Protein 9LJ9 (pdb70)

Sequence (724 aa):
MILQVALDLTDIEQAISIAEKAARGGAHWLEVGTPLIKKEGMRAVELLKRRFPDRKIVADLKTMDTGALEVEMAARHGADVVSILGVADDKTIKDALAVARKYGVKIMVDLIGVKDKVQRAKELEQMGVHYILVHTGITPLEDLEKVVKAVKIPVAVAGGLNLETIPKVIELGATIVIVGSAITKSKDPEGVTRKIIDLFWDEYMKTIRKAMKDITDHINEVADKLRLDEVRGLVDAMIGANKIFIYGAGRSGLVGKAFAMRLMHLDFNVYVVGETITPAFEEGDLLIAISGSGETKTIVDAAEIAKQQGGKVVAITSYKDSTLGRLADVVVEIPGRTAPMGTLFEDSTMIFLDGIIALLMAMILQVALDLTDIEQAISIAEKAARGGAHWLEVGTPLIKKEGMRAVELLKRRFPDRKIVADLKTMDTGALEVEMAARHGADVVSILGVADDKTIKDALAVARKYGVKIMVDLIGVKDKVQRAKELEQMGVHYILVHTGITPLEDLEKVVKAVKIPVAVAGGLNLETIPKVIELGATIVIVGSAITKSKDPEGVTRKIIDLFWDEYMKTIRKAMKDITDHINEVADKLRLDEVRGLVDAMIGANKIFIYGAGRSGLVGKAFAMRLMHLDFNVYVVGETITPAFEEGDLLIAISGSGETKTIVDAAEIAKQQGGKVVAITSYKDSTLGRLADVVVEIPGRTAPMGTLFEDSTMIFLDGIIALLMA

Solvent-accessible surface area: 31878 Å² total; per-residue (Å²): 38,41,0,1,0,9,0,84,51,76,68,58,118,88,0,36,47,13,0,38,82,0,12,134,4,28,1,62,12,0,11,0,0,28,54,1,32,147,148,29,38,30,118,1,0,58,62,4,41,156,125,10,87,120,63,97,0,0,0,7,6,52,42,142,103,23,22,31,121,46,2,46,78,0,14,171,62,22,2,34,0,0,2,13,22,3,62,30,100,70,138,43,0,116,45,1,24,47,16,1,208,156,74,72,12,81,0,1,0,2,2,109,51,21,201,70,48,46,93,30,0,92,67,0,54,153,49,33,3,48,24,0,4,2,68,0,60,113,130,72,29,68,41,0,78,100,0,32,168,41,11,187,38,48,4,0,0,13,30,53,6,41,73,139,34,0,60,96,0,16,134,28,41,3,47,1,0,14,1,16,79,32,0,25,179,36,211,80,4,35,14,29,0,118,115,0,13,70,41,1,12,67,55,35,11,127,34,0,60,114,1,0,74,54,2,0,81,12,0,35,91,2,0,81,139,14,128,76,94,9,0,69,16,0,6,64,6,1,112,59,18,92,33,2,5,2,51,13,31,48,17,8,8,19,1,0,64,3,3,6,61,28,0,99,120,54,136,48,79,20,53,19,42,74,95,131,126,40,50,72,35,96,133,33,1,0,4,0,0,0,2,20,58,0,93,45,151,76,0,14,58,23,0,70,100,1,67,144,83,42,6,75,0,0,0,0,0,17,109,114,108,7,37,0,5,167,46,17,78,31,35,0,69,0,54,4,180,74,15,60,94,34,5,4,5,25,1,0,0,6,0,0,1,5,0,0,1,12,9,41,90,90,40,42,0,2,0,11,0,82,28,63,66,36,124,88,0,28,41,17,0,51,74,0,16,121,4,30,0,62,10,0,9,0,0,27,57,0,14,120,142,32,37,20,125,1,0,55,67,0,46,164,108,14,89,132,71,70,0,0,0,5,5,58,48,102,101,19,20,38,134,48,5,54,76,0,15,168,51,22,2,37,0,0,1,11,23,2,75,17,100,75,139,36,0,119,46,2,13,57,16,2,147,172,74,64,12,74,0,0,0,2,2,112,52,17,200,72,58,52,107,31,0,92,66,0,50,155,60,31,3,23,17,0,3,4,60,1,59,116,138,71,31,67,48,0,62,93,0,37,150,10,12,193,40,46,4,0,0,14,30,55,10,63,71,151,40,0,57,86,0,13,129,29,39,4,44,2,0,15,0,21,79,27,0,10,136,36,214,82,5,40,14,29,0,120,110,0,15,66,36,2,12,77,54,37,14,125,37,0,70,125,1,1,72,56,2,0,86,19,0,35,90,0,0,74,113,10,141,70,105,14,0,68,16,0,6,70,21,2,113,65,23,91,32,1,6,2,46,11,30,53,16,6,9,18,6,0,48,0,4,7,62,28,0,104,126,53,139,45,72,19,53,19,41,74,92,137,136,40,52,73,34,96,136,34,1,0,4,0,0,0,3,19,53,0,94,44,152,80,0,14,64,21,0,82,96,2,66,138,87,40,2,107,0,0,0,0,0,21,111,118,92,9,62,0,5,170,53,18,68,33,23,0,60,0,28,35,255,89,21,57,133,35,4,17,10,25,1,0,0,7,2,0,3,4,0,0,2,12,9,38,97,100

Nearest PDB structures (foldseek):
  1vim-assembly1_B  TM=9.657E-01  e=5.096E-14  Archaeoglobus fulgidus
  3ajx-assembly1_B  TM=9.068E-01  e=3.013E-15  Mycobacterium gastri
  1m3s-assembly1_B  TM=9.599E-01  e=5.753E-13  Bacillus subtilis
  1m3s-assembly1_A  TM=9.534E-01  e=8.617E-13  Bacillus subtilis
  1viv-assembly1_A  TM=9.481E-01  e=2.366E-12  Bacillus subtilis

InterPro domains:
  IPR001347 SIS domain [PF01380] (246-347)
  IPR001347 SIS domain [PS51464] (241-393)
  IPR001754 Orotidine 5'-phosphate decarboxylase domain [PF00215] (2-203)
  IPR001754 Orotidine 5'-phosphate decarboxylase domain [SM00934] (2-203)
  IPR011060 Ribulose-phosphate binding barrel [SSF51366] (2-211)
  IPR013785 Aldolase-type TIM barrel [G3DSA:3.20.20.70] (1-208)
  IPR017552 3-hexulose-6-phosphate isomerase [PTHR43443] (212-406)
  IPR017552 3-hexulose-6-phosphate isomerase [TIGR03127] (220-406)
  IPR017552 3-hexulose-6-phosphate isomerase [cd05005] (217-403)
  IPR017553 3-hexulose-6-phosphate synthase [TIGR03128] (3-204)
  IPR041710 HPS/KGPDC domain [cd04726] (1-203)
  IPR046348 SIS domain superfamily [SSF53697] (215-404)

Foldseek 3Di:
DAEEEEQQDLDLVLLLVLVVLLVLLPHAEYEQAPSPCVVDPLLSQLVNCVVCVVHAYEYEPADQVDALVVLLSNLVSRHQEYEYELVDDPVRVLSVVVSCVVRVHAYEYEDPPPDPPLVSLAVCVVSPHQEYEYEQVVVGCPSLQRNPVRDDHAYEYEYPDALVCLLVSVVSRHDYYYYYCNQSVDPRSSVRSNSSVVSVVVVVVVLVVVLVVVLVVLLVVLVVPWDPLQLVVVVVLQVQADEEEEEEDDLLLVLRVVLQVLVVVVVGNYDYPPDDPDDDQAARHEYEQEDAALPPPVSLVVLVVNVVRNYAYEYEYQDCPHSNNVSHPHYGHRFQNSDGSVVSSSVSSNVVSVVSSVVVVD/DAEEEEQQDQDLVLQLVLVVLLVLLPHAEYEQAPSNCVNPNLLSLLVNCVVCVNHAYEYEPADQVDALVNLLSNLVSRHQEYEYELPHDPVRVLSSVVSCVVRVHAYEYEDAPPDDLLVSLQVCVVSPHQEYEYEQVCVGCPSLQRSQVRDDHAYEYDYPDALVCVLVSVVSRHDYYYDYCNQSVDPRNSVRSNSSVVSVVVVVVVLVVVLVVVLVVLLVVLVVPWDPQQLVVVVVLQVQAQEEEEEEDDLLLVLRVVLQVLVVVVVGNYDYPPDDPDDDQAARYEYEQEDAQLEPPVSLVVLVVNVVRNYAYEYEYQDCPHSNNVSHPHYGHRHADNDDRVVSSSVSSSVVSVVSSVVSVD

Radius of gyration: 34.87 Å; Cα contacts (8 Å, |Δi|>4): 1421; chains: 2; bounding box: 55×116×55 Å

B-factor: mean 58.92, std 23.13, range [21.62, 135.31]

Structure (mmCIF, N/CA/C/O backbone):
data_9LJ9
#
_entry.id   9LJ9
#
_cell.length_a   66.923
_cell.length_b   205.698
_cell.length_c   143.374
_cell.angle_alpha   90.000
_cell.angle_beta   90.000
_cell.angle_gamma   90.000
#
_symmetry.space_group_name_H-M   'C 2 2 21'
#
loop_
_entity.id
_entity.type
_entity.pdbx_description
1 polymer '3-hexulose-6-phosphate synthase'
2 non-polymer 'MAGNESIUM ION'
3 non-polymer 'SULFATE ION'
4 water water
#
loop_
_atom_site.group_PDB
_atom_site.id
_atom_site.type_symbol
_atom_site.label_atom_id
_atom_site.label_alt_id
_atom_site.label_comp_id
_atom_site.label_asym_id
_atom_site.label_entity_id
_atom_site.label_seq_id
_atom_site.pdbx_PDB_ins_code
_atom_site.Cartn_x
_atom_site.Cartn_y
_atom_site.Cartn_z
_atom_site.occupancy
_atom_site.B_iso_or_equiv
_atom_site.auth_seq_id
_atom_site.auth_comp_id
_atom_site.auth_asym_id
_atom_site.auth_atom_id
_atom_site.pdbx_PDB_model_num
ATOM 1 N N . MET A 1 1 ? 17.07000 50.41600 -17.16100 1.000 48.40000 1 MET B N 1
ATOM 2 C CA . MET A 1 1 ? 17.36400 51.68500 -16.52000 1.000 43.96000 1 MET B CA 1
ATOM 3 C C . MET A 1 1 ? 17.18900 52.82500 -17.50300 1.000 51.81000 1 MET B C 1
ATOM 4 O O . MET A 1 1 ? 17.15200 52.61100 -18.71600 1.000 52.70000 1 MET B O 1
ATOM 9 N N . ILE A 1 2 ? 17.06500 54.04100 -16.98100 1.000 54.23000 2 ILE B N 1
ATOM 10 C CA . ILE A 1 2 ? 16.83200 55.22500 -17.79600 1.000 50.05000 2 ILE B CA 1
ATOM 11 C C . ILE A 1 2 ? 17.82000 56.30200 -17.38200 1.000 46.27000 2 ILE B C 1
ATOM 12 O O . ILE A 1 2 ? 17.94600 56.61300 -16.19300 1.000 45.54000 2 ILE B O 1
ATOM 17 N N . LEU A 1 3 ? 18.51200 56.86400 -18.36400 1.000 44.49000 3 LEU B N 1
ATOM 18 C CA . LEU A 1 3 ? 19.42600 57.97700 -18.15900 1.000 46.61000 3 LEU B CA 1
ATOM 19 C C . LEU A 1 3 ? 18.73700 59.25700 -18.61300 1.000 45.67000 3 LEU B C 1
ATOM 20 O O . LEU A 1 3 ? 18.36400 59.38700 -19.78500 1.000 42.45000 3 LEU B O 1
ATOM 25 N N . GLN A 1 4 ? 18.55800 60.18700 -17.68300 1.000 44.14000 4 GLN B N 1
ATOM 26 C CA . GLN A 1 4 ? 17.93000 61.47200 -17.95400 1.000 53.23000 4 GLN B CA 1
ATOM 27 C C . GLN A 1 4 ? 18.99400 62.55600 -17.85000 1.000 50.93000 4 GLN B C 1
ATOM 28 O O . GLN A 1 4 ? 19.64900 62.68700 -16.81000 1.000 54.40000 4 GLN B O 1
ATOM 34 N N . VAL A 1 5 ? 19.17700 63.31500 -18.92500 1.000 47.54000 5 VAL B N 1
ATOM 35 C CA . VAL A 1 5 ? 20.19400 64.36000 -18.98700 1.000 59.95000 5 VAL B CA 1
ATOM 36 C C . VAL A 1 5 ? 19.53700 65.69000 -18.63900 1.000 59.67000 5 VAL B C 1
ATOM 37 O O . VAL A 1 5 ? 18.69400 66.19500 -19.38900 1.000 53.45000 5 VAL B O 1
ATOM 41 N N . ALA A 1 6 ? 19.94500 66.27300 -17.51200 1.000 56.34000 6 ALA B N 1
ATOM 42 C CA . ALA A 1 6 ? 19.40000 67.54400 -17.04800 1.000 61.85000 6 ALA B CA 1
ATOM 43 C C . ALA A 1 6 ? 20.13100 68.68400 -17.74000 1.000 66.72000 6 ALA B C 1
ATOM 44 O O . ALA A 1 6 ? 21.32500 68.89800 -17.51200 1.000 66.82000 6 ALA B O 1
ATOM 46 N N . LEU A 1 7 ? 19.40700 69.43000 -18.57300 1.000 74.58000 7 LEU B N 1
ATOM 47 C CA . LEU A 1 7 ? 19.96000 70.58200 -19.27800 1.000 78.01000 7 LEU B CA 1
ATOM 48 C C . LEU A 1 7 ? 19.61500 71.82600 -18.46200 1.000 87.59000 7 LEU B C 1
ATOM 49 O O . LEU A 1 7 ? 18.66000 72.55100 -18.74500 1.000 89.75000 7 LEU B O 1
ATOM 54 N N . ASP A 1 8 ? 20.41000 72.05900 -17.41500 1.000 92.16000 8 ASP B N 1
ATOM 55 C CA . ASP A 1 8 ? 20.20200 73.17500 -16.49900 1.000 91.30000 8 ASP B CA 1
ATOM 56 C C . ASP A 1 8 ? 20.79700 74.48100 -17.00500 1.000 100.70000 8 ASP B C 1
ATOM 57 O O . ASP A 1 8 ? 20.73700 75.48700 -16.28900 1.000 104.69000 8 ASP B O 1
ATOM 62 N N . LEU A 1 9 ? 21.36700 74.49600 -18.20600 1.000 108.36000 9 LEU B N 1
ATOM 63 C CA . LEU A 1 9 ? 21.96800 75.71300 -18.73100 1.000 112.88000 9 LEU B CA 1
ATOM 64 C C . LEU A 1 9 ? 20.89800 76.73300 -19.09900 1.000 114.98000 9 LEU B C 1
ATOM 65 O O . LEU A 1 9 ? 19.74700 76.39000 -19.38500 1.000 114.45000 9 LEU B O 1
ATOM 70 N N . THR A 1 10 ? 21.29000 78.00300 -19.08800 1.000 115.19000 10 THR B N 1
ATOM 71 C CA . THR A 1 10 ? 20.42900 79.07400 -19.56600 1.000 111.99000 10 THR B CA 1
ATOM 72 C C . THR A 1 10 ? 20.62900 79.35600 -21.04900 1.000 110.73000 10 THR B C 1
ATOM 73 O O . THR A 1 10 ? 19.79800 80.04200 -21.65500 1.000 105.29000 10 THR B O 1
ATOM 77 N N . ASP A 1 11 ? 21.69900 78.82900 -21.64100 1.000 113.92000 11 ASP B N 1
ATOM 78 C CA . ASP A 1 11 ? 21.96100 78.97900 -23.06700 1.000 113.69000 11 ASP B CA 1
ATOM 79 C C . ASP A 1 11 ? 21.17400 77.91900 -23.82900 1.000 113.05000 11 ASP B C 1
ATOM 80 O O . ASP A 1 11 ? 21.32200 76.72000 -23.56500 1.000 114.93000 11 ASP B O 1
ATOM 85 N N . ILE A 1 12 ? 20.33700 78.36000 -24.77100 1.000 111.61000 12 ILE B N 1
ATOM 86 C CA . ILE A 1 12 ? 19.51800 77.41800 -25.52800 1.000 110.89000 12 ILE B CA 1
ATOM 87 C C . ILE A 1 12 ? 20.36600 76.65800 -26.54100 1.000 110.58000 12 ILE B C 1
ATOM 88 O O . ILE A 1 12 ? 20.15100 75.46300 -26.77900 1.000 109.72000 12 ILE B O 1
ATOM 93 N N . GLU A 1 13 ? 21.34100 77.33200 -27.15600 1.000 115.88000 13 GLU B N 1
ATOM 94 C CA . GLU A 1 13 ? 22.19500 76.65900 -28.12700 1.000 118.32000 13 GLU B CA 1
ATOM 95 C C . GLU A 1 13 ? 23.15300 75.68300 -27.45600 1.000 114.84000 13 GLU B C 1
ATOM 96 O O . GLU A 1 13 ? 23.46900 74.63400 -28.03100 1.000 113.38000 13 GLU B O 1
ATOM 102 N N . GLN A 1 14 ? 23.62300 76.00300 -26.24700 1.000 109.09000 14 GLN B N 1
ATOM 103 C CA . GLN A 1 14 ? 24.46900 75.06000 -25.52400 1.000 112.21000 14 GLN B CA 1
ATOM 104 C C . GLN A 1 14 ? 23.67800 73.84400 -25.06700 1.000 107.34000 14 GLN B C 1
ATOM 105 O O . GLN A 1 14 ? 24.22500 72.73700 -25.00400 1.000 97.80000 14 GLN B O 1
ATOM 111 N N . ALA A 1 15 ? 22.39300 74.02800 -24.75700 1.000 107.12000 15 ALA B N 1
ATOM 112 C CA . ALA A 1 15 ? 21.57700 72.91100 -24.29900 1.000 98.36000 15 ALA B CA 1
ATOM 113 C C . ALA A 1 15 ? 21.30700 71.92100 -25.42600 1.000 95.18000 15 ALA B C 1
ATOM 114 O O . ALA A 1 15 ? 21.41800 70.70400 -25.23000 1.000 89.88000 15 ALA B O 1
ATOM 116 N N . ILE A 1 16 ? 20.96600 72.42000 -26.61800 1.000 94.90000 16 ILE B N 1
ATOM 117 C CA . ILE A 1 16 ? 20.65000 71.51300 -27.71700 1.000 91.36000 16 ILE B CA 1
ATOM 118 C C . ILE A 1 16 ? 21.91700 70.83000 -28.21500 1.000 91.77000 16 ILE B C 1
ATOM 119 O O . ILE A 1 16 ? 21.87500 69.68000 -28.67000 1.000 92.15000 16 ILE B O 1
ATOM 124 N N . SER A 1 17 ? 23.05600 71.52400 -28.14300 1.000 95.49000 17 SER B N 1
ATOM 125 C CA . SER A 1 17 ? 24.33000 70.92700 -28.52500 1.000 93.18000 17 SER B CA 1
ATOM 126 C C . SER A 1 17 ? 24.69700 69.76900 -27.60300 1.000 85.26000 17 SER B C 1
ATOM 127 O O . SER A 1 17 ? 25.26000 68.76400 -28.04900 1.000 86.17000 17 SER B O 1
ATOM 130 N N . ILE A 1 18 ? 24.37400 69.88000 -26.31500 1.000 82.23000 18 ILE B N 1
ATOM 131 C CA . ILE A 1 18 ? 24.70000 68.80200 -25.39000 1.000 81.04000 18 ILE B CA 1
ATOM 132 C C . ILE A 1 18 ? 23.77600 67.61400 -25.60500 1.000 77.92000 18 ILE B C 1
ATOM 133 O O . ILE A 1 18 ? 24.22300 66.46100 -25.62900 1.000 75.29000 18 ILE B O 1
ATOM 138 N N . ALA A 1 19 ? 22.48500 67.87600 -25.81500 1.000 78.84000 19 ALA B N 1
ATOM 139 C CA . ALA A 1 19 ? 21.52800 66.79100 -25.99600 1.000 81.87000 19 ALA B CA 1
ATOM 140 C C . ALA A 1 19 ? 21.80600 65.98300 -27.25600 1.000 83.63000 19 ALA B C 1
ATOM 141 O O . ALA A 1 19 ? 21.53200 64.77800 -27.29200 1.000 83.55000 19 ALA B O 1
ATOM 143 N N . GLU A 1 20 ? 22.35200 66.61700 -28.29400 1.000 89.63000 20 GLU B N 1
ATOM 144 C CA . GLU A 1 20 ? 22.64900 65.88000 -29.51800 1.000 92.50000 20 GLU B CA 1
ATOM 145 C C . GLU A 1 20 ? 23.78900 64.89000 -29.30700 1.000 95.51000 20 GLU B C 1
ATOM 146 O O . GLU A 1 20 ? 23.74800 63.76700 -29.82500 1.000 97.97000 20 GLU B O 1
ATOM 152 N N . LYS A 1 21 ? 24.81800 65.28300 -28.55700 1.000 81.84000 21 LYS B N 1
ATOM 153 C CA . LYS A 1 21 ? 25.90400 64.35000 -28.28000 1.000 76.31000 21 LYS B CA 1
ATOM 154 C C . LYS A 1 21 ? 25.46600 63.27800 -27.29400 1.000 76.11000 21 LYS B C 1
ATOM 155 O O . LYS A 1 21 ? 25.80700 62.10000 -27.45600 1.000 74.85000 21 LYS B O 1
ATOM 161 N N . ALA A 1 22 ? 24.69400 63.66200 -26.27600 1.000 76.94000 22 ALA B N 1
ATOM 162 C CA . ALA A 1 22 ? 24.20800 62.67900 -25.31600 1.000 70.04000 22 ALA B CA 1
ATOM 163 C C . ALA A 1 22 ? 23.28500 61.66600 -25.97500 1.000 70.40000 22 ALA B C 1
ATOM 164 O O . ALA A 1 22 ? 23.30900 60.48300 -25.61800 1.000 65.02000 22 ALA B O 1
ATOM 166 N N . ALA A 1 23 ? 22.49900 62.09800 -26.96400 1.000 71.55000 23 ALA B N 1
ATOM 167 C CA . ALA A 1 23 ? 21.60700 61.17100 -27.65100 1.000 70.43000 23 ALA B CA 1
ATOM 168 C C . ALA A 1 23 ? 22.39700 60.10800 -28.40200 1.000 72.67000 23 ALA B C 1
ATOM 169 O O . ALA A 1 23 ? 22.00400 58.93600 -28.42500 1.000 71.22000 23 ALA B O 1
ATOM 171 N N . ARG A 1 24 ? 23.51100 60.49800 -29.03000 1.000 70.88000 24 ARG B N 1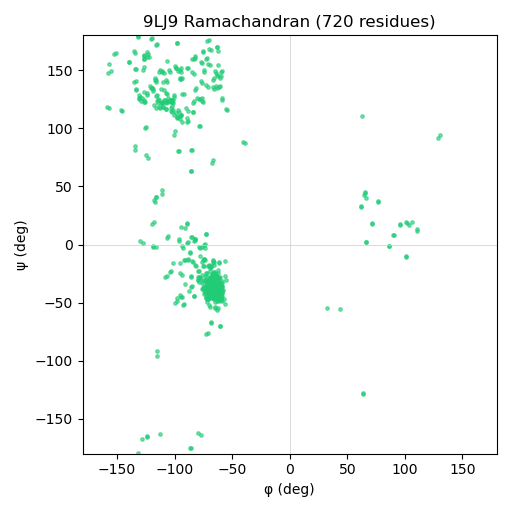
ATOM 172 C CA . ARG A 1 24 ? 24.36500 59.51600 -29.69100 1.000 70.14000 24 ARG B CA 1
ATOM 173 C C . ARG A 1 24 ? 25.02900 58.58500 -28.68600 1.000 63.33000 24 ARG B C 1
ATOM 174 O O . ARG A 1 24 ? 25.35800 57.44400 -29.02400 1.000 60.06000 24 ARG B O 1
ATOM 182 N N . GLY A 1 25 ? 25.25400 59.05500 -27.45800 1.000 62.78000 25 GLY B N 1
ATOM 183 C CA . GLY A 1 25 ? 25.83600 58.21500 -26.42600 1.000 58.62000 25 GLY B CA 1
ATOM 184 C C . GLY A 1 25 ? 24.88500 57.19600 -25.83200 1.000 55.43000 25 GLY B C 1
ATOM 185 O O . GLY A 1 25 ? 25.34200 56.28100 -25.13700 1.000 53.61000 25 GLY B O 1
ATOM 186 N N . GLY A 1 26 ? 23.58700 57.33000 -26.08600 1.000 51.24000 26 GLY B N 1
ATOM 187 C CA . GLY A 1 26 ? 22.59900 56.39600 -25.59200 1.000 47.22000 26 GLY B CA 1
ATOM 188 C C . GLY A 1 26 ? 21.66600 56.92600 -24.52500 1.000 45.98000 26 GLY B C 1
ATOM 189 O O . GLY A 1 26 ? 20.95500 56.12600 -23.90400 1.000 45.85000 26 GLY B O 1
ATOM 190 N N . ALA A 1 27 ? 21.64200 58.23600 -24.28900 1.000 50.97000 27 ALA B N 1
ATOM 191 C CA . ALA A 1 27 ? 20.74500 58.80100 -23.29100 1.000 47.11000 27 ALA B CA 1
ATOM 192 C C . ALA A 1 27 ? 19.29400 58.64300 -23.72700 1.000 48.16000 27 ALA B C 1
ATOM 193 O O . ALA A 1 27 ? 18.95900 58.80800 -24.90300 1.000 47.33000 27 ALA B O 1
ATOM 195 N N . HIS A 1 28 ? 18.42500 58.34500 -22.76100 1.000 46.83000 28 HIS B N 1
ATOM 196 C CA . HIS A 1 28 ? 17.02100 58.06800 -23.04100 1.000 48.57000 28 HIS B CA 1
ATOM 197 C C . HIS A 1 28 ? 16.16300 59.32400 -22.94800 1.000 53.08000 28 HIS B C 1
ATOM 198 O O . HIS A 1 28 ? 15.39000 59.62400 -23.86500 1.000 48.06000 28 HIS B O 1
ATOM 205 N N . TRP A 1 29 ? 16.27200 60.05200 -21.84300 1.000 49.94000 29 TRP B N 1
ATOM 206 C CA . TRP A 1 29 ? 15.43300 61.20800 -21.58800 1.000 47.86000 29 TRP B CA 1
ATOM 207 C C . TRP A 1 29 ? 16.25500 62.48900 -21.59000 1.000 52.55000 29 TRP B C 1
ATOM 208 O O . TRP A 1 29 ? 17.42400 62.50300 -21.19800 1.000 48.47000 29 TRP B O 1
ATOM 219 N N . LEU A 1 30 ? 15.61200 63.57500 -22.01400 1.000 53.86000 30 LEU B N 1
ATOM 220 C CA . LEU A 1 30 ? 16.22400 64.89500 -22.05600 1.000 52.09000 30 LEU B CA 1
ATOM 221 C C . LEU A 1 30 ? 15.33300 65.84400 -21.27500 1.000 55.13000 30 LEU B C 1
ATOM 222 O O . LEU A 1 30 ? 14.14600 65.98100 -21.58800 1.000 54.47000 30 LEU B O 1
ATOM 227 N N . GLU A 1 31 ? 15.90000 66.48300 -20.25400 1.000 56.64000 31 GLU B N 1
ATOM 228 C CA . GLU A 1 31 ? 15.15100 67.35100 -19.35500 1.000 61.25000 31 GLU B CA 1
ATOM 229 C C . GLU A 1 31 ? 15.42800 68.80500 -19.70600 1.000 61.55000 31 GLU B C 1
ATOM 230 O O . GLU A 1 31 ? 16.58500 69.23800 -19.70500 1.000 63.60000 31 GLU B O 1
ATOM 236 N N . VAL A 1 32 ? 14.36900 69.55000 -19.99700 1.000 57.89000 32 VAL B N 1
ATOM 237 C CA . VAL A 1 32 ? 14.45500 70.99100 -20.19400 1.000 62.93000 32 VAL B CA 1
ATOM 238 C C . VAL A 1 32 ? 14.27600 71.63000 -18.82200 1.000 67.43000 32 VAL B C 1
ATOM 239 O O . VAL A 1 32 ? 13.17500 71.62100 -18.26600 1.000 67.13000 32 VAL B O 1
ATOM 243 N N . GLY A 1 33 ? 15.36600 72.14500 -18.25800 1.000 68.30000 33 GLY B N 1
ATOM 244 C CA . GLY A 1 33 ? 15.34500 72.64100 -16.89700 1.000 73.95000 33 GLY B CA 1
ATOM 245 C C . GLY A 1 33 ? 14.54100 73.92000 -16.72700 1.000 79.43000 33 GLY B C 1
ATOM 246 O O . GLY A 1 33 ? 14.14100 74.59200 -17.68100 1.000 75.04000 33 GLY B O 1
ATOM 247 N N . THR A 1 34 ? 14.30000 74.25800 -15.45900 1.000 82.96000 34 THR B N 1
ATOM 248 C CA . THR A 1 34 ? 13.61900 75.51200 -15.14600 1.000 83.15000 34 THR B CA 1
ATOM 249 C C . THR A 1 34 ? 14.38700 76.75000 -15.60400 1.000 85.22000 34 THR B C 1
ATOM 250 O O . THR A 1 34 ? 13.73300 77.71300 -16.04200 1.000 87.12000 34 THR B O 1
ATOM 254 N N . PRO A 1 35 ? 15.72400 76.81300 -15.53400 1.000 84.05000 35 PRO B N 1
ATOM 255 C CA . PRO A 1 35 ? 16.41600 77.97400 -16.11700 1.000 85.41000 35 PRO B CA 1
ATOM 256 C C . PRO A 1 35 ? 16.20200 78.12200 -17.61000 1.000 85.52000 35 PRO B C 1
ATOM 257 O O . PRO A 1 35 ? 16.50200 79.18800 -18.15800 1.000 98.70000 35 PRO B O 1
ATOM 261 N N . LEU A 1 36 ? 15.71200 77.09200 -18.29300 1.000 83.24000 36 LEU B N 1
ATOM 262 C CA . LEU A 1 36 ? 15.42600 77.20000 -19.71700 1.000 83.94000 36 LEU B CA 1
ATOM 263 C C . LEU A 1 36 ? 13.97200 77.55200 -20.00600 1.000 88.34000 36 LEU B C 1
ATOM 264 O O . LEU A 1 36 ? 13.67800 78.09300 -21.07800 1.000 85.77000 36 LEU B O 1
ATOM 269 N N . ILE A 1 37 ? 13.05200 77.23700 -19.08500 1.000 89.02000 37 ILE B N 1
ATOM 270 C CA . ILE A 1 37 ? 11.63000 77.51400 -19.29300 1.000 94.88000 37 ILE B CA 1
ATOM 271 C C . ILE A 1 37 ? 11.21300 78.91500 -18.86300 1.000 100.32000 37 ILE B C 1
ATOM 272 O O . ILE A 1 37 ? 10.06600 79.31400 -19.12200 1.000 99.52000 37 ILE B O 1
ATOM 277 N N . LYS A 1 38 ? 12.10200 79.68200 -18.23300 1.000 98.93000 38 LYS B N 1
ATOM 278 C CA . LYS A 1 38 ? 11.76900 81.04600 -17.83400 1.000 99.88000 38 LYS B CA 1
ATOM 279 C C . LYS A 1 38 ? 12.20500 82.04600 -18.89400 1.000 101.84000 38 LYS B C 1
ATOM 280 O O . LYS A 1 38 ? 11.45300 82.96300 -19.23500 1.000 105.69000 38 LYS B O 1
ATOM 286 N N . LYS A 1 39 ? 13.42300 81.88200 -19.41000 1.000 99.58000 39 LYS B N 1
ATOM 287 C CA . LYS A 1 39 ? 13.91100 82.69800 -20.51300 1.000 103.22000 39 LYS B CA 1
ATOM 288 C C . LYS A 1 39 ? 13.15500 82.37800 -21.79700 1.000 102.38000 39 LYS B C 1
ATOM 289 O O . LYS A 1 39 ? 12.39700 83.21100 -22.30700 1.000 108.42000 39 LYS B O 1
ATOM 295 N N . GLU A 1 40 ? 13.35000 81.17500 -22.31900 1.000 97.04000 40 GLU B N 1
ATOM 296 C CA . GLU A 1 40 ? 12.56200 80.71700 -23.44800 1.000 97.55000 40 GLU B CA 1
ATOM 297 C C . GLU A 1 40 ? 11.17200 80.30300 -22.97800 1.000 98.51000 40 GLU B C 1
ATOM 298 O O . GLU A 1 40 ? 10.95400 79.98300 -21.80600 1.000 99.29000 40 GLU B O 1
ATOM 304 N N . GLY A 1 41 ? 10.22300 80.31600 -23.90600 1.000 92.58000 41 GLY B N 1
ATOM 305 C CA . GLY A 1 41 ? 8.86100 79.95100 -23.58400 1.000 95.03000 41 GLY B CA 1
ATOM 306 C C . GLY A 1 41 ? 8.71000 78.44800 -23.46600 1.000 93.82000 41 GLY B C 1
ATOM 307 O O . GLY A 1 41 ? 9.68400 77.70200 -23.33700 1.000 93.75000 41 GLY B O 1
ATOM 308 N N . MET A 1 42 ? 7.45600 77.99900 -23.51100 1.000 91.37000 42 MET B N 1
ATOM 309 C CA . MET A 1 42 ? 7.19800 76.56700 -23.55000 1.000 84.14000 42 MET B CA 1
ATOM 310 C C . MET A 1 42 ? 7.68700 75.93000 -24.83900 1.000 87.23000 42 MET B C 1
ATOM 311 O O . MET A 1 42 ? 7.76700 74.69800 -24.90700 1.000 91.85000 42 MET B O 1
ATOM 316 N N . ARG A 1 43 ? 8.01400 76.73200 -25.85600 1.000 84.59000 43 ARG B N 1
ATOM 317 C CA . ARG A 1 43 ? 8.56700 76.19600 -27.09100 1.000 89.39000 43 ARG B CA 1
ATOM 318 C C . ARG A 1 43 ? 9.94300 75.57800 -26.89200 1.000 90.72000 43 ARG B C 1
ATOM 319 O O . ARG A 1 43 ? 10.40300 74.84100 -27.77200 1.000 90.90000 43 ARG B O 1
ATOM 327 N N . ALA A 1 44 ? 10.60300 75.85100 -25.76100 1.000 88.11000 44 ALA B N 1
ATOM 328 C CA . ALA A 1 44 ? 11.87800 75.20100 -25.48000 1.000 86.28000 44 ALA B CA 1
ATOM 329 C C . ALA A 1 44 ? 11.72300 73.68700 -25.44700 1.000 80.70000 44 ALA B C 1
ATOM 330 O O . ALA A 1 44 ? 12.60400 72.95600 -25.91000 1.000 83.89000 44 ALA B O 1
ATOM 332 N N . VAL A 1 45 ? 10.60000 73.19700 -24.92400 1.000 77.42000 45 VAL B N 1
ATOM 333 C CA . VAL A 1 45 ? 10.37200 71.75800 -24.96000 1.000 79.57000 45 VAL B CA 1
ATOM 334 C C . VAL A 1 45 ? 9.95500 71.32300 -26.36100 1.000 78.91000 45 VAL B C 1
ATOM 335 O O . VAL A 1 45 ? 10.17600 70.17100 -26.74800 1.000 85.29000 45 VAL B O 1
ATOM 339 N N . GLU A 1 46 ? 9.35400 72.22200 -27.14200 1.000 82.65000 46 GLU B N 1
ATOM 340 C CA . GLU A 1 46 ? 8.96100 71.85900 -28.49800 1.000 82.34000 46 GLU B CA 1
ATOM 341 C C . GLU A 1 46 ? 10.15500 71.82200 -29.43900 1.000 85.12000 46 GLU B C 1
ATOM 342 O O . GLU A 1 46 ? 10.17800 71.01000 -30.37000 1.000 86.29000 46 GLU B O 1
ATOM 348 N N . LEU A 1 47 ? 11.15000 72.68400 -29.21300 1.000 86.30000 47 LEU B N 1
ATOM 349 C CA . LEU A 1 47 ? 12.36100 72.64400 -30.02600 1.000 90.78000 47 LEU B CA 1
ATOM 350 C C . LEU A 1 47 ? 13.13500 71.35400 -29.78700 1.000 93.27000 47 LEU B C 1
ATOM 351 O O . LEU A 1 47 ? 13.66000 70.75100 -30.73200 1.000 89.42000 47 LEU B O 1
ATOM 356 N N . LEU A 1 48 ? 13.20600 70.90800 -28.53000 1.000 90.48000 48 LEU B N 1
ATOM 357 C CA . LEU A 1 48 ? 13.87600 69.64700 -28.23700 1.000 80.12000 48 LEU B CA 1
ATOM 358 C C . LEU A 1 48 ? 13.08500 68.47000 -28.78500 1.000 81.92000 48 LEU B C 1
ATOM 359 O O . LEU A 1 48 ? 13.67000 67.48800 -29.25700 1.000 86.00000 48 LEU B O 1
ATOM 364 N N . LYS A 1 49 ? 11.75300 68.55300 -28.74300 1.000 80.55000 49 LYS B N 1
ATOM 365 C CA . LYS A 1 49 ? 10.94300 67.41600 -29.16100 1.000 77.87000 49 LYS B CA 1
ATOM 366 C C . LYS A 1 49 ? 10.97800 67.24300 -30.67300 1.000 83.35000 49 LYS B C 1
ATOM 367 O O . LYS A 1 49 ? 11.15100 66.12600 -31.17500 1.000 83.33000 49 LYS B O 1
ATOM 373 N N . ARG A 1 50 ? 10.81300 68.33500 -31.42200 1.000 89.39000 50 ARG B N 1
ATOM 374 C CA . ARG A 1 50 ? 10.86600 68.20900 -32.87300 1.000 87.31000 50 ARG B CA 1
ATOM 375 C C . ARG A 1 50 ? 12.26200 67.86400 -33.36400 1.000 84.37000 50 ARG B C 1
ATOM 376 O O . ARG A 1 50 ? 12.40500 67.37100 -34.48600 1.000 83.79000 50 ARG B O 1
ATOM 384 N N . ARG A 1 51 ? 13.29000 68.10100 -32.54900 1.000 85.55000 51 ARG B N 1
ATOM 385 C CA . ARG A 1 51 ? 14.64100 67.68500 -32.90200 1.000 89.49000 51 ARG B CA 1
ATOM 386 C C . ARG A 1 51 ? 14.91400 66.24500 -32.48600 1.000 89.17000 51 ARG B C 1
ATOM 387 O O . ARG A 1 51 ? 15.60300 65.51300 -33.20500 1.000 86.94000 51 ARG B O 1
ATOM 395 N N . PHE A 1 52 ? 14.37200 65.81400 -31.34500 1.000 83.37000 52 PHE B N 1
ATOM 396 C CA . PHE A 1 52 ? 14.55100 64.45600 -30.83900 1.000 72.06000 52 PHE B CA 1
ATOM 397 C C . PHE A 1 52 ? 13.19100 63.79900 -30.62500 1.000 76.14000 52 PHE B C 1
ATOM 398 O O . PHE A 1 52 ? 12.73900 63.63400 -29.48400 1.000 76.91000 52 PHE B O 1
ATOM 406 N N . PRO A 1 53 ? 12.51100 63.40500 -31.70600 1.000 77.56000 53 PRO B N 1
ATOM 407 C CA . PRO A 1 53 ? 11.25900 62.64700 -31.54700 1.000 80.41000 53 PRO B CA 1
ATOM 408 C C . PRO A 1 53 ? 11.48400 61.25400 -31.00200 1.000 80.81000 53 PRO B C 1
ATOM 409 O O . PRO A 1 53 ? 10.54700 60.65300 -30.45400 1.000 73.12000 53 PRO B O 1
ATOM 413 N N . ASP A 1 54 ? 12.69000 60.71200 -31.16600 1.000 78.77000 54 ASP B N 1
ATOM 414 C CA . ASP A 1 54 ? 12.99300 59.37800 -30.67400 1.000 78.41000 54 ASP B CA 1
ATOM 415 C C . ASP A 1 54 ? 13.19600 59.34100 -29.16800 1.000 71.60000 54 ASP B C 1
ATOM 416 O O . ASP A 1 54 ? 13.13200 58.26100 -28.57700 1.000 67.33000 54 ASP B O 1
ATOM 421 N N . ARG A 1 55 ? 13.39000 60.49200 -28.53600 1.000 67.58000 55 ARG B N 1
ATOM 422 C CA . ARG A 1 55 ? 13.62300 60.58700 -27.10300 1.000 65.13000 55 ARG B CA 1
ATOM 423 C C . ARG A 1 55 ? 12.39400 61.12900 -26.38600 1.000 57.59000 55 ARG B C 1
ATOM 424 O O . ARG A 1 55 ? 11.53600 61.78300 -26.98400 1.000 61.64000 55 ARG B O 1
ATOM 432 N N . LYS A 1 56 ? 12.30600 60.83200 -25.09100 1.000 53.77000 56 LYS B N 1
ATOM 433 C CA . LYS A 1 56 ? 11.26800 61.40600 -24.24600 1.000 52.52000 56 LYS B CA 1
ATOM 434 C C . LYS A 1 56 ? 11.80200 62.67800 -23.60500 1.000 58.35000 56 LYS B C 1
ATOM 435 O O . LYS A 1 56 ? 12.89800 62.68300 -23.03600 1.000 52.97000 56 LYS B O 1
ATOM 441 N N . ILE A 1 57 ? 11.03600 63.75900 -23.72300 1.000 62.87000 57 ILE B N 1
ATOM 442 C CA . ILE A 1 57 ? 11.42400 65.06800 -23.21000 1.000 59.55000 57 ILE B CA 1
ATOM 443 C C . ILE A 1 57 ? 10.71200 65.29900 -21.88500 1.000 53.74000 57 ILE B C 1
ATOM 444 O O . ILE A 1 57 ? 9.49300 65.10800 -21.78300 1.000 52.44000 57 ILE B O 1
ATOM 449 N N . VAL A 1 58 ? 11.48100 65.66100 -20.86000 1.000 52.62000 58 VAL B N 1
ATOM 450 C CA . VAL A 1 58 ? 10.96000 65.92400 -19.52300 1.000 55.04000 58 VAL B CA 1
ATOM 451 C C . VAL A 1 58 ? 10.90400 67.43300 -19.32400 1.000 57.89000 58 VAL B C 1
ATOM 452 O O . VAL A 1 58 ? 11.91900 68.12600 -19.46800 1.000 60.15000 58 VAL B O 1
ATOM 456 N N . ALA A 1 59 ? 9.72200 67.94500 -18.99500 1.000 57.92000 59 ALA B N 1
ATOM 457 C CA . ALA A 1 59 ? 9.52500 69.36900 -18.74800 1.000 52.13000 59 ALA B CA 1
ATOM 458 C C . ALA A 1 59 ? 9.65900 69.63200 -17.25100 1.000 51.91000 59 ALA B C 1
ATOM 459 O O . ALA A 1 59 ? 8.82500 69.18900 -16.45600 1.000 49.42000 59 ALA B O 1
ATOM 461 N N . ASP A 1 60 ? 10.71900 70.33600 -16.86700 1.000 61.01000 60 ASP B N 1
ATOM 462 C CA . ASP A 1 60 ? 10.96900 70.68600 -15.47000 1.000 65.38000 60 ASP B CA 1
ATOM 463 C C . ASP A 1 60 ? 10.08100 71.86600 -15.10000 1.000 65.95000 60 ASP B C 1
ATOM 464 O O . ASP A 1 60 ? 10.37500 73.01100 -15.44900 1.000 72.52000 60 ASP B O 1
ATOM 469 N N . LEU A 1 61 ? 8.99200 71.59300 -14.38500 1.000 62.40000 61 LEU B N 1
ATOM 470 C CA . LEU A 1 61 ? 8.10000 72.62700 -13.87300 1.000 64.98000 61 LEU B CA 1
ATOM 471 C C . LEU A 1 61 ? 8.08600 72.63400 -12.34800 1.000 66.37000 61 LEU B C 1
ATOM 472 O O . LEU A 1 61 ? 7.03700 72.78000 -11.71800 1.000 62.26000 61 LEU B O 1
ATOM 477 N N . LYS A 1 62 ? 9.25600 72.47000 -11.73400 1.000 67.57000 62 LYS B N 1
ATOM 478 C CA . LYS A 1 62 ? 9.35500 72.39800 -10.27800 1.000 70.88000 62 LYS B CA 1
ATOM 479 C C . LYS A 1 62 ? 9.45200 73.80600 -9.68600 1.000 76.93000 62 LYS B C 1
ATOM 480 O O . LYS A 1 62 ? 10.44200 74.19500 -9.07000 1.000 84.90000 62 LYS B O 1
ATOM 486 N N . THR A 1 63 ? 8.38800 74.57600 -9.89600 1.000 77.91000 63 THR B N 1
ATOM 487 C CA . THR A 1 63 ? 8.23600 75.88600 -9.28300 1.000 80.71000 63 THR B CA 1
ATOM 488 C C . THR A 1 63 ? 6.81500 76.00200 -8.74900 1.000 89.43000 63 THR B C 1
ATOM 489 O O . THR A 1 63 ? 5.94100 75.19100 -9.06800 1.000 84.01000 63 THR B O 1
ATOM 493 N N . MET A 1 64 ? 6.58700 77.01800 -7.91400 1.000 93.25000 64 MET B N 1
ATOM 494 C CA . MET A 1 64 ? 5.30900 77.12700 -7.22000 1.000 92.72000 64 MET B CA 1
ATOM 495 C C . MET A 1 64 ? 4.20400 77.79700 -8.03200 1.000 88.90000 64 MET B C 1
ATOM 496 O O . MET A 1 64 ? 3.03600 77.69400 -7.64200 1.000 84.80000 64 MET B O 1
ATOM 501 N N . ASP A 1 65 ? 4.52000 78.48300 -9.13000 1.000 95.18000 65 ASP B N 1
ATOM 502 C CA . ASP A 1 65 ? 3.46300 79.04800 -9.96400 1.000 91.61000 65 ASP B CA 1
ATOM 503 C C . ASP A 1 65 ? 2.77300 77.99700 -10.82400 1.000 91.75000 65 ASP B C 1
ATOM 504 O O . ASP A 1 65 ? 1.83400 78.33000 -11.55600 1.000 92.50000 65 ASP B O 1
ATOM 509 N N . THR A 1 66 ? 3.22000 76.74800 -10.75200 1.000 89.48000 66 THR B N 1
ATOM 510 C CA . THR A 1 66 ? 2.73600 75.70500 -11.64200 1.000 87.23000 66 THR B CA 1
ATOM 511 C C . THR A 1 66 ? 1.36700 75.20100 -11.21000 1.000 80.46000 66 THR B C 1
ATOM 512 O O . THR A 1 66 ? 1.18200 74.77900 -10.06400 1.000 81.08000 66 THR B O 1
ATOM 516 N N . GLY A 1 67 ? 0.41300 75.24100 -12.13400 1.000 77.49000 67 GLY B N 1
ATOM 517 C CA . GLY A 1 67 ? -0.89700 74.67400 -11.90200 1.000 80.60000 67 GLY B CA 1
ATOM 518 C C . GLY A 1 67 ? -1.24400 73.65400 -12.96500 1.000 77.68000 67 GLY B C 1
ATOM 519 O O . GLY A 1 67 ? -0.36800 73.21400 -13.71600 1.000 80.23000 67 GLY B O 1
ATOM 520 N N . ALA A 1 68 ? -2.52000 73.27700 -13.05200 1.000 77.93000 68 ALA B N 1
ATOM 521 C CA . ALA A 1 68 ? -2.92700 72.31900 -14.07400 1.000 79.07000 68 ALA B CA 1
ATOM 522 C C . ALA A 1 68 ? -2.75100 72.88500 -15.47500 1.000 77.02000 68 ALA B C 1
ATOM 523 O O . ALA A 1 68 ? -2.53000 72.12500 -16.42500 1.000 81.56000 68 ALA B O 1
ATOM 525 N N . LEU A 1 69 ? -2.81000 74.21200 -15.61700 1.000 77.95000 69 LEU B N 1
ATOM 526 C CA . LEU A 1 69 ? -2.67600 74.82600 -16.93400 1.000 77.36000 69 LEU B CA 1
ATOM 527 C C . LEU A 1 69 ? -1.25400 74.70200 -17.46900 1.000 76.15000 69 LEU B C 1
ATOM 528 O O . LEU A 1 69 ? -1.05800 74.38300 -18.64700 1.000 80.34000 69 LEU B O 1
ATOM 533 N N . GLU A 1 70 ? -0.24900 74.95200 -16.62500 1.000 71.18000 70 GLU B N 1
ATOM 534 C CA . GLU A 1 70 ? 1.13400 74.85300 -17.08400 1.000 75.71000 70 GLU B CA 1
ATOM 535 C C . GLU A 1 70 ? 1.50100 73.42500 -17.46600 1.000 76.81000 70 GLU B C 1
ATOM 536 O O . GLU A 1 70 ? 2.30500 73.21900 -18.38300 1.000 68.53000 70 GLU B O 1
ATOM 542 N N . VAL A 1 71 ? 0.92600 72.43200 -16.78400 1.000 76.04000 71 VAL B N 1
ATOM 543 C CA . VAL A 1 71 ? 1.16700 71.04000 -17.14900 1.000 67.11000 71 VAL B CA 1
ATOM 544 C C . VAL A 1 71 ? 0.58500 70.74400 -18.52500 1.000 68.93000 71 VAL B C 1
ATOM 545 O O . VAL A 1 71 ? 1.21100 70.06700 -19.34700 1.000 68.20000 71 VAL B O 1
ATOM 549 N N . GLU A 1 72 ? -0.61500 71.25500 -18.80600 1.000 74.75000 72 GLU B N 1
ATOM 550 C CA . GLU A 1 72 ? -1.19700 71.05200 -20.12700 1.000 73.75000 72 GLU B CA 1
ATOM 551 C C . GLU A 1 72 ? -0.42600 71.81300 -21.19800 1.000 70.11000 72 GLU B C 1
ATOM 552 O O . GLU A 1 72 ? -0.34200 71.35400 -22.34400 1.000 73.43000 72 GLU B O 1
ATOM 558 N N . MET A 1 73 ? 0.15100 72.96500 -20.84800 1.000 68.94000 73 MET B N 1
ATOM 559 C CA . MET A 1 73 ? 0.96300 73.70200 -21.81000 1.000 76.10000 73 MET B CA 1
ATOM 560 C C . MET A 1 73 ? 2.20900 72.92000 -22.20100 1.000 73.27000 73 MET B C 1
ATOM 561 O O . MET A 1 73 ? 2.69900 73.05700 -23.32800 1.000 72.04000 73 MET B O 1
ATOM 566 N N . ALA A 1 74 ? 2.74000 72.10700 -21.28500 1.000 71.04000 74 ALA B N 1
ATOM 567 C CA . ALA A 1 74 ? 3.89500 71.27900 -21.61300 1.000 72.41000 74 ALA B CA 1
ATOM 568 C C . ALA A 1 74 ? 3.51100 70.15400 -22.56500 1.000 72.69000 74 ALA B C 1
ATOM 569 O O . ALA A 1 74 ? 4.21500 69.89600 -23.54900 1.000 72.79000 74 ALA B O 1
ATOM 571 N N . ALA A 1 75 ? 2.38800 69.48300 -22.29300 1.000 69.37000 75 ALA B N 1
ATOM 572 C CA . ALA A 1 75 ? 1.96700 68.36600 -23.13200 1.000 66.86000 75 ALA B CA 1
ATOM 573 C C . ALA A 1 75 ? 1.66800 68.81800 -24.55600 1.000 73.07000 75 ALA B C 1
ATOM 574 O O . ALA A 1 75 ? 2.02600 68.13000 -25.51900 1.000 73.88000 75 ALA B O 1
ATOM 576 N N . ARG A 1 76 ? 1.03300 69.98000 -24.71700 1.000 76.01000 76 ARG B N 1
ATOM 577 C CA . ARG A 1 76 ? 0.73700 70.45000 -26.06400 1.000 78.28000 76 ARG B CA 1
ATOM 578 C C . ARG A 1 76 ? 1.98400 70.87900 -26.82000 1.000 74.29000 76 ARG B C 1
ATOM 579 O O . ARG A 1 76 ? 1.94600 70.95700 -28.05200 1.000 78.73000 76 ARG B O 1
ATOM 587 N N . HIS A 1 77 ? 3.08500 71.14300 -26.12200 1.000 74.61000 77 HIS B N 1
ATOM 588 C CA . HIS A 1 77 ? 4.34600 71.47600 -26.76700 1.000 80.17000 77 HIS B CA 1
ATOM 589 C C . HIS A 1 77 ? 5.26400 70.27100 -26.92600 1.000 75.16000 77 HIS B C 1
ATOM 590 O O . HIS A 1 77 ? 6.40300 70.42900 -27.36900 1.000 73.06000 77 HIS B O 1
ATOM 597 N N . GLY A 1 78 ? 4.80500 69.08000 -26.56600 1.000 72.77000 78 GLY B N 1
ATOM 598 C CA . GLY A 1 78 ? 5.55300 67.86700 -26.81200 1.000 80.96000 78 GLY B CA 1
ATOM 599 C C . GLY A 1 78 ? 6.29100 67.27600 -25.63200 1.000 72.68000 78 GLY B C 1
ATOM 600 O O . GLY A 1 78 ? 7.18100 66.44300 -25.84200 1.000 70.67000 78 GLY B O 1
ATOM 601 N N . ALA A 1 79 ? 5.93500 67.64500 -24.40700 1.000 67.35000 79 ALA B N 1
ATOM 602 C CA . ALA A 1 79 ? 6.57800 67.07000 -23.23700 1.000 59.62000 79 ALA B CA 1
ATOM 603 C C . ALA A 1 79 ? 5.99000 65.69100 -22.97800 1.000 59.80000 79 ALA B C 1
ATOM 604 O O . ALA A 1 79 ? 4.76900 65.53900 -22.86900 1.000 60.39000 79 ALA B O 1
ATOM 606 N N . ASP A 1 80 ? 6.85500 64.68500 -22.91000 1.000 58.89000 80 ASP B N 1
ATOM 607 C CA . ASP A 1 80 ? 6.41700 63.33200 -22.60000 1.000 55.76000 80 ASP B CA 1
ATOM 608 C C . ASP A 1 80 ? 6.32900 63.08700 -21.10400 1.000 55.52000 80 ASP B C 1
ATOM 609 O O . ASP A 1 80 ? 5.53100 62.25100 -20.66400 1.000 61.16000 80 ASP B O 1
ATOM 614 N N . VAL A 1 81 ? 7.12400 63.80400 -20.31600 1.000 54.92000 81 VAL B N 1
ATOM 615 C CA . VAL A 1 81 ? 7.09800 63.71700 -18.86200 1.000 57.88000 81 VAL B CA 1
ATOM 616 C C . VAL A 1 81 ? 7.09400 65.13300 -18.30600 1.000 56.78000 81 VAL B C 1
ATOM 617 O O . VAL A 1 81 ? 7.75000 66.02600 -18.85500 1.000 52.71000 81 VAL B O 1
ATOM 621 N N . VAL A 1 82 ? 6.32400 65.34600 -17.24200 1.000 50.29000 82 VAL B N 1
ATOM 622 C CA . VAL A 1 82 ? 6.24000 66.63000 -16.56000 1.000 49.48000 82 VAL B CA 1
ATOM 623 C C . VAL A 1 82 ? 6.58400 66.41000 -15.09200 1.000 53.14000 82 VAL B C 1
ATOM 624 O O . VAL A 1 82 ? 6.04900 65.49200 -14.45800 1.000 54.94000 82 VAL B O 1
ATOM 628 N N . SER A 1 83 ? 7.49100 67.23500 -14.56500 1.000 53.27000 83 SER B N 1
ATOM 629 C CA . SER A 1 83 ? 7.95500 67.14300 -13.18400 1.000 56.48000 83 SER B CA 1
ATOM 630 C C . SER A 1 83 ? 7.38900 68.28900 -12.35400 1.000 58.98000 83 SER B C 1
ATOM 631 O O . SER A 1 83 ? 7.48300 69.45400 -12.75400 1.000 58.79000 83 SER B O 1
ATOM 634 N N . ILE A 1 84 ? 6.81100 67.95900 -11.19800 1.000 65.59000 84 ILE B N 1
ATOM 635 C CA . ILE A 1 84 ? 6.25300 68.93700 -10.27600 1.000 62.74000 84 ILE B CA 1
ATOM 636 C C . ILE A 1 84 ? 6.75000 68.63400 -8.86300 1.000 70.46000 84 ILE B C 1
ATOM 637 O O . ILE A 1 84 ? 7.47500 67.67000 -8.63100 1.000 73.93000 84 ILE B O 1
ATOM 642 N N . LEU A 1 85 ? 6.33700 69.47300 -7.91500 1.000 74.22000 85 LEU B N 1
ATOM 643 C CA . LEU A 1 85 ? 6.76200 69.37200 -6.52700 1.000 75.78000 85 LEU B CA 1
ATOM 644 C C . LEU A 1 85 ? 5.74000 68.63000 -5.67600 1.000 78.72000 85 LEU B C 1
ATOM 645 O O . LEU A 1 85 ? 4.53000 68.70800 -5.90800 1.000 75.01000 85 LEU B O 1
ATOM 650 N N . GLY A 1 86 ? 6.24600 67.93700 -4.65100 1.000 82.57000 86 GLY B N 1
ATOM 651 C CA . GLY A 1 86 ? 5.37400 67.25200 -3.71100 1.000 84.04000 86 GLY B CA 1
ATOM 652 C C . GLY A 1 86 ? 4.80300 68.13800 -2.63200 1.000 89.20000 86 GLY B C 1
ATOM 653 O O . GLY A 1 86 ? 3.80500 67.77100 -2.00800 1.000 87.71000 86 GLY B O 1
ATOM 654 N N . VAL A 1 87 ? 5.40600 69.30900 -2.40800 1.000 90.77000 87 VAL B N 1
ATOM 655 C CA . VAL A 1 87 ? 4.89400 70.24500 -1.41100 1.000 85.80000 87 VAL B CA 1
ATOM 656 C C . VAL A 1 87 ? 3.68600 71.01100 -1.91700 1.000 90.44000 87 VAL B C 1
ATOM 657 O O . VAL A 1 87 ? 3.10800 71.80500 -1.16400 1.000 101.65000 87 VAL B O 1
ATOM 661 N N . ALA A 1 88 ? 3.28400 70.79800 -3.16800 1.000 88.47000 88 ALA B N 1
ATOM 662 C CA . ALA A 1 88 ? 2.10700 71.45300 -3.70800 1.000 94.36000 88 ALA B CA 1
ATOM 663 C C . ALA A 1 88 ? 0.84100 70.80600 -3.16100 1.000 99.00000 88 ALA B C 1
ATOM 664 O O . ALA A 1 88 ? 0.86200 69.71600 -2.58300 1.000 97.94000 88 ALA B O 1
ATOM 666 N N . ASP A 1 89 ? -0.27800 71.49400 -3.36400 1.000 107.23000 89 ASP B N 1
ATOM 667 C CA . ASP A 1 89 ? -1.56100 70.99100 -2.89600 1.000 110.19000 89 ASP B CA 1
ATOM 668 C C . ASP A 1 89 ? -1.91800 69.69500 -3.61100 1.000 109.29000 89 ASP B C 1
ATOM 669 O O . ASP A 1 89 ? -1.54600 69.47500 -4.76800 1.000 108.61000 89 ASP B O 1
ATOM 674 N N . ASP A 1 90 ? -2.62700 68.81600 -2.89800 1.000 105.70000 90 ASP B N 1
ATOM 675 C CA . ASP A 1 90 ? -3.09800 67.58600 -3.52300 1.000 103.14000 90 ASP B CA 1
ATOM 676 C C . ASP A 1 90 ? -4.06400 67.88400 -4.66000 1.000 105.73000 90 ASP B C 1
ATOM 677 O O . ASP A 1 90 ? -4.12700 67.12900 -5.63700 1.000 107.34000 90 ASP B O 1
ATOM 682 N N . LYS A 1 91 ? -4.80800 68.98900 -4.55500 1.000 105.21000 91 LYS B N 1
ATOM 683 C CA . LYS A 1 91 ? -5.73600 69.37600 -5.61200 1.000 105.42000 91 LYS B CA 1
ATOM 684 C C . LYS A 1 91 ? -5.00500 69.62400 -6.92400 1.000 106.50000 91 LYS B C 1
ATOM 685 O O . LYS A 1 91 ? -5.47600 69.21700 -7.99200 1.000 105.75000 91 LYS B O 1
ATOM 691 N N . THR A 1 92 ? -3.84200 70.27800 -6.86600 1.000 102.73000 92 THR B N 1
ATOM 692 C CA . THR A 1 92 ? -3.10100 70.55600 -8.09100 1.000 101.21000 92 THR B CA 1
ATOM 693 C C . THR A 1 92 ? -2.48700 69.29200 -8.67300 1.000 100.74000 92 THR B C 1
ATOM 694 O O . THR A 1 92 ? -2.30900 69.19500 -9.89300 1.000 101.42000 92 THR B O 1
ATOM 698 N N . ILE A 1 93 ? -2.18900 68.30500 -7.82700 1.000 99.96000 93 ILE B N 1
ATOM 699 C CA . ILE A 1 93 ? -1.58300 67.06900 -8.31200 1.000 96.87000 93 ILE B CA 1
ATOM 700 C C . ILE A 1 93 ? -2.59900 66.24500 -9.09300 1.000 98.96000 93 ILE B C 1
ATOM 701 O O . ILE A 1 93 ? -2.31300 65.76200 -10.19500 1.000 94.13000 93 ILE B O 1
ATOM 706 N N . LYS A 1 94 ? -3.80800 66.08200 -8.54500 1.000 101.55000 94 LYS B N 1
ATOM 707 C CA . LYS A 1 94 ? -4.82500 65.32300 -9.26400 1.000 100.23000 94 LYS B CA 1
ATOM 708 C C . LYS A 1 94 ? -5.30600 66.07200 -10.49800 1.000 101.82000 94 LYS B C 1
ATOM 709 O O . LYS A 1 94 ? -5.65800 65.44200 -11.50300 1.000 101.27000 94 LYS B O 1
ATOM 715 N N . ASP A 1 95 ? -5.31600 67.40700 -10.45200 1.000 103.79000 95 ASP B N 1
ATOM 716 C CA . ASP A 1 95 ? -5.63800 68.17600 -11.65000 1.000 104.00000 95 ASP B CA 1
ATOM 717 C C . ASP A 1 95 ? -4.56700 67.99300 -12.71700 1.000 100.14000 95 ASP B C 1
ATOM 718 O O . ASP A 1 95 ? -4.87800 67.90400 -13.91000 1.000 97.00000 95 ASP B O 1
ATOM 723 N N . ALA A 1 96 ? -3.29900 67.91800 -12.30500 1.000 94.50000 96 ALA B N 1
ATOM 724 C CA . ALA A 1 96 ? -2.24000 67.60100 -13.25600 1.000 90.22000 96 ALA B CA 1
ATOM 725 C C . ALA A 1 96 ? -2.31500 66.14900 -13.70900 1.000 88.32000 96 ALA B C 1
ATOM 726 O O . ALA A 1 96 ? -1.94100 65.83200 -14.84300 1.000 83.66000 96 ALA B O 1
ATOM 728 N N . LEU A 1 97 ? -2.81100 65.26200 -12.84500 1.000 89.00000 97 LEU B N 1
ATOM 729 C CA . LEU A 1 97 ? -2.95300 63.85800 -13.21100 1.000 82.62000 97 LEU B CA 1
ATOM 730 C C . LEU A 1 97 ? -4.03800 63.66700 -14.26200 1.000 83.36000 97 LEU B C 1
ATOM 731 O O . LEU A 1 97 ? -3.87600 62.87100 -15.19400 1.000 80.89000 97 LEU B O 1
ATOM 736 N N . ALA A 1 98 ? -5.16000 64.37800 -14.11800 1.000 89.08000 98 ALA B N 1
ATOM 737 C CA . ALA A 1 98 ? -6.23000 64.28200 -15.10500 1.000 83.58000 98 ALA B CA 1
ATOM 738 C C . ALA A 1 98 ? -5.79700 64.85400 -16.44800 1.000 80.42000 98 ALA B C 1
ATOM 739 O O . ALA A 1 98 ? -6.11200 64.28800 -17.50100 1.000 78.53000 98 ALA B O 1
ATOM 741 N N . VAL A 1 99 ? -5.06500 65.97000 -16.43300 1.000 82.35000 99 VAL B N 1
ATOM 742 C CA . VAL A 1 99 ? -4.54200 66.53100 -17.67500 1.000 83.70000 99 VAL B CA 1
ATOM 743 C C . VAL A 1 99 ? -3.58100 65.55200 -18.33200 1.000 80.76000 99 VAL B C 1
ATOM 744 O O . VAL A 1 99 ? -3.58100 65.38300 -19.55800 1.000 77.30000 99 VAL B O 1
ATOM 748 N N . ALA A 1 100 ? -2.75500 64.88300 -17.52600 1.000 77.38000 100 ALA B N 1
ATOM 749 C CA . ALA A 1 100 ? -1.82200 63.90100 -18.06900 1.000 77.41000 100 ALA B CA 1
ATOM 750 C C . ALA A 1 100 ? -2.55800 62.73500 -18.71600 1.000 74.31000 100 ALA B C 1
ATOM 751 O O . ALA A 1 100 ? -2.10700 62.19500 -19.73200 1.000 65.65000 100 ALA B O 1
ATOM 753 N N . ARG A 1 101 ? -3.69500 62.33200 -18.14600 1.000 75.82000 101 ARG B N 1
ATOM 754 C CA . ARG A 1 101 ? -4.43000 61.21800 -18.72900 1.000 73.38000 101 ARG B CA 1
ATOM 755 C C . ARG A 1 101 ? -5.04800 61.59600 -20.07100 1.000 73.69000 101 ARG B C 1
ATOM 756 O O . ARG A 1 101 ? -5.14500 60.74700 -20.96400 1.000 77.87000 101 ARG B O 1
ATOM 764 N N . LYS A 1 102 ? -5.42300 62.86700 -20.25300 1.000 67.93000 102 LYS B N 1
ATOM 765 C CA . LYS A 1 102 ? -5.98500 63.29500 -21.52900 1.000 69.58000 102 LYS B CA 1
ATOM 766 C C . LYS A 1 102 ? -4.95000 63.30300 -22.64800 1.000 71.89000 102 LYS B C 1
ATOM 767 O O . LYS A 1 102 ? -5.32800 63.28500 -23.82400 1.000 76.12000 102 LYS B O 1
ATOM 773 N N . TYR A 1 103 ? -3.65900 63.33700 -22.31400 1.000 72.03000 103 TYR B N 1
ATOM 774 C CA . TYR A 1 103 ? -2.59900 63.41300 -23.31100 1.000 74.62000 103 TYR B CA 1
ATOM 775 C C . TYR A 1 103 ? -1.64300 62.22600 -23.28900 1.000 73.50000 103 TYR B C 1
ATOM 776 O O . TYR A 1 103 ? -0.72900 62.17700 -24.12100 1.000 67.15000 103 TYR B O 1
ATOM 785 N N . GLY A 1 104 ? -1.81800 61.27500 -22.37600 1.000 72.67000 104 GLY B N 1
ATOM 786 C CA . GLY A 1 104 ? -0.87600 60.16900 -22.27800 1.000 72.57000 104 GLY B CA 1
ATOM 787 C C . GLY A 1 104 ? 0.51300 60.59500 -21.86200 1.000 76.77000 104 GLY B C 1
ATOM 788 O O . GLY A 1 104 ? 1.50400 60.14800 -22.45300 1.000 78.30000 104 GLY B O 1
ATOM 789 N N . VAL A 1 105 ? 0.60700 61.45700 -20.85500 1.000 71.00000 105 VAL B N 1
ATOM 790 C CA . VAL A 1 105 ? 1.86400 62.03900 -20.40500 1.000 66.60000 105 VAL B CA 1
ATOM 791 C C . VAL A 1 105 ? 2.12000 61.57900 -18.97600 1.000 69.92000 105 VAL B C 1
ATOM 792 O O . VAL A 1 105 ? 1.18300 61.44100 -18.18300 1.000 72.58000 105 VAL B O 1
ATOM 796 N N . LYS A 1 106 ? 3.38000 61.29900 -18.66300 1.000 66.05000 106 LYS B N 1
ATOM 797 C CA . LYS A 1 106 ? 3.74300 60.86400 -17.32600 1.000 64.35000 106 LYS B CA 1
ATOM 798 C C . LYS A 1 106 ? 3.91000 62.05700 -16.39100 1.000 60.13000 106 LYS B C 1
ATOM 799 O O . LYS A 1 106 ? 4.12500 63.19200 -16.81800 1.000 61.78000 106 LYS B O 1
ATOM 805 N N . ILE A 1 107 ? 3.84200 61.77800 -15.09200 1.000 59.49000 107 ILE B N 1
ATOM 806 C CA . ILE A 1 107 ? 3.94200 62.79900 -14.05500 1.000 64.16000 107 ILE B CA 1
ATOM 807 C C . ILE A 1 107 ? 5.03600 62.37900 -13.08200 1.000 58.90000 107 ILE B C 1
ATOM 808 O O . ILE A 1 107 ? 5.00200 61.26400 -12.54800 1.000 60.63000 107 ILE B O 1
ATOM 813 N N . MET A 1 108 ? 6.01200 63.25700 -12.87500 1.000 63.30000 108 MET B N 1
ATOM 814 C CA . MET A 1 108 ? 7.06200 63.07100 -11.88300 1.000 62.10000 108 MET B CA 1
ATOM 815 C C . MET A 1 108 ? 6.86300 64.05800 -10.74200 1.000 65.40000 108 MET B C 1
ATOM 816 O O . MET A 1 108 ? 6.53900 65.22500 -10.97600 1.000 69.39000 108 MET B O 1
ATOM 821 N N . VAL A 1 109 ? 7.08100 63.60500 -9.50800 1.000 67.36000 109 VAL B N 1
ATOM 822 C CA . VAL A 1 109 ? 6.85300 64.44600 -8.33600 1.000 73.72000 109 VAL B CA 1
ATOM 823 C C . VAL A 1 109 ? 8.08800 64.40800 -7.44600 1.000 73.23000 109 VAL B C 1
ATOM 824 O O . VAL A 1 109 ? 8.50400 63.33300 -6.99800 1.000 70.80000 109 VAL B O 1
ATOM 828 N N . ASP A 1 110 ? 8.64300 65.58200 -7.15800 1.000 72.95000 110 ASP B N 1
ATOM 829 C CA . ASP A 1 110 ? 9.83700 65.71700 -6.33800 1.000 77.25000 110 ASP B CA 1
ATOM 830 C C . ASP A 1 110 ? 9.47100 65.85000 -4.86100 1.000 80.42000 110 ASP B C 1
ATOM 831 O O . ASP A 1 110 ? 8.39900 66.34800 -4.50800 1.000 79.84000 110 ASP B O 1
ATOM 836 N N . LEU A 1 111 ? 10.38700 65.40900 -3.99900 1.000 81.91000 111 LEU B N 1
ATOM 837 C CA . LEU A 1 111 ? 10.23600 65.47000 -2.54900 1.000 83.96000 111 LEU B CA 1
ATOM 838 C C . LEU A 1 111 ? 11.32000 66.33700 -1.91600 1.000 85.97000 111 LEU B C 1
ATOM 839 O O . LEU A 1 111 ? 11.83500 66.02700 -0.84000 1.000 94.55000 111 LEU B O 1
ATOM 844 N N . ILE A 1 112 ? 11.68500 67.43800 -2.58000 1.000 83.01000 112 ILE B N 1
ATOM 845 C CA . ILE A 1 112 ? 12.83000 68.22700 -2.13100 1.000 90.69000 112 ILE B CA 1
ATOM 846 C C . ILE A 1 112 ? 12.53500 68.93200 -0.80800 1.000 98.40000 112 ILE B C 1
ATOM 847 O O . ILE A 1 112 ? 13.44000 69.12900 0.01500 1.000 98.28000 112 ILE B O 1
ATOM 852 N N . GLY A 1 113 ? 11.28400 69.31500 -0.57000 1.000 94.92000 113 GLY B N 1
ATOM 853 C CA . GLY A 1 113 ? 10.96600 70.04300 0.64200 1.000 91.35000 113 GLY B CA 1
ATOM 854 C C . GLY A 1 113 ? 9.97200 69.33800 1.53900 1.000 94.17000 113 GLY B C 1
ATOM 855 O O . GLY A 1 113 ? 9.37600 69.96400 2.42000 1.000 98.92000 113 GLY B O 1
ATOM 856 N N . VAL A 1 114 ? 9.78800 68.03800 1.33300 1.000 93.50000 114 VAL B N 1
ATOM 857 C CA . VAL A 1 114 ? 8.79800 67.28100 2.08900 1.000 92.45000 114 VAL B CA 1
ATOM 858 C C . VAL A 1 114 ? 9.39500 66.87800 3.43200 1.000 98.60000 114 VAL B C 1
ATOM 859 O O . VAL A 1 114 ? 10.52800 66.38500 3.50000 1.000 98.16000 114 VAL B O 1
ATOM 863 N N . LYS A 1 115 ? 8.62700 67.08400 4.50600 1.000 103.82000 115 LYS B N 1
ATOM 864 C CA . LYS A 1 115 ? 9.04000 66.70700 5.85400 1.000 105.76000 115 LYS B CA 1
ATOM 865 C C . LYS A 1 115 ? 9.27700 65.20400 5.95200 1.000 105.39000 115 LYS B C 1
ATOM 866 O O . LYS A 1 115 ? 10.42000 64.75700 6.09300 1.000 97.40000 115 LYS B O 1
ATOM 872 N N . ASP A 1 116 ? 8.20200 64.42000 5.88900 1.000 103.02000 116 ASP B N 1
ATOM 873 C CA . ASP A 1 116 ? 8.29100 62.96100 5.90200 1.000 101.68000 116 ASP B CA 1
ATOM 874 C C . ASP A 1 116 ? 8.15000 62.49300 4.45700 1.000 107.45000 116 ASP B C 1
ATOM 875 O O . ASP A 1 116 ? 7.04300 62.31300 3.94500 1.000 104.41000 116 ASP B O 1
ATOM 880 N N . LYS A 1 117 ? 9.29400 62.29700 3.79600 1.000 107.06000 117 LYS B N 1
ATOM 881 C CA . LYS A 1 117 ? 9.28900 61.88600 2.39600 1.000 102.54000 117 LYS B CA 1
ATOM 882 C C . LYS A 1 117 ? 8.74000 60.47600 2.22500 1.000 103.32000 117 LYS B C 1
ATOM 883 O O . LYS A 1 117 ? 8.10500 60.17700 1.20800 1.000 98.57000 117 LYS B O 1
ATOM 889 N N . VAL A 1 118 ? 8.97100 59.60500 3.20800 1.000 105.08000 118 VAL B N 1
ATOM 890 C CA . VAL A 1 118 ? 8.52100 58.22100 3.10600 1.000 106.84000 118 VAL B CA 1
ATOM 891 C C . VAL A 1 118 ? 7.00100 58.15900 3.07100 1.000 106.74000 118 VAL B C 1
ATOM 892 O O . VAL A 1 118 ? 6.40500 57.56000 2.16600 1.000 106.93000 118 VAL B O 1
ATOM 896 N N . GLN A 1 119 ? 6.35400 58.77300 4.06600 1.000 111.93000 119 GLN B N 1
ATOM 897 C CA . GLN A 1 119 ? 4.89800 58.74200 4.15600 1.000 116.46000 119 GLN B CA 1
ATOM 898 C C . GLN A 1 119 ? 4.26500 59.36600 2.91500 1.000 111.05000 119 GLN B C 1
ATOM 899 O O . GLN A 1 119 ? 3.31700 58.81800 2.34000 1.000 108.25000 119 GLN B O 1
ATOM 905 N N . ARG A 1 120 ? 4.78300 60.52100 2.49300 1.000 106.12000 120 ARG B N 1
ATOM 906 C CA . ARG A 1 120 ? 4.23000 61.23600 1.34600 1.000 107.70000 120 ARG B CA 1
ATOM 907 C C . ARG A 1 120 ? 4.26000 60.39600 0.07200 1.000 108.69000 120 ARG B C 1
ATOM 908 O O . ARG A 1 120 ? 3.36700 60.52300 -0.77500 1.000 102.20000 120 ARG B O 1
ATOM 916 N N . ALA A 1 121 ? 5.27700 59.54400 -0.08500 1.000 109.09000 121 ALA B N 1
ATOM 917 C CA . ALA A 1 121 ? 5.43900 58.77900 -1.32100 1.000 103.48000 121 ALA B CA 1
ATOM 918 C C . ALA A 1 121 ? 4.30000 57.78600 -1.53900 1.000 98.12000 121 ALA B C 1
ATOM 919 O O . ALA A 1 121 ? 3.85100 57.59500 -2.67700 1.000 95.27000 121 ALA B O 1
ATOM 921 N N . LYS A 1 122 ? 3.81800 57.14100 -0.46600 1.000 104.32000 122 LYS B N 1
ATOM 922 C CA . LYS A 1 122 ? 2.78700 56.10900 -0.60900 1.000 108.18000 122 LYS B CA 1
ATOM 923 C C . LYS A 1 122 ? 1.49600 56.68200 -1.17400 1.000 102.72000 122 LYS B C 1
ATOM 924 O O . LYS A 1 122 ? 0.91600 56.11700 -2.10700 1.000 101.78000 122 LYS B O 1
ATOM 930 N N . GLU A 1 123 ? 1.02300 57.80100 -0.61500 1.000 99.10000 123 GLU B N 1
ATOM 931 C CA . GLU A 1 123 ? -0.23400 58.38000 -1.08300 1.000 104.58000 123 GLU B CA 1
ATOM 932 C C . GLU A 1 123 ? -0.12200 58.90800 -2.50700 1.000 104.80000 123 GLU B C 1
ATOM 933 O O . GLU A 1 123 ? -1.12900 58.97800 -3.22100 1.000 106.12000 123 GLU B O 1
ATOM 939 N N . LEU A 1 124 ? 1.08000 59.30000 -2.92800 1.000 102.96000 124 LEU B N 1
ATOM 940 C CA . LEU A 1 124 ? 1.27500 59.71100 -4.31300 1.000 101.26000 124 LEU B CA 1
ATOM 941 C C . LEU A 1 124 ? 1.03500 58.54900 -5.27000 1.000 101.55000 124 LEU B C 1
ATOM 942 O O . LEU A 1 124 ? 0.48500 58.73900 -6.36200 1.000 97.38000 124 LEU B O 1
ATOM 947 N N . GLU A 1 125 ? 1.43700 57.33600 -4.87700 1.000 98.48000 125 GLU B N 1
ATOM 948 C CA . GLU A 1 125 ? 1.17400 56.16200 -5.70300 1.000 93.19000 125 GLU B CA 1
ATOM 949 C C . GLU A 1 125 ? -0.31800 55.87000 -5.80500 1.000 103.02000 125 GLU B C 1
ATOM 950 O O . GLU A 1 125 ? -0.76800 55.28700 -6.79800 1.000 106.49000 125 GLU B O 1
ATOM 956 N N . GLN A 1 126 ? -1.10000 56.27400 -4.80000 1.000 104.94000 126 GLN B N 1
ATOM 957 C CA . GLN A 1 126 ? -2.52900 55.97500 -4.80800 1.000 108.34000 126 GLN B CA 1
ATOM 958 C C . GLN A 1 126 ? -3.26100 56.78400 -5.87200 1.000 108.63000 126 GLN B C 1
ATOM 959 O O . GLN A 1 126 ? -4.13800 56.25300 -6.56500 1.000 112.90000 126 GLN B O 1
ATOM 965 N N . MET A 1 127 ? -2.91600 58.06700 -6.02300 1.000 101.27000 127 MET B N 1
ATOM 966 C CA . MET A 1 127 ? -3.59200 58.90100 -7.01000 1.000 97.24000 127 MET B CA 1
ATOM 967 C C . MET A 1 127 ? -3.16600 58.59600 -8.43800 1.000 96.15000 127 MET B C 1
ATOM 968 O O . MET A 1 127 ? -3.82900 59.06200 -9.37000 1.000 93.60000 127 MET B O 1
ATOM 973 N N . GLY A 1 128 ? -2.09500 57.84200 -8.63400 1.000 97.71000 128 GLY B N 1
ATOM 974 C CA . GLY A 1 128 ? -1.61400 57.51500 -9.95300 1.000 91.25000 128 GLY B CA 1
ATOM 975 C C . GLY A 1 128 ? -0.35800 58.22900 -10.41400 1.000 82.37000 128 GLY B C 1
ATOM 976 O O . GLY A 1 128 ? -0.12900 58.30500 -11.62800 1.000 85.68000 128 GLY B O 1
ATOM 977 N N . VAL A 1 129 ? 0.43800 58.78500 -9.49800 1.000 80.38000 129 VAL B N 1
ATOM 978 C CA . VAL A 1 129 ? 1.71400 59.36700 -9.89400 1.000 76.25000 129 VAL B CA 1
ATOM 979 C C . VAL A 1 129 ? 2.60900 58.29000 -10.49300 1.000 71.63000 129 VAL B C 1
ATOM 980 O O . VAL A 1 129 ? 2.72200 57.17700 -9.96300 1.000 76.32000 129 VAL B O 1
ATOM 984 N N . HIS A 1 130 ? 3.25800 58.62600 -11.60800 1.000 67.50000 130 HIS B N 1
ATOM 985 C CA . HIS A 1 130 ? 4.03300 57.63900 -12.34900 1.000 64.96000 130 HIS B CA 1
ATOM 986 C C . HIS A 1 130 ? 5.43500 57.46500 -11.77000 1.000 69.65000 130 HIS B C 1
ATOM 987 O O . HIS A 1 130 ? 5.90000 56.33100 -11.61100 1.000 75.14000 130 HIS B O 1
ATOM 994 N N . TYR A 1 131 ? 6.12100 58.56400 -11.43700 1.000 66.57000 131 TYR B N 1
ATOM 995 C CA . TYR A 1 131 ? 7.48700 58.50000 -10.93500 1.000 66.00000 131 TYR B CA 1
ATOM 996 C C . TYR A 1 131 ? 7.66000 59.38500 -9.70900 1.000 67.47000 131 TYR B C 1
ATOM 997 O O . TYR A 1 131 ? 6.98600 60.40400 -9.55900 1.000 67.97000 131 TYR B O 1
ATOM 1006 N N . ILE A 1 132 ? 8.59000 58.99700 -8.84200 1.000 69.17000 132 ILE B N 1
ATOM 1007 C CA . ILE A 1 132 ? 8.93400 59.76000 -7.64800 1.000 69.23000 132 ILE B CA 1
ATOM 1008 C C . ILE A 1 132 ? 10.37800 60.22400 -7.78900 1.000 70.38000 132 ILE B C 1
ATOM 1009 O O . ILE A 1 132 ? 11.26800 59.41600 -8.08400 1.000 68.69000 132 ILE B O 1
ATOM 1014 N N . LEU A 1 133 ? 10.60900 61.51900 -7.59900 1.000 71.93000 133 LEU B N 1
ATOM 1015 C CA . LEU A 1 133 ? 11.94000 62.10400 -7.71400 1.000 76.52000 133 LEU B CA 1
ATOM 1016 C C . LEU A 1 133 ? 12.48000 62.43000 -6.32700 1.000 79.19000 133 LEU B C 1
ATOM 1017 O O . LEU A 1 133 ? 11.85900 63.19000 -5.57300 1.000 75.97000 133 LEU B O 1
ATOM 1022 N N . VAL A 1 134 ? 13.65300 61.87800 -6.00900 1.000 74.45000 134 VAL B N 1
ATOM 1023 C CA . VAL A 1 134 ? 14.34600 62.14500 -4.75600 1.000 74.39000 134 VAL B CA 1
ATOM 1024 C C . VAL A 1 134 ? 15.76600 62.59000 -5.07300 1.000 74.56000 134 VAL B C 1
ATOM 1025 O O . VAL A 1 134 ? 16.27900 62.38300 -6.17500 1.000 77.81000 134 VAL B O 1
ATOM 1029 N N . HIS A 1 135 ? 16.40100 63.20900 -4.08600 1.000 72.57000 135 HIS B N 1
ATOM 1030 C CA . HIS A 1 135 ? 17.74800 63.73300 -4.23700 1.000 77.83000 135 HIS B CA 1
ATOM 1031 C C . HIS A 1 135 ? 18.73300 62.92700 -3.39700 1.000 79.47000 135 HIS B C 1
ATOM 1032 O O . HIS A 1 135 ? 18.38900 62.40500 -2.33200 1.000 81.16000 135 HIS B O 1
ATOM 1039 N N . THR A 1 136 ? 19.96700 62.82800 -3.89600 1.000 77.61000 136 THR B N 1
ATOM 1040 C CA . THR A 1 136 ? 20.97200 62.00100 -3.23400 1.000 86.94000 136 THR B CA 1
ATOM 1041 C C . THR A 1 136 ? 21.46400 62.64200 -1.94300 1.000 95.71000 136 THR B C 1
ATOM 1042 O O . THR A 1 136 ? 21.69100 61.94700 -0.94600 1.000 101.10000 136 THR B O 1
ATOM 1046 N N . GLY A 1 137 ? 21.64400 63.95900 -1.94100 1.000 95.83000 137 GLY B N 1
ATOM 1047 C CA . GLY A 1 137 ? 22.20900 64.64300 -0.79800 1.000 100.58000 137 GLY B CA 1
ATOM 1048 C C . GLY A 1 137 ? 23.71400 64.78200 -0.81300 1.000 104.68000 137 GLY B C 1
ATOM 1049 O O . GLY A 1 137 ? 24.28900 65.21500 0.19400 1.000 107.05000 137 GLY B O 1
ATOM 1050 N N . ILE A 1 138 ? 24.37000 64.42900 -1.92000 1.000 104.34000 138 ILE B N 1
ATOM 1051 C CA . ILE A 1 138 ? 25.81600 64.60100 -2.01700 1.000 103.89000 138 ILE B CA 1
ATOM 1052 C C . ILE A 1 138 ? 26.17200 66.08100 -2.01600 1.000 103.21000 138 ILE B C 1
ATOM 1053 O O . ILE A 1 138 ? 27.17600 66.49500 -1.42200 1.000 107.59000 138 ILE B O 1
ATOM 1058 N N . THR A 1 146 ? 23.39000 62.28000 5.60200 1.000 110.28000 146 THR B N 1
ATOM 1059 C CA . THR A 1 146 ? 23.54600 60.87100 5.26400 1.000 120.23000 146 THR B CA 1
ATOM 1060 C C . THR A 1 146 ? 23.11900 60.65600 3.81600 1.000 121.27000 146 THR B C 1
ATOM 1061 O O . THR A 1 146 ? 21.94800 60.35300 3.54700 1.000 117.87000 146 THR B O 1
ATOM 1065 N N . PRO A 1 147 ? 24.03000 60.82700 2.85800 1.000 124.58000 147 PRO B N 1
ATOM 1066 C CA . PRO A 1 147 ? 23.65600 60.66300 1.45100 1.000 117.85000 147 PRO B CA 1
ATOM 1067 C C . PRO A 1 147 ? 23.12200 59.26500 1.19000 1.000 118.05000 147 PRO B C 1
ATOM 1068 O O . PRO A 1 147 ? 23.50600 58.29600 1.85000 1.000 120.20000 147 PRO B O 1
ATOM 1072 N N . LEU A 1 148 ? 22.20500 59.17800 0.22700 1.000 114.01000 148 LEU B N 1
ATOM 1073 C CA . LEU A 1 148 ? 21.53000 57.96200 -0.21800 1.000 109.60000 148 LEU B CA 1
ATOM 1074 C C . LEU A 1 148 ? 20.62200 57.35600 0.84700 1.000 107.19000 148 LEU B C 1
ATOM 1075 O O . LEU A 1 148 ? 20.01700 56.30500 0.59200 1.000 108.16000 148 LEU B O 1
ATOM 1080 N N . GLU A 1 149 ? 20.49100 57.97500 2.02500 1.000 104.41000 149 GLU B N 1
ATOM 1081 C CA . GLU A 1 149 ? 19.54900 57.46000 3.01400 1.000 105.82000 149 GLU B CA 1
ATOM 1082 C C . GLU A 1 149 ? 18.11500 57.60600 2.52700 1.000 102.58000 149 GLU B C 1
ATOM 1083 O O . GLU A 1 149 ? 17.30000 56.69000 2.68800 1.000 102.64000 149 GLU B O 1
ATOM 1089 N N . ASP A 1 150 ? 17.79700 58.75000 1.91600 1.000 103.20000 150 ASP B N 1
ATOM 1090 C CA . ASP A 1 150 ? 16.46000 58.96600 1.37600 1.000 103.58000 150 ASP B CA 1
ATOM 1091 C C . ASP A 1 150 ? 16.11700 57.91000 0.33400 1.000 105.17000 150 ASP B C 1
ATOM 1092 O O . ASP A 1 150 ? 15.01500 57.34800 0.34100 1.000 99.95000 150 ASP B O 1
ATOM 1097 N N . LEU A 1 151 ? 17.06300 57.61400 -0.55900 1.000 102.41000 151 LEU B N 1
ATOM 1098 C CA . LEU A 1 151 ? 16.82400 56.62900 -1.60500 1.000 95.71000 151 LEU B CA 1
ATOM 1099 C C . LEU A 1 151 ? 16.50200 55.25600 -1.02900 1.000 97.55000 151 LEU B C 1
ATOM 1100 O O . LEU A 1 151 ? 15.78800 54.47200 -1.66700 1.000 92.83000 151 LEU B O 1
ATOM 1105 N N . GLU A 1 152 ? 17.00700 54.94400 0.16800 1.000 101.52000 152 GLU B N 1
ATOM 1106 C CA . GLU A 1 152 ? 16.71600 53.64600 0.77100 1.000 98.16000 152 GLU B CA 1
ATOM 1107 C C . GLU A 1 152 ? 15.22400 53.50200 1.05400 1.000 96.23000 152 GLU B C 1
ATOM 1108 O O . GLU A 1 152 ? 14.57000 52.56800 0.57300 1.000 89.74000 152 GLU B O 1
ATOM 1114 N N . LYS A 1 153 ? 14.66700 54.44100 1.83000 1.000 103.99000 153 LYS B N 1
ATOM 1115 C CA . LYS A 1 153 ? 13.32600 54.27300 2.38700 1.000 105.40000 153 LYS B CA 1
ATOM 1116 C C . LYS A 1 153 ? 12.23300 54.47300 1.34200 1.000 106.71000 153 LYS B C 1
ATOM 1117 O O . LYS A 1 153 ? 11.25900 53.71100 1.31100 1.000 107.98000 153 LYS B O 1
ATOM 1123 N N . VAL A 1 154 ? 12.37400 55.48500 0.48200 1.000 102.12000 154 VAL B N 1
ATOM 1124 C CA . VAL A 1 154 ? 11.34000 55.76100 -0.51300 1.000 99.77000 154 VAL B CA 1
ATOM 1125 C C . VAL A 1 154 ? 11.21900 54.60800 -1.49900 1.000 96.08000 154 VAL B C 1
ATOM 1126 O O . VAL A 1 154 ? 10.11400 54.24700 -1.92100 1.000 90.16000 154 VAL B O 1
ATOM 1130 N N . VAL A 1 155 ? 12.34900 54.00700 -1.88000 1.000 98.04000 155 VAL B N 1
ATOM 1131 C CA . VAL A 1 155 ? 12.30500 52.86800 -2.79300 1.000 93.28000 155 VAL B CA 1
ATOM 1132 C C . VAL A 1 155 ? 11.64300 51.67000 -2.12300 1.000 94.40000 155 VAL B C 1
ATOM 1133 O O . VAL A 1 155 ? 10.79200 50.99900 -2.72000 1.000 97.13000 155 VAL B O 1
ATOM 1137 N N . LYS A 1 156 ? 12.00800 51.38900 -0.87100 1.000 92.12000 156 LYS B N 1
ATOM 1138 C CA . LYS A 1 156 ? 11.43500 50.24400 -0.17400 1.000 93.47000 156 LYS B CA 1
ATOM 1139 C C . LYS A 1 156 ? 9.99500 50.47000 0.25600 1.000 91.89000 156 LYS B C 1
ATOM 1140 O O . LYS A 1 156 ? 9.39400 49.56200 0.84000 1.000 91.47000 156 LYS B O 1
ATOM 1146 N N . ALA A 1 157 ? 9.42000 51.63400 -0.03400 1.000 94.89000 157 ALA B N 1
ATOM 1147 C CA . ALA A 1 157 ? 8.06600 51.95800 0.38800 1.000 98.59000 157 ALA B CA 1
ATOM 1148 C C . ALA A 1 157 ? 7.05600 51.94000 -0.74600 1.000 98.58000 157 ALA B C 1
ATOM 1149 O O . ALA A 1 157 ? 5.87400 51.69700 -0.49700 1.000 100.74000 157 ALA B O 1
ATOM 1151 N N . VAL A 1 158 ? 7.48900 52.19100 -1.98000 1.000 93.71000 158 VAL B N 1
ATOM 1152 C CA . VAL A 1 158 ? 6.58200 52.31900 -3.11000 1.000 91.61000 158 VAL B CA 1
ATOM 1153 C C . VAL A 1 158 ? 6.97700 51.30800 -4.17800 1.000 84.75000 158 VAL B C 1
ATOM 1154 O O . VAL A 1 158 ? 8.07400 50.74400 -4.16000 1.000 85.48000 158 VAL B O 1
ATOM 1158 N N . LYS A 1 159 ? 6.05600 51.07700 -5.11800 1.000 82.17000 159 LYS B N 1
ATOM 1159 C CA . LYS A 1 159 ? 6.27900 50.13700 -6.20900 1.000 86.47000 159 LYS B CA 1
ATOM 1160 C C . LYS A 1 159 ? 6.58000 50.80200 -7.54700 1.000 84.32000 159 LYS B C 1
ATOM 1161 O O . LYS A 1 159 ? 7.19700 50.16500 -8.40600 1.000 86.51000 159 LYS B O 1
ATOM 1167 N N . ILE A 1 160 ? 6.16100 52.04900 -7.75100 1.000 83.58000 160 ILE B N 1
ATOM 1168 C CA . ILE A 1 160 ? 6.38500 52.75100 -9.01500 1.000 76.29000 160 ILE B CA 1
ATOM 1169 C C . ILE A 1 160 ? 7.85800 53.13200 -9.12900 1.000 69.55000 160 ILE B C 1
ATOM 1170 O O . ILE A 1 160 ? 8.56000 53.17700 -8.10700 1.000 69.53000 160 ILE B O 1
ATOM 1175 N N . PRO A 1 161 ? 8.37000 53.40700 -10.33200 1.000 63.52000 161 PRO B N 1
ATOM 1176 C CA . PRO A 1 161 ? 9.79200 53.74600 -10.46300 1.000 64.86000 161 PRO B CA 1
ATOM 1177 C C . PRO A 1 161 ? 10.14600 55.01700 -9.70400 1.000 66.64000 161 PRO B C 1
ATOM 1178 O O . PRO A 1 161 ? 9.36100 55.96500 -9.62400 1.000 64.96000 161 PRO B O 1
ATOM 1182 N N . VAL A 1 162 ? 11.35700 55.02600 -9.15100 1.000 66.48000 162 VAL B N 1
ATOM 1183 C CA . VAL A 1 162 ? 11.87400 56.14500 -8.37600 1.000 63.74000 162 VAL B CA 1
ATOM 1184 C C . VAL A 1 162 ? 13.05200 56.74700 -9.12700 1.000 64.97000 162 VAL B C 1
ATOM 1185 O O . VAL A 1 162 ? 13.99700 56.03400 -9.48800 1.000 66.64000 162 VAL B O 1
ATOM 1189 N N . ALA A 1 163 ? 12.98200 58.05000 -9.38500 1.000 66.24000 163 ALA B N 1
ATOM 1190 C CA . ALA A 1 163 ? 14.07100 58.77900 -10.01500 1.000 60.23000 163 ALA B CA 1
ATOM 1191 C C . ALA A 1 163 ? 14.94900 59.42400 -8.95200 1.000 64.40000 163 ALA B C 1
ATOM 1192 O O . ALA A 1 163 ? 14.45100 59.92500 -7.93900 1.000 68.45000 163 ALA B O 1
ATOM 1194 N N . VAL A 1 164 ? 16.25700 59.43300 -9.19900 1.000 62.33000 164 VAL B N 1
ATOM 1195 C CA . VAL A 1 164 ? 17.22200 60.00100 -8.26700 1.000 68.62000 164 VAL B CA 1
ATOM 1196 C C . VAL A 1 164 ? 18.07500 61.02200 -9.00600 1.000 68.71000 164 VAL B C 1
ATOM 1197 O O . VAL A 1 164 ? 18.30100 60.91700 -10.21600 1.000 61.12000 164 VAL B O 1
ATOM 1201 N N . ALA A 1 165 ? 18.58200 62.00400 -8.25300 1.000 76.51000 165 ALA B N 1
ATOM 1202 C CA . ALA A 1 165 ? 19.47200 63.04100 -8.82900 1.000 72.47000 165 ALA B CA 1
ATOM 1203 C C . ALA A 1 165 ? 20.33200 63.65200 -7.72700 1.000 71.64000 165 ALA B C 1
ATOM 1204 O O . ALA A 1 165 ? 19.91500 63.62000 -6.55600 1.000 69.88000 165 ALA B O 1
ATOM 1206 N N . GLY A 1 166 ? 21.48900 64.20300 -8.09600 1.000 74.03000 166 GLY B N 1
ATOM 1207 C CA . GLY A 1 166 ? 22.33500 64.89700 -7.10900 1.000 73.03000 166 GLY B CA 1
ATOM 1208 C C . GLY A 1 166 ? 23.76800 64.41300 -7.11500 1.000 76.05000 166 GLY B C 1
ATOM 1209 O O . GLY A 1 166 ? 24.06500 63.46200 -6.37800 1.000 84.47000 166 GLY B O 1
ATOM 1210 N N . GLY A 1 167 ? 24.63700 65.05400 -7.89300 1.000 71.41000 167 GLY B N 1
ATOM 1211 C CA . GLY A 1 167 ? 26.06900 64.70100 -7.87400 1.000 81.28000 167 GLY B CA 1
ATOM 1212 C C . GLY A 1 167 ? 26.33800 63.31500 -8.40700 1.000 76.77000 167 GLY B C 1
ATOM 1213 O O . GLY A 1 167 ? 27.21100 62.62900 -7.85000 1.000 74.95000 167 GLY B O 1
ATOM 1214 N N . LEU A 1 168 ? 25.63400 62.93100 -9.46800 1.000 79.33000 168 LEU B N 1
ATOM 1215 C CA . LEU A 1 168 ? 25.77600 61.56500 -10.01900 1.000 72.37000 168 LEU B CA 1
ATOM 1216 C C . LEU A 1 168 ? 26.88700 61.55500 -11.07100 1.000 72.83000 168 LEU B C 1
ATOM 1217 O O . LEU A 1 168 ? 26.75700 62.25800 -12.08700 1.000 71.51000 168 LEU B O 1
ATOM 1222 N N . ASN A 1 169 ? 27.94400 60.79300 -10.80900 1.000 72.96000 169 ASN B N 1
ATOM 1223 C CA . ASN A 1 169 ? 29.08200 60.69800 -11.75500 1.000 74.56000 169 ASN B CA 1
ATOM 1224 C C . ASN A 1 169 ? 29.42100 59.22400 -11.94200 1.000 74.69000 169 ASN B C 1
ATOM 1225 O O . ASN A 1 169 ? 28.78100 58.38000 -11.28900 1.000 70.85000 169 ASN B O 1
ATOM 1230 N N . LEU A 1 170 ? 30.41600 58.93400 -12.77400 1.000 72.81000 170 LEU B N 1
ATOM 1231 C CA . LEU A 1 170 ? 30.83300 57.54300 -12.91200 1.000 67.36000 170 LEU B CA 1
ATOM 1232 C C . LEU A 1 170 ? 31.22300 56.92600 -11.57600 1.000 75.15000 170 LEU B C 1
ATOM 1233 O O . LEU A 1 170 ? 31.30000 55.69600 -11.47500 1.000 73.35000 170 LEU B O 1
ATOM 1238 N N . GLU A 1 171 ? 31.42900 57.75000 -10.54800 1.000 83.13000 171 GLU B N 1
ATOM 1239 C CA . GLU A 1 171 ? 31.81000 57.30700 -9.21500 1.000 79.29000 171 GLU B CA 1
ATOM 1240 C C . GLU A 1 171 ? 30.60900 56.97300 -8.34100 1.000 81.28000 171 GLU B C 1
ATOM 1241 O O . GLU A 1 171 ? 30.63800 55.97600 -7.61200 1.000 82.07000 171 GLU B O 1
ATOM 1247 N N . THR A 1 172 ? 29.54000 57.76700 -8.41900 1.000 79.40000 172 THR B N 1
ATOM 1248 C CA . THR A 1 172 ? 28.38200 57.58400 -7.55300 1.000 76.95000 172 THR B CA 1
ATOM 1249 C C . THR A 1 172 ? 27.21100 56.87300 -8.22300 1.000 74.44000 172 THR B C 1
ATOM 1250 O O . THR A 1 172 ? 26.31000 56.40500 -7.51700 1.000 71.28000 172 THR B O 1
ATOM 1254 N N . ILE A 1 173 ? 27.20300 56.77200 -9.55700 1.000 70.43000 173 ILE B N 1
ATOM 1255 C CA . ILE A 1 173 ? 26.08800 56.10000 -10.23400 1.000 71.56000 173 ILE B CA 1
ATOM 1256 C C . ILE A 1 173 ? 25.97200 54.63600 -9.85600 1.000 70.22000 173 ILE B C 1
ATOM 1257 O O . ILE A 1 173 ? 24.84300 54.16700 -9.63800 1.000 73.95000 173 ILE B O 1
ATOM 1262 N N . PRO A 1 174 ? 27.05000 53.84500 -9.76500 1.000 75.45000 174 PRO B N 1
ATOM 1263 C CA . PRO A 1 174 ? 26.87400 52.44100 -9.35300 1.000 73.18000 174 PRO B CA 1
ATOM 1264 C C . PRO A 1 174 ? 26.17600 52.28700 -8.01400 1.000 75.02000 174 PRO B C 1
ATOM 1265 O O . PRO A 1 174 ? 25.50600 51.27200 -7.78800 1.000 78.82000 174 PRO B O 1
ATOM 1269 N N . LYS A 1 175 ? 26.29000 53.27800 -7.12700 1.000 75.66000 175 LYS B N 1
ATOM 1270 C CA . LYS A 1 175 ? 25.67300 53.16500 -5.81100 1.000 78.73000 175 LYS B CA 1
ATOM 1271 C C . LYS A 1 175 ? 24.15500 53.28500 -5.90000 1.000 77.81000 175 LYS B C 1
ATOM 1272 O O . LYS A 1 175 ? 23.42600 52.43600 -5.37400 1.000 79.14000 175 LYS B O 1
ATOM 1278 N N . VAL A 1 176 ? 23.66000 54.31400 -6.59500 1.000 75.57000 176 VAL B N 1
ATOM 1279 C CA . VAL A 1 176 ? 22.21500 54.52900 -6.66700 1.000 77.84000 176 VAL B CA 1
ATOM 1280 C C . VAL A 1 176 ? 21.52800 53.39300 -7.41500 1.000 73.51000 176 VAL B C 1
ATOM 1281 O O . VAL A 1 176 ? 20.34700 53.11300 -7.18000 1.000 73.22000 176 VAL B O 1
ATOM 1285 N N . ILE A 1 177 ? 22.24300 52.71700 -8.31600 1.000 69.10000 177 ILE B N 1
ATOM 1286 C CA . ILE A 1 177 ? 21.66200 51.56400 -9.00000 1.000 74.63000 177 ILE B CA 1
ATOM 1287 C C . ILE A 1 177 ? 21.47600 50.40300 -8.02900 1.000 77.06000 177 ILE B C 1
ATOM 1288 O O . ILE A 1 177 ? 20.45900 49.69900 -8.06900 1.000 77.10000 177 ILE B O 1
ATOM 1293 N N . GLU A 1 178 ? 22.43900 50.20100 -7.12500 1.000 80.37000 178 GLU B N 1
ATOM 1294 C CA . GLU A 1 178 ? 22.34200 49.10900 -6.16200 1.000 83.66000 178 GLU B CA 1
ATOM 1295 C C . GLU A 1 178 ? 21.14300 49.27600 -5.23300 1.000 82.26000 178 GLU B C 1
ATOM 1296 O O . GLU A 1 178 ? 20.58100 48.28000 -4.76000 1.000 85.10000 178 GLU B O 1
ATOM 1302 N N . LEU A 1 179 ? 20.71300 50.51100 -4.98700 1.000 79.16000 179 LEU B N 1
ATOM 1303 C CA . LEU A 1 179 ? 19.59900 50.77400 -4.08500 1.000 73.48000 179 LEU B CA 1
ATOM 1304 C C . LEU A 1 179 ? 18.24100 50.74900 -4.77700 1.000 75.15000 179 LEU B C 1
ATOM 1305 O O . LEU A 1 179 ? 17.22600 51.01800 -4.12300 1.000 73.80000 179 LEU B O 1
ATOM 1310 N N . GLY A 1 180 ? 18.19300 50.45000 -6.06900 1.000 72.16000 180 GLY B N 1
ATOM 1311 C CA . GLY A 1 180 ? 16.93800 50.27800 -6.76500 1.000 67.40000 180 GLY B CA 1
ATOM 1312 C C . GLY A 1 180 ? 16.41000 51.48600 -7.50500 1.000 62.90000 180 GLY B C 1
ATOM 1313 O O . GLY A 1 180 ? 15.21900 51.51000 -7.83400 1.000 64.00000 180 GLY B O 1
ATOM 1314 N N . ALA A 1 181 ? 17.24800 52.47900 -7.78500 1.000 65.32000 181 ALA B N 1
ATOM 1315 C CA . ALA A 1 181 ? 16.80000 53.62800 -8.55700 1.000 62.40000 181 ALA B CA 1
ATOM 1316 C C . ALA A 1 181 ? 16.58300 53.23000 -10.01200 1.000 67.00000 181 ALA B C 1
ATOM 1317 O O . ALA A 1 181 ? 17.39800 52.51900 -10.60800 1.000 72.24000 181 ALA B O 1
ATOM 1319 N N . THR A 1 182 ? 15.47100 53.69000 -10.58500 1.000 54.75000 182 THR B N 1
ATOM 1320 C CA . THR A 1 182 ? 15.13700 53.35100 -11.96500 1.000 56.88000 182 THR B CA 1
ATOM 1321 C C . THR A 1 182 ? 15.62500 54.41500 -12.94200 1.000 56.77000 182 THR B C 1
ATOM 1322 O O . THR A 1 182 ? 16.21400 54.09600 -13.98100 1.000 49.31000 182 THR B O 1
ATOM 1326 N N . ILE A 1 183 ? 15.39000 55.67900 -12.61500 1.000 54.57000 183 ILE B N 1
ATOM 1327 C CA . ILE A 1 183 ? 15.74600 56.80200 -13.46700 1.000 51.46000 183 ILE B CA 1
ATOM 1328 C C . ILE A 1 183 ? 16.93000 57.51000 -12.82800 1.000 55.34000 183 ILE B C 1
ATOM 1329 O O . ILE A 1 183 ? 16.86300 57.91900 -11.66200 1.000 60.31000 183 ILE B O 1
ATOM 1334 N N . VAL A 1 184 ? 18.02200 57.62600 -13.57800 1.000 50.93000 184 VAL B N 1
ATOM 1335 C CA . VAL A 1 184 ? 19.23700 58.28900 -13.11800 1.000 53.39000 184 VAL B CA 1
ATOM 1336 C C . VAL A 1 184 ? 19.34700 59.61700 -13.85500 1.000 54.72000 184 VAL B C 1
ATOM 1337 O O . VAL A 1 184 ? 19.46600 59.64000 -15.08700 1.000 50.51000 184 VAL B O 1
ATOM 1341 N N . ILE A 1 185 ? 19.28900 60.71700 -13.10500 1.000 59.22000 185 ILE B N 1
ATOM 1342 C CA . ILE A 1 185 ? 19.34300 62.06900 -13.65500 1.000 58.36000 185 ILE B CA 1
ATOM 1343 C C . ILE A 1 185 ? 20.74700 62.60700 -13.42300 1.000 58.96000 185 ILE B C 1
ATOM 1344 O O . ILE A 1 185 ? 21.14700 62.84100 -12.27900 1.000 62.17000 185 ILE B O 1
ATOM 1349 N N . VAL A 1 186 ? 21.49900 62.83000 -14.48900 1.000 52.66000 186 VAL B N 1
ATOM 1350 C CA . VAL A 1 186 ? 22.86000 63.32900 -14.38200 1.000 62.57000 186 VAL B CA 1
ATOM 1351 C C . VAL A 1 186 ? 22.95000 64.63300 -15.15400 1.000 70.43000 186 VAL B C 1
ATOM 1352 O O . VAL A 1 186 ? 22.40500 64.74000 -16.25700 1.000 63.86000 186 VAL B O 1
ATOM 1356 N N . GLY A 1 187 ? 23.61900 65.62600 -14.56800 1.000 74.41000 187 GLY B N 1
ATOM 1357 C CA . GLY A 1 187 ? 23.78000 66.92300 -15.20900 1.000 74.57000 187 GLY B CA 1
ATOM 1358 C C . GLY A 1 187 ? 25.21000 67.28900 -15.57000 1.000 75.55000 187 GLY B C 1
ATOM 1359 O O . GLY A 1 187 ? 25.68500 66.99000 -16.67100 1.000 75.77000 187 GLY B O 1
ATOM 1360 N N . SER A 1 188 ? 25.89700 67.96700 -14.64900 1.000 76.29000 188 SER B N 1
ATOM 1361 C CA . SER A 1 188 ? 27.22000 68.50900 -14.94000 1.000 75.31000 188 SER B CA 1
ATOM 1362 C C . SER A 1 188 ? 28.24700 67.43000 -15.26800 1.000 77.07000 188 SER B C 1
ATOM 1363 O O . SER A 1 188 ? 29.23400 67.72500 -15.95300 1.000 72.36000 188 SER B O 1
ATOM 1366 N N . ALA A 1 189 ? 28.04400 66.19300 -14.80600 1.000 71.18000 189 ALA B N 1
ATOM 1367 C CA . ALA A 1 189 ? 28.98600 65.13100 -15.13400 1.000 60.30000 189 ALA B CA 1
ATOM 1368 C C . ALA A 1 189 ? 29.03600 64.86200 -16.63400 1.000 60.08000 189 ALA B C 1
ATOM 1369 O O . ALA A 1 189 ? 30.07200 64.40300 -17.13700 1.000 62.48000 189 ALA B O 1
ATOM 1371 N N . ILE A 1 190 ? 27.94500 65.11700 -17.35900 1.000 58.92000 190 ILE B N 1
ATOM 1372 C CA . ILE A 1 190 ? 27.93500 65.02000 -18.83000 1.000 66.40000 190 ILE B CA 1
ATOM 1373 C C . ILE A 1 190 ? 28.11100 66.38800 -19.46800 1.000 76.61000 190 ILE B C 1
ATOM 1374 O O . ILE A 1 190 ? 28.93100 66.56100 -20.36700 1.000 77.08000 190 ILE B O 1
ATOM 1379 N N . THR A 1 191 ? 27.33800 67.37600 -19.00300 1.000 77.90000 191 THR B N 1
ATOM 1380 C CA . THR A 1 191 ? 27.27300 68.66800 -19.67900 1.000 78.35000 191 THR B CA 1
ATOM 1381 C C . THR A 1 191 ? 28.58500 69.43600 -19.56800 1.000 81.58000 191 THR B C 1
ATOM 1382 O O . THR A 1 191 ? 28.90400 70.24800 -20.44700 1.000 80.11000 191 THR B O 1
ATOM 1386 N N . LYS A 1 192 ? 29.35300 69.19700 -18.50700 1.000 79.42000 192 LYS B N 1
ATOM 1387 C CA . LYS A 1 192 ? 30.60800 69.91100 -18.30500 1.000 83.85000 192 LYS B CA 1
ATOM 1388 C C . LYS A 1 192 ? 31.80200 68.97900 -18.47900 1.000 83.75000 192 LYS B C 1
ATOM 1389 O O . LYS A 1 192 ? 32.71800 68.97800 -17.65000 1.000 83.08000 192 LYS B O 1
ATOM 1395 N N . SER A 1 193 ? 31.79900 68.17900 -19.54400 1.000 77.55000 193 SER B N 1
ATOM 1396 C CA . SER A 1 193 ? 32.89400 67.26800 -19.83200 1.000 81.08000 193 SER B CA 1
ATOM 1397 C C . SER A 1 193 ? 33.43100 67.53500 -21.23400 1.000 78.94000 193 SER B C 1
ATOM 1398 O O . SER A 1 193 ? 32.76800 68.15100 -22.07500 1.000 77.52000 193 SER B O 1
ATOM 1401 N N . LYS A 1 194 ? 34.65500 67.05900 -21.47200 1.000 76.89000 194 LYS B N 1
ATOM 1402 C CA . LYS A 1 194 ? 35.28400 67.24300 -22.77500 1.000 78.97000 194 LYS B CA 1
ATOM 1403 C C . LYS A 1 194 ? 34.58600 66.42800 -23.85600 1.000 82.93000 194 LYS B C 1
ATOM 1404 O O . LYS A 1 194 ? 34.54800 66.84900 -25.01900 1.000 81.22000 194 LYS B O 1
ATOM 1410 N N . ASP A 1 195 ? 34.03200 65.26900 -23.49500 1.000 83.44000 195 ASP B N 1
ATOM 1411 C CA . ASP A 1 195 ? 33.31700 64.39300 -24.42400 1.000 76.87000 195 ASP B CA 1
ATOM 1412 C C . ASP A 1 195 ? 32.02800 63.94200 -23.75200 1.000 74.74000 195 ASP B C 1
ATOM 1413 O O . ASP A 1 195 ? 31.98000 62.86400 -23.14200 1.000 77.92000 195 ASP B O 1
ATOM 1418 N N . PRO A 1 196 ? 30.96200 64.74200 -23.83800 1.000 74.74000 196 PRO B N 1
ATOM 1419 C CA . PRO A 1 196 ? 29.69800 64.33200 -23.20200 1.000 74.11000 196 PRO B CA 1
ATOM 1420 C C . PRO A 1 196 ? 29.13300 63.04300 -23.77000 1.000 67.50000 196 PRO B C 1
ATOM 1421 O O . PRO A 1 196 ? 28.45400 62.30600 -23.04600 1.000 61.77000 196 PRO B O 1
ATOM 1425 N N . GLU A 1 197 ? 29.40300 62.74200 -25.04400 1.000 67.40000 197 GLU B N 1
ATOM 1426 C CA . GLU A 1 197 ? 28.95000 61.48000 -25.61900 1.000 64.50000 197 GLU B CA 1
ATOM 1427 C C . GLU A 1 197 ? 29.73600 60.30600 -25.05200 1.000 63.21000 197 GLU B C 1
ATOM 1428 O O . GLU A 1 197 ? 29.17000 59.23600 -24.79400 1.000 61.63000 197 GLU B O 1
ATOM 1434 N N . GLY A 1 198 ? 31.04400 60.48400 -24.86000 1.000 56.64000 198 GLY B N 1
ATOM 1435 C CA . GLY A 1 198 ? 31.85000 59.41700 -24.29300 1.000 54.06000 198 GLY B CA 1
ATOM 1436 C C . GLY A 1 198 ? 31.47500 59.09900 -22.85900 1.000 53.43000 198 GLY B C 1
ATOM 1437 O O . GLY A 1 198 ? 31.47500 57.93400 -22.45400 1.000 58.37000 198 GLY B O 1
ATOM 1438 N N . VAL A 1 199 ? 31.17400 60.12800 -22.06500 1.000 54.94000 199 VAL B N 1
ATOM 1439 C CA . VAL A 1 199 ? 30.74500 59.90800 -20.68700 1.000 55.33000 199 VAL B CA 1
ATOM 1440 C C . VAL A 1 199 ? 29.40500 59.18600 -20.65200 1.000 55.50000 199 VAL B C 1
ATOM 1441 O O . VAL A 1 199 ? 29.16300 58.34200 -19.78000 1.000 58.81000 199 VAL B O 1
ATOM 1445 N N . THR A 1 200 ? 28.51500 59.50500 -21.59500 1.000 53.84000 200 THR B N 1
ATOM 1446 C CA . THR A 1 200 ? 27.21400 58.84400 -21.65100 1.000 54.33000 200 THR B CA 1
ATOM 1447 C C . THR A 1 200 ? 27.36200 57.34700 -21.90500 1.000 56.68000 200 THR B C 1
ATOM 1448 O O . THR A 1 200 ? 26.64900 56.53700 -21.30100 1.000 52.75000 200 THR B O 1
ATOM 1452 N N . ARG A 1 201 ? 28.29600 56.96000 -22.78100 1.000 49.44000 201 ARG B N 1
ATOM 1453 C CA . ARG A 1 201 ? 28.50100 55.54300 -23.06400 1.000 44.52000 201 ARG B CA 1
ATOM 1454 C C . ARG A 1 201 ? 28.99900 54.79900 -21.83500 1.000 52.79000 201 ARG B C 1
ATOM 1455 O O . ARG A 1 201 ? 28.63900 53.63400 -21.62100 1.000 51.66000 201 ARG B O 1
ATOM 1463 N N . LYS A 1 202 ? 29.82900 55.44600 -21.01400 1.000 48.69000 202 LYS B N 1
ATOM 1464 C CA . LYS A 1 202 ? 30.27600 54.78400 -19.79500 1.000 52.72000 202 LYS B CA 1
ATOM 1465 C C . LYS A 1 202 ? 29.12600 54.57900 -18.81800 1.000 52.97000 202 LYS B C 1
ATOM 1466 O O . LYS A 1 202 ? 29.08900 53.56300 -18.11300 1.000 51.21000 202 LYS B O 1
ATOM 1472 N N . ILE A 1 203 ? 28.16400 55.50300 -18.78900 1.000 48.77000 203 ILE B N 1
ATOM 1473 C CA . ILE A 1 203 ? 27.00300 55.32200 -17.92700 1.000 51.63000 203 ILE B CA 1
ATOM 1474 C C . ILE A 1 203 ? 26.13200 54.17700 -18.43800 1.000 52.83000 203 ILE B C 1
ATOM 1475 O O . ILE A 1 203 ? 25.66700 53.33800 -17.65500 1.000 45.47000 203 ILE B O 1
ATOM 1480 N N . ILE A 1 204 ? 25.92900 54.09600 -19.75600 1.000 45.22000 204 ILE B N 1
ATOM 1481 C CA . ILE A 1 204 ? 25.15400 52.98300 -20.30000 1.000 48.70000 204 ILE B CA 1
ATOM 1482 C C . ILE A 1 204 ? 25.88700 51.66100 -20.09500 1.000 48.73000 204 ILE B C 1
ATOM 1483 O O . ILE A 1 204 ? 25.25000 50.62000 -19.88600 1.000 42.42000 204 ILE B O 1
ATOM 1488 N N . ASP A 1 205 ? 27.22600 51.67000 -20.15700 1.000 48.92000 205 ASP B N 1
ATOM 1489 C CA . ASP A 1 205 ? 27.99300 50.46600 -19.84500 1.000 41.48000 205 ASP B CA 1
ATOM 1490 C C . ASP A 1 205 ? 27.75900 50.02300 -18.40700 1.000 41.64000 205 ASP B C 1
ATOM 1491 O O . ASP A 1 205 ? 27.70500 48.82200 -18.11900 1.000 42.52000 205 ASP B O 1
ATOM 1496 N N . LEU A 1 206 ? 27.61100 50.98100 -17.49000 1.000 43.71000 206 LEU B N 1
ATOM 1497 C CA . LEU A 1 206 ? 27.24900 50.63600 -16.12100 1.000 46.63000 206 LEU B CA 1
ATOM 1498 C C . LEU A 1 206 ? 25.86100 50.00800 -16.07200 1.000 49.29000 206 LEU B C 1
ATOM 1499 O O . LEU A 1 206 ? 25.61200 49.08700 -15.28500 1.000 41.54000 206 LEU B O 1
ATOM 1504 N N . PHE A 1 207 ? 24.94200 50.49700 -16.91100 1.000 44.62000 207 PHE B N 1
ATOM 1505 C CA . PHE A 1 207 ? 23.61000 49.91100 -16.96000 1.000 42.63000 207 PHE B CA 1
ATOM 1506 C C . PHE A 1 207 ? 23.67200 48.46200 -17.41700 1.000 42.13000 207 PHE B C 1
ATOM 1507 O O . PHE A 1 207 ? 22.96300 47.60300 -16.88000 1.000 41.84000 207 PHE B O 1
ATOM 1515 N N . TRP A 1 208 ? 24.51900 48.16500 -18.40300 1.000 38.75000 208 TRP B N 1
ATOM 1516 C CA . TRP A 1 208 ? 24.61000 46.79700 -18.89000 1.000 42.05000 208 TRP B CA 1
ATOM 1517 C C . TRP A 1 208 ? 25.37800 45.88900 -17.94200 1.000 43.16000 208 TRP B C 1
ATOM 1518 O O . TRP A 1 208 ? 25.24400 44.66600 -18.03600 1.000 50.31000 208 TRP B O 1
ATOM 1529 N N . ASP A 1 209 ? 26.17200 46.45100 -17.03400 1.000 45.22000 209 ASP B N 1
ATOM 1530 C CA . ASP A 1 209 ? 26.72500 45.64100 -15.95800 1.000 45.85000 209 ASP B CA 1
ATOM 1531 C C . ASP A 1 209 ? 25.61700 45.14000 -15.04800 1.000 45.46000 209 ASP B C 1
ATOM 1532 O O . ASP A 1 209 ? 25.67800 44.01100 -14.54600 1.000 45.65000 209 ASP B O 1
ATOM 1537 N N . GLU A 1 210 ? 24.59100 45.96600 -14.83200 1.000 39.53000 210 GLU B N 1
ATOM 1538 C CA . GLU A 1 210 ? 23.44200 45.53300 -14.04700 1.000 44.28000 210 GLU B CA 1
ATOM 1539 C C . GLU A 1 210 ? 22.54400 44.59100 -14.83700 1.000 47.30000 210 GLU B C 1
ATOM 1540 O O . GLU A 1 210 ? 22.02800 43.61500 -14.28100 1.000 43.37000 210 GLU B O 1
ATOM 1546 N N . TYR A 1 211 ? 22.38100 44.84500 -16.13900 1.000 45.41000 211 TYR B N 1
ATOM 1547 C CA . TYR A 1 211 ? 21.51800 43.99500 -16.95300 1.000 40.49000 211 TYR B CA 1
ATOM 1548 C C . TYR A 1 211 ? 22.04000 42.56800 -17.00500 1.000 43.97000 211 TYR B C 1
ATOM 1549 O O . TYR A 1 211 ? 21.26300 41.61000 -16.89300 1.000 41.23000 211 TYR B O 1
ATOM 1558 N N . MET A 1 212 ? 23.35800 42.40800 -17.16800 1.000 41.80000 212 MET B N 1
ATOM 1559 C CA . MET A 1 212 ? 23.94300 41.07300 -17.18900 1.000 36.84000 212 MET B CA 1
ATOM 1560 C C . MET A 1 212 ? 23.72200 40.35900 -15.86000 1.000 42.72000 212 MET B C 1
ATOM 1561 O O . MET A 1 212 ? 23.45700 39.15000 -15.84100 1.000 41.45000 212 MET B O 1
ATOM 1566 N N . LYS A 1 213 ? 23.76200 41.09200 -14.74200 1.000 40.27000 213 LYS B N 1
ATOM 1567 C CA . LYS A 1 213 ? 23.45500 40.46700 -13.46000 1.000 38.22000 213 LYS B CA 1
ATOM 1568 C C . LYS A 1 213 ? 21.98800 40.06600 -13.39000 1.000 42.12000 213 LYS B C 1
ATOM 1569 O O . LYS A 1 213 ? 21.65400 39.02000 -12.82400 1.000 45.97000 213 LYS B O 1
ATOM 1575 N N . THR A 1 214 ? 21.10100 40.87100 -13.98100 1.000 38.85000 214 THR B N 1
ATOM 1576 C CA . THR A 1 214 ? 19.67200 40.57400 -13.92100 1.000 39.28000 214 THR B CA 1
ATOM 1577 C C . THR A 1 214 ? 19.33900 39.29500 -14.67800 1.000 40.62000 214 THR B C 1
ATOM 1578 O O . THR A 1 214 ? 18.56600 38.46300 -14.19000 1.000 40.54000 214 THR B O 1
ATOM 1582 N N . ILE A 1 215 ? 19.89500 39.12900 -15.88100 1.000 36.56000 215 ILE B N 1
ATOM 1583 C CA . ILE A 1 215 ? 19.57900 37.94800 -16.67900 1.000 40.14000 215 ILE B CA 1
ATOM 1584 C C . ILE A 1 215 ? 20.20600 36.69800 -16.07200 1.000 35.29000 215 ILE B C 1
ATOM 1585 O O . ILE A 1 215 ? 19.58400 35.63100 -16.04700 1.000 38.60000 215 ILE B O 1
ATOM 1590 N N . ARG A 1 216 ? 21.44000 36.80100 -15.57200 1.000 36.45000 216 ARG B N 1
ATOM 1591 C CA . ARG A 1 216 ? 22.06600 35.64700 -14.93200 1.000 37.10000 216 ARG B CA 1
ATOM 1592 C C . ARG A 1 216 ? 21.31400 35.24100 -13.67400 1.000 40.02000 216 ARG B C 1
ATOM 1593 O O . ARG A 1 216 ? 21.09700 34.04800 -13.42500 1.000 38.29000 216 ARG B O 1
ATOM 1601 N N . LYS A 1 217 ? 20.91000 36.22400 -12.86900 1.000 33.97000 217 LYS B N 1
ATOM 1602 C CA . LYS A 1 217 ? 20.12800 35.93800 -11.67400 1.000 37.04000 217 LYS B CA 1
ATOM 1603 C C . LYS A 1 217 ? 18.75100 35.37900 -12.03000 1.000 39.97000 217 LYS B C 1
ATOM 1604 O O . LYS A 1 217 ? 18.23100 34.50400 -11.32700 1.000 41.95000 217 LYS B O 1
ATOM 1610 N N . ALA A 1 218 ? 18.14800 35.86100 -13.11900 1.000 36.79000 218 ALA B N 1
ATOM 1611 C CA . ALA A 1 218 ? 16.86500 35.30900 -13.55200 1.000 37.56000 218 ALA B CA 1
ATOM 1612 C C . ALA A 1 218 ? 17.00600 33.84700 -13.96500 1.000 36.73000 218 ALA B C 1
ATOM 1613 O O . ALA A 1 218 ? 16.14000 33.02000 -13.65400 1.000 37.72000 218 ALA B O 1
ATOM 1615 N N . MET A 1 219 ? 18.09800 33.51100 -14.65600 1.000 33.04000 219 MET B N 1
ATOM 1616 C CA . MET A 1 219 ? 18.30600 32.13900 -15.09700 1.000 35.27000 219 MET B CA 1
ATOM 1617 C C . MET A 1 219 ? 18.52200 31.21300 -13.90800 1.000 34.81000 219 MET B C 1
ATOM 1618 O O . MET A 1 219 ? 17.93400 30.12500 -13.84000 1.000 35.67000 219 MET B O 1
ATOM 1623 N N . LYS A 1 220 ? 19.35600 31.62900 -12.95100 1.000 37.31000 220 LYS B N 1
ATOM 1624 C CA . LYS A 1 220 ? 19.63300 30.76000 -11.81600 1.000 36.21000 220 LYS B CA 1
ATOM 1625 C C . LYS A 1 220 ? 18.45300 30.68700 -10.85400 1.000 37.31000 220 LYS B C 1
ATOM 1626 O O . LYS A 1 220 ? 18.27800 29.67100 -10.17300 1.000 37.33000 220 LYS B O 1
ATOM 1632 N N . ASP A 1 221 ? 17.61700 31.72800 -10.80200 1.000 40.15000 221 ASP B N 1
ATOM 1633 C CA . ASP A 1 221 ? 16.40100 31.63900 -10.00000 1.000 38.12000 221 ASP B CA 1
ATOM 1634 C C . ASP A 1 221 ? 15.44700 30.58400 -10.55100 1.000 44.16000 221 ASP B C 1
ATOM 1635 O O . ASP A 1 221 ? 14.75300 29.91200 -9.77900 1.000 35.38000 221 ASP B O 1
ATOM 1640 N N . ILE A 1 222 ? 15.39900 30.41300 -11.87300 1.000 38.36000 222 ILE B N 1
ATOM 1641 C CA . ILE A 1 222 ? 14.56700 29.36000 -12.43700 1.000 32.21000 222 ILE B CA 1
ATOM 1642 C C . ILE A 1 222 ? 15.17400 27.99300 -12.14300 1.000 37.05000 222 ILE B C 1
ATOM 1643 O O . ILE A 1 222 ? 14.48400 27.08100 -11.67200 1.000 36.13000 222 ILE B O 1
ATOM 1648 N N . THR A 1 223 ? 16.48400 27.84300 -12.36300 1.000 34.09000 223 THR B N 1
ATOM 1649 C CA . THR A 1 223 ? 17.10500 26.53800 -12.15600 1.000 36.77000 223 THR B CA 1
ATOM 1650 C C . THR A 1 223 ? 17.08700 26.12600 -10.68900 1.000 34.87000 223 THR B C 1
ATOM 1651 O O . THR A 1 223 ? 17.02600 24.92800 -10.39100 1.000 35.79000 223 THR B O 1
ATOM 1655 N N . ASP A 1 224 ? 17.13700 27.08600 -9.76300 1.000 35.06000 224 ASP B N 1
ATOM 1656 C CA . ASP A 1 224 ? 17.01600 26.73300 -8.35100 1.000 36.20000 224 ASP B CA 1
ATOM 1657 C C . ASP A 1 224 ? 15.63300 26.18000 -8.04900 1.000 35.17000 224 ASP B C 1
ATOM 1658 O O . ASP A 1 224 ? 15.49100 25.21600 -7.28800 1.000 38.43000 224 ASP B O 1
ATOM 1663 N N . HIS A 1 225 ? 14.60600 26.76600 -8.65600 1.000 36.55000 225 HIS B N 1
ATOM 1664 C CA . HIS A 1 225 ? 13.25800 26.27100 -8.44300 1.000 33.68000 225 HIS B CA 1
ATOM 1665 C C . HIS A 1 225 ? 13.09800 24.86900 -9.02400 1.000 37.24000 225 HIS B C 1
ATOM 1666 O O . HIS A 1 225 ? 12.44200 24.01200 -8.42000 1.000 39.65000 225 HIS B O 1
ATOM 1673 N N . ILE A 1 226 ? 13.74000 24.59700 -10.16200 1.000 32.26000 226 ILE B N 1
ATOM 1674 C CA . ILE A 1 226 ? 13.60000 23.28800 -10.79200 1.000 34.60000 226 ILE B CA 1
ATOM 1675 C C . ILE A 1 226 ? 14.31600 22.21400 -9.98000 1.000 35.02000 226 ILE B C 1
ATOM 1676 O O . ILE A 1 226 ? 13.82900 21.08300 -9.86500 1.000 33.47000 226 ILE B O 1
ATOM 1681 N N . ASN A 1 227 ? 15.46000 22.55300 -9.37500 1.000 37.60000 227 ASN B N 1
ATOM 1682 C CA . ASN A 1 227 ? 16.13600 21.60400 -8.49400 1.000 35.33000 227 ASN B CA 1
ATOM 1683 C C . ASN A 1 227 ? 15.26600 21.24100 -7.29700 1.000 36.46000 227 ASN B C 1
ATOM 1684 O O . ASN A 1 227 ? 15.26400 20.08800 -6.84900 1.000 37.32000 227 ASN B O 1
ATOM 1689 N N . GLU A 1 228 ? 14.51700 22.21100 -6.76500 1.000 35.31000 228 GLU B N 1
ATOM 1690 C CA . GLU A 1 228 ? 13.59300 21.91700 -5.67300 1.000 40.25000 228 GLU B CA 1
ATOM 1691 C C . GLU A 1 228 ? 12.47100 20.99100 -6.12800 1.000 44.93000 228 GLU B C 1
ATOM 1692 O O . GLU A 1 228 ? 12.08800 20.07000 -5.39600 1.000 43.35000 228 GLU B O 1
ATOM 1698 N N . VAL A 1 229 ? 11.93800 21.21200 -7.33500 1.000 40.19000 229 VAL B N 1
ATOM 1699 C CA . VAL A 1 229 ? 10.90600 20.32300 -7.86400 1.000 37.65000 229 VAL B CA 1
ATOM 1700 C C . VAL A 1 229 ? 11.44300 18.90500 -7.98600 1.000 36.69000 229 VAL B C 1
ATOM 1701 O O . VAL A 1 229 ? 10.78200 17.93900 -7.58700 1.000 39.96000 229 VAL B O 1
ATOM 1705 N N . ALA A 1 230 ? 12.66700 18.76100 -8.50300 1.000 37.11000 230 ALA B N 1
ATOM 1706 C CA . ALA A 1 230 ? 13.25900 17.43700 -8.66000 1.000 37.00000 230 ALA B CA 1
ATOM 1707 C C . ALA A 1 230 ? 13.44100 16.75100 -7.31500 1.000 38.25000 230 ALA B C 1
ATOM 1708 O O . ALA A 1 230 ? 13.10200 15.57200 -7.16100 1.000 36.63000 230 ALA B O 1
ATOM 1710 N N . ASP A 1 231 ? 13.94900 17.48200 -6.32100 1.000 39.78000 231 ASP B N 1
ATOM 1711 C CA . ASP A 1 231 ? 14.16900 16.89700 -5.00700 1.000 35.19000 231 ASP B CA 1
ATOM 1712 C C . ASP A 1 231 ? 12.87100 16.49900 -4.32800 1.000 41.10000 231 ASP B C 1
ATOM 1713 O O . ASP A 1 231 ? 12.89000 15.63000 -3.44900 1.000 45.67000 231 ASP B O 1
ATOM 1718 N N . LYS A 1 232 ? 11.74800 17.10600 -4.70800 1.000 37.37000 232 LYS B N 1
ATOM 1719 C CA . LYS A 1 232 ? 10.49300 16.87100 -4.01300 1.000 38.84000 232 LYS B CA 1
ATOM 1720 C C . LYS A 1 232 ? 9.52300 16.00900 -4.81000 1.000 39.71000 232 LYS B C 1
ATOM 1721 O O . LYS A 1 232 ? 8.39800 15.78000 -4.35100 1.000 39.21000 232 LYS B O 1
ATOM 1727 N N . LEU A 1 233 ? 9.94400 15.48400 -5.96000 1.000 38.90000 233 LEU B N 1
ATOM 1728 C CA . LEU A 1 233 ? 9.08900 14.58000 -6.71800 1.000 41.75000 233 LEU B CA 1
ATOM 1729 C C . LEU A 1 233 ? 8.75700 13.34000 -5.89800 1.000 38.59000 233 LEU B C 1
ATOM 1730 O O . LEU A 1 233 ? 9.58700 12.84200 -5.13400 1.000 40.79000 233 LEU B O 1
ATOM 1735 N N . ARG A 1 234 ? 7.53000 12.85200 -6.05700 1.000 38.94000 234 ARG B N 1
ATOM 1736 C CA . ARG A 1 234 ? 7.02700 11.70900 -5.31100 1.000 38.79000 234 ARG B CA 1
ATOM 1737 C C . ARG A 1 234 ? 6.89300 10.49400 -6.21900 1.000 42.66000 234 ARG B C 1
ATOM 1738 O O . ARG A 1 234 ? 6.58900 10.61100 -7.41000 1.000 41.68000 234 ARG B O 1
ATOM 1746 N N . LEU A 1 235 ? 7.10100 9.32000 -5.62500 1.000 45.16000 235 LEU B N 1
ATOM 1747 C CA . LEU A 1 235 ? 7.00200 8.07300 -6.37400 1.000 42.68000 235 LEU B CA 1
ATOM 1748 C C . LEU A 1 235 ? 5.61400 7.89100 -6.97700 1.000 39.34000 235 LEU B C 1
ATOM 1749 O O . LEU A 1 235 ? 5.48300 7.46800 -8.13100 1.000 40.58000 235 LEU B O 1
ATOM 1754 N N . ASP A 1 236 ? 4.56600 8.24200 -6.22900 1.000 42.66000 236 ASP B N 1
ATOM 1755 C CA . ASP A 1 236 ? 3.20700 8.08800 -6.74600 1.000 44.62000 236 ASP B CA 1
ATOM 1756 C C . ASP A 1 236 ? 3.01300 8.88900 -8.02800 1.000 44.70000 236 ASP B C 1
ATOM 1757 O O . ASP A 1 236 ? 2.37900 8.41700 -8.97900 1.000 46.10000 236 ASP B O 1
ATOM 1762 N N . GLU A 1 237 ? 3.56100 10.10200 -8.07300 1.000 44.11000 237 GLU B N 1
ATOM 1763 C CA . GLU A 1 237 ? 3.39000 10.94200 -9.25000 1.000 41.06000 237 GLU B CA 1
ATOM 1764 C C . GLU A 1 237 ? 4.15300 10.38300 -10.43800 1.000 43.84000 237 GLU B C 1
ATOM 1765 O O . GLU A 1 237 ? 3.58400 10.18600 -11.51900 1.000 42.31000 237 GLU B O 1
ATOM 1771 N N . VAL A 1 238 ? 5.45000 10.13000 -10.25900 1.000 36.21000 238 VAL B N 1
ATOM 1772 C CA . VAL A 1 238 ? 6.27700 9.69900 -11.37900 1.000 31.86000 238 VAL B CA 1
ATOM 1773 C C . VAL A 1 238 ? 5.81400 8.34100 -11.88500 1.000 36.26000 238 VAL B C 1
ATOM 1774 O O . VAL A 1 238 ? 5.60200 8.14800 -13.08700 1.000 39.34000 238 VAL B O 1
ATOM 1778 N N . ARG A 1 239 ? 5.63300 7.38000 -10.97500 1.000 43.74000 239 ARG B N 1
ATOM 1779 C CA . ARG A 1 239 ? 5.20000 6.05800 -11.41300 1.000 36.83000 239 ARG B CA 1
ATOM 1780 C C . ARG A 1 239 ? 3.77600 6.09500 -11.95400 1.000 38.03000 239 ARG B C 1
ATOM 1781 O O . ARG A 1 239 ? 3.46200 5.40500 -12.93300 1.000 36.49000 239 ARG B O 1
ATOM 1789 N N . GLY A 1 240 ? 2.91500 6.92700 -11.35700 1.000 36.32000 240 GLY B N 1
ATOM 1790 C CA . GLY A 1 240 ? 1.55600 7.06200 -11.85600 1.000 35.39000 240 GLY B CA 1
ATOM 1791 C C . GLY A 1 240 ? 1.50400 7.54700 -13.29100 1.000 38.87000 240 GLY B C 1
ATOM 1792 O O . GLY A 1 240 ? 0.67000 7.09500 -14.08000 1.000 42.60000 240 GLY B O 1
ATOM 1793 N N . LEU A 1 241 ? 2.39800 8.46700 -13.65500 1.000 38.43000 241 LEU B N 1
ATOM 1794 C CA . LEU A 1 241 ? 2.44100 8.92100 -15.04100 1.000 39.13000 241 LEU B CA 1
ATOM 1795 C C . LEU A 1 241 ? 3.01600 7.84100 -15.95000 1.000 39.51000 241 LEU B C 1
ATOM 1796 O O . LEU A 1 241 ? 2.42400 7.51200 -16.98600 1.000 36.01000 241 LEU B O 1
ATOM 1801 N N . VAL A 1 242 ? 4.13400 7.23000 -15.54500 1.000 33.15000 242 VAL B N 1
ATOM 1802 C CA . VAL A 1 242 ? 4.81700 6.27500 -16.41300 1.000 33.89000 242 VAL B CA 1
ATOM 1803 C C . VAL A 1 242 ? 3.95100 5.03700 -16.63800 1.000 41.46000 242 VAL B C 1
ATOM 1804 O O . VAL A 1 242 ? 3.78900 4.57800 -17.77400 1.000 41.27000 242 VAL B O 1
ATOM 1808 N N . ASP A 1 243 ? 3.36900 4.48500 -15.56900 1.000 36.90000 243 ASP B N 1
ATOM 1809 C CA . ASP A 1 243 ? 2.52000 3.31100 -15.74500 1.000 39.09000 243 ASP B CA 1
ATOM 1810 C C . ASP A 1 243 ? 1.30500 3.63000 -16.60900 1.000 39.89000 243 ASP B C 1
ATOM 1811 O O . ASP A 1 243 ? 0.88500 2.80600 -17.43000 1.000 37.36000 243 ASP B O 1
ATOM 1816 N N . ALA A 1 244 ? 0.75500 4.83800 -16.47500 1.000 44.52000 244 ALA B N 1
ATOM 1817 C CA . ALA A 1 244 ? -0.36700 5.22500 -17.32300 1.000 39.22000 244 ALA B CA 1
ATOM 1818 C C . ALA A 1 244 ? 0.05600 5.34800 -18.78200 1.000 38.50000 244 ALA B C 1
ATOM 1819 O O . ALA A 1 244 ? -0.70600 4.98400 -19.68400 1.000 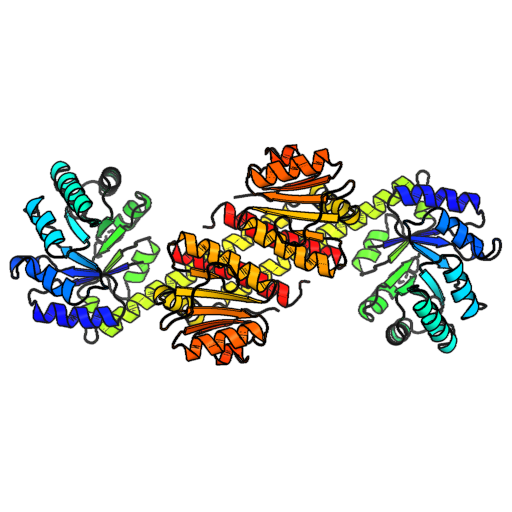40.63000 244 ALA B O 1
ATOM 1821 N N . MET A 1 245 ? 1.26600 5.85500 -19.04100 1.000 36.59000 245 MET B N 1
ATOM 1822 C CA . MET A 1 245 ? 1.71300 5.97600 -20.42600 1.000 37.08000 245 MET B CA 1
ATOM 1823 C C . MET A 1 245 ? 1.93200 4.61000 -21.06300 1.000 40.96000 245 MET B C 1
ATOM 1824 O O . MET A 1 245 ? 1.57400 4.39400 -22.22700 1.000 39.44000 245 MET B O 1
ATOM 1829 N N . ILE A 1 246 ? 2.52400 3.68100 -20.31500 1.000 42.73000 246 ILE B N 1
ATOM 1830 C CA . ILE A 1 246 ? 2.86000 2.37800 -20.87300 1.000 39.17000 246 ILE B CA 1
ATOM 1831 C C . ILE A 1 246 ? 1.60100 1.55500 -21.11400 1.000 43.42000 246 ILE B C 1
ATOM 1832 O O . ILE A 1 246 ? 1.49500 0.83900 -22.11700 1.000 48.82000 246 ILE B O 1
ATOM 1837 N N . GLY A 1 247 ? 0.62200 1.65900 -20.22200 1.000 36.49000 247 GLY B N 1
ATOM 1838 C CA . GLY A 1 247 ? -0.60500 0.90300 -20.34100 1.000 34.42000 247 GLY B CA 1
ATOM 1839 C C . GLY A 1 247 ? -1.67500 1.52000 -21.21400 1.000 42.61000 247 GLY B C 1
ATOM 1840 O O . GLY A 1 247 ? -2.79200 0.99500 -21.26500 1.000 49.01000 247 GLY B O 1
ATOM 1841 N N . ALA A 1 248 ? -1.37900 2.61100 -21.90800 1.000 47.18000 248 ALA B N 1
ATOM 1842 C CA . ALA A 1 248 ? -2.36600 3.31400 -22.71200 1.000 42.22000 248 ALA B CA 1
ATOM 1843 C C . ALA A 1 248 ? -2.32200 2.86200 -24.16700 1.000 39.24000 248 ALA B C 1
ATOM 1844 O O . ALA A 1 248 ? -1.26300 2.53300 -24.70400 1.000 39.00000 248 ALA B O 1
ATOM 1846 N N . ASN A 1 249 ? -3.48500 2.89400 -24.81400 1.000 39.83000 249 ASN B N 1
ATOM 1847 C CA . ASN A 1 249 ? -3.55400 2.66800 -26.25200 1.000 38.26000 249 ASN B CA 1
ATOM 1848 C C . ASN A 1 249 ? -2.95400 3.86700 -26.97000 1.000 42.70000 249 ASN B C 1
ATOM 1849 O O . ASN A 1 249 ? -1.82100 3.80300 -27.45700 1.000 38.49000 249 ASN B O 1
ATOM 1854 N N . LYS A 1 250 ? -3.70200 4.96200 -27.03100 1.000 40.81000 250 LYS B N 1
ATOM 1855 C CA . LYS A 1 250 ? -3.21300 6.22900 -27.55000 1.000 39.73000 250 LYS B CA 1
ATOM 1856 C C . LYS A 1 250 ? -2.94300 7.18600 -26.39600 1.000 36.44000 250 LYS B C 1
ATOM 1857 O O . LYS A 1 250 ? -3.58200 7.11400 -25.34300 1.000 34.41000 250 LYS B O 1
ATOM 1863 N N . ILE A 1 251 ? -1.97900 8.07800 -26.59800 1.000 35.43000 251 ILE B N 1
ATOM 1864 C CA . ILE A 1 251 ? -1.64100 9.11200 -25.62500 1.000 36.95000 251 ILE B CA 1
ATOM 1865 C C . ILE A 1 251 ? -1.96600 10.46300 -26.24700 1.000 30.25000 251 ILE B C 1
ATOM 1866 O O . ILE A 1 251 ? -1.50900 10.77000 -27.35300 1.000 30.36000 251 ILE B O 1
ATOM 1871 N N . PHE A 1 252 ? -2.80200 11.23800 -25.56500 1.000 33.93000 252 PHE B N 1
ATOM 1872 C CA . PHE A 1 252 ? -3.14900 12.59400 -25.97000 1.000 35.08000 252 PHE B CA 1
ATOM 1873 C C . PHE A 1 252 ? -2.56400 13.58900 -24.97400 1.000 34.21000 252 PHE B C 1
ATOM 1874 O O . PHE A 1 252 ? -2.67700 13.39600 -23.75800 1.000 34.73000 252 PHE B O 1
ATOM 1882 N N . ILE A 1 253 ? -1.94500 14.64800 -25.48700 1.000 30.27000 253 ILE B N 1
ATOM 1883 C CA . ILE A 1 253 ? -1.35400 15.69700 -24.66600 1.000 30.90000 253 ILE B CA 1
ATOM 1884 C C . ILE A 1 253 ? -2.06300 17.00600 -24.98400 1.000 30.44000 253 ILE B C 1
ATOM 1885 O O . ILE A 1 253 ? -2.30300 17.32100 -26.15500 1.000 29.14000 253 ILE B O 1
ATOM 1890 N N . TYR A 1 254 ? -2.44100 17.74500 -23.94300 1.000 30.22000 254 TYR B N 1
ATOM 1891 C CA . TYR A 1 254 ? -3.21000 18.97500 -24.12500 1.000 34.08000 254 TYR B CA 1
ATOM 1892 C C . TYR A 1 254 ? -2.78100 19.97200 -23.05800 1.000 33.24000 254 TYR B C 1
ATOM 1893 O O . TYR A 1 254 ? -3.01400 19.75000 -21.86600 1.000 33.40000 254 TYR B O 1
ATOM 1902 N N . GLY A 1 255 ? -2.16900 21.07400 -23.49000 1.000 31.63000 255 GLY B N 1
ATOM 1903 C CA . GLY A 1 255 ? -1.79900 22.13400 -22.58500 1.000 35.12000 255 GLY B CA 1
ATOM 1904 C C . GLY A 1 255 ? -2.35100 23.46400 -23.06000 1.000 37.35000 255 GLY B C 1
ATOM 1905 O O . GLY A 1 255 ? -2.66500 23.65400 -24.23600 1.000 33.08000 255 GLY B O 1
ATOM 1906 N N . ALA A 1 256 ? -2.43600 24.39700 -22.11600 1.000 38.20000 256 ALA B N 1
ATOM 1907 C CA . ALA A 1 256 ? -3.01600 25.71500 -22.34800 1.000 41.01000 256 ALA B CA 1
ATOM 1908 C C . ALA A 1 256 ? -1.90800 26.74700 -22.51900 1.000 41.52000 256 ALA B C 1
ATOM 1909 O O . ALA A 1 256 ? -1.05300 26.89500 -21.64000 1.000 44.20000 256 ALA B O 1
ATOM 1911 N N . GLY A 1 257 ? -1.93100 27.45600 -23.64300 1.000 40.07000 257 GLY B N 1
ATOM 1912 C CA . GLY A 1 257 ? -0.97800 28.53200 -23.86000 1.000 33.37000 257 GLY B CA 1
ATOM 1913 C C . GLY A 1 257 ? 0.44900 28.02200 -23.91800 1.000 41.30000 257 GLY B C 1
ATOM 1914 O O . GLY A 1 257 ? 0.78300 27.09700 -24.66600 1.000 38.43000 257 GLY B O 1
ATOM 1915 N N . ARG A 1 258 ? 1.31300 28.63500 -23.11000 1.000 35.64000 258 ARG B N 1
ATOM 1916 C CA . ARG A 1 258 ? 2.71200 28.23100 -23.08400 1.000 33.46000 258 ARG B CA 1
ATOM 1917 C C . ARG A 1 258 ? 2.86700 26.79800 -22.57100 1.000 34.19000 258 ARG B C 1
ATOM 1918 O O . ARG A 1 258 ? 3.79600 26.08800 -22.97500 1.000 33.97000 258 ARG B O 1
ATOM 1926 N N . SER A 1 259 ? 1.95700 26.34600 -21.70500 1.000 30.59000 259 SER B N 1
ATOM 1927 C CA . SER A 1 259 ? 1.95100 24.94100 -21.30700 1.000 32.57000 259 SER B CA 1
ATOM 1928 C C . SER A 1 259 ? 1.73300 24.01700 -22.50300 1.000 31.64000 259 SER B C 1
ATOM 1929 O O . SER A 1 259 ? 2.24900 22.89400 -22.51500 1.000 31.99000 259 SER B O 1
ATOM 1932 N N . GLY A 1 260 ? 0.95800 24.46100 -23.50200 1.000 25.62000 260 GLY B N 1
ATOM 1933 C CA . GLY A 1 260 ? 0.75100 23.66100 -24.69700 1.000 23.94000 260 GLY B CA 1
ATOM 1934 C C . GLY A 1 260 ? 2.00700 23.47100 -25.52300 1.000 27.21000 260 GLY B C 1
ATOM 1935 O O . GLY A 1 260 ? 2.19000 22.41800 -26.14400 1.000 26.80000 260 GLY B O 1
ATOM 1936 N N . LEU A 1 261 ? 2.88000 24.48100 -25.56100 1.000 27.13000 261 LEU B N 1
ATOM 1937 C CA . LEU A 1 261 ? 4.15900 24.32300 -26.24500 1.000 27.26000 261 LEU B CA 1
ATOM 1938 C C . LEU A 1 261 ? 5.05200 23.33000 -25.51100 1.000 30.93000 261 LEU B C 1
ATOM 1939 O O . LEU A 1 261 ? 5.73800 22.51400 -26.14500 1.000 27.00000 261 LEU B O 1
ATOM 1944 N N . VAL A 1 262 ? 5.03000 23.36300 -24.17200 1.000 28.53000 262 VAL B N 1
ATOM 1945 C CA . VAL A 1 262 ? 5.74600 22.36400 -23.37900 1.000 27.72000 262 VAL B CA 1
ATOM 1946 C C . VAL A 1 262 ? 5.20100 20.97300 -23.66800 1.000 32.30000 262 VAL B C 1
ATOM 1947 O O . VAL A 1 262 ? 5.96300 20.00600 -23.80900 1.000 30.17000 262 VAL B O 1
ATOM 1951 N N . GLY A 1 263 ? 3.87300 20.84800 -23.76000 1.000 30.24000 263 GLY B N 1
ATOM 1952 C CA . GLY A 1 263 ? 3.28900 19.55400 -24.06100 1.000 31.80000 263 GLY B CA 1
ATOM 1953 C C . GLY A 1 263 ? 3.69500 19.04000 -25.42800 1.000 28.67000 263 GLY B C 1
ATOM 1954 O O . GLY A 1 263 ? 3.98000 17.85100 -25.59600 1.000 27.48000 263 GLY B O 1
ATOM 1955 N N . LYS A 1 264 ? 3.75500 19.93400 -26.41500 1.000 30.00000 264 LYS B N 1
ATOM 1956 C CA . LYS A 1 264 ? 4.18100 19.52800 -27.74800 1.000 28.29000 264 LYS B CA 1
ATOM 1957 C C . LYS A 1 264 ? 5.64600 19.12300 -27.75800 1.000 30.02000 264 LYS B C 1
ATOM 1958 O O . LYS A 1 264 ? 6.02500 18.17300 -28.45500 1.000 30.59000 264 LYS B O 1
ATOM 1964 N N . ALA A 1 265 ? 6.48800 19.82700 -26.99400 1.000 30.96000 265 ALA B N 1
ATOM 1965 C CA . ALA A 1 265 ? 7.90200 19.45900 -26.93000 1.000 30.54000 265 ALA B CA 1
ATOM 1966 C C . ALA A 1 265 ? 8.07800 18.07600 -26.32300 1.000 30.66000 265 ALA B C 1
ATOM 1967 O O . ALA A 1 265 ? 8.95000 17.30800 -26.74800 1.000 34.66000 265 ALA B O 1
ATOM 1969 N N . PHE A 1 266 ? 7.24700 17.73600 -25.33800 1.000 29.18000 266 PHE B N 1
ATOM 1970 C CA . PHE A 1 266 ? 7.29000 16.40100 -24.75800 1.000 27.76000 266 PHE B CA 1
ATOM 1971 C C . PHE A 1 266 ? 6.76900 15.35700 -25.73700 1.000 34.43000 266 PHE B C 1
ATOM 1972 O O . PHE A 1 266 ? 7.39200 14.30300 -25.91500 1.000 31.16000 266 PHE B O 1
ATOM 1980 N N . ALA A 1 267 ? 5.66600 15.66300 -26.43200 1.000 32.48000 267 ALA B N 1
ATOM 1981 C CA . ALA A 1 267 ? 5.09900 14.71300 -27.38400 1.000 34.10000 267 ALA B CA 1
ATOM 1982 C C . ALA A 1 267 ? 6.08800 14.40100 -28.50200 1.000 35.52000 267 ALA B C 1
ATOM 1983 O O . ALA A 1 267 ? 6.21900 13.24600 -28.92400 1.000 30.66000 267 ALA B O 1
ATOM 1985 N N . MET A 1 268 ? 6.81800 15.41800 -28.96600 1.000 37.76000 268 MET B N 1
ATOM 1986 C CA . MET A 1 268 ? 7.79600 15.20800 -30.02700 1.000 35.39000 268 MET B CA 1
ATOM 1987 C C . MET A 1 268 ? 8.83300 14.17000 -29.61700 1.000 38.03000 268 MET B C 1
ATOM 1988 O O . MET A 1 268 ? 9.23600 13.32900 -30.42900 1.000 44.28000 268 MET B O 1
ATOM 1993 N N . ARG A 1 269 ? 9.25700 14.19200 -28.35100 1.000 39.28000 269 ARG B N 1
ATOM 1994 C CA . ARG A 1 269 ? 10.22000 13.20200 -27.87700 1.000 34.31000 269 ARG B CA 1
ATOM 1995 C C . ARG A 1 269 ? 9.58200 11.82400 -27.71600 1.000 37.63000 269 ARG B C 1
ATOM 1996 O O . ARG A 1 269 ? 10.20200 10.81100 -28.05700 1.000 38.84000 269 ARG B O 1
ATOM 2004 N N . LEU A 1 270 ? 8.34200 11.76500 -27.20900 1.000 38.10000 270 LEU B N 1
ATOM 2005 C CA . LEU A 1 270 ? 7.65200 10.48300 -27.05200 1.000 34.28000 270 LEU B CA 1
ATOM 2006 C C . LEU A 1 270 ? 7.46900 9.77300 -28.38000 1.000 39.79000 270 LEU B C 1
ATOM 2007 O O . LEU A 1 270 ? 7.45900 8.53800 -28.43000 1.000 40.45000 270 LEU B O 1
ATOM 2012 N N . MET A 1 271 ? 7.28400 10.53300 -29.45500 1.000 41.82000 271 MET B N 1
ATOM 2013 C CA . MET A 1 271 ? 7.15300 9.91900 -30.76600 1.000 44.17000 271 MET B CA 1
ATOM 2014 C C . MET A 1 271 ? 8.41300 9.14500 -31.13700 1.000 40.56000 271 MET B C 1
ATOM 2015 O O . MET A 1 271 ? 8.33400 8.06700 -31.73600 1.000 44.56000 271 MET B O 1
ATOM 2020 N N . HIS A 1 272 ? 9.58700 9.66300 -30.76400 1.000 43.25000 272 HIS B N 1
ATOM 2021 C CA . HIS A 1 272 ? 10.83200 8.96900 -31.07800 1.000 43.60000 272 HIS B CA 1
ATOM 2022 C C . HIS A 1 272 ? 10.93600 7.62900 -30.35800 1.000 43.19000 272 HIS B C 1
ATOM 2023 O O . HIS A 1 272 ? 11.61100 6.71800 -30.84600 1.000 50.94000 272 HIS B O 1
ATOM 2030 N N . LEU A 1 273 ? 10.26100 7.47500 -29.22200 1.000 41.99000 273 LEU B N 1
ATOM 2031 C CA . LEU A 1 273 ? 10.27700 6.22600 -28.47800 1.000 40.21000 273 LEU B CA 1
ATOM 2032 C C . LEU A 1 273 ? 9.17300 5.27200 -28.91800 1.000 45.38000 273 LEU B C 1
ATOM 2033 O O . LEU A 1 273 ? 8.84800 4.33500 -28.17900 1.000 45.59000 273 LEU B O 1
ATOM 2038 N N . ASP A 1 274 ? 8.59400 5.49300 -30.10000 1.000 49.33000 274 ASP B N 1
ATOM 2039 C CA . ASP A 1 274 ? 7.56500 4.62100 -30.67500 1.000 55.46000 274 ASP B CA 1
ATOM 2040 C C . ASP A 1 274 ? 6.31200 4.54700 -29.80900 1.000 50.77000 274 ASP B C 1
ATOM 2041 O O . ASP A 1 274 ? 5.63900 3.51400 -29.76000 1.000 58.53000 274 ASP B O 1
ATOM 2046 N N . PHE A 1 275 ? 5.97900 5.63200 -29.12300 1.000 42.37000 275 PHE B N 1
ATOM 2047 C CA . PHE A 1 275 ? 4.67900 5.71900 -28.47900 1.000 38.30000 275 PHE B CA 1
ATOM 2048 C C . PHE A 1 275 ? 3.64200 6.17900 -29.49500 1.000 39.39000 275 PHE B C 1
ATOM 2049 O O . PHE A 1 275 ? 3.93500 6.96000 -30.40500 1.000 42.03000 275 PHE B O 1
ATOM 2057 N N . ASN A 1 276 ? 2.41700 5.68400 -29.33200 1.000 33.49000 276 ASN B N 1
ATOM 2058 C CA . ASN A 1 276 ? 1.29600 6.14100 -30.14900 1.000 35.95000 276 ASN B CA 1
ATOM 2059 C C . ASN A 1 276 ? 0.72900 7.40100 -29.49900 1.000 34.31000 276 ASN B C 1
ATOM 2060 O O . ASN A 1 276 ? -0.24700 7.37600 -28.75000 1.000 38.52000 276 ASN B O 1
ATOM 2065 N N . VAL A 1 277 ? 1.38600 8.52600 -29.77700 1.000 35.41000 277 VAL B N 1
ATOM 2066 C CA . VAL A 1 277 ? 1.14900 9.78200 -29.07800 1.000 33.74000 277 VAL B CA 1
ATOM 2067 C C . VAL A 1 277 ? 0.62300 10.82600 -30.05900 1.000 32.23000 277 VAL B C 1
ATOM 2068 O O . VAL A 1 277 ? 1.03100 10.86300 -31.22600 1.000 30.28000 277 VAL B O 1
ATOM 2072 N N . TYR A 1 278 ? -0.29200 11.66700 -29.58100 1.000 28.92000 278 TYR B N 1
ATOM 2073 C CA . TYR A 1 278 ? -0.88400 12.72200 -30.38900 1.000 29.88000 278 TYR B CA 1
ATOM 2074 C C . TYR A 1 278 ? -1.03500 13.98800 -29.56000 1.000 31.99000 278 TYR B C 1
ATOM 2075 O O . TYR A 1 278 ? -1.09300 13.95300 -28.32800 1.000 28.45000 278 TYR B O 1
ATOM 2084 N N . VAL A 1 279 ? -1.10600 15.11200 -30.26600 1.000 31.66000 279 VAL B N 1
ATOM 2085 C CA . VAL A 1 279 ? -1.27200 16.43000 -29.66900 1.000 32.73000 279 VAL B CA 1
ATOM 2086 C C . VAL A 1 279 ? -2.69200 16.90000 -29.96600 1.000 34.96000 279 VAL B C 1
ATOM 2087 O O . VAL A 1 279 ? -3.11200 16.93100 -31.13000 1.000 38.94000 279 VAL B O 1
ATOM 2091 N N . VAL A 1 280 ? -3.43800 17.24700 -28.91600 1.000 32.71000 280 VAL B N 1
ATOM 2092 C CA . VAL A 1 280 ? -4.79000 17.76400 -29.09500 1.000 35.06000 280 VAL B CA 1
ATOM 2093 C C . VAL A 1 280 ? -4.71900 19.11300 -29.79700 1.000 39.37000 280 VAL B C 1
ATOM 2094 O O . VAL A 1 280 ? -3.90400 19.97600 -29.44100 1.000 40.20000 280 VAL B O 1
ATOM 2098 N N . GLY A 1 281 ? -5.56200 19.29900 -30.80700 1.000 37.68000 281 GLY B N 1
ATOM 2099 C CA . GLY A 1 281 ? -5.63000 20.55400 -31.52200 1.000 35.41000 281 GLY B CA 1
ATOM 2100 C C . GLY A 1 281 ? -4.91900 20.57800 -32.85900 1.000 39.81000 281 GLY B C 1
ATOM 2101 O O . GLY A 1 281 ? -5.10400 21.53800 -33.61700 1.000 42.89000 281 GLY B O 1
ATOM 2102 N N . GLU A 1 282 ? -4.12800 19.56000 -33.18000 1.000 40.48000 282 GLU B N 1
ATOM 2103 C CA . GLU A 1 282 ? -3.43700 19.49200 -34.45900 1.000 37.33000 282 GLU B CA 1
ATOM 2104 C C . GLU A 1 282 ? -4.21400 18.61000 -35.43400 1.000 36.48000 282 GLU B C 1
ATOM 2105 O O . GLU A 1 282 ? -5.20100 17.96500 -35.07500 1.000 43.24000 282 GLU B O 1
ATOM 2111 N N . THR A 1 283 ? -3.74000 18.57800 -36.68300 1.000 35.38000 283 THR B N 1
ATOM 2112 C CA . THR A 1 283 ? -4.54900 18.03900 -37.77500 1.000 39.20000 283 THR B CA 1
ATOM 2113 C C . THR A 1 283 ? -4.82100 16.54800 -37.61400 1.000 39.48000 283 THR B C 1
ATOM 2114 O O . THR A 1 283 ? -5.92800 16.08000 -37.90700 1.000 43.64000 283 THR B O 1
ATOM 2118 N N . ILE A 1 284 ? -3.83000 15.78100 -37.15200 1.000 42.41000 284 ILE B N 1
ATOM 2119 C CA . ILE A 1 284 ? -3.90800 14.32500 -37.22100 1.000 38.05000 284 ILE B CA 1
ATOM 2120 C C . ILE A 1 284 ? -4.47400 13.70700 -35.94000 1.000 44.62000 284 ILE B C 1
ATOM 2121 O O . ILE A 1 284 ? -4.66300 12.48200 -35.88300 1.000 49.60000 284 ILE B O 1
ATOM 2126 N N . THR A 1 285 ? -4.80300 14.51800 -34.93400 1.000 38.33000 285 THR B N 1
ATOM 2127 C CA . THR A 1 285 ? -5.36000 14.03000 -33.67700 1.000 41.63000 285 THR B CA 1
ATOM 2128 C C . THR A 1 285 ? -6.61000 13.18000 -33.91400 1.000 38.66000 285 THR B C 1
ATOM 2129 O O . THR A 1 285 ? -7.63000 13.70800 -34.37800 1.000 35.93000 285 THR B O 1
ATOM 2133 N N . PRO A 1 286 ? -6.58400 11.87800 -33.58100 1.000 38.84000 286 PRO B N 1
ATOM 2134 C CA . PRO A 1 286 ? -7.77100 11.03600 -33.78200 1.000 37.00000 286 PRO B CA 1
ATOM 2135 C C . PRO A 1 286 ? -8.74500 11.09300 -32.61800 1.000 37.75000 286 PRO B C 1
ATOM 2136 O O . PRO A 1 286 ? -8.54900 11.84200 -31.65800 1.000 41.69000 286 PRO B O 1
ATOM 2140 N N . ALA A 1 287 ? -9.79400 10.28600 -32.68500 1.000 41.15000 287 ALA B N 1
ATOM 2141 C CA . ALA A 1 287 ? -10.82400 10.32100 -31.66100 1.000 46.13000 287 ALA B CA 1
ATOM 2142 C C . ALA A 1 287 ? -10.34400 9.61500 -30.40100 1.000 40.91000 287 ALA B C 1
ATOM 2143 O O . ALA A 1 287 ? -9.69600 8.56600 -30.46500 1.000 43.72000 287 ALA B O 1
ATOM 2145 N N . PHE A 1 288 ? -10.66700 10.20300 -29.25300 1.000 36.92000 288 PHE B N 1
ATOM 2146 C CA . PHE A 1 288 ? -10.30500 9.63300 -27.96500 1.000 39.99000 288 PHE B CA 1
ATOM 2147 C C . PHE A 1 288 ? -11.22200 8.45600 -27.66300 1.000 50.80000 288 PHE B C 1
ATOM 2148 O O . PHE A 1 288 ? -12.44600 8.61600 -27.61100 1.000 53.21000 288 PHE B O 1
ATOM 2156 N N . GLU A 1 289 ? -10.63600 7.28300 -27.44800 1.000 51.54000 289 GLU B N 1
ATOM 2157 C CA . GLU A 1 289 ? -11.39300 6.05900 -27.24100 1.000 47.65000 289 GLU B CA 1
ATOM 2158 C C . GLU A 1 289 ? -11.06900 5.45600 -25.87700 1.000 48.70000 289 GLU B C 1
ATOM 2159 O O . GLU A 1 289 ? -10.21200 5.94600 -25.13400 1.000 45.68000 289 GLU B O 1
ATOM 2165 N N . GLU A 1 290 ? -11.76100 4.35900 -25.57400 1.000 50.44000 290 GLU B N 1
ATOM 2166 C CA . GLU A 1 290 ? -11.55600 3.64100 -24.32600 1.000 51.64000 290 GLU B CA 1
ATOM 2167 C C . GLU A 1 290 ? -10.13800 3.08600 -24.25200 1.000 47.63000 290 GLU B C 1
ATOM 2168 O O . GLU A 1 290 ? -9.63300 2.49000 -25.20700 1.000 45.05000 290 GLU B O 1
ATOM 2174 N N . GLY A 1 291 ? -9.50000 3.26700 -23.09600 1.000 43.80000 291 GLY B N 1
ATOM 2175 C CA . GLY A 1 291 ? -8.12500 2.86200 -22.90900 1.000 43.44000 291 GLY B CA 1
ATOM 2176 C C . GLY A 1 291 ? -7.08600 3.88300 -23.32900 1.000 47.24000 291 GLY B C 1
ATOM 2177 O O . GLY A 1 291 ? -5.88600 3.62400 -23.18100 1.000 49.80000 291 GLY B O 1
ATOM 2178 N N . ASP A 1 292 ? -7.50000 5.03100 -23.85200 1.000 43.49000 292 ASP B N 1
ATOM 2179 C CA . ASP A 1 292 ? -6.55300 6.08400 -24.16700 1.000 42.23000 292 ASP B CA 1
ATOM 2180 C C . ASP A 1 292 ? -6.24400 6.88600 -22.90700 1.000 44.36000 292 ASP B C 1
ATOM 2181 O O . ASP A 1 292 ? -6.95500 6.80800 -21.90000 1.000 49.55000 292 ASP B O 1
ATOM 2186 N N . LEU A 1 293 ? -5.14300 7.63100 -22.95900 1.000 44.62000 293 LEU B N 1
ATOM 2187 C CA . LEU A 1 293 ? -4.68700 8.46700 -21.85500 1.000 37.99000 293 LEU B CA 1
ATOM 2188 C C . LEU A 1 293 ? -4.64400 9.92000 -22.30100 1.000 33.29000 293 LEU B C 1
ATOM 2189 O O . LEU A 1 293 ? -4.14500 10.22400 -23.39000 1.000 31.79000 293 LEU B O 1
ATOM 2194 N N . LEU A 1 294 ? -5.15600 10.81400 -21.45800 1.000 32.95000 294 LEU B N 1
ATOM 2195 C CA . LEU A 1 294 ? -5.03200 12.25200 -21.66200 1.000 35.45000 294 LEU B CA 1
ATOM 2196 C C . LEU A 1 294 ? -4.09300 12.82200 -20.60700 1.000 35.00000 294 LEU B C 1
ATOM 2197 O O . LEU A 1 294 ? -4.37400 12.73600 -19.40700 1.000 32.14000 294 LEU B O 1
ATOM 2202 N N . ILE A 1 295 ? -2.98300 13.39900 -21.05700 1.000 35.67000 295 ILE B N 1
ATOM 2203 C CA . ILE A 1 295 ? -2.07800 14.14100 -20.18900 1.000 33.74000 295 ILE B CA 1
ATOM 2204 C C . ILE A 1 295 ? -2.48900 15.60600 -20.27500 1.000 32.90000 295 ILE B C 1
ATOM 2205 O O . ILE A 1 295 ? -2.23800 16.27200 -21.28500 1.000 35.04000 295 ILE B O 1
ATOM 2210 N N . ALA A 1 296 ? -3.13500 16.10200 -19.22000 1.000 31.51000 296 ALA B N 1
ATOM 2211 C CA . ALA A 1 296 ? -3.68600 17.45200 -19.18800 1.000 35.80000 296 ALA B CA 1
ATOM 2212 C C . ALA A 1 296 ? -2.75400 18.36700 -18.40000 1.000 30.28000 296 ALA B C 1
ATOM 2213 O O . ALA A 1 296 ? -2.51000 18.13500 -17.21100 1.000 30.94000 296 ALA B O 1
ATOM 2215 N N . ILE A 1 297 ? -2.27100 19.42600 -19.04500 1.000 30.15000 297 ILE B N 1
ATOM 2216 C CA . ILE A 1 297 ? -1.30100 20.33500 -18.44000 1.000 34.41000 297 ILE B CA 1
ATOM 2217 C C . ILE A 1 297 ? -1.95500 21.69100 -18.21100 1.000 32.09000 297 ILE B C 1
ATOM 2218 O O . ILE A 1 297 ? -2.33100 22.38100 -19.16800 1.000 34.52000 297 ILE B O 1
ATOM 2223 N N . SER A 1 298 ? -2.03700 22.09400 -16.94400 1.000 29.62000 298 SER B N 1
ATOM 2224 C CA . SER A 1 298 ? -2.64900 23.36900 -16.58100 1.000 33.69000 298 SER B CA 1
ATOM 2225 C C . SER A 1 298 ? -2.10800 23.80900 -15.23200 1.000 32.72000 298 SER B C 1
ATOM 2226 O O . SER A 1 298 ? -2.34800 23.13600 -14.22700 1.000 35.25000 298 SER B O 1
ATOM 2229 N N . GLY A 1 299 ? -1.41100 24.94600 -15.20100 1.000 33.57000 299 GLY B N 1
ATOM 2230 C CA . GLY A 1 299 ? -0.81900 25.39900 -13.95300 1.000 32.28000 299 GLY B CA 1
ATOM 2231 C C . GLY A 1 299 ? -1.85300 25.61500 -12.86700 1.000 38.18000 299 GLY B C 1
ATOM 2232 O O . GLY A 1 299 ? -1.69500 25.14700 -11.73700 1.000 36.73000 299 GLY B O 1
ATOM 2233 N N . SER A 1 300 ? -2.94300 26.31100 -13.20300 1.000 40.64000 300 SER B N 1
ATOM 2234 C CA . SER A 1 300 ? -3.98800 26.59400 -12.22500 1.000 37.22000 300 SER B CA 1
ATOM 2235 C C . SER A 1 300 ? -4.92500 25.41700 -11.99300 1.000 38.48000 300 SER B C 1
ATOM 2236 O O . SER A 1 300 ? -5.56100 25.35300 -10.93800 1.000 43.90000 300 SER B O 1
ATOM 2239 N N . GLY A 1 301 ? -5.02100 24.48900 -12.94100 1.000 36.89000 301 GLY B N 1
ATOM 2240 C CA . GLY A 1 301 ? -5.99200 23.42100 -12.84200 1.000 37.79000 301 GLY B CA 1
ATOM 2241 C C . GLY A 1 301 ? -7.41900 23.86400 -13.05500 1.000 42.06000 301 GLY B C 1
ATOM 2242 O O . GLY A 1 301 ? -8.34500 23.15000 -12.66400 1.000 41.19000 301 GLY B O 1
ATOM 2243 N N . GLU A 1 302 ? -7.62600 25.04200 -13.65100 1.000 43.55000 302 GLU B N 1
ATOM 2244 C CA . GLU A 1 302 ? -8.96400 25.56400 -13.88500 1.000 39.57000 302 GLU B CA 1
ATOM 2245 C C . GLU A 1 302 ? -9.18700 26.03200 -15.31500 1.000 38.68000 302 GLU B C 1
ATOM 2246 O O . GLU A 1 302 ? -10.26800 26.54700 -15.60800 1.000 41.69000 302 GLU B O 1
ATOM 2252 N N . THR A 1 303 ? -8.20600 25.87200 -16.20500 1.000 40.51000 303 THR B N 1
ATOM 2253 C CA . THR A 1 303 ? -8.36900 26.29800 -17.59100 1.000 39.08000 303 THR B CA 1
ATOM 2254 C C . THR A 1 303 ? -9.54600 25.57500 -18.22600 1.000 40.07000 303 THR B C 1
ATOM 2255 O O . THR A 1 303 ? -9.59900 24.34200 -18.23600 1.000 46.70000 303 THR B O 1
ATOM 2259 N N . LYS A 1 304 ? -10.47800 26.34600 -18.78200 1.000 41.61000 304 LYS B N 1
ATOM 2260 C CA . LYS A 1 304 ? -11.76000 25.77400 -19.18300 1.000 44.64000 304 LYS B CA 1
ATOM 2261 C C . LYS A 1 304 ? -11.59300 24.70000 -20.25700 1.000 42.89000 304 LYS B C 1
ATOM 2262 O O . LYS A 1 304 ? -12.17100 23.61200 -20.15100 1.000 39.93000 304 LYS B O 1
ATOM 2268 N N . THR A 1 305 ? -10.79200 24.97700 -21.29400 1.000 37.75000 305 THR B N 1
ATOM 2269 C CA . THR A 1 305 ? -10.65100 24.00300 -22.37800 1.000 40.54000 305 THR B CA 1
ATOM 2270 C C . THR A 1 305 ? -9.97000 22.72400 -21.89600 1.000 42.85000 305 THR B C 1
ATOM 2271 O O . THR A 1 305 ? -10.34400 21.62000 -22.31100 1.000 41.54000 305 THR B O 1
ATOM 2275 N N . ILE A 1 306 ? -8.98300 22.84700 -21.00600 1.000 39.53000 306 ILE B N 1
ATOM 2276 C CA . ILE A 1 306 ? -8.30700 21.66500 -20.48200 1.000 40.81000 306 ILE B CA 1
ATOM 2277 C C . ILE A 1 306 ? -9.26300 20.84300 -19.62000 1.000 38.57000 306 ILE B C 1
ATOM 2278 O O . ILE A 1 306 ? -9.28600 19.60900 -19.69900 1.000 36.45000 306 ILE B O 1
ATOM 2283 N N . VAL A 1 307 ? -10.08100 21.51100 -18.80100 1.000 39.47000 307 VAL B N 1
ATOM 2284 C CA . VAL A 1 307 ? -11.04500 20.79900 -17.96500 1.000 43.63000 307 VAL B CA 1
ATOM 2285 C C . VAL A 1 307 ? -12.09300 20.10900 -18.82600 1.000 42.15000 307 VAL B C 1
ATOM 2286 O O . VAL A 1 307 ? -12.50700 18.97900 -18.54000 1.000 46.02000 307 VAL B O 1
ATOM 2290 N N . ASP A 1 308 ? -12.53900 20.76900 -19.89500 1.000 40.90000 308 ASP B N 1
ATOM 2291 C CA . ASP A 1 308 ? -13.54200 20.15800 -20.75800 1.000 40.82000 308 ASP B CA 1
ATOM 2292 C C . ASP A 1 308 ? -12.98400 18.92500 -21.45900 1.000 48.43000 308 ASP B C 1
ATOM 2293 O O . ASP A 1 308 ? -13.69500 17.92600 -21.63300 1.000 51.75000 308 ASP B O 1
ATOM 2298 N N . ALA A 1 309 ? -11.70100 18.95700 -21.83200 1.000 49.20000 309 ALA B N 1
ATOM 2299 C CA . ALA A 1 309 ? -11.09600 17.79400 -22.47100 1.000 38.22000 309 ALA B CA 1
ATOM 2300 C C . ALA A 1 309 ? -10.92700 16.64100 -21.48600 1.000 37.76000 309 ALA B C 1
ATOM 2301 O O . ALA A 1 309 ? -11.10400 15.47500 -21.85500 1.000 40.99000 309 ALA B O 1
ATOM 2303 N N . ALA A 1 310 ? -10.58300 16.94200 -20.23100 1.000 39.48000 310 ALA B N 1
ATOM 2304 C CA . ALA A 1 310 ? -10.45000 15.88100 -19.23600 1.000 43.66000 310 ALA B CA 1
ATOM 2305 C C . ALA A 1 310 ? -11.79900 15.24400 -18.92100 1.000 45.43000 310 ALA B C 1
ATOM 2306 O O . ALA A 1 310 ? -11.89200 14.02400 -18.74200 1.000 38.49000 310 ALA B O 1
ATOM 2308 N N . GLU A 1 311 ? -12.86100 16.05100 -18.88200 1.000 48.83000 311 GLU B N 1
ATOM 2309 C CA . GLU A 1 311 ? -14.18600 15.51200 -18.60400 1.000 46.34000 311 GLU B CA 1
ATOM 2310 C C . GLU A 1 311 ? -14.64900 14.58700 -19.72100 1.000 48.22000 311 GLU B C 1
ATOM 2311 O O . GLU A 1 311 ? -15.28600 13.56100 -19.45900 1.000 52.01000 311 GLU B O 1
ATOM 2317 N N . ILE A 1 312 ? -14.34300 14.93200 -20.97300 1.000 49.16000 312 ILE B N 1
ATOM 2318 C CA . ILE A 1 312 ? -14.69500 14.05700 -22.08600 1.000 43.62000 312 ILE B CA 1
ATOM 2319 C C . ILE A 1 312 ? -13.91600 12.75000 -22.00800 1.000 45.96000 312 ILE B C 1
ATOM 2320 O O . ILE A 1 312 ? -14.47200 11.66900 -22.23700 1.000 44.42000 312 ILE B O 1
ATOM 2325 N N . ALA A 1 313 ? -12.62800 12.82400 -21.65400 1.000 49.05000 313 ALA B N 1
ATOM 2326 C CA . ALA A 1 313 ? -11.80000 11.62300 -21.59000 1.000 46.79000 313 ALA B CA 1
ATOM 2327 C C . ALA A 1 313 ? -12.30600 10.64700 -20.53400 1.000 46.73000 313 ALA B C 1
ATOM 2328 O O . ALA A 1 313 ? -12.26900 9.42600 -20.73600 1.000 45.12000 313 ALA B O 1
ATOM 2330 N N . LYS A 1 314 ? -12.79100 11.16200 -19.40400 1.000 43.41000 314 LYS B N 1
ATOM 2331 C CA . LYS A 1 314 ? -13.32200 10.27000 -18.38200 1.000 48.95000 314 LYS B CA 1
ATOM 2332 C C . LYS A 1 314 ? -14.60900 9.60800 -18.85600 1.000 52.22000 314 LYS B C 1
ATOM 2333 O O . LYS A 1 314 ? -14.80700 8.40300 -18.65400 1.000 44.72000 314 LYS B O 1
ATOM 2339 N N . GLN A 1 315 ? -15.47900 10.37100 -19.52100 1.000 47.77000 315 GLN B N 1
ATOM 2340 C CA . GLN A 1 315 ? -16.72300 9.80600 -20.03100 1.000 49.47000 315 GLN B CA 1
ATOM 2341 C C . GLN A 1 315 ? -16.47000 8.73400 -21.08500 1.000 51.04000 315 GLN B C 1
ATOM 2342 O O . GLN A 1 315 ? -17.26900 7.80300 -21.22300 1.000 53.98000 315 GLN B O 1
ATOM 2348 N N . GLN A 1 316 ? -15.36800 8.83300 -21.82300 1.000 49.54000 316 GLN B N 1
ATOM 2349 C CA . GLN A 1 316 ? -15.04200 7.83500 -22.83100 1.000 45.52000 316 GLN B CA 1
ATOM 2350 C C . GLN A 1 316 ? -14.36900 6.60000 -22.24700 1.000 51.74000 316 GLN B C 1
ATOM 2351 O O . GLN A 1 316 ? -13.98300 5.70700 -23.01100 1.000 54.23000 316 GLN B O 1
ATOM 2357 N N . GLY A 1 317 ? -14.23200 6.51700 -20.92900 1.000 44.95000 317 GLY B N 1
ATOM 2358 C CA . GLY A 1 317 ? -13.56700 5.38300 -20.32100 1.000 51.25000 317 GLY B CA 1
ATOM 2359 C C . GLY A 1 317 ? -12.05900 5.41700 -20.43400 1.000 49.96000 317 GLY B C 1
ATOM 2360 O O . GLY A 1 317 ? -11.42900 4.36800 -20.61000 1.000 52.08000 317 GLY B O 1
ATOM 2361 N N . GLY A 1 318 ? -11.45400 6.60500 -20.34200 1.000 51.62000 318 GLY B N 1
ATOM 2362 C CA . GLY A 1 318 ? -10.01900 6.74900 -20.40900 1.000 47.99000 318 GLY B CA 1
ATOM 2363 C C . GLY A 1 318 ? -9.44800 7.27900 -19.10000 1.000 46.21000 318 GLY B C 1
ATOM 2364 O O . GLY A 1 318 ? -10.17700 7.65600 -18.17500 1.000 44.75000 318 GLY B O 1
ATOM 2365 N N . LYS A 1 319 ? -8.12400 7.28000 -19.02800 1.000 45.09000 319 LYS B N 1
ATOM 2366 C CA . LYS A 1 319 ? -7.41700 7.80500 -17.87200 1.000 42.39000 319 LYS B CA 1
ATOM 2367 C C . LYS A 1 319 ? -6.93300 9.22400 -18.14600 1.000 39.50000 319 LYS B C 1
ATOM 2368 O O . LYS A 1 319 ? -6.69200 9.61300 -19.29300 1.000 38.20000 319 LYS B O 1
ATOM 2374 N N . VAL A 1 320 ? -6.80900 9.99900 -17.07200 1.000 37.28000 320 VAL B N 1
ATOM 2375 C CA . VAL A 1 320 ? -6.35900 11.38100 -17.13700 1.000 34.58000 320 VAL B CA 1
ATOM 2376 C C . VAL A 1 320 ? -5.24800 11.57000 -16.11800 1.000 38.99000 320 VAL B C 1
ATOM 2377 O O . VAL A 1 320 ? -5.40800 11.21200 -14.94600 1.000 39.23000 320 VAL B O 1
ATOM 2381 N N . VAL A 1 321 ? -4.11500 12.09700 -16.57600 1.000 38.43000 321 VAL B N 1
ATOM 2382 C CA . VAL A 1 321 ? -3.02300 12.53700 -15.71500 1.000 33.27000 321 VAL B CA 1
ATOM 2383 C C . VAL A 1 321 ? -2.96200 14.05400 -15.80000 1.000 32.36000 321 VAL B C 1
ATOM 2384 O O . VAL A 1 321 ? -2.80600 14.61600 -16.89100 1.000 35.62000 321 VAL B O 1
ATOM 2388 N N . ALA A 1 322 ? -3.09300 14.71900 -14.65600 1.000 34.03000 322 ALA B N 1
ATOM 2389 C CA . ALA A 1 322 ? -3.08900 16.17600 -14.59200 1.000 34.11000 322 ALA B CA 1
ATOM 2390 C C . ALA A 1 322 ? -1.74500 16.64800 -14.05700 1.000 37.29000 322 ALA B C 1
ATOM 2391 O O . ALA A 1 322 ? -1.29900 16.19100 -12.99900 1.000 37.68000 322 ALA B O 1
ATOM 2393 N N . ILE A 1 323 ? -1.07900 17.50900 -14.82100 1.000 36.32000 323 ILE B N 1
ATOM 2394 C CA . ILE A 1 323 ? 0.10500 18.23100 -14.37000 1.000 36.21000 323 ILE B CA 1
ATOM 2395 C C . ILE A 1 323 ? -0.34700 19.63300 -13.98500 1.000 32.79000 323 ILE B C 1
ATOM 2396 O O . ILE A 1 323 ? -0.75600 20.42600 -14.84100 1.000 33.88000 323 ILE B O 1
ATOM 2401 N N . THR A 1 324 ? -0.30200 19.93800 -12.69300 1.000 31.36000 324 THR B N 1
ATOM 2402 C CA . THR A 1 324 ? -0.86100 21.18300 -12.19600 1.000 33.40000 324 THR B CA 1
ATOM 2403 C C . THR A 1 324 ? -0.12700 21.60100 -10.93100 1.000 36.80000 324 THR B C 1
ATOM 2404 O O . THR A 1 324 ? 0.55900 20.79900 -10.29100 1.000 39.76000 324 THR B O 1
ATOM 2408 N N . SER A 1 325 ? -0.29200 22.86500 -10.55900 1.000 34.84000 325 SER B N 1
ATOM 2409 C CA . SER A 1 325 ? 0.22400 23.33600 -9.28300 1.000 42.30000 325 SER B CA 1
ATOM 2410 C C . SER A 1 325 ? -0.77300 23.15700 -8.14600 1.000 46.29000 325 SER B C 1
ATOM 2411 O O . SER A 1 325 ? -0.38200 23.26600 -6.97700 1.000 49.93000 325 SER B O 1
ATOM 2414 N N . TYR A 1 326 ? -2.03800 22.87200 -8.45600 1.000 37.27000 326 TYR B N 1
ATOM 2415 C CA . TYR A 1 326 ? -3.09100 22.78600 -7.44700 1.000 42.96000 326 TYR B CA 1
ATOM 2416 C C . TYR A 1 326 ? -3.78400 21.43400 -7.56400 1.000 45.91000 326 TYR B C 1
ATOM 2417 O O . TYR A 1 326 ? -4.65700 21.24000 -8.41700 1.000 44.38000 326 TYR B O 1
ATOM 2426 N N . LYS A 1 327 ? -3.40700 20.51500 -6.67700 1.000 49.52000 327 LYS B N 1
ATOM 2427 C CA . LYS A 1 327 ? -3.93400 19.16100 -6.74900 1.000 53.19000 327 LYS B CA 1
ATOM 2428 C C . LYS A 1 327 ? -5.43200 19.12100 -6.48500 1.000 50.01000 327 LYS B C 1
ATOM 2429 O O . LYS A 1 327 ? -6.12300 18.24800 -7.01600 1.000 53.51000 327 LYS B O 1
ATOM 2435 N N . ASP A 1 328 ? -5.95600 20.05500 -5.69600 1.000 51.21000 328 ASP B N 1
ATOM 2436 C CA . ASP A 1 328 ? -7.37500 20.07100 -5.37100 1.000 55.37000 328 ASP B CA 1
ATOM 2437 C C . ASP A 1 328 ? -8.19200 20.91400 -6.34200 1.000 52.21000 328 ASP B C 1
ATOM 2438 O O . ASP A 1 328 ? -9.35500 21.22000 -6.05400 1.000 60.50000 328 ASP B O 1
ATOM 2443 N N . SER A 1 32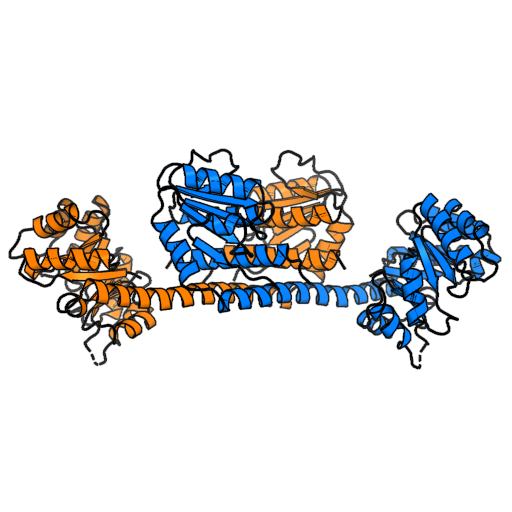9 ? -7.61900 21.28200 -7.48400 1.000 52.51000 329 SER B N 1
ATOM 2444 C CA . SER A 1 329 ? -8.34000 22.04900 -8.48800 1.000 44.79000 329 SER B CA 1
ATOM 2445 C C . SER A 1 329 ? -9.38700 21.17300 -9.17200 1.000 45.16000 329 SER B C 1
ATOM 2446 O O . SER A 1 329 ? -9.47500 19.96200 -8.94900 1.000 46.06000 329 SER B O 1
ATOM 2449 N N . THR A 1 330 ? -10.17400 21.80100 -10.04800 1.000 44.49000 330 THR B N 1
ATOM 2450 C CA . THR A 1 330 ? -11.17400 21.06100 -10.80900 1.000 44.42000 330 THR B CA 1
ATOM 2451 C C . THR A 1 330 ? -10.52400 19.98500 -11.66400 1.000 44.61000 330 THR B C 1
ATOM 2452 O O . THR A 1 330 ? -11.01300 18.85000 -11.73100 1.000 47.64000 330 THR B O 1
ATOM 2456 N N . LEU A 1 331 ? -9.40700 20.31700 -12.30500 1.000 45.50000 331 LEU B N 1
ATOM 2457 C CA . LEU A 1 331 ? -8.68400 19.32900 -13.09400 1.000 45.87000 331 LEU B CA 1
ATOM 2458 C C . LEU A 1 331 ? -8.07200 18.25000 -12.20600 1.000 43.15000 331 LEU B C 1
ATOM 2459 O O . LEU A 1 331 ? -8.07200 17.06600 -12.56600 1.000 42.37000 331 LEU B O 1
ATOM 2464 N N . GLY A 1 332 ? -7.55200 18.63600 -11.03900 1.000 46.11000 332 GLY B N 1
ATOM 2465 C CA . GLY A 1 332 ? -6.95900 17.65300 -10.14900 1.000 44.46000 332 GLY B CA 1
ATOM 2466 C C . GLY A 1 332 ? -7.96100 16.62200 -9.66300 1.000 49.05000 332 GLY B C 1
ATOM 2467 O O . GLY A 1 332 ? -7.65900 15.42700 -9.61300 1.000 52.10000 332 GLY B O 1
ATOM 2468 N N . ARG A 1 333 ? -9.17400 17.06300 -9.31700 1.000 46.66000 333 ARG B N 1
ATOM 2469 C CA . ARG A 1 333 ? -10.17900 16.11700 -8.84300 1.000 48.84000 333 ARG B CA 1
ATOM 2470 C C . ARG A 1 333 ? -10.62800 15.14400 -9.92800 1.000 48.26000 333 ARG B C 1
ATOM 2471 O O . ARG A 1 333 ? -11.04300 14.02700 -9.60600 1.000 51.68000 333 ARG B O 1
ATOM 2479 N N . LEU A 1 334 ? -10.51400 15.52100 -11.20200 1.000 46.20000 334 LEU B N 1
ATOM 2480 C CA . LEU A 1 334 ? -10.88300 14.61400 -12.28300 1.000 47.42000 334 LEU B CA 1
ATOM 2481 C C . LEU A 1 334 ? -9.81300 13.56500 -12.55400 1.000 51.93000 334 LEU B C 1
ATOM 2482 O O . LEU A 1 334 ? -10.13700 12.46000 -13.00700 1.000 47.19000 334 LEU B O 1
ATOM 2487 N N . ALA A 1 335 ? -8.55000 13.88100 -12.28100 1.000 45.62000 335 ALA B N 1
ATOM 2488 C CA . ALA A 1 335 ? -7.44800 13.05700 -12.75200 1.000 47.47000 335 ALA B CA 1
ATOM 2489 C C . ALA A 1 335 ? -7.31500 11.76400 -11.95600 1.000 43.11000 335 ALA B C 1
ATOM 2490 O O . ALA A 1 335 ? -7.64800 11.69400 -10.77000 1.000 48.28000 335 ALA B O 1
ATOM 2492 N N . ASP A 1 336 ? -6.82400 10.72800 -12.63300 1.000 39.71000 336 ASP B N 1
ATOM 2493 C CA . ASP A 1 336 ? -6.45300 9.50200 -11.94000 1.000 40.38000 336 ASP B CA 1
ATOM 2494 C C . ASP A 1 336 ? -5.09200 9.63200 -11.27000 1.000 44.35000 336 ASP B C 1
ATOM 2495 O O . ASP A 1 336 ? -4.84600 8.99600 -10.24000 1.000 44.74000 336 ASP B O 1
ATOM 2500 N N . VAL A 1 337 ? -4.20300 10.44100 -11.84200 1.000 43.42000 337 VAL B N 1
ATOM 2501 C CA . VAL A 1 337 ? -2.89800 10.73900 -11.26600 1.000 36.32000 337 VAL B CA 1
ATOM 2502 C C . VAL A 1 337 ? -2.68500 12.24400 -11.34200 1.000 36.18000 337 VAL B C 1
ATOM 2503 O O . VAL A 1 337 ? -2.90800 12.85400 -12.39400 1.000 35.73000 337 VAL B O 1
ATOM 2507 N N . VAL A 1 338 ? -2.24300 12.83800 -10.23800 1.000 38.01000 338 VAL B N 1
ATOM 2508 C CA . VAL A 1 338 ? -1.95800 14.26600 -10.16900 1.000 33.55000 338 VAL B CA 1
ATOM 2509 C C . VAL A 1 338 ? -0.47300 14.44100 -9.90100 1.000 41.59000 338 VAL B C 1
ATOM 2510 O O . VAL A 1 338 ? 0.02900 14.01000 -8.85600 1.000 48.15000 338 VAL B O 1
ATOM 2514 N N . VAL A 1 339 ? 0.22400 15.06800 -10.84400 1.000 45.46000 339 VAL B N 1
ATOM 2515 C CA . VAL A 1 339 ? 1.62000 15.45900 -10.68100 1.000 39.91000 339 VAL B CA 1
ATOM 2516 C C . VAL A 1 339 ? 1.61400 16.93000 -10.28700 1.000 39.26000 339 VAL B C 1
ATOM 2517 O O . VAL A 1 339 ? 1.28000 17.79800 -11.10100 1.000 35.74000 339 VAL B O 1
ATOM 2521 N N . GLU A 1 340 ? 1.94900 17.21300 -9.03000 1.000 39.00000 340 GLU B N 1
ATOM 2522 C CA . GLU A 1 340 ? 1.91100 18.57400 -8.50400 1.000 44.22000 340 GLU B CA 1
ATOM 2523 C C . GLU A 1 340 ? 3.25800 19.24900 -8.75800 1.000 41.53000 340 GLU B C 1
ATOM 2524 O O . GLU A 1 340 ? 4.26400 18.90000 -8.13200 1.000 47.68000 340 GLU B O 1
ATOM 2530 N N . ILE A 1 341 ? 3.27800 20.21000 -9.67700 1.000 37.85000 341 ILE B N 1
ATOM 2531 C CA . ILE A 1 341 ? 4.45900 21.02400 -9.95700 1.000 40.73000 341 ILE B CA 1
ATOM 2532 C C . ILE A 1 341 ? 4.25300 22.39500 -9.31600 1.000 43.76000 341 ILE B C 1
ATOM 2533 O O . ILE A 1 341 ? 3.38800 23.15700 -9.78200 1.000 44.69000 341 ILE B O 1
ATOM 2538 N N . PRO A 1 342 ? 5.05100 22.80500 -8.30800 1.000 49.92000 342 PRO B N 1
ATOM 2539 C CA . PRO A 1 342 ? 4.92200 24.15000 -7.77700 1.000 50.61000 342 PRO B CA 1
ATOM 2540 C C . PRO A 1 342 ? 5.22800 25.22400 -8.80400 1.000 58.54000 342 PRO B C 1
ATOM 2541 O O . PRO A 1 342 ? 5.96400 24.98000 -9.77200 1.000 55.98000 342 PRO B O 1
ATOM 2545 N N . GLY A 1 343 ? 4.65500 26.40800 -8.60600 1.000 67.26000 343 GLY B N 1
ATOM 2546 C CA . GLY A 1 343 ? 4.88600 27.53300 -9.52900 1.000 64.92000 343 GLY B CA 1
ATOM 2547 C C . GLY A 1 343 ? 5.53100 28.67500 -8.78300 1.000 72.57000 343 GLY B C 1
ATOM 2548 O O . GLY A 1 343 ? 5.80800 29.70600 -9.40700 1.000 71.96000 343 GLY B O 1
ATOM 2549 N N . ARG A 1 344 ? 5.75500 28.49700 -7.48200 1.000 88.91000 344 ARG B N 1
ATOM 2550 C CA . ARG A 1 344 ? 6.43800 29.53300 -6.67300 1.000 87.71000 344 ARG B CA 1
ATOM 2551 C C . ARG A 1 344 ? 7.03500 28.86000 -5.43100 1.000 89.48000 344 ARG B C 1
ATOM 2552 O O . ARG A 1 344 ? 7.93000 29.48100 -4.82600 1.000 93.77000 344 ARG B O 1
ATOM 2560 N N . THR A 1 365 ? 11.59800 36.54200 -9.32500 1.000 70.24000 365 THR B N 1
ATOM 2561 C CA . THR A 1 365 ? 12.00300 37.11700 -10.60400 1.000 75.05000 365 THR B CA 1
ATOM 2562 C C . THR A 1 365 ? 11.00100 36.77500 -11.70100 1.000 78.21000 365 THR B C 1
ATOM 2563 O O . THR A 1 365 ? 10.49800 37.66200 -12.39600 1.000 68.73000 365 THR B O 1
ATOM 2567 N N . ALA A 1 366 ? 10.73100 35.47700 -11.86200 1.000 80.51000 366 ALA B N 1
ATOM 2568 C CA . ALA A 1 366 ? 9.84400 34.91800 -12.87600 1.000 75.16000 366 ALA B CA 1
ATOM 2569 C C . ALA A 1 366 ? 8.44100 34.71500 -12.31000 1.000 74.76000 366 ALA B C 1
ATOM 2570 O O . ALA A 1 366 ? 8.29100 34.34900 -11.14000 1.000 74.97000 366 ALA B O 1
ATOM 2572 N N . PRO A 1 367 ? 7.40400 34.94300 -13.11500 1.000 77.23000 367 PRO B N 1
ATOM 2573 C CA . PRO A 1 367 ? 6.02900 34.74900 -12.63000 1.000 77.00000 367 PRO B CA 1
ATOM 2574 C C . PRO A 1 367 ? 5.77000 33.29500 -12.25700 1.000 73.09000 367 PRO B C 1
ATOM 2575 O O . PRO A 1 367 ? 6.55900 32.38900 -12.54500 1.000 64.63000 367 PRO B O 1
ATOM 2579 N N . MET A 1 368 ? 4.62200 33.07200 -11.60700 1.000 83.81000 368 MET B N 1
ATOM 2580 C CA . MET A 1 368 ? 4.25900 31.71300 -11.21800 1.000 76.29000 368 MET B CA 1
ATOM 2581 C C . MET A 1 368 ? 4.09100 30.81200 -12.43200 1.000 58.40000 368 MET B C 1
ATOM 2582 O O . MET A 1 368 ? 4.48400 29.63800 -12.39400 1.000 49.23000 368 MET B O 1
ATOM 2587 N N . GLY A 1 369 ? 3.55100 31.35500 -13.52500 1.000 56.66000 369 GLY B N 1
ATOM 2588 C CA . GLY A 1 369 ? 3.38500 30.56400 -14.73200 1.000 52.68000 369 GLY B CA 1
ATOM 2589 C C . GLY A 1 369 ? 4.70200 30.16700 -15.37700 1.000 46.95000 369 GLY B C 1
ATOM 2590 O O . GLY A 1 369 ? 4.86000 29.03100 -15.84200 1.000 38.11000 369 GLY B O 1
ATOM 2591 N N . THR A 1 370 ? 5.65900 31.09700 -15.43400 1.000 41.50000 370 THR B N 1
ATOM 2592 C CA . THR A 1 370 ? 6.94600 30.78500 -16.04800 1.000 42.76000 370 THR B CA 1
ATOM 2593 C C . THR A 1 370 ? 7.65900 29.67400 -15.28700 1.000 38.41000 370 THR B C 1
ATOM 2594 O O . THR A 1 370 ? 8.22200 28.75700 -15.89600 1.000 36.38000 370 THR B O 1
ATOM 2598 N N . LEU A 1 371 ? 7.62600 29.72800 -13.95300 1.000 37.75000 371 LEU B N 1
ATOM 2599 C CA . LEU A 1 371 ? 8.23400 28.66800 -13.15700 1.000 33.14000 371 LEU B CA 1
ATOM 2600 C C . LEU A 1 371 ? 7.52900 27.34100 -13.39300 1.000 32.59000 371 LEU B C 1
ATOM 2601 O O . LEU A 1 371 ? 8.17900 26.29600 -13.51000 1.000 33.00000 371 LEU B O 1
ATOM 2606 N N . PHE A 1 372 ? 6.20200 27.36600 -13.50600 1.000 33.45000 372 PHE B N 1
ATOM 2607 C CA . PHE A 1 372 ? 5.46900 26.13100 -13.74600 1.000 32.90000 372 PHE B CA 1
ATOM 2608 C C . PHE A 1 372 ? 5.80800 25.55000 -15.11500 1.000 32.49000 372 PHE B C 1
ATOM 2609 O O . PHE A 1 372 ? 6.10400 24.35800 -15.23600 1.000 33.44000 372 PHE B O 1
ATOM 2617 N N . GLU A 1 373 ? 5.79900 26.38800 -16.15300 1.000 30.69000 373 GLU B N 1
ATOM 2618 C CA . GLU A 1 373 ? 6.06300 25.90300 -17.50300 1.000 32.36000 373 GLU B CA 1
ATOM 2619 C C . GLU A 1 373 ? 7.48400 25.36100 -17.63600 1.000 33.66000 373 GLU B C 1
ATOM 2620 O O . GLU A 1 373 ? 7.69500 24.28600 -18.21400 1.000 31.61000 373 GLU B O 1
ATOM 2626 N N . ASP A 1 374 ? 8.47500 26.08000 -17.09900 1.000 31.66000 374 ASP B N 1
ATOM 2627 C CA . ASP A 1 374 ? 9.85900 25.63500 -17.25200 1.000 31.29000 374 ASP B CA 1
ATOM 2628 C C . ASP A 1 374 ? 10.15500 24.41500 -16.38700 1.000 31.85000 374 ASP B C 1
ATOM 2629 O O . ASP A 1 374 ? 10.89900 23.52100 -16.80700 1.000 29.91000 374 ASP B O 1
ATOM 2634 N N . SER A 1 375 ? 9.55800 24.34000 -15.19200 1.000 32.30000 375 SER B N 1
ATOM 2635 C CA . SER A 1 375 ? 9.74100 23.15300 -14.36300 1.000 29.19000 375 SER B CA 1
ATOM 2636 C C . SER A 1 375 ? 9.12500 21.93300 -15.02800 1.000 29.49000 375 SER B C 1
ATOM 2637 O O . SER A 1 375 ? 9.73400 20.85900 -15.04700 1.000 31.93000 375 SER B O 1
ATOM 2640 N N . THR A 1 376 ? 7.92100 22.08100 -15.58500 1.000 24.57000 376 THR B N 1
ATOM 2641 C CA . THR A 1 376 ? 7.31400 20.97900 -16.31800 1.000 24.55000 376 THR B CA 1
ATOM 2642 C C . THR A 1 376 ? 8.18800 20.58400 -17.49800 1.000 27.17000 376 THR B C 1
ATOM 2643 O O . THR A 1 376 ? 8.38700 19.39300 -17.76700 1.000 29.78000 376 THR B O 1
ATOM 2647 N N . MET A 1 377 ? 8.77000 21.57700 -18.16800 1.000 32.10000 377 MET B N 1
ATOM 2648 C CA . MET A 1 377 ? 9.61800 21.32000 -19.32400 1.000 31.04000 377 MET B CA 1
ATOM 2649 C C . MET A 1 377 ? 10.76000 20.37300 -18.97300 1.000 34.58000 377 MET B C 1
ATOM 2650 O O . MET A 1 377 ? 10.95000 19.34200 -19.62900 1.000 34.97000 377 MET B O 1
ATOM 2655 N N . ILE A 1 378 ? 11.49600 20.67000 -17.90300 1.000 30.20000 378 ILE B N 1
ATOM 2656 C CA . ILE A 1 378 ? 12.65200 19.84100 -17.57700 1.000 34.63000 378 ILE B CA 1
ATOM 2657 C C . ILE A 1 378 ? 12.24300 18.55300 -16.86000 1.000 36.25000 378 ILE B C 1
ATOM 2658 O O . ILE A 1 378 ? 12.93200 17.53000 -16.97000 1.000 34.59000 378 ILE B O 1
ATOM 2663 N N . PHE A 1 379 ? 11.12200 18.56400 -16.14100 1.000 32.20000 379 PHE B N 1
ATOM 2664 C CA . PHE A 1 379 ? 10.60800 17.32700 -15.57000 1.000 30.33000 379 PHE B CA 1
ATOM 2665 C C . PHE A 1 379 ? 10.26400 16.32700 -16.67000 1.000 33.73000 379 PHE B C 1
ATOM 2666 O O . PHE A 1 379 ? 10.65100 15.15500 -16.60200 1.000 32.22000 379 PHE B O 1
ATOM 2674 N N . LEU A 1 380 ? 9.56400 16.78300 -17.71500 1.000 31.91000 380 LEU B N 1
ATOM 2675 C CA . LEU A 1 380 ? 9.19800 15.87400 -18.79400 1.000 28.35000 380 LEU B CA 1
ATOM 2676 C C . LEU A 1 380 ? 10.42400 15.39800 -19.56200 1.000 30.86000 380 LEU B C 1
ATOM 2677 O O . LEU A 1 380 ? 10.40400 14.30300 -20.14200 1.000 31.12000 380 LEU B O 1
ATOM 2682 N N . ASP A 1 381 ? 11.50500 16.18500 -19.55900 1.000 33.48000 381 ASP B N 1
ATOM 2683 C CA . ASP A 1 381 ? 12.75400 15.71100 -20.14200 1.000 31.76000 381 ASP B CA 1
ATOM 2684 C C . ASP A 1 381 ? 13.43300 14.68500 -19.25100 1.000 33.83000 381 ASP B C 1
ATOM 2685 O O . ASP A 1 381 ? 14.12300 13.78800 -19.75400 1.000 34.74000 381 ASP B O 1
ATOM 2690 N N . GLY A 1 382 ? 13.24800 14.79200 -17.93600 1.000 31.68000 382 GLY B N 1
ATOM 2691 C CA . GLY A 1 382 ? 13.67600 13.71700 -17.06100 1.000 32.87000 382 GLY B CA 1
ATOM 2692 C C . GLY A 1 382 ? 12.88900 12.44000 -17.29500 1.000 34.04000 382 GLY B C 1
ATOM 2693 O O . GLY A 1 382 ? 13.44700 11.34100 -17.23500 1.000 35.25000 382 GLY B O 1
ATOM 2694 N N . ILE A 1 383 ? 11.58300 12.56800 -17.56400 1.000 31.32000 383 ILE B N 1
ATOM 2695 C CA . ILE A 1 383 ? 10.76100 11.40200 -17.88300 1.000 31.03000 383 ILE B CA 1
ATOM 2696 C C . ILE A 1 383 ? 11.30300 10.69900 -19.12200 1.000 34.89000 383 ILE B C 1
ATOM 2697 O O . ILE A 1 383 ? 11.43700 9.46900 -19.14900 1.000 39.20000 383 ILE B O 1
ATOM 2702 N N . ILE A 1 384 ? 11.65500 11.46900 -20.15600 1.000 35.65000 384 ILE B N 1
ATOM 2703 C CA . ILE A 1 384 ? 12.18300 10.86800 -21.37700 1.000 33.72000 384 ILE B CA 1
ATOM 2704 C C . ILE A 1 384 ? 13.46900 10.10600 -21.08300 1.000 39.15000 384 ILE B C 1
ATOM 2705 O O . ILE A 1 384 ? 13.63400 8.95700 -21.51200 1.000 39.01000 384 ILE B O 1
ATOM 2710 N N . ALA A 1 385 ? 14.38000 10.71400 -20.31300 1.000 36.45000 385 ALA B N 1
ATOM 2711 C CA . ALA A 1 385 ? 15.63600 10.04300 -19.97900 1.000 34.08000 385 ALA B CA 1
ATOM 2712 C C . ALA A 1 385 ? 15.38000 8.73600 -19.24900 1.000 43.71000 385 ALA B C 1
ATOM 2713 O O . ALA A 1 385 ? 16.09000 7.74300 -19.46200 1.000 41.16000 385 ALA B O 1
ATOM 2715 N N . LEU A 1 386 ? 14.34900 8.71100 -18.40500 1.000 38.32000 386 LEU B N 1
ATOM 2716 C CA . LEU A 1 386 ? 14.00000 7.48700 -17.70000 1.000 35.95000 386 LEU B CA 1
ATOM 2717 C C . LEU A 1 386 ? 13.53300 6.41700 -18.67700 1.000 46.17000 386 LEU B C 1
ATOM 2718 O O . LEU A 1 386 ? 13.98600 5.26700 -18.61700 1.000 49.00000 386 LEU B O 1
ATOM 2723 N N . LEU A 1 387 ? 12.65700 6.79200 -19.61500 1.000 45.02000 387 LEU B N 1
ATOM 2724 C CA . LEU A 1 387 ? 12.14500 5.81900 -20.57200 1.000 40.48000 387 LEU B CA 1
ATOM 2725 C C . LEU A 1 387 ? 13.25700 5.28200 -21.46800 1.000 40.93000 387 LEU B C 1
ATOM 2726 O O . LEU A 1 387 ? 13.26400 4.09000 -21.80300 1.000 48.29000 387 LEU B O 1
ATOM 2731 N N . MET A 1 388 ? 14.23600 6.13700 -21.83500 1.000 40.20000 388 MET B N 1
ATOM 2732 C CA . MET A 1 388 ? 15.40100 5.70900 -22.61700 1.000 48.99000 388 MET B CA 1
ATOM 2733 C C . MET A 1 388 ? 16.38100 4.88100 -21.80900 1.000 51.93000 388 MET B C 1
ATOM 2734 O O . MET A 1 388 ? 17.47600 4.64200 -22.31700 1.000 54.85000 388 MET B O 1
ATOM 2739 N N . ALA A 1 389 ? 16.08100 4.45200 -20.58800 1.000 54.55000 389 ALA B N 1
ATOM 2740 C CA . ALA A 1 389 ? 17.00800 3.61500 -19.83400 1.000 52.17000 389 ALA B CA 1
ATOM 2741 C C . ALA A 1 389 ? 16.32500 2.33300 -19.36000 1.000 54.56000 389 ALA B C 1
ATOM 2742 O O . ALA A 1 389 ? 15.10300 2.29200 -19.19200 1.000 49.97000 389 ALA B O 1
ATOM 2744 N N . MET B 1 1 ? 14.66900 -1.49100 -16.52300 1.000 46.71000 1 MET A N 1
ATOM 2745 C CA . MET B 1 1 ? 15.17200 -2.79900 -16.12000 1.000 43.58000 1 MET A CA 1
ATOM 2746 C C . MET B 1 1 ? 14.12300 -3.88400 -16.33900 1.000 44.42000 1 MET A C 1
ATOM 2747 O O . MET B 1 1 ? 12.94000 -3.59100 -16.50200 1.000 46.52000 1 MET A O 1
ATOM 2752 N N . ILE B 1 2 ? 14.56700 -5.13900 -16.33400 1.000 46.58000 2 ILE A N 1
ATOM 2753 C CA . ILE B 1 2 ? 13.73300 -6.27500 -16.70200 1.000 42.11000 2 ILE A CA 1
ATOM 2754 C C . ILE B 1 2 ? 13.78800 -7.29000 -15.56600 1.000 40.18000 2 ILE A C 1
ATOM 2755 O O . ILE B 1 2 ? 14.87100 -7.60200 -15.06000 1.000 39.58000 2 ILE A O 1
ATOM 2760 N N . LEU B 1 3 ? 12.62500 -7.77100 -15.13500 1.000 36.33000 3 LEU A N 1
ATOM 2761 C CA . LEU B 1 3 ? 12.54800 -8.82800 -14.13300 1.000 39.20000 3 LEU A CA 1
ATOM 2762 C C . LEU B 1 3 ? 12.20900 -10.15200 -14.81300 1.000 40.49000 3 LEU A C 1
ATOM 2763 O O . LEU B 1 3 ? 11.13300 -10.29500 -15.40500 1.000 35.76000 3 LEU A O 1
ATOM 2768 N N . GLN B 1 4 ? 13.12400 -11.11700 -14.71800 1.000 39.59000 4 GLN A N 1
ATOM 2769 C CA . GLN B 1 4 ? 12.96900 -12.44000 -15.31600 1.000 36.81000 4 GLN A CA 1
ATOM 2770 C C . GLN B 1 4 ? 12.81900 -13.48700 -14.21900 1.000 37.32000 4 GLN A C 1
ATOM 2771 O O . GLN B 1 4 ? 13.70300 -13.63600 -13.36900 1.000 38.53000 4 GLN A O 1
ATOM 2777 N N . VAL B 1 5 ? 11.70900 -14.21400 -14.24400 1.000 37.02000 5 VAL A N 1
ATOM 2778 C CA . VAL B 1 5 ? 11.40700 -15.22600 -13.23800 1.000 44.48000 5 VAL A CA 1
ATOM 2779 C C . VAL B 1 5 ? 11.82300 -16.58800 -13.78200 1.000 46.11000 5 VAL A C 1
ATOM 2780 O O . VAL B 1 5 ? 11.26600 -17.06400 -14.77900 1.000 46.56000 5 VAL A O 1
ATOM 2784 N N . ALA B 1 6 ? 12.80400 -17.21300 -13.13300 1.000 41.13000 6 ALA A N 1
ATOM 2785 C CA . ALA B 1 6 ? 13.30800 -18.51700 -13.55500 1.000 50.28000 6 ALA A CA 1
ATOM 2786 C C . ALA B 1 6 ? 12.42000 -19.61200 -12.97700 1.000 55.99000 6 ALA A C 1
ATOM 2787 O O . ALA B 1 6 ? 12.37200 -19.80200 -11.75700 1.000 56.41000 6 ALA A O 1
ATOM 2789 N N . LEU B 1 7 ? 11.71600 -20.33600 -13.84800 1.000 52.87000 7 LEU A N 1
ATOM 2790 C CA . LEU B 1 7 ? 10.85600 -21.44100 -13.42600 1.000 63.09000 7 LEU A CA 1
ATOM 2791 C C . LEU B 1 7 ? 11.62800 -22.75000 -13.58900 1.000 69.04000 7 LEU A C 1
ATOM 2792 O O . LEU B 1 7 ? 11.45600 -23.49500 -14.55400 1.000 70.43000 7 LEU A O 1
ATOM 2797 N N . ASP B 1 8 ? 12.48600 -23.03200 -12.61000 1.000 71.03000 8 ASP A N 1
ATOM 2798 C CA . ASP B 1 8 ? 13.33400 -24.21800 -12.62700 1.000 80.98000 8 ASP A CA 1
ATOM 2799 C C . ASP B 1 8 ? 12.61700 -25.47000 -12.13700 1.000 89.26000 8 ASP A C 1
ATOM 2800 O O . ASP B 1 8 ? 13.24900 -26.52700 -12.03500 1.000 86.42000 8 ASP A O 1
ATOM 2805 N N . LEU B 1 9 ? 11.32200 -25.37500 -11.84800 1.000 83.96000 9 LEU A N 1
ATOM 2806 C CA . LEU B 1 9 ? 10.57000 -26.52400 -11.37200 1.000 85.36000 9 LEU A CA 1
ATOM 2807 C C . LEU B 1 9 ? 10.40300 -27.55000 -12.49000 1.000 92.75000 9 LEU A C 1
ATOM 2808 O O . LEU B 1 9 ? 10.45800 -27.22100 -13.67800 1.000 95.70000 9 LEU A O 1
ATOM 2813 N N . THR B 1 10 ? 10.22100 -28.81400 -12.09800 1.000 92.66000 10 THR A N 1
ATOM 2814 C CA . THR B 1 10 ? 9.90000 -29.87100 -13.05100 1.000 93.59000 10 THR A CA 1
ATOM 2815 C C . THR B 1 10 ? 8.39900 -30.08200 -13.21400 1.000 92.61000 10 THR A C 1
ATOM 2816 O O . THR B 1 10 ? 7.98300 -30.77200 -14.15200 1.000 98.48000 10 THR A O 1
ATOM 2820 N N . ASP B 1 11 ? 7.58700 -29.52700 -12.32000 1.000 79.35000 11 ASP A N 1
ATOM 2821 C CA . ASP B 1 11 ? 6.13800 -29.62000 -12.43400 1.000 84.51000 11 ASP A CA 1
ATOM 2822 C C . ASP B 1 11 ? 5.63400 -28.51900 -13.35800 1.000 84.89000 11 ASP A C 1
ATOM 2823 O O . ASP B 1 11 ? 5.86500 -27.33200 -13.10000 1.000 94.55000 11 ASP A O 1
ATOM 2828 N N . ILE B 1 12 ? 4.94300 -28.90500 -14.43200 1.000 78.44000 12 ILE A N 1
ATOM 2829 C CA . ILE B 1 12 ? 4.44900 -27.90800 -15.37500 1.000 82.56000 12 ILE A CA 1
ATOM 2830 C C . ILE B 1 12 ? 3.23700 -27.18100 -14.80300 1.000 82.52000 12 ILE A C 1
ATOM 2831 O O . ILE B 1 12 ? 3.07700 -25.96900 -14.99200 1.000 77.83000 12 ILE A O 1
ATOM 2836 N N . GLU B 1 13 ? 2.37500 -27.89700 -14.07900 1.000 83.90000 13 GLU A N 1
ATOM 2837 C CA . GLU B 1 13 ? 1.19500 -27.25500 -13.51200 1.000 88.09000 13 GLU A CA 1
ATOM 2838 C C . GLU B 1 13 ? 1.56700 -26.30100 -12.38600 1.000 84.14000 13 GLU A C 1
ATOM 2839 O O . GLU B 1 13 ? 0.90200 -25.27700 -12.20000 1.000 81.25000 13 GLU A O 1
ATOM 2845 N N . GLN B 1 14 ? 2.61200 -26.62500 -11.61900 1.000 87.37000 14 GLN A N 1
ATOM 2846 C CA . GLN B 1 14 ? 3.09900 -25.70200 -10.60000 1.000 87.40000 14 GLN A CA 1
ATOM 2847 C C . GLN B 1 14 ? 3.78700 -24.49100 -11.21500 1.000 82.32000 14 GLN A C 1
ATOM 2848 O O . GLN B 1 14 ? 3.74500 -23.39900 -10.63900 1.000 79.29000 14 GLN A O 1
ATOM 2854 N N . ALA B 1 15 ? 4.42300 -24.66300 -12.37500 1.000 79.85000 15 ALA A N 1
ATOM 2855 C CA . ALA B 1 15 ? 5.14200 -23.55500 -12.99100 1.000 71.91000 15 ALA A CA 1
ATOM 2856 C C . ALA B 1 15 ? 4.18300 -22.48000 -13.47900 1.000 71.19000 15 ALA A C 1
ATOM 2857 O O . ALA B 1 15 ? 4.42400 -21.28400 -13.27600 1.000 67.87000 15 ALA A O 1
ATOM 2859 N N . ILE B 1 16 ? 3.08900 -22.88400 -14.12500 1.000 70.58000 16 ILE A N 1
ATOM 2860 C CA . ILE B 1 16 ? 2.14200 -21.90200 -14.63400 1.000 68.80000 16 ILE A CA 1
ATOM 2861 C C . ILE B 1 16 ? 1.36600 -21.26100 -13.48900 1.000 65.40000 16 ILE A C 1
ATOM 2862 O O . ILE B 1 16 ? 1.04600 -20.06600 -13.53800 1.000 59.70000 16 ILE A O 1
ATOM 2867 N N . SER B 1 17 ? 1.09000 -22.01800 -12.42400 1.000 67.86000 17 SER A N 1
ATOM 2868 C CA . SER B 1 17 ? 0.39600 -21.44100 -11.27700 1.000 66.56000 17 SER A CA 1
ATOM 2869 C C . SER B 1 17 ? 1.23500 -20.36100 -10.61300 1.000 63.96000 17 SER A C 1
ATOM 2870 O O . SER B 1 17 ? 0.70900 -19.32400 -10.19100 1.000 60.94000 17 SER A O 1
ATOM 2873 N N . ILE B 1 18 ? 2.54600 -20.58100 -10.52600 1.000 63.91000 18 ILE A N 1
ATOM 2874 C CA . ILE B 1 18 ? 3.43300 -19.59400 -9.92100 1.000 60.34000 18 ILE A CA 1
ATOM 2875 C C . ILE B 1 18 ? 3.67800 -18.43600 -10.88400 1.000 55.79000 18 ILE A C 1
ATOM 2876 O O . ILE B 1 18 ? 3.74100 -17.27200 -10.47200 1.000 50.46000 18 ILE A O 1
ATOM 2881 N N . ALA B 1 19 ? 3.81800 -18.73400 -12.17900 1.000 54.81000 19 ALA A N 1
ATOM 2882 C CA . ALA B 1 19 ? 4.03900 -17.67900 -13.16300 1.000 53.11000 19 ALA A CA 1
ATOM 2883 C C . ALA B 1 19 ? 2.85100 -16.73200 -13.23600 1.000 55.21000 19 ALA A C 1
ATOM 2884 O O . ALA B 1 19 ? 3.02100 -15.54300 -13.53000 1.000 52.59000 19 ALA A O 1
ATOM 2886 N N . GLU B 1 20 ? 1.64600 -17.23400 -12.95700 1.000 59.49000 20 GLU A N 1
ATOM 2887 C CA . GLU B 1 20 ? 0.46900 -16.37300 -12.96600 1.000 57.39000 20 GLU A CA 1
ATOM 2888 C C . GLU B 1 20 ? 0.52000 -15.36100 -11.82900 1.000 54.51000 20 GLU A C 1
ATOM 2889 O O . GLU B 1 20 ? 0.13800 -14.19900 -12.00700 1.000 55.81000 20 GLU A O 1
ATOM 2895 N N . LYS B 1 21 ? 0.99800 -15.78000 -10.65700 1.000 54.36000 21 LYS A N 1
ATOM 2896 C CA . LYS B 1 21 ? 1.11800 -14.84800 -9.54100 1.000 55.30000 21 LYS A CA 1
ATOM 2897 C C . LYS B 1 21 ? 2.24500 -13.84800 -9.77700 1.000 51.24000 21 LYS A C 1
ATOM 2898 O O . LYS B 1 21 ? 2.10600 -12.66000 -9.46400 1.000 49.45000 21 LYS A O 1
ATOM 2904 N N . ALA B 1 22 ? 3.37000 -14.30700 -10.32800 1.000 52.35000 22 ALA A N 1
ATOM 2905 C CA . ALA B 1 22 ? 4.45300 -13.37900 -10.62900 1.000 49.86000 22 ALA A CA 1
ATOM 2906 C C . ALA B 1 22 ? 4.04700 -12.37900 -11.70300 1.000 48.67000 22 ALA A C 1
ATOM 2907 O O . ALA B 1 22 ? 4.47600 -11.22200 -11.66100 1.000 44.88000 22 ALA A O 1
ATOM 2909 N N . ALA B 1 23 ? 3.22100 -12.79900 -12.66300 1.000 48.06000 23 ALA A N 1
ATOM 2910 C CA . ALA B 1 23 ? 2.78600 -11.88300 -13.71000 1.000 40.66000 23 ALA A CA 1
ATOM 2911 C C . ALA B 1 23 ? 1.92100 -10.76900 -13.14000 1.000 46.28000 23 ALA A C 1
ATOM 2912 O O . ALA B 1 23 ? 2.08000 -9.60200 -13.51700 1.000 46.28000 23 ALA A O 1
ATOM 2914 N N . ARG B 1 24 ? 1.02200 -11.10000 -12.20600 1.000 48.08000 24 ARG A N 1
ATOM 2915 C CA . ARG B 1 24 ? 0.21600 -10.06600 -11.56100 1.000 49.33000 24 ARG A CA 1
ATOM 2916 C C . ARG B 1 24 ? 1.06700 -9.12000 -10.73200 1.000 45.42000 24 ARG A C 1
ATOM 2917 O O . ARG B 1 24 ? 0.69800 -7.95600 -10.55300 1.000 47.52000 24 ARG A O 1
ATOM 2925 N N . GLY B 1 25 ? 2.19600 -9.59500 -10.21400 1.000 46.50000 25 GLY A N 1
ATOM 2926 C CA . GLY B 1 25 ? 3.08000 -8.72700 -9.46500 1.000 44.93000 25 GLY A CA 1
ATOM 2927 C C . GLY B 1 25 ? 3.87100 -7.76500 -10.31900 1.000 42.60000 25 GLY A C 1
ATOM 2928 O O . GLY B 1 25 ? 4.47600 -6.83700 -9.77100 1.000 43.61000 25 GLY A O 1
ATOM 2929 N N . GLY B 1 26 ? 3.88800 -7.96500 -11.63400 1.000 39.76000 26 GLY A N 1
ATOM 2930 C CA . GLY B 1 26 ? 4.59800 -7.08900 -12.53400 1.000 35.38000 26 GLY A CA 1
ATOM 2931 C C . GLY B 1 26 ? 5.82800 -7.67100 -13.19700 1.000 37.77000 26 GLY A C 1
ATOM 2932 O O . GLY B 1 26 ? 6.60500 -6.90900 -13.78500 1.000 44.91000 26 GLY A O 1
ATOM 2933 N N . ALA B 1 27 ? 6.03100 -8.98300 -13.13100 1.000 37.66000 27 ALA A N 1
ATOM 2934 C CA . ALA B 1 27 ? 7.18700 -9.59400 -13.77500 1.000 43.47000 27 ALA A CA 1
ATOM 2935 C C . ALA B 1 27 ? 7.09200 -9.45200 -15.29100 1.000 39.43000 27 ALA A C 1
ATOM 2936 O O . ALA B 1 27 ? 6.00600 -9.51400 -15.87000 1.000 43.53000 27 ALA A O 1
ATOM 2938 N N . HIS B 1 28 ? 8.23800 -9.23600 -15.93600 1.000 39.69000 28 HIS A N 1
ATOM 2939 C CA . HIS B 1 28 ? 8.25300 -9.01200 -17.37800 1.000 44.04000 28 HIS A CA 1
ATOM 2940 C C . HIS B 1 28 ? 8.46800 -10.30300 -18.16600 1.000 41.65000 28 HIS A C 1
ATOM 2941 O O . HIS B 1 28 ? 7.69500 -10.60500 -19.08000 1.000 41.45000 28 HIS A O 1
ATOM 2948 N N . TRP B 1 29 ? 9.51000 -11.06400 -17.83400 1.000 42.53000 29 TRP A N 1
ATOM 2949 C CA . TRP B 1 29 ? 9.86600 -12.27500 -18.56100 1.000 46.75000 29 TRP A CA 1
ATOM 2950 C C . TRP B 1 29 ? 9.66200 -13.50500 -17.68600 1.000 40.77000 29 TRP A C 1
ATOM 2951 O O . TRP B 1 29 ? 9.78500 -13.44500 -16.46200 1.000 45.19000 29 TRP A O 1
ATOM 2962 N N . LEU B 1 30 ? 9.35000 -14.62400 -18.33300 1.000 46.30000 30 LEU A N 1
ATOM 2963 C CA . LEU B 1 30 ? 9.17600 -15.90900 -17.66300 1.000 51.37000 30 LEU A CA 1
ATOM 2964 C C . LEU B 1 30 ? 10.07000 -16.93700 -18.34400 1.000 47.47000 30 LEU A C 1
ATOM 2965 O O . LEU B 1 30 ? 9.96500 -17.14400 -19.55700 1.000 49.71000 30 LEU A O 1
ATOM 2970 N N . GLU B 1 31 ? 10.95300 -17.56800 -17.57400 1.000 43.61000 31 GLU A N 1
ATOM 2971 C CA . GLU B 1 31 ? 11.93100 -18.50800 -18.11100 1.000 53.43000 31 GLU A CA 1
ATOM 2972 C C . GLU B 1 31 ? 11.49700 -19.94000 -17.81300 1.000 53.66000 31 GLU A C 1
ATOM 2973 O O . GLU B 1 31 ? 11.29300 -20.30300 -16.64900 1.000 50.65000 31 GLU A O 1
ATOM 2979 N N . VAL B 1 32 ? 11.36400 -20.74600 -18.86400 1.000 59.87000 32 VAL A N 1
ATOM 2980 C CA . VAL B 1 32 ? 11.09000 -22.17600 -18.74000 1.000 63.72000 32 VAL A CA 1
ATOM 2981 C C . VAL B 1 32 ? 12.42700 -22.90300 -18.64500 1.000 62.56000 32 VAL A C 1
ATOM 2982 O O . VAL B 1 32 ? 13.12200 -23.07300 -19.65000 1.000 58.40000 32 VAL A O 1
ATOM 2986 N N . GLY B 1 33 ? 12.77100 -23.36100 -17.44100 1.000 69.34000 33 GLY A N 1
ATOM 2987 C CA . GLY B 1 33 ? 14.09200 -23.89800 -17.18300 1.000 70.91000 33 GLY A CA 1
ATOM 2988 C C . GLY B 1 33 ? 14.36900 -25.21600 -17.88300 1.000 73.19000 33 GLY A C 1
ATOM 2989 O O . GLY B 1 33 ? 13.48700 -25.88300 -18.42500 1.000 72.21000 33 GLY A O 1
ATOM 2990 N N . THR B 1 34 ? 15.64800 -25.58800 -17.86700 1.000 77.50000 34 THR A N 1
ATOM 2991 C CA . THR B 1 34 ? 16.05600 -26.86400 -18.45000 1.000 79.56000 34 THR A CA 1
ATOM 2992 C C . THR B 1 34 ? 15.44400 -28.08200 -17.76200 1.000 81.01000 34 THR A C 1
ATOM 2993 O O . THR B 1 34 ? 15.10700 -29.04400 -18.47500 1.000 82.11000 34 THR A O 1
ATOM 2997 N N . PRO B 1 35 ? 15.28000 -28.13400 -16.43300 1.000 79.78000 35 PRO A N 1
ATOM 2998 C CA . PRO B 1 35 ? 14.55100 -29.27300 -15.84800 1.000 82.52000 35 PRO A CA 1
ATOM 2999 C C . PRO B 1 35 ? 13.11700 -29.37100 -16.32900 1.000 85.37000 35 PRO A C 1
ATOM 3000 O O . PRO B 1 35 ? 12.49100 -30.42500 -16.15900 1.000 90.90000 35 PRO A O 1
ATOM 3004 N N . LEU B 1 36 ? 12.57600 -28.31300 -16.92800 1.000 88.28000 36 LEU A N 1
ATOM 3005 C CA . LEU B 1 36 ? 11.22900 -28.36900 -17.47400 1.000 87.95000 36 LEU A CA 1
ATOM 3006 C C . LEU B 1 36 ? 11.22000 -28.73100 -18.95200 1.000 89.29000 36 LEU A C 1
ATOM 3007 O O . LEU B 1 36 ? 10.24400 -29.31400 -19.43100 1.000 94.53000 36 LEU A O 1
ATOM 3012 N N . ILE B 1 37 ? 12.29300 -28.43300 -19.68900 1.000 89.40000 37 ILE A N 1
ATOM 3013 C CA . ILE B 1 37 ? 12.32300 -28.77600 -21.10800 1.000 93.18000 37 ILE A CA 1
ATOM 3014 C C . ILE B 1 37 ? 12.82300 -30.19400 -21.35600 1.000 100.70000 37 ILE A C 1
ATOM 3015 O O . ILE B 1 37 ? 12.77100 -30.66500 -22.50200 1.000 101.45000 37 ILE A O 1
ATOM 3020 N N . LYS B 1 38 ? 13.31100 -30.89100 -20.32800 1.000 98.24000 38 LYS A N 1
ATOM 3021 C CA . LYS B 1 38 ? 13.70300 -32.28900 -20.46600 1.000 97.73000 38 LYS A CA 1
ATOM 3022 C C . LYS B 1 38 ? 12.62800 -33.25600 -19.98500 1.000 99.73000 38 LYS A C 1
ATOM 3023 O O . LYS B 1 38 ? 12.32700 -34.23500 -20.67700 1.000 102.95000 38 LYS A O 1
ATOM 3029 N N . LYS B 1 39 ? 12.04100 -33.00700 -18.81600 1.000 97.24000 39 LYS A N 1
ATOM 3030 C CA . LYS B 1 39 ? 10.89000 -33.80100 -18.40400 1.000 99.06000 39 LYS A CA 1
ATOM 3031 C C . LYS B 1 39 ? 9.71400 -33.45200 -19.32400 1.000 100.65000 39 LYS A C 1
ATOM 3032 O O . LYS B 1 39 ? 9.26600 -34.30400 -20.10100 1.000 100.99000 39 LYS A O 1
ATOM 3038 N N . GLU B 1 40 ? 9.20600 -32.21800 -19.25700 1.000 104.37000 40 GLU A N 1
ATOM 3039 C CA . GLU B 1 40 ? 8.25300 -31.79800 -20.25200 1.000 107.02000 40 GLU A CA 1
ATOM 3040 C C . GLU B 1 40 ? 8.98800 -31.49500 -21.55200 1.000 106.67000 40 GLU A C 1
ATOM 3041 O O . GLU B 1 40 ? 10.18200 -31.21700 -21.57100 1.000 104.58000 40 GLU A O 1
ATOM 3047 N N . GLY B 1 41 ? 8.26400 -31.57400 -22.66800 1.000 97.67000 41 GLY A N 1
ATOM 3048 C CA . GLY B 1 41 ? 8.85400 -31.30000 -23.96600 1.000 94.01000 41 GLY A CA 1
ATOM 3049 C C . GLY B 1 41 ? 8.98100 -29.82000 -24.25600 1.000 91.76000 41 GLY A C 1
ATOM 3050 O O . GLY B 1 41 ? 8.93100 -28.96600 -23.36700 1.000 95.50000 41 GLY A O 1
ATOM 3051 N N . MET B 1 42 ? 9.16700 -29.52000 -25.54200 1.000 90.90000 42 MET A N 1
ATOM 3052 C CA . MET B 1 42 ? 9.13900 -28.13800 -26.01000 1.000 82.70000 42 MET A CA 1
ATOM 3053 C C . MET B 1 42 ? 7.76100 -27.50500 -25.88000 1.000 79.23000 42 MET A C 1
ATOM 3054 O O . MET B 1 42 ? 7.65000 -26.28100 -25.98700 1.000 79.41000 42 MET A O 1
ATOM 3059 N N . ARG B 1 43 ? 6.71300 -28.30600 -25.65300 1.000 81.33000 43 ARG A N 1
ATOM 3060 C CA . ARG B 1 43 ? 5.38400 -27.75200 -25.42200 1.000 87.39000 43 ARG A CA 1
ATOM 3061 C C . ARG B 1 43 ? 5.31100 -26.96300 -24.12000 1.000 84.89000 43 ARG A C 1
ATOM 3062 O O . ARG B 1 43 ? 4.35300 -26.21000 -23.91400 1.000 80.20000 43 ARG A O 1
ATOM 3070 N N . ALA B 1 44 ? 6.28800 -27.13400 -23.22800 1.000 79.42000 44 ALA A N 1
ATOM 3071 C CA . ALA B 1 44 ? 6.33000 -26.29900 -22.03700 1.000 77.57000 44 ALA A CA 1
ATOM 3072 C C . ALA B 1 44 ? 6.44900 -24.83000 -22.41100 1.000 73.80000 44 ALA A C 1
ATOM 3073 O O . ALA B 1 44 ? 5.86100 -23.97000 -21.74700 1.000 76.02000 44 ALA A O 1
ATOM 3075 N N . VAL B 1 45 ? 7.16900 -24.52800 -23.49200 1.000 65.91000 45 VAL A N 1
ATOM 3076 C CA . VAL B 1 45 ? 7.29400 -23.14400 -23.92800 1.000 69.74000 45 VAL A CA 1
ATOM 3077 C C . VAL B 1 45 ? 6.01600 -22.65000 -24.59800 1.000 69.43000 45 VAL A C 1
ATOM 3078 O O . VAL B 1 45 ? 5.66300 -21.47000 -24.46800 1.000 68.67000 45 VAL A O 1
ATOM 3082 N N . GLU B 1 46 ? 5.27500 -23.53100 -25.27400 1.000 72.00000 46 GLU A N 1
ATOM 3083 C CA . GLU B 1 46 ? 4.04700 -23.09200 -25.92500 1.000 74.23000 46 GLU A CA 1
ATOM 3084 C C . GLU B 1 46 ? 2.89800 -22.94000 -24.93900 1.000 67.15000 46 GLU A C 1
ATOM 3085 O O . GLU B 1 46 ? 2.03900 -22.07400 -25.13100 1.000 68.28000 46 GLU A O 1
ATOM 3091 N N . LEU B 1 47 ? 2.86100 -23.75800 -23.88500 1.000 66.55000 47 LEU A N 1
ATOM 3092 C CA . LEU B 1 47 ? 1.81700 -23.60100 -22.87900 1.000 69.62000 47 LEU A CA 1
ATOM 3093 C C . LEU B 1 47 ? 1.96100 -22.27800 -22.13900 1.000 69.32000 47 LEU A C 1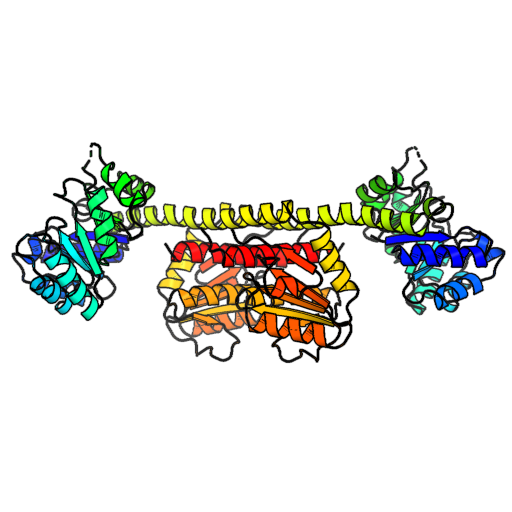
ATOM 3094 O O . LEU B 1 47 ? 0.96200 -21.61200 -21.84700 1.000 68.61000 47 LEU A O 1
ATOM 3099 N N . LEU B 1 48 ? 3.19900 -21.87700 -21.84100 1.000 69.10000 48 LEU A N 1
ATOM 3100 C CA . LEU B 1 48 ? 3.42700 -20.60000 -21.17400 1.000 60.98000 48 LEU A CA 1
ATOM 3101 C C . LEU B 1 48 ? 3.11800 -19.42500 -22.09400 1.000 57.56000 48 LEU A C 1
ATOM 3102 O O . LEU B 1 48 ? 2.60100 -18.39700 -21.64300 1.000 58.94000 48 LEU A O 1
ATOM 3107 N N . LYS B 1 49 ? 3.40800 -19.56400 -23.38900 1.000 55.79000 49 LYS A N 1
ATOM 3108 C CA . LYS B 1 49 ? 3.23300 -18.44400 -24.30800 1.000 61.37000 49 LYS A CA 1
ATOM 3109 C C . LYS B 1 49 ? 1.75700 -18.15100 -24.54800 1.000 61.77000 49 LYS A C 1
ATOM 3110 O O . LYS B 1 49 ? 1.32900 -16.99100 -24.51000 1.000 62.84000 49 LYS A O 1
ATOM 3116 N N . ARG B 1 50 ? 0.96000 -19.19200 -24.79500 1.000 63.34000 50 ARG A N 1
ATOM 3117 C CA . ARG B 1 50 ? -0.46700 -18.99300 -25.01600 1.000 69.79000 50 ARG A CA 1
ATOM 3118 C C . ARG B 1 50 ? -1.19800 -18.57300 -23.74800 1.000 65.45000 50 ARG A C 1
ATOM 3119 O O . ARG B 1 50 ? -2.31400 -18.05000 -23.83800 1.000 73.63000 50 ARG A O 1
ATOM 3127 N N . ARG B 1 51 ? -0.60100 -18.78100 -22.57500 1.000 62.67000 51 ARG A N 1
ATOM 3128 C CA . ARG B 1 51 ? -1.18700 -18.31800 -21.32200 1.000 64.75000 51 ARG A CA 1
ATOM 3129 C C . ARG B 1 51 ? -0.82500 -16.86800 -21.01600 1.000 62.30000 51 ARG A C 1
ATOM 3130 O O . ARG B 1 51 ? -1.64200 -16.12900 -20.45300 1.000 58.83000 51 ARG A O 1
ATOM 3138 N N . PHE B 1 52 ? 0.39300 -16.44500 -21.36500 1.000 62.69000 52 PHE A N 1
ATOM 3139 C CA . PHE B 1 52 ? 0.86100 -15.07900 -21.14000 1.000 63.81000 52 PHE A CA 1
ATOM 3140 C C . PHE B 1 52 ? 1.33100 -14.49900 -22.46900 1.000 63.76000 52 PHE A C 1
ATOM 3141 O O . PHE B 1 52 ? 2.54300 -14.40300 -22.71800 1.000 60.86000 52 PHE A O 1
ATOM 3149 N N . PRO B 1 53 ? 0.40600 -14.09300 -23.34700 1.000 68.44000 53 PRO A N 1
ATOM 3150 C CA . PRO B 1 53 ? 0.84200 -13.49000 -24.61700 1.000 68.40000 53 PRO A CA 1
ATOM 3151 C C . PRO B 1 53 ? 1.49500 -12.12500 -24.45400 1.000 69.16000 53 PRO A C 1
ATOM 3152 O O . PRO B 1 53 ? 2.39100 -11.78900 -25.23600 1.000 62.47000 53 PRO A O 1
ATOM 3156 N N . ASP B 1 54 ? 1.10400 -11.33900 -23.44800 1.000 70.66000 54 ASP A N 1
ATOM 3157 C CA . ASP B 1 54 ? 1.73800 -10.04600 -23.22400 1.000 71.45000 54 ASP A CA 1
ATOM 3158 C C . ASP B 1 54 ? 3.09600 -10.16500 -22.54300 1.000 69.16000 54 ASP A C 1
ATOM 3159 O O . ASP B 1 54 ? 3.79500 -9.15100 -22.40800 1.000 65.39000 54 ASP A O 1
ATOM 3164 N N . ARG B 1 55 ? 3.45900 -11.35000 -22.06200 1.000 60.58000 55 ARG A N 1
ATOM 3165 C CA . ARG B 1 55 ? 4.75000 -11.57100 -21.43300 1.000 60.67000 55 ARG A CA 1
ATOM 3166 C C . ARG B 1 55 ? 5.69000 -12.21800 -22.44000 1.000 59.57000 55 ARG A C 1
ATOM 3167 O O . ARG B 1 55 ? 5.25800 -12.89500 -23.37600 1.000 62.39000 55 ARG A O 1
ATOM 3175 N N . LYS B 1 56 ? 6.98400 -11.99700 -22.24400 1.000 58.33000 56 LYS A N 1
ATOM 3176 C CA . LYS B 1 56 ? 8.00100 -12.63300 -23.06700 1.000 49.61000 56 LYS A CA 1
ATOM 3177 C C . LYS B 1 56 ? 8.46000 -13.91300 -22.38500 1.000 49.30000 56 LYS A C 1
ATOM 3178 O O . LYS B 1 56 ? 8.76100 -13.91000 -21.18700 1.000 45.73000 56 LYS A O 1
ATOM 3184 N N . ILE B 1 57 ? 8.47400 -15.01300 -23.13900 1.000 57.28000 57 ILE A N 1
ATOM 3185 C CA . ILE B 1 57 ? 8.81800 -16.32900 -22.61000 1.000 54.00000 57 ILE A CA 1
ATOM 3186 C C . ILE B 1 57 ? 10.25700 -16.64100 -22.99100 1.000 51.78000 57 ILE A C 1
ATOM 3187 O O . ILE B 1 57 ? 10.61600 -16.59400 -24.17300 1.000 55.25000 57 ILE A O 1
ATOM 3192 N N . VAL B 1 58 ? 11.07400 -16.98300 -21.99900 1.000 54.07000 58 VAL A N 1
ATOM 3193 C CA . VAL B 1 58 ? 12.48300 -17.30400 -22.20600 1.000 56.78000 58 VAL A CA 1
ATOM 3194 C C . VAL B 1 58 ? 12.64800 -18.81800 -22.14800 1.000 56.87000 58 VAL A C 1
ATOM 3195 O O . VAL B 1 58 ? 12.31300 -19.45000 -21.13900 1.000 53.44000 58 VAL A O 1
ATOM 3199 N N . ALA B 1 59 ? 13.17700 -19.40400 -23.21900 1.000 58.88000 59 ALA A N 1
ATOM 3200 C CA . ALA B 1 59 ? 13.40800 -20.84400 -23.28100 1.000 60.69000 59 ALA A CA 1
ATOM 3201 C C . ALA B 1 59 ? 14.84600 -21.12700 -22.85600 1.000 64.99000 59 ALA A C 1
ATOM 3202 O O . ALA B 1 59 ? 15.79400 -20.77900 -23.56900 1.000 60.73000 59 ALA A O 1
ATOM 3204 N N . ASP B 1 60 ? 15.00400 -21.75900 -21.69600 1.000 61.97000 60 ASP A N 1
ATOM 3205 C CA . ASP B 1 60 ? 16.32100 -22.09800 -21.16100 1.000 64.87000 60 ASP A CA 1
ATOM 3206 C C . ASP B 1 60 ? 16.84800 -23.33400 -21.88200 1.000 65.64000 60 ASP A C 1
ATOM 3207 O O . ASP B 1 60 ? 16.45000 -24.46200 -21.58300 1.000 64.55000 60 ASP A O 1
ATOM 3212 N N . LEU B 1 61 ? 17.75900 -23.12300 -22.83000 1.000 64.99000 61 LEU A N 1
ATOM 3213 C CA . LEU B 1 61 ? 18.44500 -24.19700 -23.54000 1.000 64.76000 61 LEU A CA 1
ATOM 3214 C C . LEU B 1 61 ? 19.93900 -24.16300 -23.24400 1.000 70.11000 61 LEU A C 1
ATOM 3215 O O . LEU B 1 61 ? 20.77200 -24.37200 -24.12900 1.000 67.93000 61 LEU A O 1
ATOM 3220 N N . LYS B 1 62 ? 20.29200 -23.90300 -21.98700 1.000 75.00000 62 LYS A N 1
ATOM 3221 C CA . LYS B 1 62 ? 21.69200 -23.75100 -21.58500 1.000 73.84000 62 LYS A CA 1
ATOM 3222 C C . LYS B 1 62 ? 22.32900 -25.10800 -21.27100 1.000 77.95000 62 LYS A C 1
ATOM 3223 O O . LYS B 1 62 ? 22.73800 -25.39900 -20.14800 1.000 77.86000 62 LYS A O 1
ATOM 3229 N N . THR B 1 63 ? 22.40600 -25.94300 -22.30700 1.000 82.83000 63 THR A N 1
ATOM 3230 C CA . THR B 1 63 ? 23.14800 -27.19600 -22.27800 1.000 77.16000 63 THR A CA 1
ATOM 3231 C C . THR B 1 63 ? 23.95700 -27.29600 -23.56500 1.000 81.13000 63 THR A C 1
ATOM 3232 O O . THR B 1 63 ? 23.72000 -26.55600 -24.52300 1.000 84.23000 63 THR A O 1
ATOM 3236 N N . MET B 1 64 ? 24.93000 -28.20800 -23.58600 1.000 84.71000 64 MET A N 1
ATOM 3237 C CA . MET B 1 64 ? 25.82500 -28.26800 -24.73700 1.000 86.01000 64 MET A CA 1
ATOM 3238 C C . MET B 1 64 ? 25.28300 -29.10800 -25.88800 1.000 83.36000 64 MET A C 1
ATOM 3239 O O . MET B 1 64 ? 25.83200 -29.03700 -26.99200 1.000 75.48000 64 MET A O 1
ATOM 3244 N N . ASP B 1 65 ? 24.24200 -29.91000 -25.66600 1.000 84.08000 65 ASP A N 1
ATOM 3245 C CA . ASP B 1 65 ? 23.63600 -30.60300 -26.79700 1.000 87.78000 65 ASP A CA 1
ATOM 3246 C C . ASP B 1 65 ? 22.80800 -29.68000 -27.68600 1.000 86.88000 65 ASP A C 1
ATOM 3247 O O . ASP B 1 65 ? 22.31300 -30.13900 -28.72100 1.000 88.49000 65 ASP A O 1
ATOM 3252 N N . THR B 1 66 ? 22.66700 -28.40300 -27.32700 1.000 90.07000 66 THR A N 1
ATOM 3253 C CA . THR B 1 66 ? 21.79200 -27.49600 -28.05700 1.000 88.20000 66 THR A CA 1
ATOM 3254 C C . THR B 1 66 ? 22.44100 -27.06700 -29.36600 1.000 79.28000 66 THR A C 1
ATOM 3255 O O . THR B 1 66 ? 23.57200 -26.57200 -29.37900 1.000 79.68000 66 THR A O 1
ATOM 3259 N N . GLY B 1 67 ? 21.72000 -27.26400 -30.46500 1.000 79.71000 67 GLY A N 1
ATOM 3260 C CA . GLY B 1 67 ? 22.16200 -26.80100 -31.76300 1.000 79.92000 67 GLY A CA 1
ATOM 3261 C C . GLY B 1 67 ? 21.13700 -25.90200 -32.41900 1.000 78.63000 67 GLY A C 1
ATOM 3262 O O . GLY B 1 67 ? 20.21000 -25.42600 -31.75900 1.000 80.02000 67 GLY A O 1
ATOM 3263 N N . ALA B 1 68 ? 21.28600 -25.67300 -33.72500 1.000 81.83000 68 ALA A N 1
ATOM 3264 C CA . ALA B 1 68 ? 20.32900 -24.83800 -34.44100 1.000 84.11000 68 ALA A CA 1
ATOM 3265 C C . ALA B 1 68 ? 18.94300 -25.46700 -34.45700 1.000 85.25000 68 ALA A C 1
ATOM 3266 O O . ALA B 1 68 ? 17.94000 -24.75300 -34.56800 1.000 90.37000 68 ALA A O 1
ATOM 3268 N N . LEU B 1 69 ? 18.86700 -26.79500 -34.34100 1.000 86.83000 69 LEU A N 1
ATOM 3269 C CA . LEU B 1 69 ? 17.57300 -27.47100 -34.35700 1.000 92.38000 69 LEU A CA 1
ATOM 3270 C C . LEU B 1 69 ? 16.78500 -27.17600 -33.08800 1.000 90.34000 69 LEU A C 1
ATOM 3271 O O . LEU B 1 69 ? 15.58700 -26.87100 -33.14600 1.000 92.00000 69 LEU A O 1
ATOM 3276 N N . GLU B 1 70 ? 17.43700 -27.26900 -31.92600 1.000 88.39000 70 GLU A N 1
ATOM 3277 C CA . GLU B 1 70 ? 16.74700 -26.97100 -30.67500 1.000 89.64000 70 GLU A CA 1
ATOM 3278 C C . GLU B 1 70 ? 16.40600 -25.49000 -30.55800 1.000 86.32000 70 GLU A C 1
ATOM 3279 O O . GLU B 1 70 ? 15.35600 -25.14300 -30.00700 1.000 83.32000 70 GLU A O 1
ATOM 3285 N N . VAL B 1 71 ? 17.26900 -24.60800 -31.07100 1.000 82.38000 71 VAL A N 1
ATOM 3286 C CA . VAL B 1 71 ? 16.97600 -23.17700 -31.04000 1.000 81.29000 71 VAL A CA 1
ATOM 3287 C C . VAL B 1 71 ? 15.78900 -22.85500 -31.93800 1.000 85.18000 71 VAL A C 1
ATOM 3288 O O . VAL B 1 71 ? 14.90900 -22.06700 -31.57100 1.000 82.46000 71 VAL A O 1
ATOM 3292 N N . GLU B 1 72 ? 15.73500 -23.46700 -33.12200 1.000 87.56000 72 GLU A N 1
ATOM 3293 C CA . GLU B 1 72 ? 14.60800 -23.22600 -34.01300 1.000 89.50000 72 GLU A CA 1
ATOM 3294 C C . GLU B 1 72 ? 13.31600 -23.79600 -33.44200 1.000 84.06000 72 GLU A C 1
ATOM 3295 O O . GLU B 1 72 ? 12.24400 -23.21700 -33.64600 1.000 86.37000 72 GLU A O 1
ATOM 3301 N N . MET B 1 73 ? 13.40200 -24.90300 -32.70000 1.000 81.13000 73 MET A N 1
ATOM 3302 C CA . MET B 1 73 ? 12.20800 -25.47500 -32.08700 1.000 88.90000 73 MET A CA 1
ATOM 3303 C C . MET B 1 73 ? 11.61300 -24.54700 -31.03600 1.000 86.56000 73 MET A C 1
ATOM 3304 O O . MET B 1 73 ? 10.39200 -24.52900 -30.84900 1.000 85.65000 73 MET A O 1
ATOM 3309 N N . ALA B 1 74 ? 12.45100 -23.76200 -30.35800 1.000 87.56000 74 ALA A N 1
ATOM 3310 C CA . ALA B 1 74 ? 11.94500 -22.83900 -29.35100 1.000 79.52000 74 ALA A CA 1
ATOM 3311 C C . ALA B 1 74 ? 11.16300 -21.70200 -29.99500 1.000 79.48000 74 ALA A C 1
ATOM 3312 O O . ALA B 1 74 ? 10.07000 -21.35000 -29.53600 1.000 85.19000 74 ALA A O 1
ATOM 3314 N N . ALA B 1 75 ? 11.70300 -21.11800 -31.06600 1.000 76.25000 75 ALA A N 1
ATOM 3315 C CA . ALA B 1 75 ? 11.00100 -20.02700 -31.73100 1.000 76.10000 75 ALA A CA 1
ATOM 3316 C C . ALA B 1 75 ? 9.67700 -20.50700 -32.31000 1.000 80.61000 75 ALA A C 1
ATOM 3317 O O . ALA B 1 75 ? 8.66200 -19.80600 -32.22400 1.000 77.39000 75 ALA A O 1
ATOM 3319 N N . ARG B 1 76 ? 9.66400 -21.71800 -32.87600 1.000 83.68000 76 ARG A N 1
ATOM 3320 C CA . ARG B 1 76 ? 8.44500 -22.27200 -33.45500 1.000 87.10000 76 ARG A CA 1
ATOM 3321 C C . ARG B 1 76 ? 7.42600 -22.66000 -32.39200 1.000 83.78000 76 ARG A C 1
ATOM 3322 O O . ARG B 1 76 ? 6.24000 -22.80600 -32.71000 1.000 79.29000 76 ARG A O 1
ATOM 3330 N N . HIS B 1 77 ? 7.85900 -22.82700 -31.14200 1.000 82.59000 77 HIS A N 1
ATOM 3331 C CA . HIS B 1 77 ? 6.96200 -23.08800 -30.02500 1.000 82.60000 77 HIS A CA 1
ATOM 3332 C C . HIS B 1 77 ? 6.59900 -21.83000 -29.24700 1.000 77.81000 77 HIS A C 1
ATOM 3333 O O . HIS B 1 77 ? 5.89500 -21.92600 -28.23800 1.000 66.51000 77 HIS A O 1
ATOM 3340 N N . GLY B 1 78 ? 7.06300 -20.66400 -29.67700 1.000 72.75000 78 GLY A N 1
ATOM 3341 C CA . GLY B 1 78 ? 6.66100 -19.42000 -29.06200 1.000 70.53000 78 GLY A CA 1
ATOM 3342 C C . GLY B 1 78 ? 7.64300 -18.81100 -28.08900 1.000 69.63000 78 GLY A C 1
ATOM 3343 O O . GLY B 1 78 ? 7.22900 -17.99800 -27.25900 1.000 70.01000 78 GLY A O 1
ATOM 3344 N N . ALA B 1 79 ? 8.91500 -19.19400 -28.14100 1.000 72.50000 79 ALA A N 1
ATOM 3345 C CA . ALA B 1 79 ? 9.92200 -18.59200 -27.27900 1.000 65.15000 79 ALA A CA 1
ATOM 3346 C C . ALA B 1 79 ? 10.36500 -17.25700 -27.86300 1.000 60.66000 79 ALA A C 1
ATOM 3347 O O . ALA B 1 79 ? 10.76100 -17.18000 -29.03000 1.000 66.68000 79 ALA A O 1
ATOM 3349 N N . ASP B 1 80 ? 10.28100 -16.20500 -27.05500 1.000 53.75000 80 ASP A N 1
ATOM 3350 C CA . ASP B 1 80 ? 10.70100 -14.87600 -27.47700 1.000 53.51000 80 ASP A CA 1
ATOM 3351 C C . ASP B 1 80 ? 12.18900 -14.63300 -27.27300 1.000 52.46000 80 ASP A C 1
ATOM 3352 O O . ASP B 1 80 ? 12.78000 -13.82100 -27.99300 1.000 55.70000 80 ASP A O 1
ATOM 3357 N N . VAL B 1 81 ? 12.79500 -15.30400 -26.29500 1.000 54.85000 81 VAL A N 1
ATOM 3358 C CA . VAL B 1 81 ? 14.22500 -15.23100 -26.01800 1.000 55.60000 81 VAL A CA 1
ATOM 3359 C C . VAL B 1 81 ? 14.73400 -16.64400 -25.78600 1.000 56.32000 81 VAL A C 1
ATOM 3360 O O . VAL B 1 81 ? 14.06300 -17.45600 -25.13800 1.000 53.15000 81 VAL A O 1
ATOM 3364 N N . VAL B 1 82 ? 15.92100 -16.94100 -26.30700 1.000 64.37000 82 VAL A N 1
ATOM 3365 C CA . VAL B 1 82 ? 16.55700 -18.24100 -26.13100 1.000 63.73000 82 VAL A CA 1
ATOM 3366 C C . VAL B 1 82 ? 17.93100 -18.01700 -25.51700 1.000 55.56000 82 VAL A C 1
ATOM 3367 O O . VAL B 1 82 ? 18.71700 -17.20900 -26.02400 1.000 58.13000 82 VAL A O 1
ATOM 3371 N N . SER B 1 83 ? 18.21900 -18.73000 -24.43100 1.000 56.25000 83 SER A N 1
ATOM 3372 C CA . SER B 1 83 ? 19.48500 -18.60300 -23.72000 1.000 65.49000 83 SER A CA 1
ATOM 3373 C C . SER B 1 83 ? 20.34800 -19.83100 -23.99300 1.000 63.62000 83 SER A C 1
ATOM 3374 O O . SER B 1 83 ? 19.88000 -20.96800 -23.86300 1.000 62.97000 83 SER A O 1
ATOM 3377 N N . ILE B 1 84 ? 21.60100 -19.59200 -24.38400 1.000 62.12000 84 ILE A N 1
ATOM 3378 C CA . ILE B 1 84 ? 22.56700 -20.63500 -24.71200 1.000 65.62000 84 ILE A CA 1
ATOM 3379 C C . ILE B 1 84 ? 23.87600 -20.33300 -23.98500 1.000 63.32000 84 ILE A C 1
ATOM 3380 O O . ILE B 1 84 ? 23.98800 -19.34800 -23.25700 1.000 62.09000 84 ILE A O 1
ATOM 3385 N N . LEU B 1 85 ? 24.87300 -21.18900 -24.19400 1.000 63.55000 85 LEU A N 1
ATOM 3386 C CA . LEU B 1 85 ? 26.13900 -21.08400 -23.48400 1.000 63.41000 85 LEU A CA 1
ATOM 3387 C C . LEU B 1 85 ? 27.16300 -20.31700 -24.31400 1.000 61.49000 85 LEU A C 1
ATOM 3388 O O . LEU B 1 85 ? 27.14200 -20.35400 -25.54700 1.000 64.92000 85 LEU A O 1
ATOM 3393 N N . GLY B 1 86 ? 28.07200 -19.62500 -23.62000 1.000 62.59000 86 GLY A N 1
ATOM 3394 C CA . GLY B 1 86 ? 29.15800 -18.93900 -24.29800 1.000 69.80000 86 GLY A CA 1
ATOM 3395 C C . GLY B 1 86 ? 30.33500 -19.81800 -24.64700 1.000 71.12000 86 GLY A C 1
ATOM 3396 O O . GLY B 1 86 ? 31.14200 -19.44000 -25.50200 1.000 74.20000 86 GLY A O 1
ATOM 3397 N N . VAL B 1 87 ? 30.44700 -20.98700 -24.00800 1.000 68.11000 87 VAL A N 1
ATOM 3398 C CA . VAL B 1 87 ? 31.53400 -21.92100 -24.30000 1.000 73.65000 87 VAL A CA 1
ATOM 3399 C C . VAL B 1 87 ? 31.30500 -22.72700 -25.56700 1.000 83.08000 87 VAL A C 1
ATOM 3400 O O . VAL B 1 87 ? 32.17700 -23.51800 -25.94900 1.000 94.18000 87 VAL A O 1
ATOM 3404 N N . ALA B 1 88 ? 30.16800 -22.54900 -26.23500 1.000 80.21000 88 ALA A N 1
ATOM 3405 C CA . ALA B 1 88 ? 29.89100 -23.26500 -27.46900 1.000 84.26000 88 ALA A CA 1
ATOM 3406 C C . ALA B 1 88 ? 30.70200 -22.68000 -28.62700 1.000 82.61000 88 ALA A C 1
ATOM 3407 O O . ALA B 1 88 ? 31.27100 -21.58800 -28.53700 1.000 80.70000 88 ALA A O 1
ATOM 3409 N N . ASP B 1 89 ? 30.75400 -23.42900 -29.72700 1.000 85.82000 89 ASP A N 1
ATOM 3410 C CA . ASP B 1 89 ? 31.48100 -22.97200 -30.90200 1.000 91.77000 89 ASP A CA 1
ATOM 3411 C C . ASP B 1 89 ? 30.82100 -21.72800 -31.48700 1.000 86.13000 89 ASP A C 1
ATOM 3412 O O . ASP B 1 89 ? 29.60400 -21.54300 -31.39900 1.000 89.34000 89 ASP A O 1
ATOM 3417 N N . ASP B 1 90 ? 31.64500 -20.86600 -32.09000 1.000 83.85000 90 ASP A N 1
ATOM 3418 C CA . ASP B 1 90 ? 31.11700 -19.67000 -32.73900 1.000 85.67000 90 ASP A CA 1
ATOM 3419 C C . ASP B 1 90 ? 30.18300 -20.02000 -33.88800 1.000 88.29000 90 ASP A C 1
ATOM 3420 O O . ASP B 1 90 ? 29.24300 -19.26800 -34.17300 1.000 87.97000 90 ASP A O 1
ATOM 3425 N N . LYS B 1 91 ? 30.41600 -21.15600 -34.55000 1.000 90.63000 91 LYS A N 1
ATOM 3426 C CA . LYS B 1 91 ? 29.54700 -21.56400 -35.64900 1.000 95.89000 91 LYS A CA 1
ATOM 3427 C C . LYS B 1 91 ? 28.11500 -21.77200 -35.17300 1.000 90.92000 91 LYS A C 1
ATOM 3428 O O . LYS B 1 91 ? 27.16500 -21.33900 -35.83400 1.000 90.30000 91 LYS A O 1
ATOM 3434 N N . THR B 1 92 ? 27.94100 -22.41400 -34.01700 1.000 88.97000 92 THR A N 1
ATOM 3435 C CA . THR B 1 92 ? 26.59800 -22.63900 -33.49500 1.000 91.44000 92 THR A CA 1
ATOM 3436 C C . THR B 1 92 ? 25.97200 -21.35100 -32.97000 1.000 92.91000 92 THR A C 1
ATOM 3437 O O . THR B 1 92 ? 24.74200 -21.24300 -32.90900 1.000 87.54000 92 THR A O 1
ATOM 3441 N N . ILE B 1 93 ? 26.78900 -20.37500 -32.57300 1.000 87.20000 93 ILE A N 1
ATOM 3442 C CA . ILE B 1 93 ? 26.24300 -19.11400 -32.07900 1.000 84.62000 93 ILE A CA 1
ATOM 3443 C C . ILE B 1 93 ? 25.62200 -18.32100 -33.22500 1.000 89.07000 93 ILE A C 1
ATOM 3444 O O . ILE B 1 93 ? 24.50100 -17.81000 -33.11000 1.000 89.48000 93 ILE A O 1
ATOM 3449 N N . LYS B 1 94 ? 26.33600 -18.20200 -34.34900 1.000 89.95000 94 LYS A N 1
ATOM 3450 C CA . LYS B 1 94 ? 25.75400 -17.49900 -35.48700 1.000 91.72000 94 LYS A CA 1
ATOM 3451 C C . LYS B 1 94 ? 24.63200 -18.30700 -36.12600 1.000 87.56000 94 LYS A C 1
ATOM 3452 O O . LYS B 1 94 ? 23.69400 -17.72400 -36.68400 1.000 87.40000 94 LYS A O 1
ATOM 3458 N N . ASP B 1 95 ? 24.70900 -19.64100 -36.06500 1.000 87.68000 95 ASP A N 1
ATOM 3459 C CA . ASP B 1 95 ? 23.60500 -20.46400 -36.55200 1.000 94.31000 95 ASP A CA 1
ATOM 3460 C C . ASP B 1 95 ? 22.35800 -20.27200 -35.69800 1.000 94.86000 95 ASP A C 1
ATOM 3461 O O . ASP B 1 95 ? 21.23700 -20.26300 -36.21900 1.000 92.61000 95 ASP A O 1
ATOM 3466 N N . ALA B 1 96 ? 22.52700 -20.13700 -34.38000 1.000 94.85000 96 ALA A N 1
ATOM 3467 C CA . ALA B 1 96 ? 21.39100 -19.78200 -33.53800 1.000 83.31000 96 ALA A CA 1
ATOM 3468 C C . ALA B 1 96 ? 20.98800 -18.32900 -33.73800 1.000 84.27000 96 ALA A C 1
ATOM 3469 O O . ALA B 1 96 ? 19.80400 -17.99500 -33.62200 1.000 83.54000 96 ALA A O 1
ATOM 3471 N N . LEU B 1 97 ? 21.95200 -17.45500 -34.04900 1.000 82.31000 97 LEU A N 1
ATOM 3472 C CA . LEU B 1 97 ? 21.62200 -16.05600 -34.30300 1.000 85.61000 97 LEU A CA 1
ATOM 3473 C C . LEU B 1 97 ? 20.88200 -15.89400 -35.62400 1.000 87.89000 97 LEU A C 1
ATOM 3474 O O . LEU B 1 97 ? 19.90800 -15.13700 -35.70800 1.000 87.52000 97 LEU A O 1
ATOM 3479 N N . ALA B 1 98 ? 21.32800 -16.59900 -36.66600 1.000 89.31000 98 ALA A N 1
ATOM 3480 C CA . ALA B 1 98 ? 20.63700 -16.53100 -37.94900 1.000 91.89000 98 ALA A CA 1
ATOM 3481 C C . ALA B 1 98 ? 19.24700 -17.14600 -37.85000 1.000 90.49000 98 ALA A C 1
ATOM 3482 O O . ALA B 1 98 ? 18.29100 -16.63600 -38.44700 1.000 89.39000 98 ALA A O 1
ATOM 3484 N N . VAL B 1 99 ? 19.11900 -18.24900 -37.10600 1.000 88.63000 99 VAL A N 1
ATOM 3485 C CA . VAL B 1 99 ? 17.80200 -18.83100 -36.86100 1.000 91.94000 99 VAL A CA 1
ATOM 3486 C C . VAL B 1 99 ? 16.93300 -17.85200 -36.08300 1.000 92.09000 99 VAL A C 1
ATOM 3487 O O . VAL B 1 99 ? 15.74400 -17.68400 -36.37700 1.000 91.30000 99 VAL A O 1
ATOM 3491 N N . ALA B 1 100 ? 17.51700 -17.17900 -35.08800 1.000 87.07000 100 ALA A N 1
ATOM 3492 C CA . ALA B 1 100 ? 16.76400 -16.18800 -34.32700 1.000 87.24000 100 ALA A CA 1
ATOM 3493 C C . ALA B 1 100 ? 16.34900 -15.01500 -35.20600 1.000 86.39000 100 ALA A C 1
ATOM 3494 O O . ALA B 1 100 ? 15.25100 -14.46900 -35.04900 1.000 85.10000 100 ALA A O 1
ATOM 3496 N N . ARG B 1 101 ? 17.20500 -14.62900 -36.15500 1.000 89.84000 101 ARG A N 1
ATOM 3497 C CA . ARG B 1 101 ? 16.88700 -13.49000 -37.00700 1.000 90.32000 101 ARG A CA 1
ATOM 3498 C C . ARG B 1 101 ? 15.71200 -13.80000 -37.92400 1.000 90.63000 101 ARG A C 1
ATOM 3499 O O . ARG B 1 101 ? 14.95900 -12.89100 -38.29400 1.000 90.57000 101 ARG A O 1
ATOM 3507 N N . LYS B 1 102 ? 15.52700 -15.07400 -38.27800 1.000 91.03000 102 LYS A N 1
ATOM 3508 C CA . LYS B 1 102 ? 14.40400 -15.46600 -39.11900 1.000 94.25000 102 LYS A CA 1
ATOM 3509 C C . LYS B 1 102 ? 13.06500 -15.32500 -38.40700 1.000 92.32000 102 LYS A C 1
ATOM 3510 O O . LYS B 1 102 ? 12.02700 -15.27600 -39.07600 1.000 90.23000 102 LYS A O 1
ATOM 3516 N N . TYR B 1 103 ? 13.05900 -15.24900 -37.07500 1.000 92.83000 103 TYR A N 1
ATOM 3517 C CA . TYR B 1 103 ? 11.81800 -15.16900 -36.31800 1.000 87.95000 103 TYR A CA 1
ATOM 3518 C C . TYR B 1 103 ? 11.67900 -13.86700 -35.54900 1.000 86.29000 103 TYR A C 1
ATOM 3519 O O . TYR B 1 103 ? 10.65000 -13.66200 -34.89500 1.000 85.48000 103 TYR A O 1
ATOM 3528 N N . GLY B 1 104 ? 12.67100 -12.98500 -35.60800 1.000 89.78000 104 GLY A N 1
ATOM 3529 C CA . GLY B 1 104 ? 12.63900 -11.79400 -34.78000 1.000 92.08000 104 GLY A CA 1
ATOM 3530 C C . GLY B 1 104 ? 12.72000 -12.12900 -33.30600 1.000 87.81000 104 GLY A C 1
ATOM 3531 O O . GLY B 1 104 ? 11.96100 -11.57100 -32.50100 1.000 87.32000 104 GLY A O 1
ATOM 3532 N N . VAL B 1 105 ? 13.61600 -13.04400 -32.93800 1.000 79.24000 105 VAL A N 1
ATOM 3533 C CA . VAL B 1 105 ? 13.75300 -13.55400 -31.58000 1.000 72.53000 105 VAL A CA 1
ATOM 3534 C C . VAL B 1 105 ? 15.12600 -13.16400 -31.05100 1.000 71.67000 105 VAL A C 1
ATOM 3535 O O . VAL B 1 105 ? 16.11700 -13.20200 -31.78900 1.000 73.97000 105 VAL A O 1
ATOM 3539 N N . LYS B 1 106 ? 15.18300 -12.77800 -29.77500 1.000 68.96000 106 LYS A N 1
ATOM 3540 C CA . LYS B 1 106 ? 16.44400 -12.40400 -29.15100 1.000 63.00000 106 LYS A CA 1
ATOM 3541 C C . LYS B 1 106 ? 17.19900 -13.64400 -28.66200 1.000 64.26000 106 LYS A C 1
ATOM 3542 O O . LYS B 1 106 ? 16.62400 -14.71800 -28.46300 1.000 60.81000 106 LYS A O 1
ATOM 3548 N N . ILE B 1 107 ? 18.50700 -13.48100 -28.46200 1.000 64.27000 107 ILE A N 1
ATOM 3549 C CA . ILE B 1 107 ? 19.38300 -14.57000 -28.04100 1.000 64.06000 107 ILE A CA 1
ATOM 3550 C C . ILE B 1 107 ? 20.18600 -14.12300 -26.82600 1.000 56.12000 107 ILE A C 1
ATOM 3551 O O . ILE B 1 107 ? 20.87800 -13.10200 -26.87600 1.000 58.50000 107 ILE A O 1
ATOM 3556 N N . MET B 1 108 ? 20.11700 -14.90100 -25.75100 1.000 53.65000 108 MET A N 1
ATOM 3557 C CA . MET B 1 108 ? 20.90200 -14.66200 -24.54900 1.000 57.69000 108 MET A CA 1
ATOM 3558 C C . MET B 1 108 ? 22.00700 -15.70400 -24.46300 1.000 57.86000 108 MET A C 1
ATOM 3559 O O . MET B 1 108 ? 21.79600 -16.87500 -24.79400 1.000 58.77000 108 MET A O 1
ATOM 3564 N N . VAL B 1 109 ? 23.19400 -15.27900 -24.04300 1.000 47.89000 109 VAL A N 1
ATOM 3565 C CA . VAL B 1 109 ? 24.33900 -16.17500 -23.96100 1.000 58.89000 109 VAL A CA 1
ATOM 3566 C C . VAL B 1 109 ? 24.98900 -16.03200 -22.59300 1.000 55.41000 109 VAL A C 1
ATOM 3567 O O . VAL B 1 109 ? 25.36900 -14.92600 -22.19100 1.000 55.62000 109 VAL A O 1
ATOM 3571 N N . ASP B 1 110 ? 25.13600 -17.15600 -21.89600 1.000 52.04000 110 ASP A N 1
ATOM 3572 C CA . ASP B 1 110 ? 25.73100 -17.20100 -20.57200 1.000 51.71000 110 ASP A CA 1
ATOM 3573 C C . ASP B 1 110 ? 27.24100 -17.36900 -20.68500 1.000 57.70000 110 ASP A C 1
ATOM 3574 O O . ASP B 1 110 ? 27.74900 -17.95600 -21.64200 1.000 65.97000 110 ASP A O 1
ATOM 3579 N N . LEU B 1 111 ? 27.95500 -16.86500 -19.68400 1.000 54.91000 111 LEU A N 1
ATOM 3580 C CA . LEU B 1 111 ? 29.40900 -16.95300 -19.63400 1.000 62.63000 111 LEU A CA 1
ATOM 3581 C C . LEU B 1 111 ? 29.86100 -17.77300 -18.43200 1.000 64.95000 111 LEU A C 1
ATOM 3582 O O . LEU B 1 111 ? 30.89900 -17.50400 -17.82900 1.000 68.50000 111 LEU A O 1
ATOM 3587 N N . ILE B 1 112 ? 29.10700 -18.82300 -18.10500 1.000 58.82000 112 ILE A N 1
ATOM 3588 C CA . ILE B 1 112 ? 29.33400 -19.54500 -16.85800 1.000 61.79000 112 ILE A CA 1
ATOM 3589 C C . ILE B 1 112 ? 30.67400 -20.27900 -16.86600 1.000 74.48000 112 ILE A C 1
ATOM 3590 O O . ILE B 1 112 ? 31.30700 -20.43700 -15.81400 1.000 81.82000 112 ILE A O 1
ATOM 3595 N N . GLY B 1 113 ? 31.14300 -20.72100 -18.02800 1.000 68.49000 113 GLY A N 1
ATOM 3596 C CA . GLY B 1 113 ? 32.38600 -21.46800 -18.05400 1.000 74.67000 113 GLY A CA 1
ATOM 3597 C C . GLY B 1 113 ? 33.49600 -20.81000 -18.84900 1.000 75.17000 113 GLY A C 1
ATOM 3598 O O . GLY B 1 113 ? 34.46700 -21.47000 -19.23200 1.000 73.23000 113 GLY A O 1
ATOM 3599 N N . VAL B 1 114 ? 33.37600 -19.50900 -19.08500 1.000 71.25000 114 VAL A N 1
ATOM 3600 C CA . VAL B 1 114 ? 34.31500 -18.79400 -19.94100 1.000 68.60000 114 VAL A CA 1
ATOM 3601 C C . VAL B 1 114 ? 35.57000 -18.44500 -19.15200 1.000 78.26000 114 VAL A C 1
ATOM 3602 O O . VAL B 1 114 ? 35.49400 -17.99100 -18.00500 1.000 75.43000 114 VAL A O 1
ATOM 3606 N N . LYS B 1 115 ? 36.73400 -18.67600 -19.76700 1.000 89.85000 115 LYS A N 1
ATOM 3607 C CA . LYS B 1 115 ? 38.02900 -18.34200 -19.18200 1.000 84.98000 115 LYS A CA 1
ATOM 3608 C C . LYS B 1 115 ? 38.13800 -16.84600 -18.91900 1.000 79.38000 115 LYS A C 1
ATOM 3609 O O . LYS B 1 115 ? 38.15400 -16.41100 -17.76400 1.000 82.72000 115 LYS A O 1
ATOM 3615 N N . ASP B 1 116 ? 38.22700 -16.05700 -19.98700 1.000 84.78000 116 ASP A N 1
ATOM 3616 C CA . ASP B 1 116 ? 38.28000 -14.59800 -19.90600 1.000 85.79000 116 ASP A CA 1
ATOM 3617 C C . ASP B 1 116 ? 36.88000 -14.06900 -20.20200 1.000 83.29000 116 ASP A C 1
ATOM 3618 O O . ASP B 1 116 ? 36.48500 -13.93700 -21.36300 1.000 75.85000 116 ASP A O 1
ATOM 3623 N N . LYS B 1 117 ? 36.12600 -13.76600 -19.14100 1.000 84.58000 117 LYS A N 1
ATOM 3624 C CA . LYS B 1 117 ? 34.75000 -13.31700 -19.32200 1.000 77.29000 117 LYS A CA 1
ATOM 3625 C C . LYS B 1 117 ? 34.68400 -11.98200 -20.05300 1.000 77.14000 117 LYS A C 1
ATOM 3626 O O . LYS B 1 117 ? 33.75700 -11.75200 -20.83800 1.000 70.10000 117 LYS A O 1
ATOM 3632 N N . VAL B 1 118 ? 35.66300 -11.10300 -19.83000 1.000 81.25000 118 VAL A N 1
ATOM 3633 C CA . VAL B 1 118 ? 35.62800 -9.78200 -20.45200 1.000 77.88000 118 VAL A CA 1
ATOM 3634 C C . VAL B 1 118 ? 35.74400 -9.90200 -21.96500 1.000 80.24000 118 VAL A C 1
ATOM 3635 O O . VAL B 1 118 ? 34.88600 -9.41200 -22.70500 1.000 77.56000 118 VAL A O 1
ATOM 3639 N N . GLN B 1 119 ? 36.78800 -10.58200 -22.44500 1.000 80.00000 119 GLN A N 1
ATOM 3640 C CA . GLN B 1 119 ? 37.00100 -10.71900 -23.88300 1.000 81.99000 119 GLN A CA 1
ATOM 3641 C C . GLN B 1 119 ? 35.81900 -11.39800 -24.56500 1.000 81.57000 119 GLN A C 1
ATOM 3642 O O . GLN B 1 119 ? 35.29100 -10.88300 -25.55700 1.000 84.10000 119 GLN A O 1
ATOM 3648 N N . ARG B 1 120 ? 35.35500 -12.52600 -24.01500 1.000 81.49000 120 ARG A N 1
ATOM 3649 C CA . ARG B 1 120 ? 34.30600 -13.30300 -24.67600 1.000 80.62000 120 ARG A CA 1
ATOM 3650 C C . ARG B 1 120 ? 33.03500 -12.48600 -24.87000 1.000 80.67000 120 ARG A C 1
ATOM 3651 O O . ARG B 1 120 ? 32.35300 -12.62400 -25.89100 1.000 76.25000 120 ARG A O 1
ATOM 3659 N N . ALA B 1 121 ? 32.70700 -11.61500 -23.91500 1.000 81.29000 121 ALA A N 1
ATOM 3660 C CA . ALA B 1 121 ? 31.49200 -10.82000 -24.05100 1.000 80.44000 121 ALA A CA 1
ATOM 3661 C C . ALA B 1 121 ? 31.59100 -9.86400 -25.23300 1.000 77.37000 121 ALA A C 1
ATOM 3662 O O . ALA B 1 121 ? 30.61900 -9.66900 -25.97300 1.000 73.81000 121 ALA A O 1
ATOM 3664 N N . LYS B 1 122 ? 32.75900 -9.26000 -25.42900 1.000 75.26000 122 LYS A N 1
ATOM 3665 C CA . LYS B 1 122 ? 32.90700 -8.25900 -26.47700 1.000 82.18000 122 LYS A CA 1
ATOM 3666 C C . LYS B 1 122 ? 32.77900 -8.88200 -27.86700 1.000 81.08000 122 LYS A C 1
ATOM 3667 O O . LYS B 1 122 ? 32.11800 -8.32100 -28.75000 1.000 80.41000 122 LYS A O 1
ATOM 3673 N N . GLU B 1 123 ? 33.43900 -10.02200 -28.09600 1.000 81.93000 123 GLU A N 1
ATOM 3674 C CA . GLU B 1 123 ? 33.32000 -10.67100 -29.40000 1.000 87.17000 123 GLU A CA 1
ATOM 3675 C C . GLU B 1 123 ? 31.91600 -11.21600 -29.61800 1.000 86.33000 123 GLU A C 1
ATOM 3676 O O . GLU B 1 123 ? 31.47600 -11.34600 -30.76500 1.000 85.46000 123 GLU A O 1
ATOM 3682 N N . LEU B 1 124 ? 31.20800 -11.55900 -28.53700 1.000 86.64000 124 LEU A N 1
ATOM 3683 C CA . LEU B 1 124 ? 29.79800 -11.91600 -28.66000 1.000 81.04000 124 LEU A CA 1
ATOM 3684 C C . LEU B 1 124 ? 28.98300 -10.72000 -29.13000 1.000 80.22000 124 LEU A C 1
ATOM 3685 O O . LEU B 1 124 ? 28.06000 -10.86200 -29.94000 1.000 80.77000 124 LEU A O 1
ATOM 3690 N N . GLU B 1 125 ? 29.32900 -9.52500 -28.64700 1.000 78.30000 125 GLU A N 1
ATOM 3691 C CA . GLU B 1 125 ? 28.64600 -8.31700 -29.09000 1.000 79.63000 125 GLU A CA 1
ATOM 3692 C C . GLU B 1 125 ? 28.90000 -8.04900 -30.56900 1.000 88.02000 125 GLU A C 1
ATOM 3693 O O . GLU B 1 125 ? 28.05500 -7.45100 -31.24500 1.000 93.29000 125 GLU A O 1
ATOM 3699 N N . GLN B 1 126 ? 30.03600 -8.51200 -31.09400 1.000 89.58000 126 GLN A N 1
ATOM 3700 C CA . GLN B 1 126 ? 30.36300 -8.27500 -32.49600 1.000 87.52000 126 GLN A CA 1
ATOM 3701 C C . GLN B 1 126 ? 29.47100 -9.09200 -33.42300 1.000 90.67000 126 GLN A C 1
ATOM 3702 O O . GLN B 1 126 ? 29.06600 -8.61000 -34.48700 1.000 96.44000 126 GLN A O 1
ATOM 3708 N N . MET B 1 127 ? 29.17800 -10.34100 -33.05300 1.000 84.42000 127 MET A N 1
ATOM 3709 C CA . MET B 1 127 ? 28.34500 -11.20000 -33.88900 1.000 91.16000 127 MET A CA 1
ATOM 3710 C C . MET B 1 127 ? 26.86900 -10.82300 -33.85700 1.000 89.04000 127 MET A C 1
ATOM 3711 O O . MET B 1 127 ? 26.10300 -11.31500 -34.69300 1.000 81.22000 127 MET A O 1
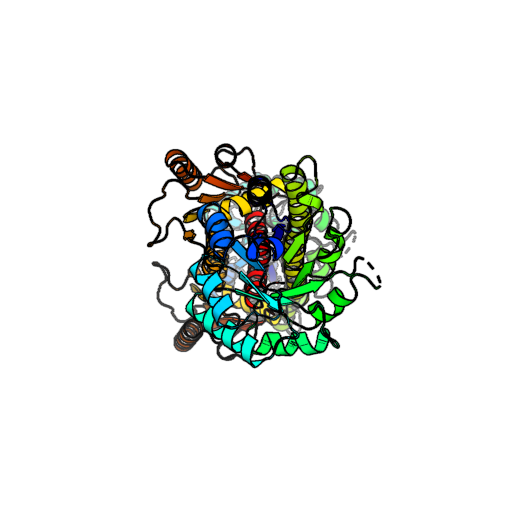ATOM 3716 N N . GLY B 1 128 ? 26.44700 -9.98300 -32.92500 1.000 90.77000 128 GLY A N 1
ATOM 3717 C CA . GLY B 1 128 ? 25.06400 -9.58200 -32.84100 1.000 93.41000 128 GLY A CA 1
ATOM 3718 C C . GLY B 1 128 ? 24.27300 -10.24400 -31.73800 1.000 86.26000 128 GLY A C 1
ATOM 3719 O O . GLY B 1 128 ? 23.03700 -10.20900 -31.78400 1.000 77.44000 128 GLY A O 1
ATOM 3720 N N . VAL B 1 129 ? 24.94600 -10.84800 -30.75400 1.000 82.89000 129 VAL A N 1
ATOM 3721 C CA . VAL B 1 129 ? 24.25700 -11.40200 -29.59800 1.000 74.01000 129 VAL A CA 1
ATOM 3722 C C . VAL B 1 129 ? 23.52700 -10.28800 -28.87000 1.000 73.18000 129 VAL A C 1
ATOM 3723 O O . VAL B 1 129 ? 24.06600 -9.19400 -28.66300 1.000 76.33000 129 VAL A O 1
ATOM 3727 N N . HIS B 1 130 ? 22.29000 -10.56500 -28.46800 1.000 67.17000 130 HIS A N 1
ATOM 3728 C CA . HIS B 1 130 ? 21.45000 -9.50800 -27.92600 1.000 65.67000 130 HIS A CA 1
ATOM 3729 C C . HIS B 1 130 ? 21.72100 -9.25100 -26.45100 1.000 61.63000 130 HIS A C 1
ATOM 3730 O O . HIS B 1 130 ? 21.81100 -8.09100 -26.03400 1.000 63.42000 130 HIS A O 1
ATOM 3737 N N . TYR B 1 131 ? 21.85300 -10.30100 -25.64700 1.000 60.20000 131 TYR A N 1
ATOM 3738 C CA . TYR B 1 131 ? 22.06200 -10.13900 -24.21500 1.000 62.65000 131 TYR A CA 1
ATOM 3739 C C . TYR B 1 131 ? 23.18100 -11.05500 -23.73200 1.000 59.55000 131 TYR A C 1
ATOM 3740 O O . TYR B 1 131 ? 23.41700 -12.13300 -24.29100 1.000 54.10000 131 TYR A O 1
ATOM 3749 N N . ILE B 1 132 ? 23.85600 -10.61300 -22.66900 1.000 57.59000 132 ILE A N 1
ATOM 3750 C CA . ILE B 1 132 ? 24.91400 -11.37000 -22.00900 1.000 58.29000 132 ILE A CA 1
ATOM 3751 C C . ILE B 1 132 ? 24.46400 -11.69100 -20.59000 1.000 55.34000 132 ILE A C 1
ATOM 3752 O O . ILE B 1 132 ? 24.09400 -10.79000 -19.83200 1.000 49.97000 132 ILE A O 1
ATOM 3757 N N . LEU B 1 133 ? 24.53100 -12.96700 -20.22700 1.000 54.60000 133 LEU A N 1
ATOM 3758 C CA . LEU B 1 133 ? 24.15800 -13.45100 -18.90500 1.000 48.33000 133 LEU A CA 1
ATOM 3759 C C . LEU B 1 133 ? 25.42200 -13.79300 -18.12700 1.000 51.46000 133 LEU A C 1
ATOM 3760 O O . LEU B 1 133 ? 26.27100 -14.54900 -18.61200 1.000 49.54000 133 LEU A O 1
ATOM 3765 N N . VAL B 1 134 ? 25.55800 -13.20900 -16.93900 1.000 48.60000 134 VAL A N 1
ATOM 3766 C CA . VAL B 1 134 ? 26.65600 -13.50900 -16.03500 1.000 47.94000 134 VAL A CA 1
ATOM 3767 C C . VAL B 1 134 ? 26.05900 -13.88900 -14.68700 1.000 47.43000 134 VAL A C 1
ATOM 3768 O O . VAL B 1 134 ? 24.88900 -13.63000 -14.40500 1.000 49.42000 134 VAL A O 1
ATOM 3772 N N . HIS B 1 135 ? 26.87500 -14.52600 -13.85700 1.000 45.85000 135 HIS A N 1
ATOM 3773 C CA . HIS B 1 135 ? 26.43800 -15.00100 -12.55500 1.000 47.22000 135 HIS A CA 1
ATOM 3774 C C . HIS B 1 135 ? 27.09700 -14.19900 -11.44200 1.000 43.21000 135 HIS A C 1
ATOM 3775 O O . HIS B 1 135 ? 28.21700 -13.70300 -11.59000 1.000 48.64000 135 HIS A O 1
ATOM 3782 N N . THR B 1 136 ? 26.37400 -14.06600 -10.32700 1.000 42.49000 136 THR A N 1
ATOM 3783 C CA . THR B 1 136 ? 26.83900 -13.22200 -9.23100 1.000 48.22000 136 THR A CA 1
ATOM 3784 C C . THR B 1 136 ? 28.01300 -13.85500 -8.50100 1.000 50.64000 136 THR A C 1
ATOM 3785 O O . THR B 1 136 ? 28.93400 -13.15200 -8.07100 1.000 54.72000 136 THR A O 1
ATOM 3789 N N . GLY B 1 137 ? 27.98500 -15.17100 -8.32200 1.000 51.99000 137 GLY A N 1
ATOM 3790 C CA . GLY B 1 137 ? 28.99900 -15.84200 -7.54100 1.000 54.10000 137 GLY A CA 1
ATOM 3791 C C . GLY B 1 137 ? 28.68900 -15.95000 -6.06600 1.000 58.90000 137 GLY A C 1
ATOM 3792 O O . GLY B 1 137 ? 29.57200 -16.33800 -5.29200 1.000 65.37000 137 GLY A O 1
ATOM 3793 N N . ILE B 1 138 ? 27.47500 -15.58800 -5.64700 1.000 63.85000 138 ILE A N 1
ATOM 3794 C CA . ILE B 1 138 ? 27.09500 -15.72900 -4.24600 1.000 64.37000 138 ILE A CA 1
ATOM 3795 C C . ILE B 1 138 ? 26.99400 -17.19900 -3.86900 1.000 67.70000 138 ILE A C 1
ATOM 3796 O O . ILE B 1 138 ? 27.34500 -17.59600 -2.75000 1.000 78.32000 138 ILE A O 1
ATOM 3801 N N . THR B 1 146 ? 35.16000 -13.88100 -5.49900 1.000 75.26000 146 THR A N 1
ATOM 3802 C CA . THR B 1 146 ? 34.87800 -12.45200 -5.39000 1.000 80.02000 146 THR A CA 1
ATOM 3803 C C . THR B 1 146 ? 33.54200 -12.14600 -6.05700 1.000 77.38000 146 THR A C 1
ATOM 3804 O O . THR B 1 146 ? 33.49700 -11.84500 -7.25700 1.000 74.83000 146 THR A O 1
ATOM 3808 N N . PRO B 1 147 ? 32.43500 -12.23400 -5.31800 1.000 76.55000 147 PRO A N 1
ATOM 3809 C CA . PRO B 1 147 ? 31.11700 -12.01500 -5.92900 1.000 71.62000 147 PRO A CA 1
ATOM 3810 C C . PRO B 1 147 ? 30.98500 -10.63000 -6.54700 1.000 71.51000 147 PRO A C 1
ATOM 3811 O O . PRO B 1 147 ? 31.57200 -9.65200 -6.07900 1.000 72.10000 147 PRO A O 1
ATOM 3815 N N . LEU B 1 148 ? 30.19300 -10.56600 -7.61700 1.000 71.65000 148 LEU A N 1
ATOM 3816 C CA . LEU B 1 148 ? 29.87400 -9.37500 -8.40100 1.000 71.17000 148 LEU A CA 1
ATOM 3817 C C . LEU B 1 148 ? 31.07300 -8.79300 -9.14400 1.000 66.62000 148 LEU A C 1
ATOM 3818 O O . LEU B 1 148 ? 30.91500 -7.77700 -9.82900 1.000 69.30000 148 LEU A O 1
ATOM 3823 N N . GLU B 1 149 ? 32.25400 -9.40800 -9.06200 1.000 68.55000 149 GLU A N 1
ATOM 3824 C CA . GLU B 1 149 ? 33.38800 -8.89500 -9.82600 1.000 72.69000 149 GLU A CA 1
ATOM 3825 C C . GLU B 1 149 ? 33.15300 -9.04100 -11.32500 1.000 71.17000 149 GLU A C 1
ATOM 3826 O O . GLU B 1 149 ? 33.43700 -8.11600 -12.09500 1.000 71.56000 149 GLU A O 1
ATOM 3832 N N . ASP B 1 150 ? 32.62400 -10.19000 -11.75500 1.000 69.58000 150 ASP A N 1
ATOM 3833 C CA . ASP B 1 150 ? 32.30700 -10.37800 -13.16600 1.000 64.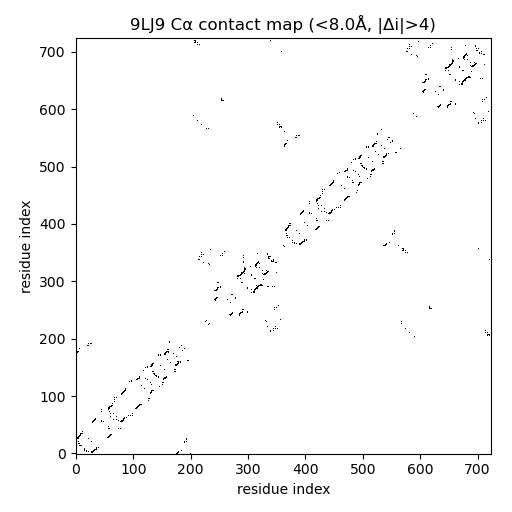60000 150 ASP A CA 1
ATOM 3834 C C . ASP B 1 150 ? 31.27600 -9.36300 -13.64200 1.000 69.15000 150 ASP A C 1
ATOM 3835 O O . ASP B 1 150 ? 31.42100 -8.78700 -14.72600 1.000 69.78000 150 ASP A O 1
ATOM 3840 N N . LEU B 1 151 ? 30.23200 -9.12600 -12.84200 1.000 65.77000 151 LEU A N 1
ATOM 3841 C CA . LEU B 1 151 ? 29.20500 -8.16800 -13.23700 1.000 59.26000 151 LEU A CA 1
ATOM 3842 C C . LEU B 1 151 ? 29.78800 -6.78100 -13.45900 1.000 66.00000 151 LEU A C 1
ATOM 3843 O O . LEU B 1 151 ? 29.31400 -6.04100 -14.32900 1.000 66.73000 151 LEU A O 1
ATOM 3848 N N . GLU B 1 152 ? 30.84100 -6.43200 -12.71900 1.000 66.72000 152 GLU A N 1
ATOM 3849 C CA . GLU B 1 152 ? 31.51400 -5.15500 -12.93200 1.000 65.98000 152 GLU A CA 1
ATOM 3850 C C . GLU B 1 152 ? 32.10200 -5.07200 -14.33300 1.000 70.30000 152 GLU A C 1
ATOM 3851 O O . GLU B 1 152 ? 31.77900 -4.16100 -15.10200 1.000 67.90000 152 GLU A O 1
ATOM 3857 N N . LYS B 1 153 ? 32.93200 -6.04800 -14.69900 1.000 69.35000 153 LYS A N 1
ATOM 3858 C CA . LYS B 1 153 ? 33.72100 -5.93000 -15.91800 1.000 69.94000 153 LYS A CA 1
ATOM 3859 C C . LYS B 1 153 ? 32.87200 -6.13600 -17.16600 1.000 67.13000 153 LYS A C 1
ATOM 3860 O O . LYS B 1 153 ? 33.06200 -5.43600 -18.16700 1.000 70.71000 153 LYS A O 1
ATOM 3866 N N . VAL B 1 154 ? 31.94100 -7.09300 -17.14000 1.000 65.78000 154 VAL A N 1
ATOM 3867 C CA . VAL B 1 154 ? 31.10200 -7.32400 -18.31600 1.000 64.01000 154 VAL A CA 1
ATOM 3868 C C . VAL B 1 154 ? 30.24100 -6.10300 -18.61000 1.000 66.32000 154 VAL A C 1
ATOM 3869 O O . VAL B 1 154 ? 30.04300 -5.73400 -19.77500 1.000 65.38000 154 VAL A O 1
ATOM 3873 N N . VAL B 1 155 ? 29.74200 -5.43600 -17.56500 1.000 70.22000 155 VAL A N 1
ATOM 3874 C CA . VAL B 1 155 ? 28.94200 -4.23300 -17.77600 1.000 69.79000 155 VAL A CA 1
ATOM 3875 C C . VAL B 1 155 ? 29.79500 -3.13700 -18.39700 1.000 71.47000 155 VAL A C 1
ATOM 3876 O O . VAL B 1 155 ? 29.37100 -2.46400 -19.34500 1.000 70.39000 155 VAL A O 1
ATOM 3880 N N . LYS B 1 156 ? 31.01600 -2.95300 -17.88800 1.000 71.06000 156 LYS A N 1
ATOM 3881 C CA . LYS B 1 156 ? 31.92000 -1.93300 -18.40100 1.000 66.59000 156 LYS A CA 1
ATOM 3882 C C . LYS B 1 156 ? 32.53500 -2.29400 -19.74700 1.000 65.68000 156 LYS A C 1
ATOM 3883 O O . LYS B 1 156 ? 33.30900 -1.49300 -20.27600 1.000 71.09000 156 LYS A O 1
ATOM 3889 N N . ALA B 1 157 ? 32.22000 -3.45800 -20.31600 1.000 67.93000 157 ALA A N 1
ATOM 3890 C CA . ALA B 1 157 ? 32.84400 -3.90500 -21.55500 1.000 71.94000 157 ALA A CA 1
ATOM 3891 C C . ALA B 1 157 ? 31.93000 -3.87500 -22.76900 1.000 74.83000 157 ALA A C 1
ATOM 3892 O O . ALA B 1 157 ? 32.42500 -3.73300 -23.89000 1.000 78.75000 157 ALA A O 1
ATOM 3894 N N . VAL B 1 158 ? 30.62100 -4.02600 -22.58700 1.000 71.79000 158 VAL A N 1
ATOM 3895 C CA . VAL B 1 158 ? 29.68700 -4.11300 -23.70000 1.000 72.93000 158 VAL A CA 1
ATOM 3896 C C . VAL B 1 158 ? 28.62000 -3.03400 -23.54600 1.000 71.75000 158 VAL A C 1
ATOM 3897 O O . VAL B 1 158 ? 28.46400 -2.42300 -22.48900 1.000 73.74000 158 VAL A O 1
ATOM 3901 N N . LYS B 1 159 ? 27.88600 -2.80300 -24.63400 1.000 71.04000 159 LYS A N 1
ATOM 3902 C CA . LYS B 1 159 ? 26.80400 -1.83100 -24.65100 1.000 69.43000 159 LYS A CA 1
ATOM 3903 C C . LYS B 1 159 ? 25.42900 -2.47600 -24.57800 1.000 67.17000 159 LYS A C 1
ATOM 3904 O O . LYS B 1 159 ? 24.47100 -1.81000 -24.16800 1.000 71.17000 159 LYS A O 1
ATOM 3910 N N . ILE B 1 160 ? 25.31400 -3.74500 -24.95800 1.000 70.25000 160 ILE A N 1
ATOM 3911 C CA . ILE B 1 160 ? 24.04900 -4.47900 -24.95200 1.000 70.56000 160 ILE A CA 1
ATOM 3912 C C . ILE B 1 160 ? 23.64500 -4.77200 -23.50800 1.000 60.81000 160 ILE A C 1
ATOM 3913 O O . ILE B 1 160 ? 24.48700 -4.68200 -22.60100 1.000 61.72000 160 ILE A O 1
ATOM 3918 N N . PRO B 1 161 ? 22.37500 -5.07500 -23.23500 1.000 59.04000 161 PRO A N 1
ATOM 3919 C CA . PRO B 1 161 ? 21.97100 -5.36200 -21.85200 1.000 61.73000 161 PRO A CA 1
ATOM 3920 C C . PRO B 1 161 ? 22.66500 -6.60000 -21.29400 1.000 56.80000 161 PRO A C 1
ATOM 3921 O O . PRO B 1 161 ? 22.91600 -7.57700 -22.00400 1.000 59.33000 161 PRO A O 1
ATOM 3925 N N . VAL B 1 162 ? 22.95600 -6.55800 -19.99600 1.000 56.47000 162 VAL A N 1
ATOM 3926 C CA . VAL B 1 162 ? 23.62400 -7.65000 -19.29600 1.000 57.12000 162 VAL A CA 1
ATOM 3927 C C . VAL B 1 162 ? 22.64300 -8.24100 -18.29300 1.000 51.60000 162 VAL A C 1
ATOM 3928 O O . VAL B 1 162 ? 22.10700 -7.52600 -17.44000 1.000 51.97000 162 VAL A O 1
ATOM 3932 N N . ALA B 1 163 ? 22.41600 -9.54600 -18.39000 1.000 54.43000 163 ALA A N 1
ATOM 3933 C CA . ALA B 1 163 ? 21.55400 -10.25800 -17.45700 1.000 51.67000 163 ALA A CA 1
ATOM 3934 C C . ALA B 1 163 ? 22.38400 -10.85100 -16.32600 1.000 50.51000 163 ALA A C 1
ATOM 3935 O O . ALA B 1 163 ? 23.51600 -11.29800 -16.53400 1.000 49.68000 163 ALA A O 1
ATOM 3937 N N . VAL B 1 164 ? 21.81700 -10.84600 -15.12500 1.000 48.47000 164 VAL A N 1
ATOM 3938 C CA . VAL B 1 164 ? 22.50700 -11.36100 -13.95100 1.000 47.01000 164 VAL A CA 1
ATOM 3939 C C . VAL B 1 164 ? 21.62700 -12.38600 -13.24600 1.000 48.97000 164 VAL A C 1
ATOM 3940 O O . VAL B 1 164 ? 20.39300 -12.31300 -13.27500 1.000 47.20000 164 VAL A O 1
ATOM 3944 N N . ALA B 1 165 ? 22.28900 -13.34400 -12.58900 1.000 46.53000 165 ALA A N 1
ATOM 3945 C CA . ALA B 1 165 ? 21.58300 -14.42100 -11.86500 1.000 44.24000 165 ALA A CA 1
ATOM 3946 C C . ALA B 1 165 ? 22.49400 -14.96300 -10.76700 1.000 45.73000 165 ALA A C 1
ATOM 3947 O O . ALA B 1 165 ? 23.71600 -14.93000 -10.94500 1.000 45.54000 165 ALA A O 1
ATOM 3949 N N . GLY B 1 166 ? 21.91800 -15.43500 -9.66100 1.000 46.68000 166 GLY A N 1
ATOM 3950 C CA . GLY B 1 166 ? 22.72600 -16.06200 -8.60400 1.000 41.36000 166 GLY A CA 1
ATOM 3951 C C . GLY B 1 166 ? 22.43600 -15.52300 -7.22500 1.000 40.06000 166 GLY A C 1
ATOM 3952 O O . GLY B 1 166 ? 23.06200 -14.52900 -6.84200 1.000 49.37000 166 GLY A O 1
ATOM 3953 N N . GLY B 1 167 ? 21.55200 -16.17600 -6.48100 1.000 39.12000 167 GLY A N 1
ATOM 3954 C CA . GLY B 1 167 ? 21.27400 -15.76600 -5.09500 1.000 42.37000 167 GLY A CA 1
ATOM 3955 C C . GLY B 1 167 ? 20.65800 -14.39100 -5.01600 1.000 54.05000 167 GLY A C 1
ATOM 3956 O O . GLY B 1 167 ? 21.03400 -13.62700 -4.11000 1.000 56.22000 167 GLY A O 1
ATOM 3957 N N . LEU B 1 168 ? 19.71500 -14.09400 -5.90500 1.000 50.53000 168 LEU A N 1
ATOM 3958 C CA . LEU B 1 168 ? 19.12600 -12.73500 -5.94900 1.000 43.66000 168 LEU A CA 1
ATOM 3959 C C . LEU B 1 168 ? 17.82800 -12.68800 -5.13500 1.000 47.99000 168 LEU A C 1
ATOM 3960 O O . LEU B 1 168 ? 16.84800 -13.33600 -5.53300 1.000 44.59000 168 LEU A O 1
ATOM 3965 N N . ASN B 1 169 ? 17.85400 -11.98000 -4.00900 1.000 49.03000 169 ASN A N 1
ATOM 3966 C CA . ASN B 1 169 ? 16.66100 -11.78900 -3.19700 1.000 38.99000 169 ASN A CA 1
ATOM 3967 C C . ASN B 1 169 ? 16.49500 -10.29600 -2.92800 1.000 42.66000 169 ASN A C 1
ATOM 3968 O O . ASN B 1 169 ? 17.15700 -9.47700 -3.57100 1.000 44.74000 169 ASN A O 1
ATOM 3973 N N . LEU B 1 170 ? 15.62100 -9.91500 -1.99400 1.000 41.38000 170 LEU A N 1
ATOM 3974 C CA . LEU B 1 170 ? 15.39900 -8.49200 -1.75900 1.000 38.14000 170 LEU A CA 1
ATOM 3975 C C . LEU B 1 170 ? 16.62200 -7.76900 -1.19200 1.000 42.20000 170 LEU A C 1
ATOM 3976 O O . LEU B 1 170 ? 16.68700 -6.54100 -1.28900 1.000 50.21000 170 LEU A O 1
ATOM 3981 N N . GLU B 1 171 ? 17.60500 -8.48000 -0.63500 1.000 42.39000 171 GLU A N 1
ATOM 3982 C CA . GLU B 1 171 ? 18.77500 -7.79200 -0.09600 1.000 46.12000 171 GLU A CA 1
ATOM 3983 C C . GLU B 1 171 ? 19.89200 -7.63700 -1.12000 1.000 47.07000 171 GLU A C 1
ATOM 3984 O O . GLU B 1 171 ? 20.62800 -6.64500 -1.08300 1.000 49.90000 171 GLU A O 1
ATOM 3990 N N . THR B 1 172 ? 20.05600 -8.60800 -2.01400 1.000 45.29000 172 THR A N 1
ATOM 3991 C CA . THR B 1 172 ? 21.17400 -8.60100 -2.94300 1.000 46.07000 172 THR A CA 1
ATOM 3992 C C . THR B 1 172 ? 20.82300 -7.99800 -4.29200 1.000 46.89000 172 THR A C 1
ATOM 3993 O O . THR B 1 172 ? 21.73300 -7.66700 -5.06100 1.000 48.34000 172 THR A O 1
ATOM 3997 N N . ILE B 1 173 ? 19.53200 -7.85100 -4.59500 1.000 43.62000 173 ILE A N 1
ATOM 3998 C CA . ILE B 1 173 ? 19.13900 -7.22900 -5.86100 1.000 46.29000 173 ILE A CA 1
ATOM 3999 C C . ILE B 1 173 ? 19.58100 -5.77800 -5.94500 1.000 48.67000 173 ILE A C 1
ATOM 4000 O O . ILE B 1 173 ? 20.08700 -5.37400 -7.00200 1.000 50.77000 173 ILE A O 1
ATOM 4005 N N . PRO B 1 174 ? 19.45100 -4.94100 -4.90300 1.000 45.51000 174 PRO A N 1
ATOM 4006 C CA . PRO B 1 174 ? 19.88900 -3.54200 -5.05100 1.000 44.50000 174 PRO A CA 1
ATOM 4007 C C . PRO B 1 174 ? 21.32800 -3.38900 -5.49600 1.000 45.71000 174 PRO A C 1
ATOM 4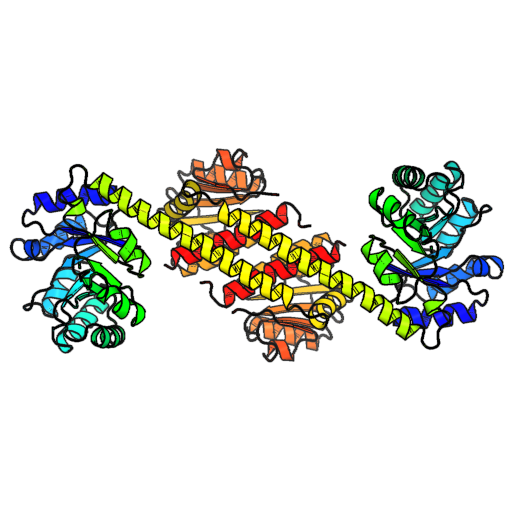008 O O . PRO B 1 174 ? 21.63700 -2.43800 -6.22200 1.000 49.41000 174 PRO A O 1
ATOM 4012 N N . LYS B 1 175 ? 22.20600 -4.32700 -5.13900 1.000 46.01000 175 LYS A N 1
ATOM 4013 C CA . LYS B 1 175 ? 23.61100 -4.18500 -5.50500 1.000 44.18000 175 LYS A CA 1
ATOM 4014 C C . LYS B 1 175 ? 23.82800 -4.43100 -6.99400 1.000 45.55000 175 LYS A C 1
ATOM 4015 O O . LYS B 1 175 ? 24.56900 -3.69100 -7.65000 1.000 49.65000 175 LYS A O 1
ATOM 4021 N N . VAL B 1 176 ? 23.22600 -5.49000 -7.54200 1.000 47.47000 176 VAL A N 1
ATOM 4022 C CA . VAL B 1 176 ? 23.43400 -5.76700 -8.95900 1.000 44.20000 176 VAL A CA 1
ATOM 4023 C C . VAL B 1 176 ? 22.83100 -4.65900 -9.81900 1.000 45.24000 176 VAL A C 1
ATOM 4024 O O . VAL B 1 176 ? 23.30000 -4.40500 -10.93600 1.000 46.98000 176 VAL A O 1
ATOM 4028 N N . ILE B 1 177 ? 21.81000 -3.96300 -9.31300 1.000 47.06000 177 ILE A N 1
ATOM 4029 C CA . ILE B 1 177 ? 21.26700 -2.82200 -10.04100 1.000 52.36000 177 ILE A CA 1
ATOM 4030 C C . ILE B 1 177 ? 22.27200 -1.67700 -10.04400 1.000 51.43000 177 ILE A C 1
ATOM 4031 O O . ILE B 1 177 ? 22.47600 -1.00900 -11.06600 1.000 43.25000 177 ILE A O 1
ATOM 4036 N N . GLU B 1 178 ? 22.94200 -1.45900 -8.91000 1.000 47.82000 178 GLU A N 1
ATOM 4037 C CA . GLU B 1 178 ? 23.93000 -0.39100 -8.81200 1.000 46.48000 178 GLU A CA 1
ATOM 4038 C C . GLU B 1 178 ? 25.10100 -0.61600 -9.76000 1.000 54.33000 178 GLU A C 1
ATOM 4039 O O . GLU B 1 178 ? 25.75300 0.34600 -10.18200 1.000 60.85000 178 GLU A O 1
ATOM 4045 N N . LEU B 1 179 ? 25.38400 -1.87000 -10.10200 1.000 52.26000 179 LEU A N 1
ATOM 4046 C CA . LEU B 1 179 ? 26.50000 -2.20300 -10.97400 1.000 47.69000 179 LEU A CA 1
ATOM 4047 C C . LEU B 1 179 ? 26.12700 -2.20200 -12.45200 1.000 51.88000 179 LEU A C 1
ATOM 4048 O O . LEU B 1 179 ? 26.98000 -2.51200 -13.28800 1.000 57.59000 179 LEU A O 1
ATOM 4053 N N . GLY B 1 180 ? 24.88400 -1.87700 -12.79200 1.000 46.47000 180 GLY A N 1
ATOM 4054 C CA . GLY B 1 180 ? 24.48400 -1.72300 -14.17300 1.000 48.93000 180 GLY A CA 1
ATOM 4055 C C . GLY B 1 180 ? 23.84000 -2.92100 -14.83900 1.000 53.82000 180 GLY A C 1
ATOM 4056 O O . GLY B 1 180 ? 23.76700 -2.94800 -16.07400 1.000 57.10000 180 GLY A O 1
ATOM 4057 N N . ALA B 1 181 ? 23.36400 -3.90000 -14.07600 1.000 47.42000 181 ALA A N 1
ATOM 4058 C CA . ALA B 1 181 ? 22.65300 -5.02100 -14.67400 1.000 51.51000 181 ALA A CA 1
ATOM 4059 C C . ALA B 1 181 ? 21.27400 -4.57500 -15.15000 1.000 44.10000 181 ALA A C 1
ATOM 4060 O O . ALA B 1 181 ? 20.58500 -3.80500 -14.47600 1.000 43.78000 181 ALA A O 1
ATOM 4062 N N . THR B 1 182 ? 20.89400 -5.02600 -16.34400 1.000 46.31000 182 THR A N 1
ATOM 4063 C CA . THR B 1 182 ? 19.61500 -4.66700 -16.94600 1.000 49.14000 182 THR A CA 1
ATOM 4064 C C . THR B 1 182 ? 18.53900 -5.71200 -16.68700 1.000 47.04000 182 THR A C 1
ATOM 4065 O O . THR B 1 182 ? 17.39000 -5.36600 -16.38600 1.000 43.61000 182 THR A O 1
ATOM 4069 N N . ILE B 1 183 ? 18.88400 -6.98500 -16.82900 1.000 44.92000 183 ILE A N 1
ATOM 4070 C CA . ILE B 1 183 ? 17.95000 -8.08600 -16.63700 1.000 44.64000 183 ILE A CA 1
ATOM 4071 C C . ILE B 1 183 ? 18.30400 -8.77500 -15.32900 1.000 41.89000 183 ILE A C 1
ATOM 4072 O O . ILE B 1 183 ? 19.43300 -9.24700 -15.15100 1.000 46.89000 183 ILE A O 1
ATOM 4077 N N . VAL B 1 184 ? 17.34300 -8.82400 -14.41400 1.000 40.33000 184 VAL A N 1
ATOM 4078 C CA . VAL B 1 184 ? 17.51300 -9.44700 -13.10900 1.000 38.10000 184 VAL A CA 1
ATOM 4079 C C . VAL B 1 184 ? 16.71600 -10.74200 -13.10800 1.000 38.91000 184 VAL A C 1
ATOM 4080 O O . VAL B 1 184 ? 15.48700 -10.72300 -13.25400 1.000 40.00000 184 VAL A O 1
ATOM 4084 N N . ILE B 1 185 ? 17.41800 -11.86100 -12.95900 1.000 37.63000 185 ILE A N 1
ATOM 4085 C CA . ILE B 1 185 ? 16.82600 -13.19200 -12.98900 1.000 43.54000 185 ILE A CA 1
ATOM 4086 C C . ILE B 1 185 ? 16.68900 -13.68400 -11.55700 1.000 45.98000 185 ILE A C 1
ATOM 4087 O O . ILE B 1 185 ? 17.69400 -13.88900 -10.86400 1.000 48.35000 185 ILE A O 1
ATOM 4092 N N . VAL B 1 186 ? 15.45000 -13.88400 -11.11300 1.000 44.10000 186 VAL A N 1
ATOM 4093 C CA . VAL B 1 186 ? 15.16000 -14.29900 -9.74700 1.000 42.23000 186 VAL A CA 1
ATOM 4094 C C . VAL B 1 186 ? 14.42400 -15.62900 -9.81000 1.000 45.70000 186 VAL A C 1
ATOM 4095 O O . VAL B 1 186 ? 13.47300 -15.77500 -10.58700 1.000 40.99000 186 VAL A O 1
ATOM 4099 N N . GLY B 1 187 ? 14.83300 -16.57900 -8.97000 1.000 42.04000 187 GLY A N 1
ATOM 4100 C CA . GLY B 1 187 ? 14.17200 -17.86600 -8.93900 1.000 39.58000 187 GLY A CA 1
ATOM 4101 C C . GLY B 1 187 ? 13.46700 -18.15200 -7.62800 1.000 39.39000 187 GLY A C 1
ATOM 4102 O O . GLY B 1 187 ? 12.35700 -17.66400 -7.40500 1.000 40.59000 187 GLY A O 1
ATOM 4103 N N . SER B 1 188 ? 14.12800 -18.87500 -6.72200 1.000 42.58000 188 SER A N 1
ATOM 4104 C CA . SER B 1 188 ? 13.46900 -19.34300 -5.50600 1.000 37.98000 188 SER A CA 1
ATOM 4105 C C . SER B 1 188 ? 12.98300 -18.20700 -4.61400 1.000 38.68000 188 SER A C 1
ATOM 4106 O O . SER B 1 188 ? 12.07800 -18.42200 -3.79700 1.000 38.19000 188 SER A O 1
ATOM 4109 N N . ALA B 1 189 ? 13.55500 -17.00700 -4.74100 1.000 40.38000 189 ALA A N 1
ATOM 4110 C CA . ALA B 1 189 ? 13.06200 -15.89100 -3.93900 1.000 35.31000 189 ALA A CA 1
ATOM 4111 C C . ALA B 1 189 ? 11.60200 -15.57400 -4.25700 1.000 34.03000 189 ALA A C 1
ATOM 4112 O O . ALA B 1 189 ? 10.86900 -15.10900 -3.37900 1.000 33.72000 189 ALA A O 1
ATOM 4114 N N . ILE B 1 190 ? 11.15900 -15.83500 -5.48600 1.000 35.77000 190 ILE A N 1
ATOM 4115 C CA . ILE B 1 190 ? 9.74900 -15.72300 -5.85500 1.000 37.74000 190 ILE A CA 1
ATOM 4116 C C . ILE B 1 190 ? 9.06200 -17.08000 -5.87200 1.000 40.57000 190 ILE A C 1
ATOM 4117 O O . ILE B 1 190 ? 7.99400 -17.25000 -5.28200 1.000 43.08000 190 ILE A O 1
ATOM 4122 N N . THR B 1 191 ? 9.65400 -18.06300 -6.55200 1.000 43.78000 191 THR A N 1
ATOM 4123 C CA . THR B 1 191 ? 8.94100 -19.31800 -6.77200 1.000 42.69000 191 THR A CA 1
ATOM 4124 C C . THR B 1 191 ? 8.75800 -20.11500 -5.48800 1.000 42.60000 191 THR A C 1
ATOM 4125 O O . THR B 1 191 ? 7.77900 -20.85900 -5.36600 1.000 43.96000 191 THR A O 1
ATOM 4129 N N . LYS B 1 192 ? 9.65900 -19.97400 -4.51900 1.000 43.41000 192 LYS A N 1
ATOM 4130 C CA . LYS B 1 192 ? 9.53600 -20.77500 -3.30500 1.000 47.97000 192 LYS A CA 1
ATOM 4131 C C . LYS B 1 192 ? 9.17400 -19.92300 -2.09900 1.000 49.80000 192 LYS A C 1
ATOM 4132 O O . LYS B 1 192 ? 9.68700 -20.15300 -1.00000 1.000 54.71000 192 LYS A O 1
ATOM 4138 N N . SER B 1 193 ? 8.23500 -19.00100 -2.26800 1.000 42.17000 193 SER A N 1
ATOM 4139 C CA . SER B 1 193 ? 7.84700 -18.09900 -1.19700 1.000 42.70000 193 SER A CA 1
ATOM 4140 C C . SER B 1 193 ? 6.35800 -18.23400 -0.90300 1.000 41.90000 193 SER A C 1
ATOM 4141 O O . SER B 1 193 ? 5.58500 -18.76000 -1.70800 1.000 40.17000 193 SER A O 1
ATOM 4144 N N . LYS B 1 194 ? 5.96900 -17.76600 0.28300 1.000 43.38000 194 LYS A N 1
ATOM 4145 C CA . LYS B 1 194 ? 4.56800 -17.84400 0.68200 1.000 48.46000 194 LYS A CA 1
ATOM 4146 C C . LYS B 1 194 ? 3.68200 -16.91100 -0.13900 1.000 46.07000 194 LYS A C 1
ATOM 4147 O O . LYS B 1 194 ? 2.49600 -17.20400 -0.32800 1.000 49.93000 194 LYS A O 1
ATOM 4153 N N . ASP B 1 195 ? 4.22100 -15.79200 -0.62500 1.000 44.29000 195 ASP A N 1
ATOM 4154 C CA . ASP B 1 195 ? 3.47700 -14.84800 -1.46400 1.000 52.65000 195 ASP A CA 1
ATOM 4155 C C . ASP B 1 195 ? 4.34600 -14.45000 -2.65000 1.000 49.45000 195 ASP A C 1
ATOM 4156 O O . ASP B 1 195 ? 4.96000 -13.37200 -2.65200 1.000 45.93000 195 ASP A O 1
ATOM 4161 N N . PRO B 1 196 ? 4.39300 -15.28000 -3.69800 1.000 47.52000 196 PRO A N 1
ATOM 4162 C CA . PRO B 1 196 ? 5.22500 -14.93400 -4.86600 1.000 46.58000 196 PRO A CA 1
ATOM 4163 C C . PRO B 1 196 ? 4.79500 -13.65900 -5.57800 1.000 48.75000 196 PRO A C 1
ATOM 4164 O O . PRO B 1 196 ? 5.64300 -12.98600 -6.18000 1.000 45.40000 196 PRO A O 1
ATOM 4168 N N . GLU B 1 197 ? 3.51000 -13.30300 -5.52900 1.000 46.47000 197 GLU A N 1
ATOM 4169 C CA . GLU B 1 197 ? 3.06700 -12.04700 -6.12700 1.000 48.74000 197 GLU A CA 1
ATOM 4170 C C . GLU B 1 197 ? 3.54800 -10.84200 -5.32400 1.000 48.77000 197 GLU A C 1
ATOM 4171 O O . GLU B 1 197 ? 3.94400 -9.82300 -5.90300 1.000 47.56000 197 GLU A O 1
ATOM 4177 N N . GLY B 1 198 ? 3.51200 -10.93400 -3.99200 1.000 48.78000 198 GLY A N 1
ATOM 4178 C CA . GLY B 1 198 ? 3.98000 -9.82800 -3.17100 1.000 39.48000 198 GLY A CA 1
ATOM 4179 C C . GLY B 1 198 ? 5.46900 -9.57600 -3.31700 1.000 43.09000 198 GLY A C 1
ATOM 4180 O O . GLY B 1 198 ? 5.90900 -8.42500 -3.35600 1.000 43.42000 198 GLY A O 1
ATOM 4181 N N . VAL B 1 199 ? 6.26300 -10.64900 -3.40300 1.000 38.61000 199 VAL A N 1
ATOM 4182 C CA . VAL B 1 199 ? 7.70300 -10.50800 -3.59800 1.000 37.52000 199 VAL A CA 1
ATOM 4183 C C . VAL B 1 199 ? 8.00500 -9.88300 -4.95700 1.000 40.63000 199 VAL A C 1
ATOM 4184 O O . VAL B 1 199 ? 8.94000 -9.08600 -5.09400 1.000 40.84000 199 VAL A O 1
ATOM 4188 N N . THR B 1 200 ? 7.22300 -10.23200 -5.98300 1.000 39.82000 200 THR A N 1
ATOM 4189 C CA . THR B 1 200 ? 7.43200 -9.63600 -7.29800 1.000 37.03000 200 THR A CA 1
ATOM 4190 C C . THR B 1 200 ? 7.18700 -8.13000 -7.25800 1.000 42.79000 200 THR A C 1
ATOM 4191 O O . THR B 1 200 ? 7.94900 -7.35500 -7.84800 1.000 36.51000 200 THR A O 1
ATOM 4195 N N . ARG B 1 201 ? 6.14000 -7.69500 -6.54600 1.000 41.18000 201 ARG A N 1
ATOM 4196 C CA . ARG B 1 201 ? 5.87200 -6.26500 -6.43200 1.000 39.07000 201 ARG A CA 1
ATOM 4197 C C . ARG B 1 201 ? 6.98300 -5.56200 -5.66900 1.000 37.42000 201 ARG A C 1
ATOM 4198 O O . ARG B 1 201 ? 7.31300 -4.40700 -5.95800 1.000 36.49000 201 ARG A O 1
ATOM 4206 N N . LYS B 1 202 ? 7.54600 -6.22800 -4.66300 1.000 40.22000 202 LYS A N 1
ATOM 4207 C CA . LYS B 1 202 ? 8.63000 -5.62200 -3.90500 1.000 38.26000 202 LYS A CA 1
ATOM 4208 C C . LYS B 1 202 ? 9.89500 -5.50100 -4.74400 1.000 37.77000 202 LYS A C 1
ATOM 4209 O O . LYS B 1 202 ? 10.64800 -4.53400 -4.58900 1.000 37.94000 202 LYS A O 1
ATOM 4215 N N . ILE B 1 203 ? 10.13000 -6.44900 -5.65500 1.000 40.55000 203 ILE A N 1
ATOM 4216 C CA . ILE B 1 203 ? 11.27800 -6.33900 -6.55000 1.000 41.60000 203 ILE A CA 1
ATOM 4217 C C . ILE B 1 203 ? 11.07500 -5.18600 -7.52700 1.000 41.16000 203 ILE A C 1
ATOM 4218 O O . ILE B 1 203 ? 12.01300 -4.43300 -7.82200 1.000 37.41000 203 ILE A O 1
ATOM 4223 N N . ILE B 1 204 ? 9.84700 -5.01600 -8.02900 1.000 36.12000 204 ILE A N 1
ATOM 4224 C CA . ILE B 1 204 ? 9.55600 -3.88000 -8.90000 1.000 37.16000 204 ILE A CA 1
ATOM 4225 C C . ILE B 1 204 ? 9.71300 -2.57300 -8.12800 1.000 41.43000 204 ILE A C 1
ATOM 4226 O O . ILE B 1 204 ? 10.19700 -1.57500 -8.67700 1.000 41.88000 204 ILE A O 1
ATOM 4231 N N . ASP B 1 205 ? 9.35600 -2.56800 -6.83600 1.000 37.23000 205 ASP A N 1
ATOM 4232 C CA . ASP B 1 205 ? 9.60100 -1.39500 -5.99900 1.000 37.61000 205 ASP A CA 1
ATOM 4233 C C . ASP B 1 205 ? 11.08600 -1.07300 -5.91900 1.000 43.27000 205 ASP A C 1
ATOM 4234 O O . ASP B 1 205 ? 11.47200 0.10100 -5.84700 1.000 44.86000 205 ASP A O 1
ATOM 4239 N N . LEU B 1 206 ? 11.93600 -2.10200 -5.90700 1.000 40.95000 206 LEU A N 1
ATOM 4240 C CA . LEU B 1 206 ? 13.36900 -1.84300 -5.93600 1.000 38.87000 206 LEU A CA 1
ATOM 4241 C C . LEU B 1 206 ? 13.78400 -1.19500 -7.25000 1.000 38.68000 206 LEU A C 1
ATOM 4242 O O . LEU B 1 206 ? 14.65600 -0.31900 -7.26700 1.000 34.54000 206 LEU A O 1
ATOM 4247 N N . PHE B 1 207 ? 13.15700 -1.60100 -8.35900 1.000 40.10000 207 PHE A N 1
ATOM 4248 C CA . PHE B 1 207 ? 13.47100 -1.00000 -9.65100 1.000 37.73000 207 PHE A CA 1
ATOM 4249 C C . PHE B 1 207 ? 13.14200 0.48500 -9.65300 1.000 42.70000 207 PHE A C 1
ATOM 4250 O O . PHE B 1 207 ? 13.89900 1.29900 -10.19700 1.000 39.86000 207 PHE A O 1
ATOM 4258 N N . TRP B 1 208 ? 12.02200 0.85600 -9.03100 1.000 37.21000 208 TRP A N 1
ATOM 4259 C CA . TRP B 1 208 ? 11.60100 2.24600 -8.99900 1.000 38.21000 208 TRP A CA 1
ATOM 4260 C C . TRP B 1 208 ? 12.42200 3.08900 -8.03600 1.000 38.63000 208 TRP A C 1
ATOM 4261 O O . TRP B 1 208 ? 12.43400 4.31800 -8.16900 1.000 39.01000 208 TRP A O 1
ATOM 4272 N N . ASP B 1 209 ? 13.12800 2.47300 -7.08800 1.000 34.89000 209 ASP A N 1
ATOM 4273 C CA . ASP B 1 209 ? 14.08000 3.25000 -6.30500 1.000 38.96000 209 ASP A CA 1
ATOM 4274 C C . ASP B 1 209 ? 15.20200 3.77300 -7.18900 1.000 40.35000 209 ASP A C 1
ATOM 4275 O O . ASP B 1 209 ? 15.64900 4.91500 -7.02600 1.000 43.24000 209 ASP A O 1
ATOM 4280 N N . GLU B 1 210 ? 15.63700 2.96800 -8.16200 1.000 41.80000 210 GLU A N 1
ATOM 4281 C CA . GLU B 1 210 ? 16.65000 3.40700 -9.11500 1.000 41.78000 210 GLU A CA 1
ATOM 4282 C C . GLU B 1 210 ? 16.06700 4.38100 -10.13200 1.000 39.85000 210 GLU A C 1
ATOM 4283 O O . GLU B 1 210 ? 16.75900 5.30300 -10.57400 1.000 36.86000 210 GLU A O 1
ATOM 4289 N N . TYR B 1 211 ? 14.80500 4.18000 -10.52900 1.000 36.26000 211 TYR A N 1
ATOM 4290 C CA . TYR B 1 211 ? 14.18000 5.08300 -11.49000 1.000 38.32000 211 TYR A CA 1
ATOM 4291 C C . TYR B 1 211 ? 14.08700 6.49600 -10.92500 1.000 39.49000 211 TYR A C 1
ATOM 4292 O O . TYR B 1 211 ? 14.37800 7.47100 -11.62800 1.000 34.04000 211 TYR A O 1
ATOM 4301 N N . MET B 1 212 ? 13.71600 6.62200 -9.64600 1.000 34.98000 212 MET A N 1
ATOM 4302 C CA . MET B 1 212 ? 13.64300 7.94000 -9.02500 1.000 36.12000 212 MET A CA 1
ATOM 4303 C C . MET B 1 212 ? 15.00400 8.61300 -9.00600 1.000 40.33000 212 MET A C 1
ATOM 4304 O O . MET B 1 212 ? 15.09800 9.84000 -9.12100 1.000 38.52000 212 MET A O 1
ATOM 4309 N N . LYS B 1 213 ? 16.07200 7.83200 -8.83300 1.000 35.18000 213 LYS A N 1
ATOM 4310 C CA . LYS B 1 213 ? 17.40400 8.41600 -8.89900 1.000 37.58000 213 LYS A CA 1
ATOM 4311 C C . LYS B 1 213 ? 17.73000 8.86900 -10.31500 1.000 35.32000 213 LYS A C 1
ATOM 4312 O O . LYS B 1 213 ? 18.36700 9.91000 -10.50800 1.000 37.48000 213 LYS A O 1
ATOM 4318 N N . THR B 1 214 ? 17.27200 8.11900 -11.31700 1.000 35.05000 214 THR A N 1
ATOM 4319 C CA . THR B 1 214 ? 17.58400 8.45600 -12.70100 1.000 37.16000 214 THR A CA 1
ATOM 4320 C C . THR B 1 214 ? 16.92400 9.76800 -13.11500 1.000 39.40000 214 THR A C 1
ATOM 4321 O O . THR B 1 214 ? 17.57400 10.63800 -13.70500 1.000 35.88000 214 THR A O 1
ATOM 4325 N N . ILE B 1 215 ? 15.64000 9.94500 -12.79100 1.000 34.44000 215 ILE A N 1
ATOM 4326 C CA . ILE B 1 215 ? 14.93800 11.14200 -13.24400 1.000 40.76000 215 ILE A CA 1
ATOM 4327 C C . ILE B 1 215 ? 15.46000 12.38100 -12.52100 1.000 36.49000 215 ILE A C 1
ATOM 4328 O O . ILE B 1 215 ? 15.65100 13.43800 -13.13700 1.000 31.02000 215 ILE A O 1
ATOM 4333 N N . ARG B 1 216 ? 15.72500 12.27400 -11.21900 1.000 38.21000 216 ARG A N 1
ATOM 4334 C CA . ARG B 1 216 ? 16.29600 13.40900 -10.50100 1.000 34.07000 216 ARG A CA 1
ATOM 4335 C C . ARG B 1 216 ? 17.68300 13.74800 -11.03400 1.000 35.26000 216 ARG A C 1
ATOM 4336 O O . ARG B 1 216 ? 18.01700 14.92500 -11.21400 1.000 40.03000 216 ARG A O 1
ATOM 4344 N N . LYS B 1 217 ? 18.50100 12.73100 -11.31600 1.000 34.99000 217 LYS A N 1
ATOM 4345 C CA . LYS B 1 217 ? 19.81700 12.99900 -11.88100 1.000 33.64000 217 LYS A CA 1
ATOM 4346 C C . LYS B 1 217 ? 19.69800 13.59300 -13.27700 1.000 36.10000 217 LYS A C 1
ATOM 4347 O O . LYS B 1 217 ? 20.49800 14.45400 -13.66400 1.000 37.69000 217 LYS A O 1
ATOM 4353 N N . ALA B 1 218 ? 18.69800 13.15300 -14.04400 1.000 36.25000 218 ALA A N 1
ATOM 4354 C CA . ALA B 1 218 ? 18.50600 13.68700 -15.38700 1.000 36.85000 218 ALA A CA 1
ATOM 4355 C C . ALA B 1 218 ? 18.16600 15.16900 -15.34400 1.000 43.76000 218 ALA A C 1
ATOM 4356 O O . ALA B 1 218 ? 18.69800 15.96500 -16.12900 1.000 38.72000 218 ALA A O 1
ATOM 4358 N N . MET B 1 219 ? 17.31200 15.56100 -14.40100 1.000 37.78000 219 MET A N 1
ATOM 4359 C CA . MET B 1 219 ? 16.90100 16.95200 -14.30500 1.000 34.71000 219 MET A CA 1
ATOM 4360 C C . MET B 1 219 ? 18.05700 17.84700 -13.88100 1.000 36.82000 219 MET A C 1
ATOM 4361 O O . MET B 1 219 ? 18.26900 18.91600 -14.46500 1.000 36.15000 219 MET A O 1
ATOM 4366 N N . LYS B 1 220 ? 18.82000 17.42300 -12.87500 1.000 37.17000 220 LYS A N 1
ATOM 4367 C CA . LYS B 1 220 ? 19.90400 18.25700 -12.37100 1.000 39.51000 220 LYS A CA 1
ATOM 4368 C C . LYS B 1 220 ? 21.06300 18.32000 -13.35600 1.000 36.92000 220 LYS A C 1
ATOM 4369 O O . LYS B 1 220 ? 21.82800 19.29200 -13.35600 1.000 34.75000 220 LYS A O 1
ATOM 4375 N N . ASP B 1 221 ? 21.20200 17.30700 -14.20800 1.000 36.28000 221 ASP A N 1
ATOM 4376 C CA . ASP B 1 221 ? 22.20000 17.38000 -15.26400 1.000 35.57000 221 ASP A CA 1
ATOM 4377 C C . ASP B 1 221 ? 21.86600 18.49800 -16.24500 1.000 38.28000 221 ASP A C 1
ATOM 4378 O O . ASP B 1 221 ? 22.75900 19.21400 -16.71100 1.000 39.15000 221 ASP A O 1
ATOM 4383 N N . ILE B 1 222 ? 20.57700 18.70300 -16.52100 1.000 39.50000 222 ILE A N 1
ATOM 4384 C CA . ILE B 1 222 ? 20.17400 19.78600 -17.41200 1.000 35.37000 222 ILE A CA 1
ATOM 4385 C C . ILE B 1 222 ? 20.36900 21.13900 -16.72700 1.000 32.61000 222 ILE A C 1
ATOM 4386 O O . ILE B 1 222 ? 20.93600 22.06800 -17.31100 1.000 32.16000 222 ILE A O 1
ATOM 4391 N N . THR B 1 223 ? 19.92800 21.26500 -15.47000 1.000 30.99000 223 THR A N 1
ATOM 4392 C CA . THR B 1 223 ? 20.04200 22.55100 -14.78400 1.000 35.06000 223 THR A CA 1
ATOM 4393 C C . THR B 1 223 ? 21.49600 22.92600 -14.49300 1.000 36.34000 223 THR A C 1
ATOM 4394 O O . THR B 1 223 ? 21.82800 24.11700 -14.45500 1.000 36.30000 223 THR A O 1
ATOM 4398 N N . ASP B 1 224 ? 22.37600 21.94300 -14.28800 1.000 35.91000 224 ASP A N 1
ATOM 4399 C CA . ASP B 1 224 ? 23.79200 22.25300 -14.10500 1.000 36.02000 224 ASP A CA 1
ATOM 4400 C C . ASP B 1 224 ? 24.40400 22.83300 -15.37600 1.000 37.42000 224 ASP A C 1
ATOM 4401 O O . ASP B 1 224 ? 25.22500 23.75700 -15.31600 1.000 32.39000 224 ASP A O 1
ATOM 4406 N N . HIS B 1 225 ? 24.02300 22.29500 -16.53700 1.000 35.25000 225 HIS A N 1
ATOM 4407 C CA . HIS B 1 225 ? 24.53000 22.82400 -17.79500 1.000 32.49000 225 HIS A CA 1
ATOM 4408 C C . HIS B 1 225 ? 24.01400 24.23500 -18.04300 1.000 37.09000 225 HIS A C 1
ATOM 4409 O O . HIS B 1 225 ? 24.74100 25.08600 -18.57400 1.000 39.68000 225 HIS A O 1
ATOM 4416 N N . ILE B 1 226 ? 22.76700 24.50700 -17.65100 1.000 33.47000 226 ILE A N 1
ATOM 4417 C CA . ILE B 1 226 ? 22.19600 25.83100 -17.86700 1.000 35.17000 226 ILE A CA 1
ATOM 4418 C C . ILE B 1 226 ? 22.85200 26.85800 -16.94800 1.000 33.29000 226 ILE A C 1
ATOM 4419 O O . ILE B 1 226 ? 23.05400 28.01500 -17.34300 1.000 30.73000 226 ILE A O 1
ATOM 4424 N N . ASN B 1 227 ? 23.21800 26.45800 -15.72600 1.000 32.58000 227 ASN A N 1
ATOM 4425 C CA . ASN B 1 227 ? 23.97500 27.36100 -14.86400 1.000 35.08000 227 ASN A CA 1
ATOM 4426 C C . ASN B 1 227 ? 25.31800 27.71900 -15.49000 1.000 36.07000 227 ASN A C 1
ATOM 4427 O O . ASN B 1 227 ? 25.77200 28.86600 -15.39100 1.000 32.94000 227 ASN A O 1
ATOM 4432 N N . GLU B 1 228 ? 25.95700 26.75400 -16.15800 1.000 35.06000 228 GLU A N 1
ATOM 4433 C CA . GLU B 1 228 ? 27.19400 27.04100 -16.87200 1.000 40.61000 228 GLU A CA 1
ATOM 4434 C C . GLU B 1 228 ? 26.95000 28.00200 -18.02900 1.000 38.56000 228 GLU A C 1
ATOM 4435 O O . GLU B 1 228 ? 27.74300 28.92300 -18.25400 1.000 39.33000 228 GLU A O 1
ATOM 4441 N N . VAL B 1 229 ? 25.85300 27.81500 -18.76400 1.000 35.14000 229 VAL A N 1
ATOM 4442 C CA . VAL B 1 229 ? 25.53300 28.72900 -19.85500 1.000 36.12000 229 VAL A CA 1
ATOM 4443 C C . VAL B 1 229 ? 25.35500 30.14400 -19.32600 1.000 36.96000 229 VAL A C 1
ATOM 4444 O O . VAL B 1 229 ? 25.85700 31.10900 -19.91200 1.000 38.25000 229 VAL A O 1
ATOM 4448 N N . ALA B 1 230 ? 24.66000 30.28800 -18.19500 1.000 36.42000 230 ALA A N 1
ATOM 4449 C CA . ALA B 1 230 ? 24.44700 31.61000 -17.61700 1.000 32.69000 230 ALA A CA 1
ATOM 4450 C C . ALA B 1 230 ? 25.76400 32.26500 -17.22100 1.000 38.59000 230 ALA A C 1
ATOM 4451 O O . ALA B 1 230 ? 25.98300 33.45000 -17.50100 1.000 44.66000 230 ALA A O 1
ATOM 4453 N N . ASP B 1 231 ? 26.66300 31.50600 -16.58500 1.000 37.25000 231 ASP A N 1
ATOM 4454 C CA . ASP B 1 231 ? 27.92400 32.08500 -16.12800 1.000 38.76000 231 ASP A CA 1
ATOM 4455 C C . ASP B 1 231 ? 28.81500 32.51700 -17.28600 1.000 39.32000 231 ASP A C 1
ATOM 4456 O O . ASP B 1 231 ? 29.62300 33.44000 -17.12900 1.000 40.77000 231 ASP A O 1
ATOM 4461 N N . LYS B 1 232 ? 28.66300 31.90600 -18.45900 1.000 37.20000 232 LYS A N 1
ATOM 4462 C CA . LYS B 1 232 ? 29.55600 32.18200 -19.57400 1.000 37.19000 232 LYS A CA 1
ATOM 4463 C C . LYS B 1 232 ? 28.92200 33.04200 -20.65900 1.000 42.48000 232 LYS A C 1
ATOM 4464 O O . LYS B 1 232 ? 29.55300 33.27200 -21.69800 1.000 39.69000 232 LYS A O 1
ATOM 4470 N N . LEU B 1 233 ? 27.71600 33.56000 -20.42700 1.000 41.94000 233 LEU A N 1
ATOM 4471 C CA . LEU B 1 233 ? 27.09800 34.47300 -21.38100 1.000 39.62000 233 LEU A CA 1
ATOM 4472 C C . LEU B 1 233 ? 27.97600 35.70900 -21.56500 1.000 41.03000 233 LEU A C 1
ATOM 4473 O O . LEU B 1 233 ? 28.63500 36.16800 -20.62900 1.000 42.23000 233 LEU A O 1
ATOM 4478 N N . ARG B 1 234 ? 27.99800 36.23600 -22.78600 1.000 38.27000 234 ARG A N 1
ATOM 4479 C CA . ARG B 1 234 ? 28.84600 37.36300 -23.13700 1.000 32.42000 234 ARG A CA 1
ATOM 4480 C C . ARG B 1 234 ? 28.00300 38.62000 -23.32100 1.000 38.60000 234 ARG A C 1
ATOM 4481 O O . ARG B 1 234 ? 26.90800 38.57200 -23.89300 1.000 37.01000 234 ARG A O 1
ATOM 4489 N N . LEU B 1 235 ? 28.53700 39.75800 -22.86900 1.000 43.49000 235 LEU A N 1
ATOM 4490 C CA . LEU B 1 235 ? 27.80200 41.01300 -22.99000 1.000 36.74000 235 LEU A CA 1
ATOM 4491 C C . LEU B 1 235 ? 27.57900 41.38600 -24.45000 1.000 41.36000 235 LEU A C 1
ATOM 4492 O O . LEU B 1 235 ? 26.49800 41.86200 -24.81300 1.000 44.34000 235 LEU A O 1
ATOM 4497 N N . ASP B 1 236 ? 28.58000 41.15500 -25.30600 1.000 43.16000 236 ASP A N 1
ATOM 4498 C CA . ASP B 1 236 ? 28.43400 41.48200 -26.72300 1.000 43.42000 236 ASP A CA 1
ATOM 4499 C C . ASP B 1 236 ? 27.26100 40.74700 -27.35200 1.000 40.69000 236 ASP A C 1
ATOM 4500 O O . ASP B 1 236 ? 26.50200 41.33300 -28.12800 1.000 40.51000 236 ASP A O 1
ATOM 4505 N N . GLU B 1 237 ? 27.08800 39.47100 -27.01600 1.000 42.59000 237 GLU A N 1
ATOM 4506 C CA . GLU B 1 237 ? 25.99400 38.70300 -27.59200 1.000 37.54000 237 GLU A CA 1
ATOM 4507 C C . GLU B 1 237 ? 24.65100 39.17100 -27.04500 1.000 35.38000 237 GLU A C 1
ATOM 4508 O O . GLU B 1 237 ? 23.73900 39.50500 -27.81200 1.000 37.43000 237 GLU A O 1
ATOM 4514 N N . VAL B 1 238 ? 24.52800 39.24200 -25.71800 1.000 34.09000 238 VAL A N 1
ATOM 4515 C CA . VAL B 1 238 ? 23.24700 39.57400 -25.09800 1.000 33.22000 238 VAL A CA 1
ATOM 4516 C C . VAL B 1 238 ? 22.79300 40.96600 -25.52000 1.000 37.93000 238 VAL A C 1
ATOM 4517 O O . VAL B 1 238 ? 21.64600 41.16200 -25.93600 1.000 36.84000 238 VAL A O 1
ATOM 4521 N N . ARG B 1 239 ? 23.68900 41.95000 -25.43200 1.000 37.70000 239 ARG A N 1
ATOM 4522 C CA . ARG B 1 239 ? 23.32500 43.30600 -25.82100 1.000 33.54000 239 ARG A CA 1
ATOM 4523 C C . ARG B 1 239 ? 23.04800 43.39200 -27.31900 1.000 35.49000 239 ARG A C 1
ATOM 4524 O O . ARG B 1 239 ? 22.16200 44.14100 -27.75100 1.000 34.58000 239 ARG A O 1
ATOM 4532 N N . GLY B 1 240 ? 23.78200 42.62400 -28.12500 1.000 36.51000 240 GLY A N 1
ATOM 4533 C CA . GLY B 1 240 ? 23.50800 42.60500 -29.55300 1.000 34.83000 240 GLY A CA 1
ATOM 4534 C C . GLY B 1 240 ? 22.10200 42.13100 -29.87000 1.000 41.01000 240 GLY A C 1
ATOM 4535 O O . GLY B 1 240 ? 21.44200 42.66900 -30.76200 1.000 34.45000 240 GLY A O 1
ATOM 4536 N N . LEU B 1 241 ? 21.61200 41.13900 -29.11800 1.000 37.75000 241 LEU A N 1
ATOM 4537 C CA . LEU B 1 241 ? 20.25200 40.64900 -29.31900 1.000 28.97000 241 LEU A CA 1
ATOM 4538 C C . LEU B 1 241 ? 19.22600 41.66800 -28.84700 1.000 35.46000 241 LEU A C 1
ATOM 4539 O O . LEU B 1 241 ? 18.23400 41.93600 -29.53600 1.000 35.91000 241 LEU A O 1
ATOM 4544 N N . VAL B 1 242 ? 19.44300 42.24500 -27.66600 1.000 30.83000 242 VAL A N 1
ATOM 4545 C CA . VAL B 1 242 ? 18.46700 43.17400 -27.11300 1.000 33.35000 242 VAL A CA 1
ATOM 4546 C C . VAL B 1 242 ? 18.38700 44.43500 -27.96700 1.000 35.34000 242 VAL A C 1
ATOM 4547 O O . VAL B 1 242 ? 17.29700 44.89400 -28.32600 1.000 39.83000 242 VAL A O 1
ATOM 4551 N N . ASP B 1 243 ? 19.54000 44.99400 -28.33600 1.000 38.13000 243 ASP A N 1
ATOM 4552 C CA . ASP B 1 243 ? 19.53800 46.21500 -29.13500 1.000 36.60000 243 ASP A CA 1
ATOM 4553 C C . ASP B 1 243 ? 18.90900 45.98500 -30.50700 1.000 36.20000 243 ASP A C 1
ATOM 4554 O O . ASP B 1 243 ? 18.19800 46.85300 -31.02500 1.000 38.28000 243 ASP A O 1
ATOM 4559 N N . ALA B 1 244 ? 19.12300 44.80800 -31.09600 1.000 36.82000 244 ALA A N 1
ATOM 4560 C CA . ALA B 1 244 ? 18.47300 44.50600 -32.36700 1.000 35.79000 244 ALA A CA 1
ATOM 4561 C C . ALA B 1 244 ? 16.96500 44.38500 -32.19400 1.000 38.45000 244 ALA A C 1
ATOM 4562 O O . ALA B 1 244 ? 16.19700 44.80200 -33.06800 1.000 39.39000 244 ALA A O 1
ATOM 4564 N N . MET B 1 245 ? 16.52800 43.81700 -31.06800 1.000 36.78000 245 MET A N 1
ATOM 4565 C CA . MET B 1 245 ? 15.10100 43.66000 -30.81000 1.000 41.53000 245 MET A CA 1
ATOM 4566 C C . MET B 1 245 ? 14.42800 45.01200 -30.62400 1.000 43.06000 245 MET A C 1
ATOM 4567 O O . MET B 1 245 ? 13.32800 45.24200 -31.14100 1.000 44.96000 245 MET A O 1
ATOM 4572 N N . ILE B 1 246 ? 15.07800 45.92400 -29.89800 1.000 36.62000 246 ILE A N 1
ATOM 4573 C CA . ILE B 1 246 ? 14.46400 47.21600 -29.61400 1.000 42.13000 246 ILE A CA 1
ATOM 4574 C C . ILE B 1 246 ? 14.42500 48.07500 -30.87400 1.000 42.66000 246 ILE A C 1
ATOM 4575 O O . ILE B 1 246 ? 13.45400 48.80100 -31.11600 1.000 46.36000 246 ILE A O 1
ATOM 4580 N N . GLY B 1 247 ? 15.46600 47.99900 -31.69800 1.000 37.38000 247 GLY A N 1
ATOM 4581 C CA . GLY B 1 247 ? 15.55200 48.79400 -32.90000 1.000 37.68000 247 GLY A CA 1
ATOM 4582 C C . GLY B 1 247 ? 14.87600 48.23000 -34.13100 1.000 44.98000 247 GLY A C 1
ATOM 4583 O O . GLY B 1 247 ? 15.00100 48.81500 -35.21200 1.000 47.86000 247 GLY A O 1
ATOM 4584 N N . ALA B 1 248 ? 14.14800 47.13100 -34.01600 1.000 46.83000 248 ALA A N 1
ATOM 4585 C CA . ALA B 1 248 ? 13.53600 46.51900 -35.18300 1.000 39.09000 248 ALA A CA 1
ATOM 4586 C C . ALA B 1 248 ? 12.10700 47.00800 -35.36600 1.000 44.39000 248 ALA A C 1
ATOM 4587 O O . ALA B 1 248 ? 11.43900 47.41800 -34.41000 1.000 41.52000 248 ALA A O 1
ATOM 4589 N N . ASN B 1 249 ? 11.66100 47.01500 -36.62200 1.000 41.43000 249 ASN A N 1
ATOM 4590 C CA . ASN B 1 249 ? 10.25500 47.25800 -36.91700 1.000 49.05000 249 ASN A CA 1
ATOM 4591 C C . ASN B 1 249 ? 9.45300 46.02600 -36.51800 1.000 42.86000 249 ASN A C 1
ATOM 4592 O O . ASN B 1 249 ? 8.81800 46.01000 -35.45900 1.000 40.03000 249 ASN A O 1
ATOM 4597 N N . LYS B 1 250 ? 9.50600 44.97600 -37.33400 1.000 36.25000 250 LYS A N 1
ATOM 4598 C CA . LYS B 1 250 ? 8.88300 43.70800 -36.99300 1.000 41.42000 250 LYS A CA 1
ATOM 4599 C C . LYS B 1 250 ? 9.94800 42.70900 -36.55800 1.000 45.53000 250 LYS A C 1
ATOM 4600 O O . LYS B 1 250 ? 11.08800 42.74000 -37.02900 1.000 39.20000 250 LYS A O 1
ATOM 4606 N N . ILE B 1 251 ? 9.56100 41.81500 -35.65400 1.000 42.63000 251 ILE A N 1
ATOM 4607 C CA . ILE B 1 251 ? 10.43900 40.75700 -35.17600 1.000 36.85000 251 ILE A CA 1
ATOM 4608 C C . ILE B 1 251 ? 9.85200 39.43000 -35.62900 1.000 35.54000 251 ILE A C 1
ATOM 4609 O O . ILE B 1 251 ? 8.70500 39.10100 -35.30100 1.000 33.20000 251 ILE A O 1
ATOM 4614 N N . PHE B 1 252 ? 10.63900 38.67200 -36.38200 1.000 32.70000 252 PHE A N 1
ATOM 4615 C CA . PHE B 1 252 ? 10.26900 37.33800 -36.82500 1.000 33.25000 252 PHE A CA 1
ATOM 4616 C C . PHE B 1 252 ? 11.12600 36.33600 -36.07100 1.000 35.08000 252 PHE A C 1
ATOM 4617 O O . PHE B 1 252 ? 12.34600 36.51300 -35.96600 1.000 33.99000 252 PHE A O 1
ATOM 4625 N N . ILE B 1 253 ? 10.48900 35.29300 -35.54900 1.000 30.21000 253 ILE A N 1
ATOM 4626 C CA . ILE B 1 253 ? 11.16200 34.23900 -34.80200 1.000 31.76000 253 ILE A CA 1
ATOM 4627 C C . ILE B 1 253 ? 10.95300 32.92700 -35.54100 1.000 28.90000 253 ILE A C 1
ATOM 4628 O O . ILE B 1 253 ? 9.83300 32.62100 -35.95800 1.000 32.59000 253 ILE A O 1
ATOM 4633 N N . TYR B 1 254 ? 12.03400 32.17000 -35.72800 1.000 30.72000 254 TYR A N 1
ATOM 4634 C CA . TYR B 1 254 ? 11.98500 30.95200 -36.53000 1.000 27.72000 254 TYR A CA 1
ATOM 4635 C C . TYR B 1 254 ? 12.95000 29.92600 -35.95600 1.000 31.58000 254 TYR A C 1
ATOM 4636 O O . TYR B 1 254 ? 14.16800 30.13600 -35.97000 1.000 33.23000 254 TYR A O 1
ATOM 4645 N N . GLY B 1 255 ? 12.40400 28.81300 -35.47000 1.000 33.26000 255 GLY A N 1
ATOM 4646 C CA . GLY B 1 255 ? 13.21300 27.72000 -34.98800 1.000 30.73000 255 GLY A CA 1
ATOM 4647 C C . GLY B 1 255 ? 12.81000 26.42900 -35.67600 1.000 39.79000 255 GLY A C 1
ATOM 4648 O O . GLY B 1 255 ? 11.70900 26.30200 -36.21200 1.000 41.22000 255 GLY A O 1
ATOM 4649 N N . ALA B 1 256 ? 13.72300 25.46300 -35.63700 1.000 43.07000 256 ALA A N 1
ATOM 4650 C CA . ALA B 1 256 ? 13.54900 24.18400 -36.31700 1.000 46.72000 256 ALA A CA 1
ATOM 4651 C C . ALA B 1 256 ? 13.13000 23.11500 -35.31500 1.000 40.10000 256 ALA A C 1
ATOM 4652 O O . ALA B 1 256 ? 13.81900 22.89000 -34.31500 1.000 38.24000 256 ALA A O 1
ATOM 4654 N N . GLY B 1 257 ? 12.00300 22.46600 -35.58000 1.000 49.27000 257 GLY A N 1
ATOM 4655 C CA . GLY B 1 257 ? 11.59100 21.35800 -34.73500 1.000 36.69000 257 GLY A CA 1
ATOM 4656 C C . GLY B 1 257 ? 11.31900 21.82000 -33.32200 1.000 37.97000 257 GLY A C 1
ATOM 4657 O O . GLY B 1 257 ? 10.58400 22.78700 -33.09000 1.000 36.75000 257 GLY A O 1
ATOM 4658 N N . ARG B 1 258 ? 11.94100 21.13500 -32.35700 1.000 38.91000 258 ARG A N 1
ATOM 4659 C CA . ARG B 1 258 ? 11.72700 21.47900 -30.95700 1.000 33.29000 258 ARG A CA 1
ATOM 4660 C C . ARG B 1 258 ? 12.24500 22.87800 -30.64100 1.000 32.67000 258 ARG A C 1
ATOM 4661 O O . ARG B 1 258 ? 11.67700 23.56800 -29.78800 1.000 36.25000 258 ARG A O 1
ATOM 4669 N N . SER B 1 259 ? 13.29400 23.32600 -31.34100 1.000 34.60000 259 SER A N 1
ATOM 4670 C CA . SER B 1 259 ? 13.74300 24.71000 -31.20600 1.000 34.68000 259 SER A CA 1
ATOM 4671 C C . SER B 1 259 ? 12.64800 25.68700 -31.60300 1.000 32.01000 259 SER A C 1
ATOM 4672 O O . SER B 1 259 ? 12.55500 26.77900 -31.03000 1.000 31.09000 259 SER A O 1
ATOM 4675 N N . GLY B 1 260 ? 11.81000 25.31100 -32.57300 1.000 32.56000 260 GLY A N 1
ATOM 4676 C CA . GLY B 1 260 ? 10.70800 26.16900 -32.96300 1.000 28.81000 260 GLY A CA 1
ATOM 4677 C C . GLY B 1 260 ? 9.68300 26.35100 -31.86500 1.000 27.57000 260 GLY A C 1
ATOM 4678 O O . GLY B 1 260 ? 9.10700 27.43300 -31.72500 1.000 30.51000 260 GLY A O 1
ATOM 4679 N N . LEU B 1 261 ? 9.44800 25.31100 -31.06100 1.000 25.87000 261 LEU A N 1
ATOM 4680 C CA . LEU B 1 261 ? 8.52900 25.45300 -29.93600 1.000 27.85000 261 LEU A CA 1
ATOM 4681 C C . LEU B 1 261 ? 9.08400 26.41200 -28.89500 1.000 30.19000 261 LEU A C 1
ATOM 4682 O O . LEU B 1 261 ? 8.33400 27.20800 -28.31300 1.000 25.00000 261 LEU A O 1
ATOM 4687 N N . VAL B 1 262 ? 10.40100 26.35700 -28.66500 1.000 30.25000 262 VAL A N 1
ATOM 4688 C CA . VAL B 1 262 ? 11.06700 27.31700 -27.79000 1.000 26.32000 262 VAL A CA 1
ATOM 4689 C C . VAL B 1 262 ? 10.92400 28.73100 -28.34100 1.000 23.09000 262 VAL A C 1
ATOM 4690 O O . VAL B 1 262 ? 10.63600 29.67800 -27.59900 1.000 23.81000 262 VAL A O 1
ATOM 4694 N N . GLY B 1 263 ? 11.09500 28.89400 -29.65300 1.000 21.62000 263 GLY A N 1
ATOM 4695 C CA . GLY B 1 263 ? 10.94200 30.21400 -30.24000 1.000 27.35000 263 GLY A CA 1
ATOM 4696 C C . GLY B 1 263 ? 9.53700 30.76700 -30.08400 1.000 25.62000 263 GLY A C 1
ATOM 4697 O O . GLY B 1 263 ? 9.35300 31.96000 -29.82700 1.000 24.65000 263 GLY A O 1
ATOM 4698 N N . LYS B 1 264 ? 8.52700 29.90300 -30.22000 1.000 27.94000 264 LYS A N 1
ATOM 4699 C CA . LYS B 1 264 ? 7.14800 30.33800 -30.03000 1.000 27.55000 264 LYS A CA 1
ATOM 4700 C C . LYS B 1 264 ? 6.89800 30.74300 -28.58500 1.000 23.90000 264 LYS A C 1
ATOM 4701 O O . LYS B 1 264 ? 6.17800 31.71100 -28.32500 1.000 29.40000 264 LYS A O 1
ATOM 4707 N N . ALA B 1 265 ? 7.49400 30.02500 -27.63000 1.000 22.57000 265 ALA A N 1
ATOM 4708 C CA . ALA B 1 265 ? 7.31800 30.37500 -26.22200 1.000 29.97000 265 ALA A CA 1
ATOM 4709 C C . ALA B 1 265 ? 7.88800 31.75400 -25.92700 1.000 31.15000 265 ALA A C 1
ATOM 4710 O O . ALA B 1 265 ? 7.32000 32.52000 -25.14000 1.000 34.62000 265 ALA A O 1
ATOM 4712 N N . PHE B 1 266 ? 9.00000 32.09400 -26.57200 1.000 32.99000 266 PHE A N 1
ATOM 4713 C CA . PHE B 1 266 ? 9.57100 33.42500 -26.42700 1.000 28.39000 266 PHE A CA 1
ATOM 4714 C C . PHE B 1 266 ? 8.69000 34.46600 -27.10700 1.000 28.60000 266 PHE A C 1
ATOM 4715 O O . PHE B 1 266 ? 8.45400 35.54800 -26.55600 1.000 27.15000 266 PHE A O 1
ATOM 4723 N N . ALA B 1 267 ? 8.15700 34.13200 -28.28500 1.000 27.25000 267 ALA A N 1
ATOM 4724 C CA . ALA B 1 267 ? 7.30200 35.06400 -29.00900 1.000 29.13000 267 ALA A CA 1
ATOM 4725 C C . ALA B 1 267 ? 6.04300 35.40500 -28.21900 1.000 30.39000 267 ALA A C 1
ATOM 4726 O O . ALA B 1 267 ? 5.61800 36.56600 -28.20000 1.000 32.37000 267 ALA A O 1
ATOM 4728 N N . MET B 1 268 ? 5.44100 34.41900 -27.54300 1.000 30.19000 268 MET A N 1
ATOM 4729 C CA . MET B 1 268 ? 4.23600 34.71000 -26.76900 1.000 36.84000 268 MET A CA 1
ATOM 4730 C C . MET B 1 268 ? 4.49800 35.76300 -25.70700 1.000 38.57000 268 MET A C 1
ATOM 4731 O O . MET B 1 268 ? 3.66700 36.65400 -25.48800 1.000 40.23000 268 MET A O 1
ATOM 4736 N N . ARG B 1 269 ? 5.66100 35.69600 -25.05800 1.000 37.36000 269 ARG A N 1
ATOM 4737 C CA . ARG B 1 269 ? 5.98500 36.67000 -24.02300 1.000 35.76000 269 ARG A CA 1
ATOM 4738 C C . ARG B 1 269 ? 6.28000 38.03700 -24.62500 1.000 34.53000 269 ARG A C 1
ATOM 4739 O O . ARG B 1 269 ? 5.83800 39.06100 -24.08900 1.000 37.48000 269 ARG A O 1
ATOM 4747 N N . LEU B 1 270 ? 7.00000 38.07200 -25.75500 1.000 32.89000 270 LEU A N 1
ATOM 4748 C CA . LEU B 1 270 ? 7.31100 39.34500 -26.40300 1.000 35.28000 270 LEU A CA 1
ATOM 4749 C C . LEU B 1 270 ? 6.05300 40.07100 -26.85000 1.000 38.07000 270 LEU A C 1
ATOM 4750 O O . LEU B 1 270 ? 6.01900 41.30800 -26.85400 1.000 39.64000 270 LEU A O 1
ATOM 4755 N N . MET B 1 271 ? 5.02700 39.32700 -27.26600 1.000 37.87000 271 MET A N 1
ATOM 4756 C CA . MET B 1 271 ? 3.78000 39.96600 -27.66500 1.000 37.28000 271 MET A CA 1
ATOM 4757 C C . MET B 1 271 ? 3.15100 40.71400 -26.49700 1.000 37.52000 271 MET A C 1
ATOM 4758 O O . MET B 1 271 ? 2.59900 41.80600 -26.67700 1.000 41.69000 271 MET A O 1
ATOM 4763 N N . HIS B 1 272 ? 3.23400 40.15000 -25.29000 1.000 39.49000 272 HIS A N 1
ATOM 4764 C CA . HIS B 1 272 ? 2.72500 40.82800 -24.10300 1.000 36.07000 272 HIS A CA 1
ATOM 4765 C C . HIS B 1 272 ? 3.51200 42.09600 -23.78900 1.000 41.99000 272 HIS A C 1
ATOM 4766 O O . HIS B 1 272 ? 2.99200 42.97800 -23.09900 1.000 51.89000 272 HIS A O 1
ATOM 4773 N N . LEU B 1 273 ? 4.76100 42.19400 -24.24600 1.000 37.04000 273 LEU A N 1
ATOM 4774 C CA . LEU B 1 273 ? 5.56800 43.39200 -24.06900 1.000 40.98000 273 LEU A CA 1
ATOM 4775 C C . LEU B 1 273 ? 5.39400 44.38800 -25.20800 1.000 44.91000 273 LEU A C 1
ATOM 4776 O O . LEU B 1 273 ? 6.24400 45.27000 -25.38300 1.000 47.44000 273 LEU A O 1
ATOM 4781 N N . ASP B 1 274 ? 4.31700 44.25900 -25.98500 1.000 41.50000 274 ASP A N 1
ATOM 4782 C CA . ASP B 1 274 ? 3.97500 45.20700 -27.05000 1.000 50.04000 274 ASP A CA 1
ATOM 4783 C C . ASP B 1 274 ? 5.03800 45.26900 -28.14700 1.000 44.72000 274 ASP A C 1
ATOM 4784 O O . ASP B 1 274 ? 5.25700 46.32000 -28.75200 1.000 51.47000 274 ASP A O 1
ATOM 4789 N N . PHE B 1 275 ? 5.70500 44.15400 -28.42000 1.000 37.54000 275 PHE A N 1
ATOM 4790 C CA . PHE B 1 275 ? 6.56400 44.05200 -29.59000 1.000 37.84000 275 PHE A CA 1
ATOM 4791 C C . PHE B 1 275 ? 5.73800 43.65900 -30.81000 1.000 34.55000 275 PHE A C 1
ATOM 4792 O O . PHE B 1 275 ? 4.72300 42.96300 -30.70200 1.000 37.18000 275 PHE A O 1
ATOM 4800 N N . ASN B 1 276 ? 6.16400 44.13800 -31.97700 1.000 28.39000 276 ASN A N 1
ATOM 4801 C CA . ASN B 1 276 ? 5.56800 43.72100 -33.24600 1.000 32.52000 276 ASN A CA 1
ATOM 4802 C C . ASN B 1 276 ? 6.26400 42.43400 -33.68600 1.000 33.96000 276 ASN A C 1
ATOM 4803 O O . ASN B 1 276 ? 7.19600 42.43100 -34.49400 1.000 37.30000 276 ASN A O 1
ATOM 4808 N N . VAL B 1 277 ? 5.81400 41.32100 -33.11300 1.000 31.08000 277 VAL A N 1
ATOM 4809 C CA . VAL B 1 277 ? 6.50600 40.04300 -33.21400 1.000 29.99000 277 VAL A CA 1
ATOM 4810 C C . VAL B 1 277 ? 5.63100 39.02200 -33.93100 1.000 30.54000 277 VAL A C 1
ATOM 4811 O O . VAL B 1 277 ? 4.41800 38.95500 -33.70900 1.000 34.18000 277 VAL A O 1
ATOM 4815 N N . TYR B 1 278 ? 6.26200 38.19600 -34.76300 1.000 32.06000 278 TYR A N 1
ATOM 4816 C CA . TYR B 1 278 ? 5.56100 37.16400 -35.50900 1.000 31.12000 278 TYR A CA 1
ATOM 4817 C C . TYR B 1 278 ? 6.40400 35.89700 -35.51000 1.000 32.45000 278 TYR A C 1
ATOM 4818 O O . TYR B 1 278 ? 7.61800 35.93200 -35.30500 1.000 35.50000 278 TYR A O 1
ATOM 4827 N N . VAL B 1 279 ? 5.73400 34.76800 -35.71600 1.000 33.24000 279 VAL A N 1
ATOM 4828 C CA . VAL B 1 279 ? 6.37200 33.45900 -35.77700 1.000 31.63000 279 VAL A CA 1
ATOM 4829 C C . VAL B 1 279 ? 6.33000 32.98500 -37.22300 1.000 34.44000 279 VAL A C 1
ATOM 4830 O O . VAL B 1 279 ? 5.25300 32.90400 -37.82700 1.000 38.50000 279 VAL A O 1
ATOM 4834 N N . VAL B 1 280 ? 7.50000 32.67000 -37.77500 1.000 33.73000 280 VAL A N 1
ATOM 4835 C CA . VAL B 1 280 ? 7.57500 32.17700 -39.14200 1.000 33.78000 280 VAL A CA 1
ATOM 4836 C C . VAL B 1 280 ? 6.90500 30.81200 -39.21200 1.000 37.12000 280 VAL A C 1
ATOM 4837 O O . VAL B 1 280 ? 7.09000 29.96400 -38.33000 1.000 34.59000 280 VAL A O 1
ATOM 4841 N N . GLY B 1 281 ? 6.08500 30.60700 -40.23700 1.000 31.60000 281 GLY A N 1
ATOM 4842 C CA . GLY B 1 281 ? 5.42900 29.33700 -40.43700 1.000 33.56000 281 GLY A CA 1
ATOM 4843 C C . GLY B 1 281 ? 3.98400 29.29000 -39.99000 1.000 41.04000 281 GLY A C 1
ATOM 4844 O O . GLY B 1 281 ? 3.29600 28.29900 -40.26900 1.000 31.00000 281 GLY A O 1
ATOM 4845 N N . GLU B 1 282 ? 3.50900 30.31400 -39.29600 1.000 37.30000 282 GLU A N 1
ATOM 4846 C CA . GLU B 1 282 ? 2.12500 30.36300 -38.86500 1.000 40.66000 282 GLU A CA 1
ATOM 4847 C C . GLU B 1 282 ? 1.30500 31.21400 -39.82500 1.000 37.74000 282 GLU A C 1
ATOM 4848 O O . GLU B 1 282 ? 1.83400 31.86300 -40.72900 1.000 36.44000 282 GLU A O 1
ATOM 4854 N N . THR B 1 283 ? -0.01100 31.20800 -39.60400 1.000 36.59000 283 THR A N 1
ATOM 4855 C CA . THR B 1 283 ? -0.94400 31.72100 -40.60000 1.000 38.61000 283 THR A CA 1
ATOM 4856 C C . THR B 1 283 ? -0.76900 33.21800 -40.81500 1.000 34.68000 283 THR A C 1
ATOM 4857 O O . THR B 1 283 ? -0.83100 33.69900 -41.95200 1.000 39.70000 283 THR A O 1
ATOM 4861 N N . ILE B 1 284 ? -0.52500 33.96700 -39.73500 1.000 37.98000 284 ILE A N 1
ATOM 4862 C CA . ILE B 1 284 ? -0.63700 35.42200 -39.76900 1.000 43.25000 284 ILE A CA 1
ATOM 4863 C C . ILE B 1 284 ? 0.68800 36.11500 -40.08400 1.000 48.14000 284 ILE A C 1
ATOM 4864 O O . ILE B 1 284 ? 0.70400 37.33900 -40.28600 1.000 58.41000 284 ILE A O 1
ATOM 4869 N N . THR B 1 285 ? 1.77500 35.36300 -40.22500 1.000 34.02000 285 THR A N 1
ATOM 4870 C CA . THR B 1 285 ? 3.09500 35.91600 -40.52300 1.000 42.88000 285 THR A CA 1
ATOM 4871 C C . THR B 1 285 ? 3.10300 36.78900 -41.78100 1.000 35.71000 285 THR A C 1
ATOM 4872 O O . THR B 1 285 ? 2.85400 36.27900 -42.88300 1.000 40.60000 285 THR A O 1
ATOM 4876 N N . PRO B 1 286 ? 3.38900 38.08400 -41.67300 1.000 34.70000 286 PRO A N 1
ATOM 4877 C CA . PRO B 1 286 ? 3.44500 38.93200 -42.87400 1.000 35.96000 286 PRO A CA 1
ATOM 4878 C C . PRO B 1 286 ? 4.80600 38.92600 -43.56500 1.000 40.21000 286 PRO A C 1
ATOM 4879 O O . PRO B 1 286 ? 5.73100 38.21700 -43.15200 1.000 45.52000 286 PRO A O 1
ATOM 4883 N N . ALA B 1 287 ? 4.94600 39.74700 -44.60200 1.000 38.80000 287 ALA A N 1
ATOM 4884 C CA . ALA B 1 287 ? 6.15700 39.76200 -45.41400 1.000 40.92000 287 ALA A CA 1
ATOM 4885 C C . ALA B 1 287 ? 7.29600 40.49100 -44.70900 1.000 43.51000 287 ALA A C 1
ATOM 4886 O O . ALA B 1 287 ? 7.09000 41.51600 -44.05100 1.000 42.61000 287 ALA A O 1
ATOM 4888 N N . PHE B 1 288 ? 8.50400 39.94700 -44.85500 1.000 40.14000 288 PHE A N 1
ATOM 4889 C CA . PHE B 1 288 ? 9.70400 40.52600 -44.25800 1.000 45.60000 288 PHE A CA 1
ATOM 4890 C C . PHE B 1 288 ? 10.14400 41.74900 -45.05700 1.000 46.04000 288 PHE A C 1
ATOM 4891 O O . PHE B 1 288 ? 10.40300 41.65100 -46.26300 1.000 44.01000 288 PHE A O 1
ATOM 4899 N N . GLU B 1 289 ? 10.25700 42.88700 -44.38500 1.000 46.93000 289 GLU A N 1
ATOM 4900 C CA . GLU B 1 289 ? 10.57000 44.16100 -45.01900 1.000 46.71000 289 GLU A CA 1
ATOM 4901 C C . GLU B 1 289 ? 11.87400 44.72500 -44.45700 1.000 51.04000 289 GLU A C 1
ATOM 4902 O O . GLU B 1 289 ? 12.50300 44.14900 -43.56500 1.000 49.07000 289 GLU A O 1
ATOM 4908 N N . GLU B 1 290 ? 12.27900 45.86600 -45.00300 1.000 60.78000 290 GLU A N 1
ATOM 4909 C CA . GLU B 1 290 ? 13.46600 46.55300 -44.51300 1.000 53.63000 290 GLU A CA 1
ATOM 4910 C C . GLU B 1 290 ? 13.26200 47.00600 -43.07500 1.000 55.62000 290 GLU A C 1
ATOM 4911 O O . GLU B 1 290 ? 12.19800 47.51400 -42.71100 1.000 53.90000 290 GLU A O 1
ATOM 4917 N N . GLY B 1 291 ? 14.28500 46.80800 -42.25000 1.000 48.49000 291 GLY A N 1
ATOM 4918 C CA . GLY B 1 291 ? 14.20300 47.16200 -40.85100 1.000 46.43000 291 GLY A CA 1
ATOM 4919 C C . GLY B 1 291 ? 13.60600 46.10400 -39.95400 1.000 47.74000 291 GLY A C 1
ATOM 4920 O O . GLY B 1 291 ? 13.50400 46.33200 -38.73900 1.000 47.50000 291 GLY A O 1
ATOM 4921 N N . ASP B 1 292 ? 13.18500 44.96900 -40.50800 1.000 47.70000 292 ASP A N 1
ATOM 4922 C CA . ASP B 1 292 ? 12.69900 43.86400 -39.69800 1.000 47.66000 292 ASP A CA 1
ATOM 4923 C C . ASP B 1 292 ? 13.86500 43.00100 -39.21400 1.000 41.90000 292 ASP A C 1
ATOM 4924 O O . ASP B 1 292 ? 14.96300 43.00700 -39.78100 1.000 41.28000 292 ASP A O 1
ATOM 4929 N N . LEU B 1 293 ? 13.60900 42.24500 -38.15200 1.000 42.06000 293 LEU A N 1
ATOM 4930 C CA . LEU B 1 293 ? 14.61000 41.39000 -37.53200 1.000 34.10000 293 LEU A CA 1
ATOM 4931 C C . LEU B 1 293 ? 14.15100 39.94400 -37.58700 1.000 33.13000 293 LEU A C 1
ATOM 4932 O O . LEU B 1 293 ? 12.99600 39.64200 -37.28200 1.000 33.22000 293 LEU A O 1
ATOM 4937 N N . LEU B 1 294 ? 15.06200 39.05200 -37.96200 1.000 33.24000 294 LEU A N 1
ATOM 4938 C CA . LEU B 1 294 ? 14.83100 37.61500 -37.90600 1.000 32.83000 294 LEU A CA 1
ATOM 4939 C C . LEU B 1 294 ? 15.69300 37.02500 -36.79800 1.000 34.13000 294 LEU A C 1
ATOM 4940 O O . LEU B 1 294 ? 16.92200 37.12200 -36.84900 1.000 32.04000 294 LEU A O 1
ATOM 4945 N N . ILE B 1 295 ? 15.04900 36.43300 -35.79700 1.000 33.27000 295 ILE A N 1
ATOM 4946 C CA . ILE B 1 295 ? 15.73600 35.66000 -34.76800 1.000 28.51000 295 ILE A CA 1
ATOM 4947 C C . ILE B 1 295 ? 15.68400 34.20300 -35.20400 1.000 27.70000 295 ILE A C 1
ATOM 4948 O O . ILE B 1 295 ? 14.61200 33.58600 -35.22400 1.000 25.63000 295 ILE A O 1
ATOM 4953 N N . ALA B 1 296 ? 16.83000 33.68000 -35.62600 1.000 31.46000 296 ALA A N 1
ATOM 4954 C CA . ALA B 1 296 ? 16.94700 32.32200 -36.13800 1.000 31.26000 296 ALA A CA 1
ATOM 4955 C C . ALA B 1 296 ? 17.56000 31.42200 -35.06700 1.000 31.16000 296 ALA A C 1
ATOM 4956 O O . ALA B 1 296 ? 18.66800 31.68900 -34.58700 1.000 34.77000 296 ALA A O 1
ATOM 4958 N N . ILE B 1 297 ? 16.84800 30.35700 -34.70300 1.000 28.43000 297 ILE A N 1
ATOM 4959 C CA . ILE B 1 297 ? 17.27600 29.43600 -33.65400 1.000 28.95000 297 ILE A CA 1
ATOM 4960 C C . ILE B 1 297 ? 17.57200 28.08200 -34.28500 1.000 32.44000 297 ILE A C 1
ATOM 4961 O O . ILE B 1 297 ? 16.67500 27.44300 -34.85100 1.000 36.78000 297 ILE A O 1
ATOM 4966 N N . SER B 1 298 ? 18.82400 27.63900 -34.17500 1.000 33.58000 298 SER A N 1
ATOM 4967 C CA . SER B 1 298 ? 19.24100 26.35200 -34.73100 1.000 33.30000 298 SER A CA 1
ATOM 4968 C C . SER B 1 298 ? 20.50500 25.90600 -34.01900 1.000 31.17000 298 SER A C 1
ATOM 4969 O O . SER B 1 298 ? 21.52900 26.58300 -34.11500 1.000 33.64000 298 SER A O 1
ATOM 4972 N N . GLY B 1 299 ? 20.44600 24.76600 -33.32700 1.000 32.78000 299 GLY A N 1
ATOM 4973 C CA . GLY B 1 299 ? 21.60600 24.30100 -32.57900 1.000 31.30000 299 GLY A CA 1
ATOM 4974 C C . GLY B 1 299 ? 22.81900 24.06400 -33.45800 1.000 38.22000 299 GLY A C 1
ATOM 4975 O O . GLY B 1 299 ? 23.93200 24.49700 -33.14300 1.000 36.61000 299 GLY A O 1
ATOM 4976 N N . SER B 1 300 ? 22.62500 23.37500 -34.57700 1.000 37.68000 300 SER A N 1
ATOM 4977 C CA . SER B 1 300 ? 23.75400 23.10000 -35.45300 1.000 32.74000 300 SER A CA 1
ATOM 4978 C C . SER B 1 300 ? 24.12400 24.29100 -36.32000 1.000 39.21000 300 SER A C 1
ATOM 4979 O O . SER B 1 300 ? 25.26700 24.36600 -36.78500 1.000 41.50000 300 SER A O 1
ATOM 4982 N N . GLY B 1 301 ? 23.19000 25.21200 -36.55400 1.000 36.02000 301 GLY A N 1
ATOM 4983 C CA . GLY B 1 301 ? 23.43700 26.29100 -37.48600 1.000 33.06000 301 GLY A CA 1
ATOM 4984 C C . GLY B 1 301 ? 23.47700 25.86300 -38.93400 1.000 35.42000 301 GLY A C 1
ATOM 4985 O O . GLY B 1 301 ? 24.01800 26.58900 -39.77300 1.000 35.77000 301 GLY A O 1
ATOM 4986 N N . GLU B 1 302 ? 22.92200 24.69400 -39.25500 1.000 35.21000 302 GLU A N 1
ATOM 4987 C CA . GLU B 1 302 ? 22.95300 24.17600 -40.61400 1.000 38.33000 302 GLU A CA 1
ATOM 4988 C C . GLU B 1 302 ? 21.58400 23.77600 -41.14200 1.000 41.15000 302 GLU A C 1
ATOM 4989 O O . GLU B 1 302 ? 21.49600 23.33300 -42.29100 1.000 43.54000 302 GLU A O 1
ATOM 4995 N N . THR B 1 303 ? 20.51900 23.95200 -40.35600 1.000 46.17000 303 THR A N 1
ATOM 4996 C CA . THR B 1 303 ? 19.17900 23.58300 -40.79300 1.000 35.68000 303 THR A CA 1
ATOM 4997 C C . THR B 1 303 ? 18.81200 24.34400 -42.05700 1.000 38.53000 303 THR A C 1
ATOM 4998 O O . THR B 1 303 ? 18.82600 25.57900 -42.07700 1.000 37.47000 303 THR A O 1
ATOM 5002 N N . LYS B 1 304 ? 18.44400 23.59900 -43.10200 1.000 40.62000 304 LYS A N 1
ATOM 5003 C CA . LYS B 1 304 ? 18.30500 24.19300 -44.42900 1.000 40.78000 304 LYS A CA 1
ATOM 5004 C C . LYS B 1 304 ? 17.23100 25.27900 -44.44500 1.000 43.57000 304 LYS A C 1
ATOM 5005 O O . LYS B 1 304 ? 17.45200 26.37500 -44.97200 1.000 47.25000 304 LYS A O 1
ATOM 5011 N N . THR B 1 305 ? 16.06200 25.00000 -43.85900 1.000 39.43000 305 THR A N 1
ATOM 5012 C CA . THR B 1 305 ? 14.98300 25.98400 -43.88600 1.000 39.89000 305 THR A CA 1
ATOM 5013 C C . THR B 1 305 ? 15.35200 27.23200 -43.09700 1.000 37.74000 305 THR A C 1
ATOM 5014 O O . THR B 1 305 ? 15.02800 28.35200 -43.51000 1.000 36.75000 305 THR A O 1
ATOM 5018 N N . ILE B 1 306 ? 16.04200 27.06200 -41.96700 1.000 41.09000 306 ILE A N 1
ATOM 5019 C CA . ILE B 1 306 ? 16.45000 28.21500 -41.17000 1.000 38.09000 306 ILE A CA 1
ATOM 5020 C C . ILE B 1 306 ? 17.49800 29.03300 -41.92100 1.000 40.88000 306 ILE A C 1
ATOM 5021 O O . ILE B 1 306 ? 17.46100 30.26900 -41.91800 1.000 38.71000 306 ILE A O 1
ATOM 5026 N N . VAL B 1 307 ? 18.43900 28.36000 -42.59100 1.000 39.86000 307 VAL A N 1
ATOM 5027 C CA . VAL B 1 307 ? 19.45800 29.07500 -43.35500 1.000 37.05000 307 VAL A CA 1
ATOM 5028 C C . VAL B 1 307 ? 18.82400 29.81600 -44.52100 1.000 39.67000 307 VAL A C 1
ATOM 5029 O O . VAL B 1 307 ? 19.20400 30.95200 -44.83400 1.000 40.26000 307 VAL A O 1
ATOM 5033 N N . ASP B 1 308 ? 17.84600 29.18900 -45.18000 1.000 40.77000 308 ASP A N 1
ATOM 5034 C CA . ASP B 1 308 ? 17.18900 29.83700 -46.30900 1.000 41.64000 308 ASP A CA 1
ATOM 5035 C C . ASP B 1 308 ? 16.40600 31.06800 -45.87100 1.000 44.01000 308 ASP A C 1
ATOM 5036 O O . ASP B 1 308 ? 16.36600 32.06400 -46.60300 1.000 46.47000 308 ASP A O 1
ATOM 5041 N N . ALA B 1 309 ? 15.80900 31.03700 -44.67600 1.000 40.70000 309 ALA A N 1
ATOM 5042 C CA . ALA B 1 309 ? 15.09200 32.21200 -44.18500 1.000 38.25000 309 ALA A CA 1
ATOM 5043 C C . ALA B 1 309 ? 16.05400 33.34300 -43.84700 1.000 35.05000 309 ALA A C 1
ATOM 5044 O O . ALA B 1 309 ? 15.76000 34.51400 -44.10700 1.000 35.83000 309 ALA A O 1
ATOM 5046 N N . ALA B 1 310 ? 17.22100 33.01000 -43.29500 1.000 40.21000 310 ALA A N 1
ATOM 5047 C CA . ALA B 1 310 ? 18.19300 34.04700 -42.97100 1.000 38.06000 310 ALA A CA 1
ATOM 5048 C C . ALA B 1 310 ? 18.70400 34.73100 -44.23200 1.000 39.04000 310 ALA A C 1
ATOM 5049 O O . ALA B 1 310 ? 18.96500 35.94000 -44.22200 1.000 34.84000 310 ALA A O 1
ATOM 5051 N N . GLU B 1 311 ? 18.84800 33.97700 -45.32800 1.000 40.04000 311 GLU A N 1
ATOM 5052 C CA . GLU B 1 311 ? 19.31000 34.56900 -46.58200 1.000 44.17000 311 GLU A CA 1
ATOM 5053 C C . GLU B 1 311 ? 18.28400 35.53400 -47.16000 1.000 44.06000 311 GLU A C 1
ATOM 5054 O O . GLU B 1 311 ? 18.65100 36.59300 -47.67900 1.000 45.14000 311 GLU A O 1
ATOM 5060 N N . ILE B 1 312 ? 16.99600 35.18900 -47.08200 1.000 43.04000 312 ILE A N 1
ATOM 5061 C CA . ILE B 1 312 ? 15.96100 36.09700 -47.56500 1.000 39.23000 312 ILE A CA 1
ATOM 5062 C C . ILE B 1 312 ? 15.93000 37.35900 -46.71800 1.000 39.87000 312 ILE A C 1
ATOM 5063 O O . ILE B 1 312 ? 15.79600 38.47400 -47.24000 1.000 45.83000 312 ILE A O 1
ATOM 5068 N N . ALA B 1 313 ? 16.08000 37.20900 -45.40100 1.000 37.80000 313 ALA A N 1
ATOM 5069 C CA . ALA B 1 313 ? 16.04400 38.37200 -44.52400 1.000 43.55000 313 ALA A CA 1
ATOM 5070 C C . ALA B 1 313 ? 17.18100 39.33800 -44.84100 1.000 42.53000 313 ALA A C 1
ATOM 5071 O O . ALA B 1 313 ? 16.99400 40.56000 -44.80700 1.000 41.70000 313 ALA A O 1
ATOM 5073 N N . LYS B 1 314 ? 18.36400 38.81300 -45.17500 1.000 45.98000 314 LYS A N 1
ATOM 5074 C CA . LYS B 1 314 ? 19.47000 39.69800 -45.53000 1.000 44.90000 314 LYS A CA 1
ATOM 5075 C C . LYS B 1 314 ? 19.22500 40.38000 -46.87100 1.000 45.55000 314 LYS A C 1
ATOM 5076 O O . LYS B 1 314 ? 19.47900 41.58000 -47.01400 1.000 48.33000 314 LYS A O 1
ATOM 5082 N N . GLN B 1 315 ? 18.70600 39.64200 -47.85800 1.000 43.31000 315 GLN A N 1
ATOM 5083 C CA . GLN B 1 315 ? 18.42500 40.24900 -49.15500 1.000 43.24000 315 GLN A CA 1
ATOM 5084 C C . GLN B 1 315 ? 17.36900 41.34100 -49.05500 1.000 50.69000 315 GLN A C 1
ATOM 5085 O O . GLN B 1 315 ? 17.39300 42.29500 -49.84100 1.000 58.44000 315 GLN A O 1
ATOM 5091 N N . GLN B 1 316 ? 16.44900 41.23300 -48.09800 1.000 50.71000 316 GLN A N 1
ATOM 5092 C CA . GLN B 1 316 ? 15.42400 42.25600 -47.92200 1.000 47.82000 316 GLN A CA 1
ATOM 5093 C C . GLN B 1 316 ? 15.90700 43.45100 -47.11300 1.000 45.46000 316 GLN A C 1
ATOM 5094 O O . GLN B 1 316 ? 15.10500 44.34800 -46.82900 1.000 53.81000 316 GLN A O 1
ATOM 5100 N N . GLY B 1 317 ? 17.18000 43.49600 -46.73900 1.000 42.96000 317 GLY A N 1
ATOM 5101 C CA . GLY B 1 317 ? 17.66600 44.60400 -45.94100 1.000 47.69000 317 GLY A CA 1
ATOM 5102 C C . GLY B 1 317 ? 17.26600 44.53000 -44.48600 1.000 48.11000 317 GLY A C 1
ATOM 5103 O O . GLY B 1 317 ? 16.94200 45.56100 -43.88100 1.000 50.50000 317 GLY A O 1
ATOM 5104 N N . GLY B 1 318 ? 17.24500 43.32700 -43.91000 1.000 47.70000 318 GLY A N 1
ATOM 5105 C CA . GLY B 1 318 ? 16.92800 43.13600 -42.51500 1.000 42.59000 318 GLY A CA 1
ATOM 5106 C C . GLY B 1 318 ? 18.12500 42.59300 -41.74400 1.000 46.19000 318 GLY A C 1
ATOM 5107 O O . GLY B 1 318 ? 19.16300 42.23900 -42.29900 1.000 44.56000 318 GLY A O 1
ATOM 5108 N N . LYS B 1 319 ? 17.95900 42.54500 -40.42800 1.000 42.71000 319 LYS A N 1
ATOM 5109 C CA . LYS B 1 319 ? 18.97800 42.03600 -39.52600 1.000 40.74000 319 LYS A CA 1
ATOM 5110 C C . LYS B 1 319 ? 18.65900 40.59000 -39.16300 1.000 40.53000 319 LYS A C 1
ATOM 5111 O O . LYS B 1 319 ? 17.49800 40.16900 -39.17400 1.000 38.45000 319 LYS A O 1
ATOM 5117 N N . VAL B 1 320 ? 19.70100 39.82500 -38.85200 1.000 35.82000 320 VAL A N 1
ATOM 5118 C CA . VAL B 1 320 ? 19.55500 38.42800 -38.46000 1.000 32.91000 320 VAL A CA 1
ATOM 5119 C C . VAL B 1 320 ? 20.34900 38.19200 -37.18600 1.000 36.10000 320 VAL A C 1
ATOM 5120 O O . VAL B 1 320 ? 21.54700 38.49400 -37.12600 1.000 41.72000 320 VAL A O 1
ATOM 5124 N N . VAL B 1 321 ? 19.68100 37.66300 -36.16800 1.000 37.12000 321 VAL A N 1
ATOM 5125 C CA . VAL B 1 321 ? 20.32000 37.20900 -34.94100 1.000 33.67000 321 VAL A CA 1
ATOM 5126 C C . VAL B 1 321 ? 20.20000 35.69700 -34.91000 1.000 31.63000 321 VAL A C 1
ATOM 5127 O O . VAL B 1 321 ? 19.09300 35.15500 -34.98900 1.000 34.21000 321 VAL A O 1
ATOM 5131 N N . ALA B 1 322 ? 21.33000 35.01400 -34.83100 1.000 35.74000 322 ALA A N 1
ATOM 5132 C CA . ALA B 1 322 ? 21.34600 33.56000 -34.80900 1.000 32.60000 322 ALA A CA 1
ATOM 5133 C C . ALA B 1 322 ? 21.64700 33.09300 -33.39300 1.000 34.39000 322 ALA A C 1
ATOM 5134 O O . ALA B 1 322 ? 22.67700 33.46300 -32.81900 1.000 34.54000 322 ALA A O 1
ATOM 5136 N N . ILE B 1 323 ? 20.74500 32.30000 -32.82800 1.000 30.37000 323 ILE A N 1
ATOM 5137 C CA . ILE B 1 323 ? 21.00900 31.58500 -31.58700 1.000 27.93000 323 ILE A CA 1
ATOM 5138 C C . ILE B 1 323 ? 21.38400 30.16600 -31.98100 1.000 32.02000 323 ILE A C 1
ATOM 5139 O O . ILE B 1 323 ? 20.56100 29.42200 -32.53100 1.000 30.70000 323 ILE A O 1
ATOM 5144 N N . THR B 1 324 ? 22.64200 29.80500 -31.73800 1.000 33.52000 324 THR A N 1
ATOM 5145 C CA . THR B 1 324 ? 23.18000 28.53600 -32.19800 1.000 31.51000 324 THR A CA 1
ATOM 5146 C C . THR B 1 324 ? 24.26900 28.07600 -31.24100 1.000 30.67000 324 THR A C 1
ATOM 5147 O O . THR B 1 324 ? 24.76900 28.85000 -30.41900 1.000 30.54000 324 THR A O 1
ATOM 5151 N N . SER B 1 325 ? 24.62500 26.79600 -31.35100 1.000 31.02000 325 SER A N 1
ATOM 5152 C CA . SER B 1 325 ? 25.78100 26.26300 -30.64000 1.000 38.46000 325 SER A CA 1
ATOM 5153 C C . SER B 1 325 ? 27.07300 26.39600 -31.43200 1.000 39.50000 325 SER A C 1
ATOM 5154 O O . SER B 1 325 ? 28.15200 26.20200 -30.86100 1.000 42.91000 325 SER A O 1
ATOM 5157 N N . TYR B 1 326 ? 26.99000 26.72300 -32.72100 1.000 37.34000 326 TYR A N 1
ATOM 5158 C CA . TYR B 1 326 ? 28.15200 26.80800 -33.60400 1.000 35.49000 326 TYR A CA 1
ATOM 5159 C C . TYR B 1 326 ? 28.18400 28.18800 -34.24700 1.000 35.79000 326 TYR A C 1
ATOM 5160 O O . TYR B 1 326 ? 27.48600 28.43600 -35.23300 1.000 39.54000 326 TYR A O 1
ATOM 5169 N N . LYS B 1 327 ? 29.03600 29.06400 -33.70700 1.000 45.21000 327 LYS A N 1
ATOM 5170 C CA . LYS B 1 327 ? 29.09800 30.44700 -34.16900 1.000 46.26000 327 LYS A CA 1
ATOM 5171 C C . LYS B 1 327 ? 29.57700 30.53900 -35.60900 1.000 43.49000 327 LYS A C 1
ATOM 5172 O O . LYS B 1 327 ? 29.17300 31.44700 -36.34500 1.000 44.98000 327 LYS A O 1
ATOM 5178 N N . ASP B 1 328 ? 30.42200 29.61000 -36.03100 1.000 43.30000 328 ASP A N 1
ATOM 5179 C CA . ASP B 1 328 ? 30.98500 29.62400 -37.36700 1.000 45.99000 328 ASP A CA 1
ATOM 5180 C C . ASP B 1 328 ? 30.19600 28.77300 -38.35500 1.000 42.14000 328 ASP A C 1
ATOM 5181 O O . ASP B 1 328 ? 30.69700 28.46800 -39.44200 1.000 45.32000 328 ASP A O 1
ATOM 5186 N N . SER B 1 329 ? 28.97500 28.39000 -38.00500 1.000 42.40000 329 SER A N 1
ATOM 5187 C CA . SER B 1 329 ? 28.13500 27.60400 -38.89100 1.000 36.48000 329 SER A CA 1
ATOM 5188 C C . SER B 1 329 ? 27.67000 28.45300 -40.07300 1.000 33.59000 329 SER A C 1
ATOM 5189 O O . SER B 1 329 ? 27.92000 29.65800 -40.15200 1.000 33.42000 329 SER A O 1
ATOM 5192 N N . THR B 1 330 ? 26.96000 27.81000 -41.00100 1.000 35.98000 330 THR A N 1
ATOM 5193 C CA . THR B 1 330 ? 26.41000 28.54600 -42.13600 1.000 37.80000 330 THR A CA 1
ATOM 5194 C C . THR B 1 330 ? 25.45900 29.63800 -41.66800 1.000 36.24000 330 THR A C 1
ATOM 5195 O O . THR B 1 330 ? 25.48400 30.76000 -42.18800 1.000 42.47000 330 THR A O 1
ATOM 5199 N N . LEU B 1 331 ? 24.61500 29.33000 -40.67900 1.000 35.57000 331 LEU A N 1
ATOM 5200 C CA . LEU B 1 331 ? 23.72500 30.35100 -40.13800 1.000 38.81000 331 LEU A CA 1
ATOM 5201 C C . LEU B 1 331 ? 24.50900 31.41900 -39.39300 1.000 31.63000 331 LEU A C 1
ATOM 5202 O O . LEU B 1 331 ? 24.22400 32.61200 -39.53500 1.000 37.22000 331 LEU A O 1
ATOM 5207 N N . GLY B 1 332 ? 25.53200 31.01700 -38.63500 1.000 35.91000 332 GLY A N 1
ATOM 5208 C CA . GLY B 1 332 ? 26.30400 31.99600 -37.88800 1.000 37.20000 332 GLY A CA 1
ATOM 5209 C C . GLY B 1 332 ? 26.98000 33.01200 -38.78800 1.000 35.34000 332 GLY A C 1
ATOM 5210 O O . GLY B 1 332 ? 26.98000 34.20900 -38.49900 1.000 34.59000 332 GLY A O 1
ATOM 5211 N N . ARG B 1 333 ? 27.53000 32.55400 -39.90900 1.000 37.85000 333 ARG A N 1
ATOM 5212 C CA . ARG B 1 333 ? 28.24100 33.45600 -40.80500 1.000 41.44000 333 ARG A CA 1
ATOM 5213 C C . ARG B 1 333 ? 27.30500 34.46400 -41.46300 1.000 40.93000 333 ARG A C 1
ATOM 5214 O O . ARG B 1 333 ? 27.74100 35.55200 -41.85400 1.000 43.38000 333 ARG A O 1
ATOM 5222 N N . LEU B 1 334 ? 26.02300 34.12800 -41.58900 1.000 47.66000 334 LEU A N 1
ATOM 5223 C CA . LEU B 1 334 ? 25.06100 35.06900 -42.14700 1.000 36.91000 334 LEU A CA 1
ATOM 5224 C C . LEU B 1 334 ? 24.62400 36.10900 -41.12300 1.000 36.29000 334 LEU A C 1
ATOM 5225 O O . LEU B 1 334 ? 24.26500 37.22900 -41.50100 1.000 41.08000 334 LEU A O 1
ATOM 5230 N N . ALA B 1 335 ? 24.66000 35.76900 -39.83900 1.000 31.30000 335 ALA A N 1
ATOM 5231 C CA . ALA B 1 335 ? 24.02500 36.59900 -38.82800 1.000 37.48000 335 ALA A CA 1
ATOM 5232 C C . ALA B 1 335 ? 24.81900 37.87000 -38.53800 1.000 41.24000 335 ALA A C 1
ATOM 5233 O O . ALA B 1 335 ? 26.05100 37.90600 -38.61700 1.000 45.96000 335 ALA A O 1
ATOM 5235 N N . ASP B 1 336 ? 24.08700 38.92500 -38.18400 1.000 41.54000 336 ASP A N 1
ATOM 5236 C CA . ASP B 1 336 ? 24.71400 40.14800 -37.70300 1.000 39.67000 336 ASP A CA 1
ATOM 5237 C C . ASP B 1 336 ? 25.11400 40.03800 -36.24300 1.000 42.28000 336 ASP A C 1
ATOM 5238 O O . ASP B 1 336 ? 26.07800 40.68100 -35.81700 1.000 42.75000 336 ASP A O 1
ATOM 5243 N N . VAL B 1 337 ? 24.37300 39.25300 -35.46700 1.000 45.64000 337 VAL A N 1
ATOM 5244 C CA . VAL B 1 337 ? 24.68800 38.95900 -34.07500 1.000 37.28000 337 VAL A CA 1
ATOM 5245 C C . VAL B 1 337 ? 24.53100 37.46000 -33.87800 1.000 36.87000 337 VAL A C 1
ATOM 5246 O O . VAL B 1 337 ? 23.55600 36.86500 -34.35000 1.000 39.89000 337 VAL A O 1
ATOM 5250 N N . VAL B 1 338 ? 25.50100 36.84200 -33.22000 1.000 35.86000 338 VAL A N 1
ATOM 5251 C CA . VAL B 1 338 ? 25.44400 35.42200 -32.91200 1.000 33.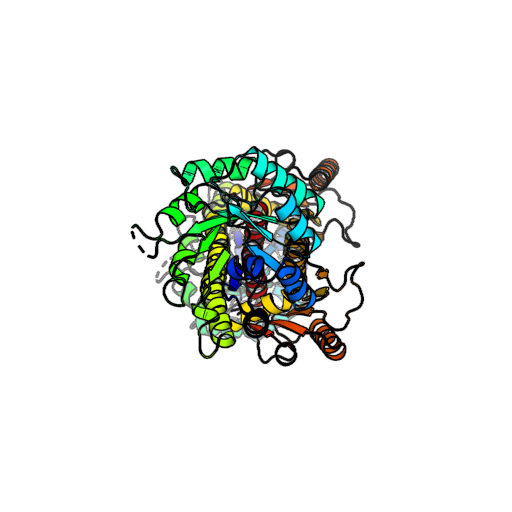99000 338 VAL A CA 1
ATOM 5252 C C . VAL B 1 338 ? 25.43600 35.27700 -31.39800 1.000 34.86000 338 VAL A C 1
ATOM 5253 O O . VAL B 1 338 ? 26.35100 35.75800 -30.72000 1.000 38.96000 338 VAL A O 1
ATOM 5257 N N . VAL B 1 339 ? 24.38200 34.66900 -30.86900 1.000 37.25000 339 VAL A N 1
ATOM 5258 C CA . VAL B 1 339 ? 24.30700 34.31700 -29.45900 1.000 35.49000 339 VAL A CA 1
ATOM 5259 C C . VAL B 1 339 ? 24.68900 32.84700 -29.35500 1.000 34.14000 339 VAL A C 1
ATOM 5260 O O . VAL B 1 339 ? 23.95500 31.96400 -29.80800 1.000 31.82000 339 VAL A O 1
ATOM 5264 N N . GLU B 1 340 ? 25.85800 32.57800 -28.79500 1.000 41.55000 340 GLU A N 1
ATOM 5265 C CA . GLU B 1 340 ? 26.37900 31.22100 -28.71500 1.000 40.36000 340 GLU A CA 1
ATOM 5266 C C . GLU B 1 340 ? 25.86800 30.56300 -27.44000 1.000 40.32000 340 GLU A C 1
ATOM 5267 O O . GLU B 1 340 ? 26.19200 31.00300 -26.33200 1.000 41.93000 340 GLU A O 1
ATOM 5273 N N . ILE B 1 341 ? 25.05700 29.52100 -27.59200 1.000 35.90000 341 ILE A N 1
ATOM 5274 C CA . ILE B 1 341 ? 24.60200 28.71600 -26.46200 1.000 39.02000 341 ILE A CA 1
ATOM 5275 C C . ILE B 1 341 ? 25.51700 27.49200 -26.38900 1.000 49.48000 341 ILE A C 1
ATOM 5276 O O . ILE B 1 341 ? 25.41900 26.60900 -27.25600 1.000 42.39000 341 ILE A O 1
ATOM 5281 N N . PRO B 1 342 ? 26.38400 27.39600 -25.38300 1.000 53.29000 342 PRO A N 1
ATOM 5282 C CA . PRO B 1 342 ? 27.38300 26.32100 -25.35300 1.000 49.45000 342 PRO A CA 1
ATOM 5283 C C . PRO B 1 342 ? 26.76000 24.93700 -25.29000 1.000 54.42000 342 PRO A C 1
ATOM 5284 O O . PRO B 1 342 ? 25.56500 24.74800 -25.04700 1.000 58.78000 342 PRO A O 1
ATOM 5288 N N . GLY B 1 343 ? 27.61700 23.94900 -25.53900 1.000 60.85000 343 GLY A N 1
ATOM 5289 C CA . GLY B 1 343 ? 27.27200 22.54100 -25.53000 1.000 66.72000 343 GLY A CA 1
ATOM 5290 C C . GLY B 1 343 ? 27.96900 21.84900 -24.35600 1.000 67.01000 343 GLY A C 1
ATOM 5291 O O . GLY B 1 343 ? 28.43400 22.51300 -23.41600 1.000 70.09000 343 GLY A O 1
ATOM 5292 N N . ARG B 1 344 ? 28.03300 20.52000 -24.40800 1.000 69.93000 344 ARG A N 1
ATOM 5293 C CA . ARG B 1 344 ? 28.69200 19.70800 -23.38200 1.000 75.31000 344 ARG A CA 1
ATOM 5294 C C . ARG B 1 344 ? 28.01700 19.85700 -22.02100 1.000 62.85000 344 ARG A C 1
ATOM 5295 O O . ARG B 1 344 ? 27.68200 18.86300 -21.37300 1.000 64.25000 344 ARG A O 1
ATOM 5303 N N . THR B 1 365 ? 24.03400 12.33700 -19.98800 1.000 73.97000 365 THR A N 1
ATOM 5304 C CA . THR B 1 365 ? 22.63500 11.96500 -19.79700 1.000 77.15000 365 THR A CA 1
ATOM 5305 C C . THR B 1 365 ? 21.72200 12.56600 -20.86800 1.000 74.54000 365 THR A C 1
ATOM 5306 O O . THR B 1 365 ? 20.99200 11.83400 -21.54100 1.000 77.03000 365 THR A O 1
ATOM 5310 N N . ALA B 1 366 ? 21.76400 13.89800 -21.02800 1.000 69.78000 366 ALA A N 1
ATOM 5311 C CA . ALA B 1 366 ? 20.84700 14.46800 -22.01500 1.000 65.61000 366 ALA A CA 1
ATOM 5312 C C . ALA B 1 366 ? 21.54700 14.65800 -23.35900 1.000 63.01000 366 ALA A C 1
ATOM 5313 O O . ALA B 1 366 ? 22.72200 15.04100 -23.40000 1.000 54.20000 366 ALA A O 1
ATOM 5315 N N . PRO B 1 367 ? 20.82800 14.41500 -24.45800 1.000 71.44000 367 PRO A N 1
ATOM 5316 C CA . PRO B 1 367 ? 21.42600 14.56500 -25.79300 1.000 60.91000 367 PRO A CA 1
ATOM 5317 C C . PRO B 1 367 ? 21.83800 16.00500 -26.07300 1.000 55.50000 367 PRO A C 1
ATOM 5318 O O . PRO B 1 367 ? 21.50800 16.94300 -25.34300 1.000 50.05000 367 PRO A O 1
ATOM 5322 N N . MET B 1 368 ? 22.58000 16.17000 -27.17300 1.000 68.96000 368 MET A N 1
ATOM 5323 C CA . MET B 1 368 ? 23.07300 17.49400 -27.54500 1.000 65.12000 368 MET A CA 1
ATOM 5324 C C . MET B 1 368 ? 21.91100 18.43100 -27.87500 1.000 52.63000 368 MET A C 1
ATOM 5325 O O . MET B 1 368 ? 21.92700 19.61000 -27.50000 1.000 41.32000 368 MET A O 1
ATOM 5330 N N . GLY B 1 369 ? 20.86000 17.90400 -28.51600 1.000 55.89000 369 GLY A N 1
ATOM 5331 C CA . GLY B 1 369 ? 19.70300 18.73100 -28.83500 1.000 38.77000 369 GLY A CA 1
ATOM 5332 C C . GLY B 1 369 ? 18.94300 19.17800 -27.60100 1.000 42.25000 369 GLY A C 1
ATOM 5333 O O . GLY B 1 369 ? 18.55500 20.34400 -27.49100 1.000 36.74000 369 GLY A O 1
ATOM 5334 N N . THR B 1 370 ? 18.74000 18.26700 -26.64400 1.000 37.86000 370 THR A N 1
ATOM 5335 C CA . THR B 1 370 ? 17.97200 18.60900 -25.45000 1.000 37.13000 370 THR A CA 1
ATOM 5336 C C . THR B 1 370 ? 18.64000 19.71600 -24.63800 1.000 35.09000 370 THR A C 1
ATOM 5337 O O . THR B 1 370 ? 17.96200 20.62700 -24.14800 1.000 34.72000 370 THR A O 1
ATOM 5341 N N . LEU B 1 371 ? 19.96300 19.65200 -24.47500 1.000 37.53000 371 LEU A N 1
ATOM 5342 C CA . LEU B 1 371 ? 20.66400 20.67700 -23.70600 1.000 32.55000 371 LEU A CA 1
ATOM 5343 C C . LEU B 1 371 ? 20.56400 22.04600 -24.37000 1.000 31.74000 371 LEU A C 1
ATOM 5344 O O . LEU B 1 371 ? 20.42100 23.06400 -23.68700 1.000 31.15000 371 LEU A O 1
ATOM 5349 N N . PHE B 1 372 ? 20.66600 22.09500 -25.70000 1.000 32.63000 372 PHE A N 1
ATOM 5350 C CA . PHE B 1 372 ? 20.56200 23.37300 -26.39600 1.000 32.78000 372 PHE A CA 1
ATOM 5351 C C . PHE B 1 372 ? 19.15200 23.94200 -26.28200 1.000 35.02000 372 PHE A C 1
ATOM 5352 O O . PHE B 1 372 ? 18.97100 25.12700 -25.97400 1.000 27.87000 372 PHE A O 1
ATOM 5360 N N . GLU B 1 373 ? 18.13700 23.10500 -26.51000 1.000 34.99000 373 GLU A N 1
ATOM 5361 C CA . GLU B 1 373 ? 16.76100 23.58700 -26.45400 1.000 33.92000 373 GLU A CA 1
ATOM 5362 C C . GLU B 1 373 ? 16.39500 24.07100 -25.05600 1.000 32.41000 373 GLU A C 1
ATOM 5363 O O . GLU B 1 373 ? 15.81500 25.15200 -24.90000 1.000 30.05000 373 GLU A O 1
ATOM 5369 N N . ASP B 1 374 ? 16.75800 23.30600 -24.02200 1.000 30.65000 374 ASP A N 1
ATOM 5370 C CA . ASP B 1 374 ? 16.40200 23.70500 -22.66300 1.000 32.31000 374 ASP A CA 1
ATOM 5371 C C . ASP B 1 374 ? 17.22200 24.90300 -22.19100 1.000 32.80000 374 ASP A C 1
ATOM 5372 O O . ASP B 1 374 ? 16.72200 25.72100 -21.41300 1.000 34.81000 374 ASP A O 1
ATOM 5377 N N . SER B 1 375 ? 18.48500 25.01000 -22.61800 1.000 31.55000 375 SER A N 1
ATOM 5378 C CA . SER B 1 375 ? 19.28400 26.17800 -22.25100 1.000 33.32000 375 SER A CA 1
ATOM 5379 C C . SER B 1 375 ? 18.76300 27.44200 -22.92300 1.000 28.98000 375 SER A C 1
ATOM 5380 O O . SER B 1 375 ? 18.66700 28.49600 -22.28300 1.000 25.42000 375 SER A O 1
ATOM 5383 N N . THR B 1 376 ? 18.43900 27.35600 -24.21600 1.000 30.41000 376 THR A N 1
ATOM 5384 C CA . THR B 1 376 ? 17.89100 28.50900 -24.91700 1.000 30.59000 376 THR A CA 1
ATOM 5385 C C . THR B 1 376 ? 16.57600 28.94300 -24.29400 1.000 31.35000 376 THR A C 1
ATOM 5386 O O . THR B 1 376 ? 16.33500 30.14200 -24.10300 1.000 30.84000 376 THR A O 1
ATOM 5390 N N . MET B 1 377 ? 15.73100 27.97400 -23.93900 1.000 33.50000 377 MET A N 1
ATOM 5391 C CA . MET B 1 377 ? 14.43500 28.28200 -23.34600 1.000 28.70000 377 MET A CA 1
ATOM 5392 C C . MET B 1 377 ? 14.60500 29.11500 -22.09000 1.000 29.89000 377 MET A C 1
ATOM 5393 O O . MET B 1 377 ? 13.92900 30.13300 -21.90500 1.000 38.22000 377 MET A O 1
ATOM 5398 N N . ILE B 1 378 ? 15.51800 28.70500 -21.21700 1.000 28.49000 378 ILE A N 1
ATOM 5399 C CA . ILE B 1 378 ? 15.67100 29.43800 -19.97200 1.000 30.69000 378 ILE A CA 1
ATOM 5400 C C . ILE B 1 378 ? 16.46400 30.72400 -20.18400 1.000 31.60000 378 ILE A C 1
ATOM 5401 O O . ILE B 1 378 ? 16.23600 31.71600 -19.48300 1.000 33.88000 378 ILE A O 1
ATOM 5406 N N . PHE B 1 379 ? 17.36300 30.75200 -21.17200 1.000 31.93000 379 PHE A N 1
ATOM 5407 C CA . PHE B 1 379 ? 18.03600 31.99800 -21.52600 1.000 30.30000 379 PHE A CA 1
ATOM 5408 C C . PHE B 1 379 ? 17.04200 33.04500 -22.02800 1.000 30.05000 379 PHE A C 1
ATOM 5409 O O . PHE B 1 379 ? 17.08200 34.20700 -21.60400 1.000 30.21000 379 PHE A O 1
ATOM 5417 N N . LEU B 1 380 ? 16.13400 32.65200 -22.92800 1.000 30.88000 380 LEU A N 1
ATOM 5418 C CA . LEU B 1 380 ? 15.15600 33.61200 -23.43600 1.000 30.75000 380 LEU A CA 1
ATOM 5419 C C . LEU B 1 380 ? 14.19100 34.05600 -22.34900 1.000 30.29000 380 LEU A C 1
ATOM 5420 O O . LEU B 1 380 ? 13.62500 35.15000 -22.43800 1.000 29.94000 380 LEU A O 1
ATOM 5425 N N . ASP B 1 381 ? 13.98800 33.23200 -21.32000 1.000 26.77000 381 ASP A N 1
ATOM 5426 C CA . ASP B 1 381 ? 13.19500 33.68800 -20.18700 1.000 27.09000 381 ASP A CA 1
ATOM 5427 C C . ASP B 1 381 ? 13.96800 34.67800 -19.32800 1.000 32.97000 381 ASP A C 1
ATOM 5428 O O . ASP B 1 381 ? 13.36500 35.56800 -18.71800 1.000 31.87000 381 ASP A O 1
ATOM 5433 N N . GLY B 1 382 ? 15.29600 34.55500 -19.27600 1.000 36.50000 382 GLY A N 1
ATOM 5434 C CA . GLY B 1 382 ? 16.08700 35.59900 -18.65200 1.000 31.48000 382 GLY A CA 1
ATOM 5435 C C . GLY B 1 382 ? 16.00700 36.90800 -19.41700 1.000 32.84000 382 GLY A C 1
ATOM 5436 O O . GLY B 1 382 ? 15.89700 37.98200 -18.81700 1.000 33.89000 382 GLY A O 1
ATOM 5437 N N . ILE B 1 383 ? 16.00800 36.83400 -20.75100 1.000 29.60000 383 ILE A N 1
ATOM 5438 C CA . ILE B 1 383 ? 15.86500 38.04400 -21.55700 1.000 33.15000 383 ILE A CA 1
ATOM 5439 C C . ILE B 1 383 ? 14.54800 38.74500 -21.24300 1.000 36.82000 383 ILE A C 1
ATOM 5440 O O . ILE B 1 383 ? 14.51100 39.96700 -21.05500 1.000 40.69000 383 ILE A O 1
ATOM 5445 N N . ILE B 1 384 ? 13.45300 37.98300 -21.15300 1.000 31.69000 384 ILE A N 1
ATOM 5446 C CA . ILE B 1 384 ? 12.15200 38.57500 -20.84500 1.000 36.36000 384 ILE A CA 1
ATOM 5447 C C . ILE B 1 384 ? 12.18100 39.26100 -19.48400 1.000 36.19000 384 ILE A C 1
ATOM 5448 O O . ILE B 1 384 ? 11.66300 40.37400 -19.32600 1.000 41.57000 384 ILE A O 1
ATOM 5453 N N . ALA B 1 385 ? 12.78700 38.61400 -18.48200 1.000 35.60000 385 ALA A N 1
ATOM 5454 C CA . ALA B 1 385 ? 12.88900 39.22600 -17.15700 1.000 37.78000 385 ALA A CA 1
ATOM 5455 C C . ALA B 1 385 ? 13.65200 40.54400 -17.21400 1.000 42.46000 385 ALA A C 1
ATOM 5456 O O . ALA B 1 385 ? 13.32400 41.49900 -16.50000 1.000 41.50000 385 ALA A O 1
ATOM 5458 N N . LEU B 1 386 ? 14.67200 40.61600 -18.06100 1.000 39.23000 386 LEU A N 1
ATOM 5459 C CA . LEU B 1 386 ? 15.40200 41.86500 -18.21100 1.000 42.02000 386 LEU A CA 1
ATOM 5460 C C . LEU B 1 386 ? 14.51600 42.93900 -18.83000 1.000 43.19000 386 LEU A C 1
ATOM 5461 O O . LEU B 1 386 ? 14.44500 44.06800 -18.32800 1.000 44.51000 386 LEU A O 1
ATOM 5466 N N . LEU B 1 387 ? 13.79100 42.58900 -19.89500 1.000 41.25000 387 LEU A N 1
ATOM 5467 C CA . LEU B 1 387 ? 12.95500 43.57200 -20.57800 1.000 45.31000 387 LEU A CA 1
ATOM 5468 C C . LEU B 1 387 ? 11.84800 44.09500 -19.67500 1.000 44.96000 387 LEU A C 1
ATOM 5469 O O . LEU B 1 387 ? 11.49900 45.27800 -19.74100 1.000 53.11000 387 LEU A O 1
ATOM 5474 N N . MET B 1 388 ? 11.31100 43.25200 -18.81100 1.000 43.80000 388 MET A N 1
ATOM 5475 C CA . MET B 1 388 ? 10.29500 43.71600 -17.86400 1.000 47.68000 388 MET A CA 1
ATOM 5476 C C . MET B 1 388 ? 10.85800 44.59800 -16.73400 1.000 58.09000 388 MET A C 1
ATOM 5477 O O . MET B 1 388 ? 10.11400 44.90800 -15.79000 1.000 66.11000 388 MET A O 1
ATOM 5482 N N . ALA B 1 389 ? 12.11500 45.02000 -16.79700 1.000 61.12000 389 ALA A N 1
ATOM 5483 C CA . ALA B 1 389 ? 12.68600 45.88400 -15.77500 1.000 64.51000 389 ALA A CA 1
ATOM 5484 C C . ALA B 1 389 ? 13.29300 47.13400 -16.40700 1.000 70.51000 389 ALA A C 1
ATOM 5485 O O . ALA B 1 389 ? 13.21400 47.33000 -17.62300 1.000 67.29000 389 ALA A O 1
#

Organism: Pyrococcus horikoshii (strain ATCC 700860 / DSM 12428 / JCM 9974 / NBRC 100139 / OT-3) (NCBI:txid70601)

Secondary structure (DSSP, 8-state):
-EEEEEE--S-HHHHHHHHHHHHHHT--EEEE-HHHHHHS-THHHHHHHHH-TTSEEEEE--STT--HHHHHHHHHTT-SEEEEETTS-HHHHHHHHHHHHHHT-EEEEE-TT-SSHHHHHHHHHHHT--EEEEE----TTHHHHHHHTT-SS-EEEESS--TTTHHHHHHTT-SEEEE-HHHHTSS-HHHHHHHHHHHHHHHHHHHHHHHHHHHHHHHHHHHHH--HHHHHHHHHHHHT-SSEEEEE-THHHHHHHHHHHHHHHTT--EEETTSTT-----TT-EEEEE-SSS--HHHHHHHHHHHHTT-EEEEEES-TTSHHHHH-SEEEE-------HHHHHHHHHHHHHHHHHHHHT-/-EEEEEE--S-HHHHHHHHHHHHHHT--EEEE-HHHHHHS-THHHHHHHHH-TTSEEEEE--STT--HHHHHHHHHTT-SEEEEETTS-HHHHHHHHHHHHHHT-EEEEE-TT-SSHHHHHHHHHHHT--EEEEE----TTHHHHHHHTT-SS-EEEESS--TTTHHHHHHTT-SEEEE-HHHHTSS-HHHHHHHHHHHHHHHHHHHHHHHHHHHHHHHHHHHHH--HHHHHHHHHHHHT-SSEEEEE-THHHHHHHHHHHHHHHTT--EEETTSTT-----TT-EEEEE-SSS--HHHHHHHHHHHHTT-EEEEEES-TTSHHHHH-SEEEE-------HHHHHHHHHHHHHHHHHHHHT-